Protein AF-A0A933AHL0-F1 (afdb_monomer)

Radius of gyration: 32.72 Å; Cα contacts (8 Å, |Δi|>4): 1959; chains: 1; bounding box: 80×84×87 Å

pLDDT: mean 86.95, std 14.96, range [24.86, 98.81]

Structure (mmCIF, N/CA/C/O backbone):
data_AF-A0A933AHL0-F1
#
_entry.id   AF-A0A933AHL0-F1
#
loop_
_atom_site.group_PDB
_atom_site.id
_atom_site.type_symbol
_atom_site.label_atom_id
_atom_site.label_alt_id
_atom_site.label_comp_id
_atom_site.label_asym_id
_atom_site.label_entity_id
_atom_site.label_seq_id
_atom_site.pdbx_PDB_ins_code
_atom_site.Cartn_x
_atom_site.Cartn_y
_atom_site.Cartn_z
_atom_site.occupancy
_atom_site.B_iso_or_equiv
_atom_site.auth_seq_id
_atom_site.auth_comp_id
_atom_site.auth_asym_id
_atom_site.auth_atom_id
_atom_site.pdbx_PDB_model_num
ATOM 1 N N . MET A 1 1 ? -32.641 -19.254 17.905 1.00 42.59 1 MET A N 1
ATOM 2 C CA . MET A 1 1 ? -33.053 -20.597 18.393 1.00 42.59 1 MET A CA 1
ATOM 3 C C . MET A 1 1 ? -31.867 -21.463 18.837 1.00 42.59 1 MET A C 1
ATOM 5 O O . MET A 1 1 ? -31.943 -22.029 19.916 1.00 42.59 1 MET A O 1
ATOM 9 N N . PHE A 1 2 ? -30.758 -21.534 18.083 1.00 40.25 2 PHE A N 1
ATOM 10 C CA . PHE A 1 2 ? -29.580 -22.344 18.461 1.00 40.25 2 PHE A CA 1
ATOM 11 C C . PHE A 1 2 ? -28.801 -21.797 19.683 1.00 40.25 2 PHE A C 1
ATOM 13 O O . PHE A 1 2 ? -28.411 -22.573 20.548 1.00 40.25 2 PHE A O 1
ATOM 20 N N . ALA A 1 3 ? -28.643 -20.470 19.808 1.00 43.44 3 ALA A N 1
ATOM 21 C CA . ALA A 1 3 ? -27.989 -19.831 20.963 1.00 43.44 3 ALA A CA 1
ATOM 22 C C . ALA A 1 3 ? -28.758 -20.047 22.284 1.00 43.44 3 ALA A C 1
ATOM 24 O O . ALA A 1 3 ? -28.163 -20.340 23.315 1.00 43.44 3 ALA A O 1
ATOM 25 N N . VAL A 1 4 ? -30.094 -20.005 22.220 1.00 49.50 4 VAL A N 1
ATOM 26 C CA . VAL A 1 4 ? -30.985 -20.259 23.365 1.00 49.50 4 VAL A CA 1
ATOM 27 C C . VAL A 1 4 ? -30.885 -21.716 23.829 1.00 49.50 4 VAL A C 1
ATOM 29 O O . VAL A 1 4 ? -30.822 -21.974 25.027 1.00 49.50 4 VAL A O 1
ATOM 32 N N . LEU A 1 5 ? -30.792 -22.675 22.897 1.00 46.22 5 LEU A N 1
ATOM 33 C CA . LEU A 1 5 ? -30.590 -24.086 23.245 1.00 46.22 5 LEU A CA 1
ATOM 34 C C . LEU A 1 5 ? -29.243 -24.320 23.955 1.00 46.22 5 LEU A C 1
ATOM 36 O O . LEU A 1 5 ? -29.169 -25.133 24.872 1.00 46.22 5 LEU A O 1
ATOM 40 N N . LEU A 1 6 ? -28.190 -23.594 23.556 1.00 47.06 6 LEU A N 1
ATOM 41 C CA . LEU A 1 6 ? -26.853 -23.707 24.146 1.00 47.06 6 LEU A CA 1
ATOM 42 C C . LEU A 1 6 ? -26.770 -23.073 25.547 1.00 47.06 6 LEU A C 1
ATOM 44 O O . LEU A 1 6 ? -26.137 -23.642 26.432 1.00 47.06 6 LEU A O 1
ATOM 48 N N . ALA A 1 7 ? -27.447 -21.940 25.768 1.00 47.94 7 ALA A N 1
ATOM 49 C CA . ALA A 1 7 ? -27.526 -21.275 27.072 1.00 47.94 7 ALA A CA 1
ATOM 50 C C . ALA A 1 7 ? -28.228 -22.148 28.127 1.00 47.94 7 ALA A C 1
ATOM 52 O O . ALA A 1 7 ? -27.748 -22.282 29.254 1.00 47.94 7 ALA A O 1
ATOM 53 N N . VAL A 1 8 ? -29.314 -22.820 27.727 1.00 50.75 8 VAL A N 1
ATOM 54 C CA . VAL A 1 8 ? -30.048 -23.767 28.582 1.00 50.75 8 VAL A CA 1
ATOM 55 C C . VAL A 1 8 ? -29.207 -25.015 28.894 1.00 50.75 8 VAL A C 1
ATOM 57 O O . VAL A 1 8 ? -29.270 -25.526 30.009 1.00 50.75 8 VAL A O 1
ATOM 60 N N . LEU A 1 9 ? -28.371 -25.479 27.957 1.00 49.38 9 LEU A N 1
ATOM 61 C CA . LEU A 1 9 ? -27.470 -26.624 28.162 1.00 49.38 9 LEU A CA 1
ATOM 62 C C . LEU A 1 9 ? -26.278 -26.322 29.094 1.00 49.38 9 LEU A C 1
ATOM 64 O O . LEU A 1 9 ? -25.719 -27.254 29.666 1.00 49.38 9 LEU A O 1
ATOM 68 N N . LEU A 1 10 ? -25.900 -25.049 29.270 1.00 53.22 10 LEU A N 1
ATOM 69 C CA . LEU A 1 10 ? -24.775 -24.610 30.115 1.00 53.22 10 LEU A CA 1
ATOM 70 C C . LEU A 1 10 ? -25.203 -24.039 31.482 1.00 53.22 10 LEU A C 1
ATOM 72 O O . LEU A 1 10 ? -24.352 -23.587 32.246 1.00 53.22 10 LEU A O 1
ATOM 76 N N . GLY A 1 11 ? -26.498 -24.069 31.815 1.00 60.56 11 GLY A N 1
ATOM 77 C CA . GLY A 1 11 ? -27.016 -23.589 33.104 1.00 60.56 11 GLY A CA 1
ATOM 78 C C . GLY A 1 11 ? -27.098 -22.062 33.243 1.00 60.56 11 GLY A C 1
ATOM 79 O O . GLY A 1 11 ? -27.248 -21.566 34.360 1.00 60.56 11 GLY A O 1
ATOM 80 N N . GLY A 1 12 ? -27.005 -21.322 32.133 1.00 73.81 12 GLY A N 1
ATOM 81 C CA . GLY A 1 12 ? -27.154 -19.867 32.099 1.00 73.81 12 GLY A CA 1
ATOM 82 C C . GLY A 1 12 ? -28.617 -19.424 32.151 1.00 73.81 12 GLY A C 1
ATOM 83 O O . GLY A 1 12 ? -29.501 -20.059 31.573 1.00 73.81 12 GLY A O 1
ATOM 84 N N . SER A 1 13 ? -28.880 -18.312 32.834 1.00 89.75 13 SER A N 1
ATOM 85 C CA . SER A 1 13 ? -30.179 -17.633 32.826 1.00 89.75 13 SER A CA 1
ATOM 86 C C . SER A 1 13 ? -30.333 -16.713 31.609 1.00 89.75 13 SER A C 1
ATOM 88 O O . SER A 1 13 ? -29.354 -16.191 31.075 1.00 89.75 13 SER A O 1
ATOM 90 N N . VAL A 1 14 ? -31.580 -16.504 31.173 1.00 94.94 14 VAL A N 1
ATOM 91 C CA . VAL A 1 14 ? -31.922 -15.555 30.103 1.00 94.94 14 VAL A CA 1
ATOM 92 C C . VAL A 1 14 ? -32.441 -14.260 30.724 1.00 94.94 14 VAL A C 1
ATOM 94 O O . VAL A 1 14 ? -33.446 -14.273 31.435 1.00 94.94 14 VAL A O 1
ATOM 97 N N . LEU A 1 15 ? -31.765 -13.144 30.455 1.00 95.88 15 LEU A N 1
ATOM 98 C CA . LEU A 1 15 ? -32.191 -11.800 30.844 1.00 95.88 15 LEU A CA 1
ATOM 99 C C . LEU A 1 15 ? -32.808 -11.113 29.624 1.00 95.88 15 LEU A C 1
ATOM 101 O O . LEU A 1 15 ? -32.186 -11.049 28.567 1.00 95.88 15 LEU A O 1
ATOM 105 N N . VAL A 1 16 ? -34.020 -10.577 29.770 1.00 96.50 16 VAL A N 1
ATOM 106 C CA . VAL A 1 16 ? -34.742 -9.917 28.673 1.00 96.50 16 VAL A CA 1
ATOM 107 C C . VAL A 1 16 ? -34.689 -8.404 28.850 1.00 96.50 16 VAL A C 1
ATOM 109 O O . VAL A 1 16 ? -35.237 -7.862 29.811 1.00 96.50 16 VAL A O 1
ATOM 112 N N . VAL A 1 17 ? -34.057 -7.726 27.897 1.00 96.69 17 VAL A N 1
ATOM 113 C CA . VAL A 1 17 ? -34.006 -6.269 27.804 1.00 96.69 17 VAL A CA 1
ATOM 114 C C . VAL A 1 17 ? -35.026 -5.810 26.771 1.00 96.69 17 VAL A C 1
ATOM 116 O O . VAL A 1 17 ? -34.912 -6.135 25.593 1.00 96.69 17 VAL A O 1
ATOM 119 N N . SER A 1 18 ? -36.023 -5.032 27.185 1.00 95.25 18 SER A N 1
ATOM 120 C CA . SER A 1 18 ? -37.007 -4.431 26.277 1.00 95.25 18 SER A CA 1
ATOM 121 C C . SER A 1 18 ? -37.560 -3.132 26.873 1.00 95.25 18 SER A C 1
ATOM 123 O O . SER A 1 18 ? -37.516 -2.962 28.092 1.00 95.25 18 SER A O 1
ATOM 125 N N . PRO A 1 19 ? -38.095 -2.195 26.068 1.00 88.81 19 PRO A N 1
ATOM 126 C CA . PRO A 1 19 ? -38.595 -0.924 26.601 1.00 88.81 19 PRO A CA 1
ATOM 127 C C . PRO A 1 19 ? -39.720 -1.073 27.645 1.00 88.81 19 PRO A C 1
ATOM 129 O O . PRO A 1 19 ? -39.952 -0.154 28.425 1.00 88.81 19 PRO A O 1
ATOM 132 N N . GLN A 1 20 ? -40.406 -2.221 27.671 1.00 88.94 20 GLN A N 1
ATOM 133 C CA . GLN A 1 20 ? -41.449 -2.577 28.643 1.00 88.94 20 GLN A CA 1
ATOM 134 C C . GLN A 1 20 ? -41.121 -3.865 29.427 1.00 88.94 20 GLN A C 1
ATOM 136 O O . GLN A 1 20 ? -42.011 -4.478 30.013 1.00 88.94 20 GLN A O 1
ATOM 141 N N . GLY A 1 21 ? -39.867 -4.316 29.390 1.00 87.06 21 GLY A N 1
ATOM 142 C CA . GLY A 1 21 ? -39.430 -5.601 29.932 1.00 87.06 21 GLY A CA 1
ATOM 143 C C . GLY A 1 21 ? -38.942 -5.533 31.378 1.00 87.06 21 GLY A C 1
ATOM 144 O O . GLY A 1 21 ? -38.949 -4.465 31.990 1.00 87.06 21 GLY A O 1
ATOM 145 N N . PRO A 1 22 ? -38.475 -6.671 31.925 1.00 87.38 22 PRO A N 1
ATOM 146 C CA . PRO A 1 22 ? -37.912 -6.726 33.274 1.00 87.38 22 PRO A CA 1
ATOM 147 C C . PRO A 1 22 ? -36.630 -5.890 33.404 1.00 87.38 22 PRO A C 1
ATOM 149 O O . PRO A 1 22 ? -36.366 -5.347 34.472 1.00 87.38 22 PRO A O 1
ATOM 152 N N . TYR A 1 23 ? -35.876 -5.736 32.310 1.00 93.31 23 TYR A N 1
ATOM 153 C CA . TYR A 1 23 ? -34.793 -4.765 32.190 1.00 93.31 23 TYR A CA 1
ATOM 154 C C . TYR A 1 23 ? -35.135 -3.752 31.094 1.00 93.31 23 TYR A C 1
ATOM 156 O O . TYR A 1 23 ? -35.268 -4.110 29.924 1.00 93.31 23 TYR A O 1
ATOM 164 N N . THR A 1 24 ? -35.255 -2.474 31.453 1.00 91.88 24 THR A N 1
ATOM 165 C CA . THR A 1 24 ? -35.494 -1.378 30.494 1.00 91.88 24 THR A CA 1
ATOM 166 C C . THR A 1 24 ? -34.197 -0.767 29.957 1.00 91.88 24 THR A C 1
ATOM 168 O O . THR A 1 24 ? -34.206 -0.075 28.940 1.00 91.88 24 THR A O 1
ATOM 171 N N . SER A 1 25 ? -33.068 -1.065 30.606 1.00 93.81 25 SER A N 1
ATOM 172 C CA . SER A 1 25 ? -31.720 -0.632 30.245 1.00 93.81 25 SER A CA 1
ATOM 173 C C . SER A 1 25 ? -30.812 -1.838 30.028 1.00 93.81 25 SER A C 1
ATOM 175 O O . SER A 1 25 ? -30.794 -2.774 30.830 1.00 93.81 25 SER A O 1
ATOM 177 N N . LEU A 1 26 ? -30.002 -1.792 28.967 1.00 95.88 26 LEU A N 1
ATOM 178 C CA . LEU A 1 26 ? -28.972 -2.804 28.734 1.00 95.88 26 LEU A CA 1
ATOM 179 C C . LEU A 1 26 ? -27.873 -2.755 29.809 1.00 95.88 26 LEU A C 1
ATOM 181 O O . LEU A 1 26 ? -27.342 -3.797 30.181 1.00 95.88 26 LEU A O 1
ATOM 185 N N . ALA A 1 27 ? -27.553 -1.573 30.343 1.00 94.69 27 ALA A N 1
ATOM 186 C CA . ALA A 1 27 ? -26.543 -1.442 31.393 1.00 94.69 27 ALA A CA 1
ATOM 187 C C . ALA A 1 27 ? -26.950 -2.195 32.672 1.00 94.69 27 ALA A C 1
ATOM 189 O O . ALA A 1 27 ? -26.117 -2.863 33.282 1.00 94.69 27 ALA A O 1
ATOM 190 N N . ASP A 1 28 ? -28.237 -2.155 33.026 1.00 94.62 28 ASP A N 1
ATOM 191 C CA . ASP A 1 28 ? -28.757 -2.831 34.218 1.00 94.62 28 ASP A CA 1
ATOM 192 C C . ASP A 1 28 ? -28.736 -4.355 34.047 1.00 94.62 28 ASP A C 1
ATOM 194 O O . ASP A 1 28 ? -28.360 -5.084 34.966 1.00 94.62 28 ASP A O 1
ATOM 198 N N . ALA A 1 29 ? -29.072 -4.847 32.849 1.00 96.25 29 ALA A N 1
ATOM 199 C CA . ALA A 1 29 ? -28.972 -6.270 32.538 1.00 96.25 29 ALA A CA 1
ATOM 200 C C . ALA A 1 29 ? -27.517 -6.759 32.531 1.00 96.25 29 ALA A C 1
ATOM 202 O O . ALA A 1 29 ? -27.233 -7.818 33.084 1.00 96.25 29 ALA A O 1
ATOM 203 N N . LEU A 1 30 ? -26.583 -5.981 31.971 1.00 96.75 30 LEU A N 1
ATOM 204 C CA . LEU A 1 30 ? -25.150 -6.300 32.005 1.00 96.75 30 LEU A CA 1
ATOM 205 C C . LEU A 1 30 ? -24.609 -6.348 33.441 1.00 96.75 30 LEU A C 1
ATOM 207 O O . LEU A 1 30 ? -23.836 -7.245 33.773 1.00 96.75 30 LEU A O 1
ATOM 211 N N . ALA A 1 31 ? -25.044 -5.427 34.306 1.00 95.75 31 ALA A N 1
ATOM 212 C CA . ALA A 1 31 ? -24.665 -5.421 35.717 1.00 95.75 31 ALA A CA 1
ATOM 213 C C . ALA A 1 31 ? -25.210 -6.641 36.486 1.00 95.75 31 ALA A C 1
ATOM 215 O O . ALA A 1 31 ? -24.523 -7.160 37.370 1.00 95.75 31 ALA A O 1
ATOM 216 N N . ALA A 1 32 ? -26.420 -7.100 36.146 1.00 95.62 32 ALA A N 1
ATOM 217 C CA . ALA A 1 32 ? -27.078 -8.242 36.783 1.00 95.62 32 ALA A CA 1
ATOM 218 C C . ALA A 1 32 ? -26.631 -9.612 36.239 1.00 95.62 32 ALA A C 1
ATOM 220 O O . ALA A 1 32 ? -26.791 -10.620 36.929 1.00 95.62 32 ALA A O 1
ATOM 221 N N . ALA A 1 33 ? -26.089 -9.660 35.021 1.00 96.12 33 ALA A N 1
ATOM 222 C CA . ALA A 1 33 ? -25.689 -10.901 34.374 1.00 96.12 33 ALA A CA 1
ATOM 223 C C . ALA A 1 33 ? -24.543 -11.613 35.113 1.00 96.12 33 ALA A C 1
ATOM 225 O O . ALA A 1 33 ? -23.715 -11.013 35.808 1.00 96.12 33 ALA A O 1
ATOM 226 N N . ARG A 1 34 ? -24.475 -12.928 34.926 1.00 96.38 34 ARG A N 1
ATOM 227 C CA . ARG A 1 34 ? -23.420 -13.829 35.398 1.00 96.38 34 ARG A CA 1
ATOM 228 C C . ARG A 1 34 ? -22.787 -14.538 34.205 1.00 96.38 34 ARG A C 1
ATOM 230 O O . ARG A 1 34 ? -23.361 -14.594 33.122 1.00 96.38 34 ARG A O 1
ATOM 237 N N . ASN A 1 35 ? -21.595 -15.097 34.399 1.00 95.44 35 ASN A N 1
ATOM 238 C CA . ASN A 1 35 ? -20.953 -15.901 33.359 1.00 95.44 35 ASN A CA 1
ATOM 239 C C . ASN A 1 35 ? -21.874 -17.056 32.928 1.00 95.44 35 ASN A C 1
ATOM 241 O O . ASN A 1 35 ? -22.434 -17.748 33.777 1.00 95.44 35 ASN A O 1
ATOM 245 N N . GLY A 1 36 ? -22.004 -17.256 31.619 1.00 93.19 36 GLY A N 1
ATOM 246 C CA . GLY A 1 36 ? -22.899 -18.229 30.994 1.00 93.19 36 GLY A CA 1
ATOM 247 C C . GLY A 1 36 ? -24.290 -17.686 30.654 1.00 93.19 36 GLY A C 1
ATOM 248 O O . GLY A 1 36 ? -25.002 -18.329 29.885 1.00 93.19 36 GLY A O 1
ATOM 249 N N . ASP A 1 37 ? -24.678 -16.515 31.169 1.00 96.31 37 ASP A N 1
ATOM 250 C CA . ASP A 1 37 ? -25.995 -15.939 30.888 1.00 96.31 37 ASP A CA 1
ATOM 251 C C . ASP A 1 37 ? -26.133 -15.478 29.429 1.00 96.31 37 ASP A C 1
ATOM 253 O O . ASP A 1 37 ? -25.166 -15.140 28.737 1.00 96.31 37 ASP A O 1
ATOM 257 N N . THR A 1 38 ? -27.382 -15.436 28.967 1.00 97.19 38 THR A N 1
ATOM 258 C CA . THR A 1 38 ? -27.762 -14.819 27.692 1.00 97.19 38 THR A CA 1
ATOM 259 C C . THR A 1 38 ? -28.614 -13.589 27.955 1.00 97.19 38 THR A C 1
ATOM 261 O O . THR A 1 38 ? -29.608 -13.661 28.671 1.00 97.19 38 THR A O 1
ATOM 264 N N . ILE A 1 39 ? -28.244 -12.460 27.363 1.00 97.69 39 ILE A N 1
ATOM 265 C CA . ILE A 1 39 ? -29.034 -11.234 27.367 1.00 97.69 39 ILE A CA 1
ATOM 266 C C . ILE A 1 39 ? -29.710 -11.107 26.004 1.00 97.69 39 ILE A C 1
ATOM 268 O O . ILE A 1 39 ? -29.047 -10.872 24.993 1.00 97.69 39 ILE A O 1
ATOM 272 N N . GLU A 1 40 ? -31.032 -11.236 25.981 1.00 97.50 40 GLU A N 1
ATOM 273 C CA . GLU A 1 40 ? -31.845 -10.939 24.806 1.00 97.50 40 GLU A CA 1
ATOM 274 C C . GLU A 1 40 ? -32.213 -9.457 24.794 1.00 97.50 40 GLU A C 1
ATOM 276 O O . GLU A 1 40 ? -32.929 -8.977 25.673 1.00 97.50 40 GLU A O 1
ATOM 281 N N . VAL A 1 41 ? -31.760 -8.729 23.780 1.00 97.56 41 VAL A N 1
ATOM 282 C CA . VAL A 1 41 ? -32.111 -7.325 23.566 1.00 97.56 41 VAL A CA 1
ATOM 283 C C . VAL A 1 41 ? -33.198 -7.258 22.507 1.00 97.56 41 VAL A C 1
ATOM 285 O O . VAL A 1 41 ? -32.961 -7.535 21.336 1.00 97.56 41 VAL A O 1
ATOM 288 N N . HIS A 1 42 ? -34.412 -6.917 22.913 1.00 96.69 42 HIS A N 1
ATOM 289 C CA . HIS A 1 42 ? -35.562 -6.822 22.018 1.00 96.69 42 HIS A CA 1
ATOM 290 C C . HIS A 1 42 ? -35.629 -5.442 21.355 1.00 96.69 42 HIS A C 1
ATOM 292 O O . HIS A 1 42 ? -35.000 -4.489 21.810 1.00 96.69 42 HIS A O 1
ATOM 298 N N . GLY A 1 43 ? -36.386 -5.337 20.260 1.00 91.44 43 GLY A N 1
ATOM 299 C CA . GLY A 1 43 ? -36.513 -4.121 19.455 1.00 91.44 43 GLY A CA 1
ATOM 300 C C . GLY A 1 43 ? -36.694 -2.847 20.293 1.00 91.44 43 GLY A C 1
ATOM 301 O O . GLY A 1 43 ? -37.598 -2.737 21.121 1.00 91.44 43 GLY A O 1
ATOM 302 N N . GLY A 1 44 ? -35.814 -1.874 20.067 1.00 93.25 44 GLY A N 1
ATOM 303 C CA . GLY A 1 44 ? -35.711 -0.659 20.869 1.00 93.25 44 GLY A CA 1
ATOM 304 C C . GLY A 1 44 ? -34.422 0.101 20.567 1.00 93.25 44 GLY A C 1
ATOM 305 O O . GLY A 1 44 ? -33.568 -0.379 19.819 1.00 93.25 44 GLY A O 1
ATOM 306 N N . ARG A 1 45 ? -34.282 1.301 21.141 1.00 95.56 45 ARG A N 1
ATOM 307 C CA . ARG A 1 45 ? -33.053 2.104 21.070 1.00 95.56 45 ARG A CA 1
ATOM 308 C C . ARG A 1 45 ? -32.451 2.231 22.463 1.00 95.56 45 ARG A C 1
ATOM 310 O O . ARG A 1 45 ? -33.071 2.819 23.345 1.00 95.56 45 ARG A O 1
ATOM 317 N N . TYR A 1 46 ? -31.231 1.735 22.624 1.00 96.62 46 TYR A N 1
ATOM 318 C CA . TYR A 1 46 ? -30.484 1.711 23.875 1.00 96.62 46 TYR A CA 1
ATOM 319 C C . TYR A 1 46 ? -29.274 2.619 23.742 1.00 96.62 46 TYR A C 1
ATOM 321 O O . TYR A 1 46 ? -28.362 2.367 22.957 1.00 96.62 46 TYR A O 1
ATOM 329 N N . VAL A 1 47 ? -29.304 3.720 24.479 1.00 96.25 47 VAL A N 1
ATOM 330 C CA . VAL A 1 47 ? -28.310 4.783 24.373 1.00 96.25 47 VAL A CA 1
ATOM 331 C C . VAL A 1 47 ? -27.213 4.558 25.407 1.00 96.25 47 VAL A C 1
ATOM 333 O O . VAL A 1 47 ? -27.511 4.422 26.591 1.00 96.25 47 VAL A O 1
ATOM 336 N N . GLY A 1 48 ? -25.957 4.539 24.966 1.00 95.06 48 GLY A N 1
ATOM 337 C CA . GLY A 1 48 ? -24.797 4.412 25.838 1.00 95.06 48 GLY A CA 1
ATOM 338 C C . GLY A 1 48 ? -23.607 3.726 25.177 1.00 95.06 48 GLY A C 1
ATOM 339 O O . GLY A 1 48 ? -23.662 3.270 24.036 1.00 95.06 48 GLY A O 1
ATOM 340 N N . ASN A 1 49 ? -22.525 3.645 25.945 1.00 96.94 49 ASN A N 1
ATOM 341 C CA . ASN A 1 49 ? -21.343 2.857 25.631 1.00 96.94 49 ASN A CA 1
ATOM 342 C C . ASN A 1 49 ? -21.321 1.666 26.594 1.00 96.94 49 ASN A C 1
ATOM 344 O O . ASN A 1 49 ? -21.387 1.848 27.811 1.00 96.94 49 ASN A O 1
ATOM 348 N N . PHE A 1 50 ? -21.248 0.455 26.057 1.00 98.00 50 PHE A N 1
ATOM 349 C CA . PHE A 1 50 ? -21.465 -0.774 26.808 1.00 98.00 50 PHE A CA 1
ATOM 350 C C . PHE A 1 50 ? -20.162 -1.555 26.941 1.00 98.00 50 PHE A C 1
ATOM 352 O O . PHE A 1 50 ? -19.469 -1.804 25.954 1.00 98.00 50 PHE A O 1
ATOM 359 N N . VAL A 1 51 ? -19.838 -1.963 28.165 1.00 98.25 51 VAL A N 1
ATOM 360 C CA . VAL A 1 51 ? -18.699 -2.838 28.458 1.00 98.25 51 VAL A CA 1
ATOM 361 C C . VAL A 1 51 ? -19.242 -4.198 28.874 1.00 98.25 51 VAL A C 1
ATOM 363 O O . VAL A 1 51 ? -20.052 -4.285 29.792 1.00 98.25 51 VAL A O 1
ATOM 366 N N . ILE A 1 52 ? -18.798 -5.245 28.186 1.00 98.19 52 ILE A N 1
ATOM 367 C CA . ILE A 1 52 ? -19.137 -6.637 28.472 1.00 98.19 52 ILE A CA 1
ATOM 368 C C . ILE A 1 52 ? -17.915 -7.274 29.134 1.00 98.19 52 ILE A C 1
ATOM 370 O O . ILE A 1 52 ? -16.966 -7.679 28.464 1.00 98.19 52 ILE A O 1
ATOM 374 N N . ASP A 1 53 ? -17.924 -7.298 30.460 1.00 97.81 53 ASP A N 1
ATOM 375 C CA . ASP A 1 53 ? -16.840 -7.759 31.339 1.00 97.81 53 ASP A CA 1
ATOM 376 C C . ASP A 1 53 ? -17.089 -9.160 31.929 1.00 97.81 53 ASP A C 1
ATOM 378 O O . ASP A 1 53 ? -16.326 -9.638 32.769 1.00 97.81 53 ASP A O 1
ATOM 382 N N . ARG A 1 54 ? -18.141 -9.837 31.462 1.00 97.38 54 ARG A N 1
ATOM 383 C CA . ARG A 1 54 ? -18.530 -11.203 31.831 1.00 97.38 54 ARG A CA 1
ATOM 384 C C . ARG A 1 54 ? -18.689 -12.054 30.581 1.00 97.38 54 ARG A C 1
ATOM 386 O O . ARG A 1 54 ? -19.081 -11.543 29.534 1.00 97.38 54 ARG A O 1
ATOM 393 N N . SER A 1 55 ? -18.427 -13.351 30.697 1.00 97.62 55 SER A N 1
ATOM 394 C CA . SER A 1 55 ? -18.579 -14.315 29.601 1.00 97.62 55 SER A CA 1
ATOM 395 C C . SER A 1 55 ? -20.060 -14.595 29.348 1.00 97.62 55 SER A C 1
ATOM 397 O O . SER A 1 55 ? -20.627 -15.501 29.954 1.00 97.62 55 SER A O 1
ATOM 399 N N . ILE A 1 56 ? -20.696 -13.786 28.502 1.00 97.56 56 ILE A N 1
ATOM 400 C CA . ILE A 1 56 ? -22.136 -13.841 28.210 1.00 97.56 56 ILE A CA 1
ATOM 401 C C . ILE A 1 56 ? -22.418 -13.857 26.705 1.00 97.56 56 ILE A C 1
ATOM 403 O O . ILE A 1 56 ? -21.566 -13.498 25.892 1.00 97.56 56 ILE A O 1
ATOM 407 N N . SER A 1 57 ? -23.649 -14.207 26.335 1.00 97.69 57 SER A N 1
ATOM 408 C CA . SER A 1 57 ? -24.164 -14.007 24.975 1.00 97.69 57 SER A CA 1
ATOM 409 C C . SER A 1 57 ? -25.127 -12.824 24.927 1.00 97.69 57 SER A C 1
ATOM 411 O O . SER A 1 57 ? -26.163 -12.849 25.579 1.00 97.69 57 SER A O 1
ATOM 413 N N . LEU A 1 58 ? -24.808 -11.794 24.150 1.00 97.94 58 LEU A N 1
ATOM 414 C CA . LEU A 1 58 ? -25.670 -10.646 23.881 1.00 97.94 58 LEU A CA 1
ATOM 415 C C . LEU A 1 58 ? -26.325 -10.818 22.504 1.00 97.94 58 LEU A C 1
ATOM 417 O O . LEU A 1 58 ? -25.632 -10.767 21.488 1.00 97.94 58 LEU A O 1
ATOM 421 N N . VAL A 1 59 ? -27.643 -11.029 22.471 1.00 98.12 59 VAL A N 1
ATOM 422 C CA . VAL A 1 59 ? -28.388 -11.422 21.261 1.00 98.12 59 VAL A CA 1
ATOM 423 C C . VAL A 1 59 ? -29.506 -10.426 20.965 1.00 98.12 59 VAL A C 1
ATOM 425 O O . VAL A 1 59 ? -30.347 -10.158 21.821 1.00 98.12 59 VAL A O 1
ATOM 428 N N . GLY A 1 60 ? -29.544 -9.892 19.746 1.00 97.38 60 GLY A N 1
ATOM 429 C CA . GLY A 1 60 ? -30.589 -8.984 19.288 1.00 97.38 60 GLY A CA 1
ATOM 430 C C . GLY A 1 60 ? -31.817 -9.697 18.722 1.00 97.38 60 GLY A C 1
ATOM 431 O O . GLY A 1 60 ? -31.712 -10.570 17.867 1.00 97.38 60 GLY A O 1
ATOM 432 N N . ILE A 1 61 ? -33.009 -9.279 19.152 1.00 96.19 61 ILE A N 1
ATOM 433 C CA . ILE A 1 61 ? -34.306 -9.770 18.671 1.00 96.19 61 ILE A CA 1
ATOM 434 C C . ILE A 1 61 ? -35.092 -8.599 18.074 1.00 96.19 61 ILE A C 1
ATOM 436 O O . ILE A 1 61 ? -35.435 -7.643 18.765 1.00 96.19 61 ILE A O 1
ATOM 440 N N . GLY A 1 62 ? -35.390 -8.660 16.773 1.00 92.75 62 GLY A N 1
ATOM 441 C CA . GLY A 1 62 ? -36.109 -7.582 16.081 1.00 92.75 62 GLY A CA 1
ATOM 442 C C . GLY A 1 62 ? -35.259 -6.334 15.806 1.00 92.75 62 GLY A C 1
ATOM 443 O O . GLY A 1 62 ? -35.788 -5.226 15.809 1.00 92.75 62 GLY A O 1
ATOM 444 N N . SER A 1 63 ? -33.952 -6.508 15.567 1.00 91.62 63 SER A N 1
ATOM 445 C CA . SER A 1 63 ? -32.996 -5.440 15.213 1.00 91.62 63 SER A CA 1
ATOM 446 C C . SER A 1 63 ? -32.920 -4.278 16.223 1.00 91.62 63 SER A C 1
ATOM 448 O O . SER A 1 63 ? -33.113 -3.119 15.840 1.00 91.62 63 SER A O 1
ATOM 450 N N . PRO A 1 64 ? -32.627 -4.546 17.508 1.00 97.19 64 PRO A N 1
ATOM 451 C CA . PRO A 1 64 ? -32.387 -3.488 18.489 1.00 97.19 64 PRO A CA 1
ATOM 452 C C . PRO A 1 64 ? -31.180 -2.620 18.107 1.00 97.19 64 PRO A C 1
ATOM 454 O O . PRO A 1 64 ? -30.221 -3.094 17.495 1.00 97.19 64 PRO A O 1
ATOM 457 N N . VAL A 1 65 ? -31.215 -1.351 18.511 1.00 98.06 65 VAL A N 1
ATOM 458 C CA . VAL A 1 65 ? -30.176 -0.361 18.211 1.00 98.06 65 VAL A CA 1
ATOM 459 C C . VAL A 1 65 ? -29.404 0.005 19.474 1.00 98.06 65 VAL A C 1
ATOM 461 O O . VAL A 1 65 ? -29.989 0.548 20.410 1.00 98.06 65 VAL A O 1
ATOM 464 N N . LEU A 1 66 ? -28.091 -0.219 19.470 1.00 98.12 66 LEU A N 1
ATOM 465 C CA . LEU A 1 66 ? -27.142 0.317 20.445 1.00 98.12 66 LEU A CA 1
ATOM 466 C C . LEU A 1 66 ? -26.530 1.612 19.891 1.00 98.12 66 LEU A C 1
ATOM 468 O O . LEU A 1 66 ? -25.912 1.611 18.826 1.00 98.12 66 LEU A O 1
ATOM 472 N N . GLU A 1 67 ? -26.733 2.725 20.593 1.00 97.19 67 GLU A N 1
ATOM 473 C CA . GLU A 1 67 ? -26.400 4.078 20.131 1.00 97.19 67 GLU A CA 1
ATOM 474 C C . GLU A 1 67 ? -25.329 4.735 21.015 1.00 97.19 67 GLU A C 1
ATOM 476 O O . GLU A 1 67 ? -25.611 5.103 22.157 1.00 97.19 67 GLU A O 1
ATOM 481 N N . GLY A 1 68 ? -24.137 4.960 20.454 1.00 95.75 68 GLY A N 1
ATOM 482 C CA . GLY A 1 68 ? -22.993 5.582 21.137 1.00 95.75 68 GLY A CA 1
ATOM 483 C C . GLY A 1 68 ? -22.981 7.116 21.152 1.00 95.75 68 GLY A C 1
ATOM 484 O O . GLY A 1 68 ? -22.047 7.718 21.680 1.00 95.75 68 GLY A O 1
ATOM 485 N N . GLN A 1 69 ? -23.993 7.779 20.576 1.00 94.38 69 GLN A N 1
ATOM 486 C CA . GLN A 1 69 ? -24.164 9.244 20.602 1.00 94.38 69 GLN A CA 1
ATOM 487 C C . GLN A 1 69 ? -23.001 10.056 20.002 1.00 94.38 69 GLN A C 1
ATOM 489 O O . GLN A 1 69 ? -22.784 11.213 20.375 1.00 94.38 69 GLN A O 1
ATOM 494 N N . GLY A 1 70 ? -22.233 9.466 19.089 1.00 93.94 70 GLY A N 1
ATOM 495 C CA . GLY A 1 70 ? -21.075 10.115 18.482 1.00 93.94 70 GLY A CA 1
ATOM 496 C C . GLY A 1 70 ? -19.893 10.267 19.440 1.00 93.94 70 GLY A C 1
ATOM 497 O O . GLY A 1 70 ? -19.081 11.176 19.261 1.00 93.94 70 GLY A O 1
ATOM 498 N N . LYS A 1 71 ? -19.794 9.434 20.486 1.00 93.31 71 LYS A N 1
ATOM 499 C CA . LYS A 1 71 ? -18.716 9.503 21.482 1.00 93.31 71 LYS A CA 1
ATOM 500 C C . LYS A 1 71 ? -18.151 8.121 21.784 1.00 93.31 71 LYS A C 1
ATOM 502 O O . LYS A 1 71 ? -18.878 7.233 22.212 1.00 93.31 71 LYS A O 1
ATOM 507 N N . GLY A 1 72 ? -16.833 7.972 21.662 1.00 95.62 72 GLY A N 1
ATOM 508 C CA . GLY A 1 72 ? -16.142 6.765 22.108 1.00 95.62 72 GLY A CA 1
ATOM 509 C C . GLY A 1 72 ? -16.523 5.505 21.331 1.00 95.62 72 GLY A C 1
ATOM 510 O O . GLY A 1 72 ? -17.133 5.555 20.260 1.00 95.62 72 GLY A O 1
ATOM 511 N N . THR A 1 73 ? -16.168 4.365 21.918 1.00 98.00 73 THR A N 1
ATOM 512 C CA . THR A 1 73 ? -16.484 3.032 21.396 1.00 98.00 73 THR A CA 1
ATOM 513 C C . THR A 1 73 ? -17.829 2.534 21.912 1.00 98.00 73 THR A C 1
ATOM 515 O O . THR A 1 73 ? -18.067 2.598 23.118 1.00 98.00 73 THR A O 1
ATOM 518 N N . VAL A 1 74 ? -18.704 2.033 21.035 1.00 98.31 74 VAL A N 1
ATOM 519 C CA . VAL A 1 74 ? -20.093 1.688 21.402 1.00 98.31 74 VAL A CA 1
ATOM 520 C C . VAL A 1 74 ? -20.162 0.408 22.235 1.00 98.31 74 VAL A C 1
ATOM 522 O O . VAL A 1 74 ? -20.803 0.402 23.282 1.00 98.31 74 VAL A O 1
ATOM 525 N N . VAL A 1 75 ? -19.485 -0.661 21.809 1.00 98.62 75 VAL A N 1
ATOM 526 C CA . VAL A 1 75 ? -19.437 -1.945 22.525 1.00 98.62 75 VAL A CA 1
ATOM 527 C C . VAL A 1 75 ? -17.987 -2.366 22.748 1.00 98.62 75 VAL A C 1
ATOM 529 O O . VAL A 1 75 ? -17.203 -2.467 21.806 1.00 98.62 75 VAL A O 1
ATOM 532 N N . ARG A 1 76 ? -17.625 -2.649 24.001 1.00 98.62 76 ARG A N 1
ATOM 533 C CA . ARG A 1 76 ? -16.319 -3.191 24.392 1.00 98.62 76 ARG A CA 1
ATOM 534 C C . ARG A 1 76 ? -16.481 -4.581 24.991 1.00 98.62 76 ARG A C 1
ATOM 536 O O . ARG A 1 76 ? -17.004 -4.722 26.090 1.00 98.62 76 ARG A O 1
ATOM 543 N N . VAL A 1 77 ? -15.974 -5.591 24.295 1.00 98.69 77 VAL A N 1
ATOM 544 C CA . VAL A 1 77 ? -15.869 -6.972 24.771 1.00 98.69 77 VAL A CA 1
ATOM 545 C C . VAL A 1 77 ? -14.567 -7.121 25.557 1.00 98.69 77 VAL A C 1
ATOM 547 O O . VAL A 1 77 ? -13.480 -7.101 24.979 1.00 98.69 77 VAL A O 1
ATOM 550 N N . ALA A 1 78 ? -14.684 -7.221 26.880 1.00 98.31 78 ALA A N 1
ATOM 551 C CA . ALA A 1 78 ? -13.571 -7.263 27.831 1.00 98.31 78 ALA A CA 1
ATOM 552 C C . ALA A 1 78 ? -13.423 -8.613 28.558 1.00 98.31 78 ALA A C 1
ATOM 554 O O . ALA A 1 78 ? -12.471 -8.790 29.314 1.00 98.31 78 ALA A O 1
ATOM 555 N N . ALA A 1 79 ? -14.330 -9.561 28.318 1.00 98.12 79 ALA A N 1
ATOM 556 C CA . ALA A 1 79 ? -14.276 -10.922 28.842 1.00 98.12 79 ALA A CA 1
ATOM 557 C C . ALA A 1 79 ? -14.161 -11.962 27.719 1.00 98.12 79 ALA A C 1
ATOM 559 O O . ALA A 1 79 ? -14.585 -11.696 26.590 1.00 98.12 79 ALA A O 1
ATOM 560 N N . PRO A 1 80 ? -13.583 -13.142 28.008 1.00 98.12 80 PRO A N 1
ATOM 561 C CA . PRO A 1 80 ? -13.482 -14.209 27.029 1.00 98.12 80 PRO A CA 1
ATOM 562 C C . PRO A 1 80 ? -14.848 -14.833 26.735 1.00 98.12 80 PRO A C 1
ATOM 564 O O . PRO A 1 80 ? -15.768 -14.735 27.549 1.00 98.12 80 PRO A O 1
ATOM 567 N N . ASP A 1 81 ? -14.954 -15.526 25.601 1.00 97.50 81 ASP A N 1
ATOM 568 C CA . ASP A 1 81 ? -16.131 -16.338 25.241 1.00 97.50 81 ASP A CA 1
ATOM 569 C C . ASP A 1 81 ? -17.444 -15.532 25.158 1.00 97.50 81 ASP A C 1
ATOM 571 O O . ASP A 1 81 ? -18.539 -16.066 25.334 1.00 97.50 81 ASP A O 1
ATOM 575 N N . VAL A 1 82 ? -17.335 -14.229 24.885 1.00 98.38 82 VAL A N 1
ATOM 576 C CA . VAL A 1 82 ? -18.484 -13.338 24.700 1.00 98.38 82 VAL A CA 1
ATOM 577 C C . VAL A 1 82 ? -19.027 -13.460 23.283 1.00 98.38 82 VAL A C 1
ATOM 579 O O . VAL A 1 82 ? -18.273 -13.356 22.313 1.00 98.38 82 VAL A O 1
ATOM 582 N N . ALA A 1 83 ? -20.345 -13.598 23.155 1.00 98.31 83 ALA A N 1
ATOM 583 C CA . ALA A 1 83 ? -21.037 -13.486 21.876 1.00 98.31 83 ALA A CA 1
ATOM 584 C C . ALA A 1 83 ? -21.780 -12.145 21.769 1.00 98.31 83 ALA A C 1
ATOM 586 O O . ALA A 1 83 ? -22.436 -11.720 22.714 1.00 98.31 83 ALA A O 1
ATOM 587 N N . VAL A 1 84 ? -21.684 -11.484 20.617 1.00 98.56 84 VAL A N 1
ATOM 588 C CA . VAL A 1 84 ? -22.400 -10.252 20.256 1.00 98.56 84 VAL A CA 1
ATOM 589 C C . VAL A 1 84 ? -23.069 -10.506 18.909 1.00 98.56 84 VAL A C 1
ATOM 591 O O . VAL A 1 84 ? -22.376 -10.620 17.892 1.00 98.56 84 VAL A O 1
ATOM 594 N N . GLN A 1 85 ? -24.393 -10.668 18.912 1.00 98.38 85 GLN A N 1
ATOM 595 C CA . GLN A 1 85 ? -25.134 -11.216 17.777 1.00 98.38 85 GLN A CA 1
ATOM 596 C C . GLN A 1 85 ? -26.378 -10.406 17.414 1.00 98.38 85 GLN A C 1
ATOM 598 O O . GLN A 1 85 ? -27.145 -10.030 18.296 1.00 98.38 85 GLN A O 1
ATOM 603 N N . ASP A 1 86 ? -26.615 -10.215 16.115 1.00 98.00 86 ASP A N 1
ATOM 604 C CA . ASP A 1 86 ? -27.873 -9.693 15.552 1.00 98.00 86 ASP A CA 1
ATOM 605 C C . ASP A 1 86 ? -28.299 -8.292 16.061 1.00 98.00 86 ASP A C 1
ATOM 607 O O . ASP A 1 86 ? -29.488 -7.958 16.134 1.00 98.00 86 ASP A O 1
ATOM 611 N N . LEU A 1 87 ? -27.329 -7.435 16.401 1.00 98.38 87 LEU A N 1
ATOM 612 C CA . LEU A 1 87 ? -27.556 -6.061 16.870 1.00 98.38 87 LEU A CA 1
ATOM 613 C C . LEU A 1 87 ? -27.307 -5.029 15.764 1.00 98.38 87 LEU A C 1
ATOM 615 O O . LEU A 1 87 ? -26.465 -5.218 14.883 1.00 98.38 87 LEU A O 1
ATOM 619 N N . VAL A 1 88 ? -27.976 -3.878 15.861 1.00 98.56 88 VAL A N 1
ATOM 620 C CA . VAL A 1 88 ? -27.583 -2.660 15.141 1.00 98.56 88 VAL A CA 1
ATOM 621 C C . VAL A 1 88 ? -26.718 -1.814 16.069 1.00 98.56 88 VAL A C 1
ATOM 623 O O . VAL A 1 88 ? -27.147 -1.470 17.166 1.00 98.56 88 VAL A O 1
ATOM 626 N N . ILE A 1 89 ? -25.513 -1.454 15.643 1.00 98.38 89 ILE A N 1
ATOM 627 C CA . ILE A 1 89 ? -24.560 -0.671 16.438 1.00 98.38 89 ILE A CA 1
ATOM 628 C C . ILE A 1 89 ? -24.214 0.585 15.662 1.00 98.38 89 ILE A C 1
ATOM 630 O O . ILE A 1 89 ? -23.760 0.506 14.520 1.00 98.38 89 ILE A O 1
ATOM 634 N N . ARG A 1 90 ? -24.434 1.751 16.270 1.00 97.56 90 ARG A N 1
ATOM 635 C CA . ARG A 1 90 ? -24.241 3.021 15.572 1.00 97.56 90 ARG A CA 1
ATOM 636 C C . ARG A 1 90 ? -23.758 4.156 16.450 1.00 97.56 90 ARG A C 1
ATOM 638 O O . ARG A 1 90 ? -23.886 4.116 17.673 1.00 97.56 90 ARG A O 1
ATOM 645 N N . GLY A 1 91 ? -23.231 5.182 15.788 1.00 95.75 91 GLY A N 1
ATOM 646 C CA . GLY A 1 91 ? -22.863 6.438 16.425 1.00 95.75 91 GLY A CA 1
ATOM 647 C C . GLY A 1 91 ? -21.632 6.308 17.313 1.00 95.75 91 GLY A C 1
ATOM 648 O O . GLY A 1 91 ? -21.635 6.811 18.435 1.00 95.75 91 GLY A O 1
ATOM 649 N N . SER A 1 92 ? -20.571 5.652 16.828 1.00 97.00 92 SER A N 1
ATOM 650 C CA . SER A 1 92 ? -19.263 5.764 17.488 1.00 97.00 92 SER A CA 1
ATOM 651 C C . SER A 1 92 ? -18.753 7.207 17.401 1.00 97.00 92 SER A C 1
ATOM 653 O O . SER A 1 92 ? -19.208 7.998 16.564 1.00 97.00 92 SER A O 1
ATOM 655 N N . GLY A 1 93 ? -17.764 7.546 18.224 1.00 95.50 93 GLY A N 1
ATOM 656 C CA . GLY A 1 93 ? -17.043 8.809 18.085 1.00 95.50 93 GLY A CA 1
ATOM 657 C C . GLY A 1 93 ? -16.195 8.911 16.813 1.00 95.50 93 GLY A C 1
ATOM 658 O O . GLY A 1 93 ? -16.190 8.017 15.963 1.00 95.50 93 GLY A O 1
ATOM 659 N N . GLU A 1 94 ? -15.515 10.049 16.671 1.00 93.94 94 GLU A N 1
ATOM 660 C CA . GLU A 1 94 ? -14.701 10.415 15.501 1.00 93.94 94 GLU A CA 1
ATOM 661 C C . GLU A 1 94 ? -13.208 10.584 15.831 1.00 93.94 94 GLU A C 1
ATOM 663 O O . GLU A 1 94 ? -12.441 11.097 15.012 1.00 93.94 94 GLU A O 1
ATOM 668 N N . ASN A 1 95 ? -12.771 10.179 17.027 1.00 92.19 95 ASN A N 1
ATOM 669 C CA . ASN A 1 95 ? -11.379 10.321 17.425 1.00 92.19 95 ASN A CA 1
ATOM 670 C C . ASN A 1 95 ? -10.522 9.178 16.849 1.00 92.19 95 ASN A C 1
ATOM 672 O O . ASN A 1 95 ? -10.617 8.031 17.282 1.00 92.19 95 ASN A O 1
ATOM 676 N N . LEU A 1 96 ? -9.658 9.515 15.886 1.00 89.00 96 LEU A N 1
ATOM 677 C CA . LEU A 1 96 ? -8.719 8.577 15.261 1.00 89.00 96 LEU A CA 1
ATOM 678 C C . LEU A 1 96 ? -7.620 8.092 16.214 1.00 89.00 96 LEU A C 1
ATOM 680 O O . LEU A 1 96 ? -7.190 6.954 16.082 1.00 89.00 96 LEU A O 1
ATOM 684 N N . GLU A 1 97 ? -7.173 8.921 17.160 1.00 88.12 97 GLU A N 1
ATOM 685 C CA . GLU A 1 97 ? -6.120 8.555 18.123 1.00 88.12 97 GLU A CA 1
ATOM 686 C C . GLU A 1 97 ? -6.626 7.559 19.167 1.00 88.12 97 GLU A C 1
ATOM 688 O O . GLU A 1 97 ? -5.891 6.677 19.600 1.00 88.12 97 GLU A O 1
ATOM 693 N N . ARG A 1 98 ? -7.892 7.703 19.579 1.00 90.00 98 ARG A N 1
ATOM 694 C CA . ARG A 1 98 ? -8.559 6.770 20.502 1.00 90.00 98 ARG A CA 1
ATOM 695 C C . ARG A 1 98 ? -9.160 5.559 19.801 1.00 90.00 98 ARG A C 1
ATOM 697 O O . ARG A 1 98 ? -9.600 4.642 20.487 1.00 90.00 98 ARG A O 1
ATOM 704 N N . GLU A 1 99 ? -9.183 5.583 18.470 1.00 93.62 99 GLU A N 1
ATOM 705 C CA . GLU A 1 99 ? -9.748 4.532 17.629 1.00 93.62 99 GLU A CA 1
ATOM 706 C C . GLU A 1 99 ? -11.207 4.232 18.001 1.00 93.62 99 GLU A C 1
ATOM 708 O O . GLU A 1 99 ? -11.583 3.091 18.266 1.00 93.62 99 GLU A O 1
ATOM 713 N N . ASP A 1 100 ? -12.043 5.274 18.053 1.00 96.50 100 ASP A N 1
ATOM 714 C CA . ASP A 1 100 ? -13.462 5.128 18.397 1.00 96.50 100 ASP A CA 1
ATOM 715 C C . ASP A 1 100 ? -14.136 4.089 17.476 1.00 96.50 100 ASP A C 1
ATOM 717 O O . ASP A 1 100 ? -14.216 4.264 16.257 1.00 96.50 100 ASP A O 1
ATOM 721 N N . THR A 1 101 ? -14.604 2.982 18.056 1.00 97.56 101 THR A N 1
ATOM 722 C CA . THR A 1 101 ? -15.005 1.777 17.310 1.00 97.56 101 THR A CA 1
ATOM 723 C C . THR A 1 101 ? -16.479 1.423 17.552 1.00 97.56 101 THR A C 1
ATOM 725 O O . THR A 1 101 ? -17.040 1.712 18.606 1.00 97.56 101 THR A O 1
ATOM 728 N N . GLY A 1 102 ? -17.141 0.770 16.598 1.00 98.19 102 GLY A N 1
ATOM 729 C CA . GLY A 1 102 ? -18.438 0.134 16.833 1.00 98.19 102 GLY A CA 1
ATOM 730 C C . GLY A 1 102 ? -18.328 -0.975 17.884 1.00 98.19 102 GLY A C 1
ATOM 731 O O . GLY A 1 102 ? -18.893 -0.858 18.970 1.00 98.19 102 GLY A O 1
ATOM 732 N N . ILE A 1 103 ? -17.551 -2.019 17.585 1.00 98.69 103 ILE A N 1
ATOM 733 C CA . ILE A 1 103 ? -17.237 -3.113 18.515 1.00 98.69 103 ILE A CA 1
ATOM 734 C C . ILE A 1 103 ? -15.722 -3.273 18.651 1.00 98.69 103 ILE A C 1
ATOM 736 O O . ILE A 1 103 ? -15.043 -3.551 17.666 1.00 98.69 103 ILE A O 1
ATOM 740 N N . VAL A 1 104 ? -15.187 -3.181 19.868 1.00 98.69 104 VAL A N 1
ATOM 741 C CA . VAL A 1 104 ? -13.805 -3.592 20.159 1.00 98.69 104 VAL A CA 1
ATOM 742 C C . VAL A 1 104 ? -13.795 -4.848 21.023 1.00 98.69 104 VAL A C 1
ATOM 744 O O . VAL A 1 104 ? -14.495 -4.904 22.033 1.00 98.69 104 VAL A O 1
ATOM 747 N N . ALA A 1 105 ? -12.988 -5.839 20.656 1.00 98.69 105 ALA A N 1
ATOM 748 C CA . ALA A 1 105 ? -12.697 -7.005 21.477 1.00 98.69 105 ALA A CA 1
ATOM 749 C C . ALA A 1 105 ? -11.248 -6.962 21.958 1.00 98.69 105 ALA A C 1
ATOM 751 O O . ALA A 1 105 ? -10.323 -6.826 21.159 1.00 98.69 105 ALA A O 1
ATOM 752 N N . VAL A 1 106 ? -11.078 -7.085 23.275 1.00 98.50 106 VAL A N 1
ATOM 753 C CA . VAL A 1 106 ? -9.775 -7.087 23.964 1.00 98.50 106 VAL A CA 1
ATOM 754 C C . VAL A 1 106 ? -9.561 -8.357 24.794 1.00 98.50 106 VAL A C 1
ATOM 756 O O . VAL A 1 106 ? -8.764 -8.383 25.726 1.00 98.50 106 VAL A O 1
ATOM 759 N N . ALA A 1 107 ? -10.337 -9.399 24.496 1.00 98.19 107 ALA A N 1
ATOM 760 C CA . ALA A 1 107 ? -10.342 -10.677 25.190 1.00 98.19 107 ALA A CA 1
ATOM 761 C C . ALA A 1 107 ? -10.554 -11.819 24.177 1.00 98.19 107 ALA A C 1
ATOM 763 O O . ALA A 1 107 ? -11.139 -11.592 23.115 1.00 98.19 107 ALA A O 1
ATOM 764 N N . PRO A 1 108 ? -10.062 -13.036 24.463 1.00 98.31 108 PRO A N 1
ATOM 765 C CA . PRO A 1 108 ? -10.022 -14.117 23.484 1.00 98.31 108 PRO A CA 1
ATOM 766 C C . PRO A 1 108 ? -11.394 -14.759 23.236 1.00 98.31 108 PRO A C 1
ATOM 768 O O . PRO A 1 108 ? -12.282 -14.719 24.088 1.00 98.31 108 PRO A O 1
ATOM 771 N N . ARG A 1 109 ? -11.523 -15.45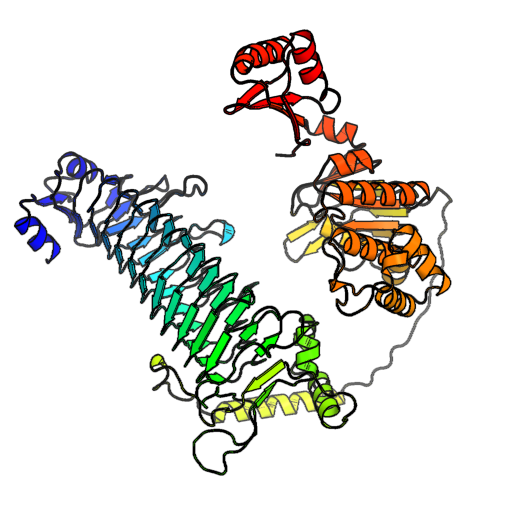4 22.099 1.00 98.25 109 ARG A N 1
ATOM 772 C CA . ARG A 1 109 ? -12.677 -16.304 21.742 1.00 98.25 109 ARG A CA 1
ATOM 773 C C . ARG A 1 109 ? -14.017 -15.566 21.679 1.00 98.25 109 ARG A C 1
ATOM 775 O O . ARG A 1 109 ? -15.068 -16.158 21.925 1.00 98.25 109 ARG A O 1
ATOM 782 N N . ALA A 1 110 ? -13.999 -14.281 21.332 1.00 98.50 110 ALA A N 1
ATOM 783 C CA . ALA A 1 110 ? -15.234 -13.554 21.081 1.00 98.50 110 ALA A CA 1
ATOM 784 C C . ALA A 1 110 ? -15.930 -14.077 19.807 1.00 98.50 110 ALA A C 1
ATOM 786 O O . ALA A 1 110 ? -15.289 -14.567 18.872 1.00 98.50 110 ALA A O 1
ATOM 787 N N . ARG A 1 111 ? -17.255 -13.954 19.751 1.00 98.69 111 ARG A N 1
ATOM 788 C CA . ARG A 1 111 ? -18.067 -14.228 18.559 1.00 98.69 111 ARG A CA 1
ATOM 789 C C . ARG A 1 111 ? -18.870 -12.988 18.215 1.00 98.69 111 ARG A C 1
ATOM 791 O O . ARG A 1 111 ? -19.779 -12.620 18.946 1.00 98.69 111 ARG A O 1
ATOM 798 N N . ILE A 1 112 ? -18.521 -12.333 17.120 1.00 98.81 112 ILE A N 1
ATOM 799 C CA . ILE A 1 112 ? -19.156 -11.102 16.655 1.00 98.81 112 ILE A CA 1
ATOM 800 C C . ILE A 1 112 ? -19.852 -11.429 15.338 1.00 98.81 112 ILE A C 1
ATOM 802 O O . ILE A 1 112 ? -19.203 -11.507 14.289 1.00 98.81 112 ILE A O 1
ATOM 806 N N . GLU A 1 113 ? -21.156 -11.702 15.396 1.00 98.56 113 GLU A N 1
ATOM 807 C CA . GLU A 1 113 ? -21.869 -12.358 14.294 1.00 98.56 113 GLU A CA 1
ATOM 808 C C . GLU A 1 113 ? -23.176 -11.653 13.910 1.00 98.56 113 GLU A C 1
ATOM 810 O O . GLU A 1 113 ? -23.954 -11.270 14.773 1.00 98.56 113 GLU A O 1
ATOM 815 N N . GLY A 1 114 ? -23.448 -11.486 12.615 1.00 98.06 114 GLY A N 1
ATOM 816 C CA . GLY A 1 114 ? -24.751 -10.988 12.141 1.00 98.06 114 GLY A CA 1
ATOM 817 C C . GLY A 1 114 ? -25.080 -9.533 12.509 1.00 98.06 114 GLY A C 1
ATOM 818 O O . GLY A 1 114 ? -26.219 -9.098 12.353 1.00 98.06 114 GLY A O 1
ATOM 819 N N . ASN A 1 115 ? -24.110 -8.752 12.995 1.00 98.62 115 ASN A N 1
ATOM 820 C CA . ASN A 1 115 ? -24.355 -7.374 13.417 1.00 98.62 115 ASN A CA 1
ATOM 821 C C . ASN A 1 115 ? -24.380 -6.413 12.224 1.00 98.62 115 ASN A C 1
ATOM 823 O O . ASN A 1 115 ? -23.675 -6.597 11.226 1.00 98.62 115 ASN A O 1
ATOM 827 N N . ARG A 1 116 ? -25.142 -5.326 12.362 1.00 98.44 116 ARG A N 1
ATOM 828 C CA . ARG A 1 116 ? -25.155 -4.203 11.422 1.00 98.44 116 ARG A CA 1
ATOM 829 C C . ARG A 1 116 ? -24.528 -2.977 12.072 1.00 98.44 116 ARG A C 1
ATOM 831 O O . ARG A 1 116 ? -25.091 -2.408 13.001 1.00 98.44 116 ARG A O 1
ATOM 838 N N . LEU A 1 117 ? -23.357 -2.583 11.591 1.00 98.38 117 LEU A N 1
ATOM 839 C CA . LEU A 1 117 ? -22.617 -1.429 12.079 1.00 98.38 117 LEU A CA 1
ATOM 840 C C . LEU A 1 117 ? -22.810 -0.260 11.112 1.00 98.38 117 LEU A C 1
ATOM 842 O O . LEU A 1 117 ? -22.478 -0.371 9.932 1.00 98.38 117 LEU A O 1
ATOM 846 N N . GLU A 1 118 ? -23.332 0.855 11.611 1.00 96.19 118 GLU A N 1
ATOM 847 C CA . GLU A 1 118 ? -23.672 2.041 10.819 1.00 96.19 118 GLU A CA 1
ATOM 848 C C . GLU A 1 118 ? -23.082 3.292 11.467 1.00 96.19 118 GLU A C 1
ATOM 850 O O . GLU A 1 118 ? -23.124 3.429 12.685 1.00 96.19 118 GLU A O 1
ATOM 855 N N . ASP A 1 119 ? -22.588 4.250 10.680 1.00 95.12 119 ASP A N 1
ATOM 856 C CA . ASP A 1 119 ? -22.090 5.526 11.226 1.00 95.12 119 ASP A CA 1
ATOM 857 C C . ASP A 1 119 ? -20.994 5.318 12.298 1.00 95.12 119 ASP A C 1
ATOM 859 O O . ASP A 1 119 ? -20.967 5.946 13.362 1.00 95.12 119 ASP A O 1
ATOM 863 N N . VAL A 1 120 ? -20.079 4.388 12.010 1.00 96.38 120 VAL A N 1
ATOM 864 C CA . VAL A 1 120 ? -18.932 4.049 12.862 1.00 96.38 120 VAL A CA 1
ATOM 865 C C . VAL A 1 120 ? -17.618 4.485 12.213 1.00 96.38 120 VAL A C 1
ATOM 867 O O . VAL A 1 120 ? -17.448 4.375 10.997 1.00 96.38 120 VAL A O 1
ATOM 870 N N . LEU A 1 121 ? -16.692 5.029 13.006 1.00 95.75 121 LEU A N 1
ATOM 871 C CA . LEU A 1 121 ? -15.368 5.426 12.522 1.00 95.75 121 LEU A CA 1
ATOM 872 C C . LEU A 1 121 ? -14.535 4.179 12.215 1.00 95.75 121 LEU A C 1
ATOM 874 O O . LEU A 1 121 ? -14.109 4.010 11.074 1.00 95.75 121 LEU A O 1
ATOM 878 N N . PHE A 1 122 ? -14.356 3.312 13.214 1.00 97.38 122 PHE A N 1
ATOM 879 C CA . PHE A 1 122 ? -13.860 1.946 13.054 1.00 97.38 122 PHE A CA 1
ATOM 880 C C . PHE A 1 122 ? -15.013 0.959 13.246 1.00 97.38 122 PHE A C 1
ATOM 882 O O . PHE A 1 122 ? -15.843 1.143 14.135 1.00 97.38 122 PHE A O 1
ATOM 889 N N . GLY A 1 123 ? -15.090 -0.085 12.423 1.00 97.88 123 GLY A N 1
ATOM 890 C CA . GLY A 1 123 ? -16.166 -1.075 12.518 1.00 97.88 123 GLY A CA 1
ATOM 891 C C . GLY A 1 123 ? -15.959 -2.044 13.680 1.00 97.88 123 GLY A C 1
ATOM 892 O O . GLY A 1 123 ? -16.535 -1.869 14.756 1.00 97.88 123 GLY A O 1
ATOM 893 N N . ILE A 1 124 ? -15.148 -3.073 13.442 1.00 98.69 124 ILE A N 1
ATOM 894 C CA . ILE A 1 124 ? -14.830 -4.129 14.406 1.00 98.69 124 ILE A CA 1
ATOM 895 C C . ILE A 1 124 ? -13.316 -4.192 14.599 1.00 98.69 124 ILE A C 1
ATOM 897 O O . ILE A 1 124 ? -12.577 -4.440 13.648 1.00 98.69 124 ILE A O 1
ATOM 901 N N . THR A 1 125 ? -12.853 -4.024 15.832 1.00 98.62 125 THR A N 1
ATOM 902 C CA . THR A 1 125 ? -11.425 -4.062 16.164 1.00 98.62 125 THR A CA 1
ATOM 903 C C . THR A 1 125 ? -11.140 -5.208 17.127 1.00 98.62 125 THR A C 1
ATOM 905 O O . THR A 1 125 ? -11.731 -5.284 18.201 1.00 98.62 125 THR A O 1
ATOM 908 N N . LEU A 1 126 ? -10.218 -6.091 16.757 1.00 98.56 126 LEU A N 1
ATOM 909 C CA . LEU A 1 126 ? -9.654 -7.139 17.601 1.00 98.56 126 LEU A CA 1
ATOM 910 C C . LEU A 1 126 ? -8.265 -6.694 18.048 1.00 98.56 126 LEU A C 1
ATOM 912 O O . LEU A 1 126 ? -7.379 -6.492 17.214 1.00 98.56 126 LEU A O 1
ATOM 916 N N . GLN A 1 127 ? -8.084 -6.529 19.352 1.00 97.31 127 GLN A N 1
ATOM 917 C CA . GLN A 1 127 ? -6.844 -6.051 19.944 1.00 97.31 127 GLN A CA 1
ATOM 918 C C . GLN A 1 127 ? -6.387 -7.068 20.989 1.00 97.31 127 GLN A C 1
ATOM 920 O O . GLN A 1 127 ? -6.925 -7.099 22.091 1.00 97.31 127 GLN A O 1
ATOM 925 N N . GLN A 1 128 ? -5.422 -7.921 20.629 1.00 97.75 128 GLN A N 1
ATOM 926 C CA . GLN A 1 128 ? -4.976 -9.035 21.480 1.00 97.75 128 GLN A CA 1
ATOM 927 C C . GLN A 1 128 ? -6.126 -9.985 21.873 1.00 97.75 128 GLN A C 1
ATOM 929 O O . GLN A 1 128 ? -6.219 -10.474 22.998 1.00 97.75 128 GLN A O 1
ATOM 934 N N . ALA A 1 129 ? -7.018 -10.255 20.917 1.00 98.38 129 ALA A N 1
ATOM 935 C CA . ALA A 1 129 ? -8.228 -11.057 21.075 1.00 98.38 129 ALA A CA 1
ATOM 936 C C . ALA A 1 129 ? -8.163 -12.320 20.190 1.00 98.38 129 ALA A C 1
ATOM 938 O O . ALA A 1 129 ? -8.882 -12.414 19.189 1.00 98.38 129 ALA A O 1
ATOM 939 N N . PRO A 1 130 ? -7.287 -13.293 20.509 1.00 98.31 130 PRO A N 1
ATOM 940 C CA . PRO A 1 130 ? -7.075 -14.473 19.676 1.00 98.31 130 PRO A CA 1
ATOM 941 C C . PRO A 1 130 ? -8.327 -15.346 19.583 1.00 98.31 130 PRO A C 1
ATOM 943 O O . PRO A 1 130 ? -9.191 -15.310 20.461 1.00 98.31 130 PRO A O 1
ATOM 946 N N . GLU A 1 131 ? -8.388 -16.172 18.537 1.00 98.38 131 GLU A N 1
ATOM 947 C CA . GLU A 1 131 ? -9.477 -17.136 18.300 1.00 98.38 131 GLU A CA 1
ATOM 948 C C . GLU A 1 131 ? -10.865 -16.485 18.187 1.00 98.38 131 GLU A C 1
ATOM 950 O O . GLU A 1 131 ? -11.888 -17.122 18.434 1.00 98.38 131 GLU A O 1
ATOM 955 N N . THR A 1 132 ? -10.909 -15.203 17.825 1.00 98.69 132 THR A N 1
ATOM 956 C CA . THR A 1 132 ? -12.163 -14.471 17.656 1.00 98.69 132 THR A CA 1
ATOM 957 C C . THR A 1 132 ? -12.765 -14.740 16.281 1.00 98.69 132 THR A C 1
ATOM 959 O O . THR A 1 132 ? -12.063 -14.781 15.267 1.00 98.69 132 THR A O 1
ATOM 962 N N . VAL A 1 133 ? -14.087 -14.889 16.241 1.00 98.81 133 VAL A N 1
ATOM 963 C CA . VAL A 1 133 ? -14.861 -15.063 15.010 1.00 98.81 133 VAL A CA 1
ATOM 964 C C . VAL A 1 133 ? -15.628 -13.780 14.707 1.00 98.81 133 VAL A C 1
ATOM 966 O O . VAL A 1 133 ? -16.430 -13.327 15.519 1.00 98.81 133 VAL A O 1
ATOM 969 N N . VAL A 1 134 ? -15.411 -13.220 13.519 1.00 98.81 134 VAL A N 1
ATOM 970 C CA . VAL A 1 134 ? -16.138 -12.074 12.963 1.00 98.81 134 VAL A CA 1
ATOM 971 C C . VAL A 1 134 ? -16.871 -12.542 11.709 1.00 98.81 134 VAL A C 1
ATOM 973 O O . VAL A 1 134 ? -16.262 -12.701 10.647 1.00 98.81 134 VAL A O 1
ATOM 976 N N . ARG A 1 135 ? -18.175 -12.808 11.830 1.00 98.69 135 ARG A N 1
ATOM 977 C CA . ARG A 1 135 ? -18.952 -13.505 10.795 1.00 98.69 135 ARG A CA 1
ATOM 978 C C . ARG A 1 135 ? -20.217 -12.767 10.379 1.00 98.69 135 ARG A C 1
ATOM 980 O O . ARG A 1 135 ? -21.032 -12.412 11.219 1.00 98.69 135 ARG A O 1
ATOM 987 N N . GLY A 1 136 ? -20.460 -12.644 9.077 1.00 98.31 136 GLY A N 1
ATOM 988 C CA . GLY A 1 136 ? -21.775 -12.232 8.572 1.00 98.31 136 GLY A CA 1
ATOM 989 C C . GLY A 1 136 ? -22.198 -10.819 8.982 1.00 98.31 136 GLY A C 1
ATOM 990 O O . GLY A 1 136 ? -23.390 -10.526 9.000 1.00 98.31 136 GLY A O 1
ATOM 991 N N . ASN A 1 137 ? -21.254 -9.950 9.355 1.00 98.75 137 ASN A N 1
ATOM 992 C CA . ASN A 1 137 ? -21.563 -8.582 9.754 1.00 98.75 137 ASN A CA 1
ATOM 993 C C . ASN A 1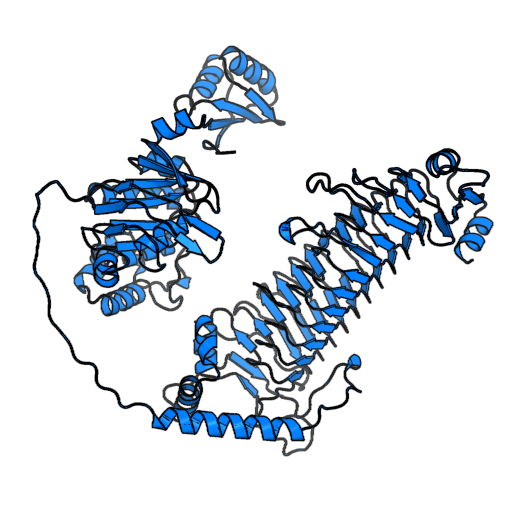 137 ? -21.669 -7.682 8.519 1.00 98.75 137 ASN A C 1
ATOM 995 O O . ASN A 1 137 ? -20.957 -7.865 7.529 1.00 98.75 137 ASN A O 1
ATOM 999 N N . THR A 1 138 ? -22.525 -6.667 8.596 1.00 98.50 138 THR A N 1
ATOM 1000 C CA . THR A 1 138 ? -22.580 -5.580 7.612 1.00 98.50 138 THR A CA 1
ATOM 1001 C C . THR A 1 138 ? -21.990 -4.327 8.235 1.00 98.50 138 THR A C 1
ATOM 1003 O O . THR A 1 138 ? -22.466 -3.890 9.278 1.00 98.50 138 THR A O 1
ATOM 1006 N N . ILE A 1 139 ? -20.964 -3.745 7.614 1.00 98.06 139 ILE A N 1
ATOM 1007 C CA . ILE A 1 139 ? -20.258 -2.574 8.143 1.00 98.06 139 ILE A CA 1
ATOM 1008 C C . ILE A 1 139 ? -20.326 -1.442 7.126 1.00 98.06 139 ILE A C 1
ATOM 1010 O O . ILE A 1 139 ? -19.829 -1.560 6.003 1.00 98.06 139 ILE A O 1
ATOM 1014 N N . HIS A 1 140 ? -20.911 -0.331 7.559 1.00 95.19 140 HIS A N 1
ATOM 1015 C CA . HIS A 1 140 ? -20.960 0.918 6.825 1.00 95.19 140 HIS A CA 1
ATOM 1016 C C . HIS A 1 140 ? -20.329 2.030 7.667 1.00 95.19 140 HIS A C 1
ATOM 1018 O O . HIS A 1 140 ? -20.889 2.471 8.675 1.00 95.19 140 HIS A O 1
ATOM 1024 N N . GLY A 1 141 ? -19.137 2.466 7.254 1.00 92.62 141 GLY A N 1
ATOM 1025 C CA . GLY A 1 141 ? -18.379 3.495 7.964 1.00 92.62 141 GLY A CA 1
ATOM 1026 C C . GLY A 1 141 ? -19.031 4.882 7.909 1.00 92.62 141 GLY A C 1
ATOM 1027 O O . GLY A 1 141 ? -20.015 5.108 7.200 1.00 92.62 141 GLY A O 1
ATOM 1028 N N . LYS A 1 142 ? -18.457 5.837 8.647 1.00 91.94 142 LYS A N 1
ATOM 1029 C CA . LYS A 1 142 ? -18.833 7.258 8.565 1.00 91.94 142 LYS A CA 1
ATOM 1030 C C . LYS A 1 142 ? -18.589 7.839 7.168 1.00 91.94 142 LYS A C 1
ATOM 1032 O O . LYS A 1 142 ? -17.596 7.515 6.501 1.00 91.94 142 LYS A O 1
ATOM 1037 N N . ASP A 1 143 ? -19.450 8.771 6.761 1.00 90.81 143 ASP A N 1
ATOM 1038 C CA . ASP A 1 143 ? -19.288 9.536 5.521 1.00 90.81 143 ASP A CA 1
ATOM 1039 C C . ASP A 1 143 ? -18.219 10.631 5.686 1.00 90.81 143 ASP A C 1
ATOM 1041 O O . ASP A 1 143 ? -18.491 11.812 5.894 1.00 90.81 143 ASP A O 1
ATOM 1045 N N . LEU A 1 144 ? -16.960 10.198 5.674 1.00 89.56 144 LEU A N 1
ATOM 1046 C CA . LEU A 1 144 ? -15.777 11.045 5.804 1.00 89.56 144 LEU A CA 1
ATOM 1047 C C . LEU A 1 144 ? -14.875 10.904 4.568 1.00 89.56 144 LEU A C 1
ATOM 1049 O O . LEU A 1 144 ? -14.892 9.872 3.898 1.00 89.56 144 LEU A O 1
ATOM 1053 N N . PRO A 1 145 ? -14.010 11.884 4.258 1.00 87.12 145 PRO A N 1
ATOM 1054 C CA . PRO A 1 145 ? -12.947 11.685 3.276 1.00 87.12 145 PRO A CA 1
ATOM 1055 C C . PRO A 1 145 ? -12.067 10.483 3.650 1.00 87.12 145 PRO A C 1
ATOM 1057 O O . PRO A 1 145 ? -11.791 10.275 4.829 1.00 87.12 145 PRO A O 1
ATOM 1060 N N . LEU A 1 146 ? -11.562 9.735 2.660 1.00 83.94 146 LEU A N 1
ATOM 1061 C CA . LEU A 1 146 ? -10.809 8.483 2.863 1.00 83.94 146 LEU A CA 1
ATOM 1062 C C . LEU A 1 146 ? -9.678 8.585 3.906 1.00 83.94 146 LEU A C 1
ATOM 1064 O O . LEU A 1 146 ? -9.494 7.672 4.701 1.00 83.94 146 LEU A O 1
ATOM 1068 N N . ALA A 1 147 ? -8.957 9.710 3.947 1.00 83.00 147 ALA A N 1
ATOM 1069 C CA . ALA A 1 147 ? -7.874 9.948 4.909 1.00 83.00 147 ALA A CA 1
ATOM 1070 C C . ALA A 1 147 ? -8.341 10.059 6.375 1.00 83.00 147 ALA A C 1
ATOM 1072 O O . ALA A 1 147 ? -7.538 9.883 7.284 1.00 83.00 147 ALA A O 1
ATOM 1073 N N . ARG A 1 148 ? -9.625 10.362 6.603 1.00 89.00 148 ARG A N 1
ATOM 1074 C CA . ARG A 1 148 ? -10.253 10.478 7.927 1.00 89.00 148 ARG A CA 1
ATOM 1075 C C . ARG A 1 148 ? -11.112 9.268 8.297 1.00 89.00 148 ARG A C 1
ATOM 1077 O O . ARG A 1 148 ? -11.623 9.230 9.410 1.00 89.00 148 ARG A O 1
ATOM 1084 N N . LYS A 1 149 ? -11.298 8.306 7.388 1.00 90.81 149 LYS A N 1
ATOM 1085 C CA . LYS A 1 149 ? -12.015 7.062 7.686 1.00 90.81 149 LYS A CA 1
ATOM 1086 C C . LYS A 1 149 ? -11.144 6.140 8.541 1.00 90.81 149 LYS A C 1
ATOM 1088 O O . LYS A 1 149 ? -9.931 6.072 8.333 1.00 90.81 149 LYS A O 1
ATOM 1093 N N . GLY A 1 150 ? -11.775 5.432 9.472 1.00 94.00 150 GLY A N 1
ATOM 1094 C CA . GLY A 1 150 ? -11.167 4.300 10.159 1.00 94.00 150 GLY A CA 1
ATOM 1095 C C . GLY A 1 150 ? -11.330 3.005 9.364 1.00 94.00 150 GLY A C 1
ATOM 1096 O O . GLY A 1 150 ? -11.901 2.971 8.266 1.00 94.00 150 GLY A O 1
ATOM 1097 N N . ASP A 1 151 ? -10.785 1.935 9.928 1.00 96.38 151 ASP A N 1
ATOM 1098 C CA . ASP A 1 151 ? -10.783 0.609 9.318 1.00 96.38 151 ASP A CA 1
ATOM 1099 C C . ASP A 1 151 ? -12.108 -0.113 9.584 1.00 96.38 151 ASP A C 1
ATOM 1101 O O . ASP A 1 151 ? -12.720 0.033 10.644 1.00 96.38 151 ASP A O 1
ATOM 1105 N N . ALA A 1 152 ? -12.573 -0.896 8.611 1.00 96.56 152 ALA A N 1
ATOM 1106 C CA . ALA A 1 152 ? -13.821 -1.642 8.757 1.00 96.56 152 ALA A CA 1
ATOM 1107 C C . ALA A 1 152 ? -13.645 -2.785 9.754 1.00 96.56 152 ALA A C 1
ATOM 1109 O O . ALA A 1 152 ? -14.445 -2.958 10.668 1.00 96.56 152 ALA A O 1
ATOM 1110 N N . ILE A 1 153 ? -12.581 -3.560 9.551 1.00 98.12 153 ILE A N 1
ATOM 1111 C CA . ILE A 1 153 ? -12.167 -4.641 10.431 1.00 98.12 153 ILE A CA 1
ATOM 1112 C C . ILE A 1 153 ? -10.672 -4.490 10.647 1.00 98.12 153 ILE A C 1
ATOM 1114 O O . ILE A 1 153 ? -9.909 -4.422 9.683 1.00 98.12 153 ILE A O 1
ATOM 1118 N N . ARG A 1 154 ? -10.254 -4.454 11.907 1.00 97.88 154 ARG A N 1
ATOM 1119 C CA . ARG A 1 154 ? -8.846 -4.421 12.285 1.00 97.88 154 ARG A CA 1
ATOM 1120 C C . ARG A 1 154 ? -8.539 -5.590 13.201 1.00 97.88 154 ARG A C 1
ATOM 1122 O O . ARG A 1 154 ? -9.173 -5.742 14.234 1.00 97.88 154 ARG A O 1
ATOM 1129 N N . VAL A 1 155 ? -7.554 -6.392 12.831 1.00 98.44 155 VAL A N 1
ATOM 1130 C CA . VAL A 1 155 ? -7.082 -7.552 13.584 1.00 98.44 155 VAL A CA 1
ATOM 1131 C C . VAL A 1 155 ? -5.630 -7.306 13.957 1.00 98.44 155 VAL A C 1
ATOM 1133 O O . VAL A 1 155 ? -4.761 -7.268 13.088 1.00 98.44 155 VAL A O 1
ATOM 1136 N N . TRP A 1 156 ? -5.366 -7.087 15.241 1.00 97.62 156 TRP A N 1
ATOM 1137 C CA . TRP A 1 156 ? -4.034 -6.792 15.758 1.00 97.62 156 TRP A CA 1
ATOM 1138 C C . TRP A 1 156 ? -3.667 -7.771 16.870 1.00 97.62 156 TRP A C 1
ATOM 1140 O O . TRP A 1 156 ? -4.421 -7.928 17.834 1.00 97.62 156 TRP A O 1
ATOM 1150 N N . GLU A 1 157 ? -2.531 -8.456 16.707 1.00 97.62 157 GLU A N 1
ATOM 1151 C CA . GLU A 1 157 ? -2.009 -9.456 17.656 1.00 97.62 157 GLU A CA 1
ATOM 1152 C C . GLU A 1 157 ? -3.064 -10.491 18.092 1.00 97.62 157 GLU A C 1
ATOM 1154 O O . GLU A 1 157 ? -3.141 -10.902 19.247 1.00 97.62 157 GLU A O 1
ATOM 1159 N N . SER A 1 158 ? -3.929 -10.899 17.162 1.00 98.31 158 SER A N 1
ATOM 1160 C CA . SER A 1 158 ? -5.094 -11.745 17.434 1.00 98.31 158 SER A CA 1
ATOM 1161 C C . SER A 1 158 ? -5.029 -13.014 16.573 1.00 98.31 158 SER A C 1
ATOM 1163 O O . SER A 1 158 ? -5.787 -13.152 15.606 1.00 98.31 158 SER A O 1
ATOM 1165 N N . PRO A 1 159 ? -4.099 -13.942 16.868 1.00 97.88 159 PRO A N 1
ATOM 1166 C CA . PRO A 1 159 ? -3.891 -15.147 16.071 1.00 97.88 159 PRO A CA 1
ATOM 1167 C C . PRO A 1 159 ? -5.122 -16.057 16.054 1.00 97.88 159 PRO A C 1
ATOM 1169 O O . PRO A 1 159 ? -5.962 -16.024 16.956 1.00 97.88 159 PRO A O 1
ATOM 1172 N N . ARG A 1 160 ? -5.202 -16.908 15.026 1.00 98.12 160 ARG A N 1
ATOM 1173 C CA . ARG A 1 160 ? -6.275 -17.890 14.800 1.00 98.12 160 ARG A CA 1
ATOM 1174 C C . ARG A 1 160 ? -7.674 -17.269 14.707 1.00 98.12 160 ARG A C 1
ATOM 1176 O O . ARG A 1 160 ? -8.669 -17.941 14.956 1.00 98.12 160 ARG A O 1
ATOM 1183 N N . SER A 1 161 ? -7.752 -15.986 14.352 1.00 98.38 161 SER A N 1
ATOM 1184 C CA . SER A 1 161 ? -9.022 -15.292 14.138 1.00 98.38 161 SER A CA 1
ATOM 1185 C C . SER A 1 161 ? -9.633 -15.644 12.782 1.00 98.38 161 SER A C 1
ATOM 1187 O O . SER A 1 161 ? -8.926 -15.854 11.790 1.00 98.38 161 SER A O 1
ATOM 1189 N N . VAL A 1 162 ? -10.962 -15.662 12.731 1.00 98.75 162 VAL A N 1
ATOM 1190 C CA . VAL A 1 162 ? -11.740 -15.965 11.526 1.00 98.75 162 VAL A CA 1
ATOM 1191 C C . VAL A 1 162 ? -12.558 -14.740 11.144 1.00 98.75 162 VAL A C 1
ATOM 1193 O O . VAL A 1 162 ? -13.352 -14.256 11.946 1.00 98.75 162 VAL A O 1
ATOM 1196 N N . VAL A 1 163 ? -12.386 -14.248 9.919 1.00 98.75 163 VAL A N 1
ATOM 1197 C CA . VAL A 1 163 ? -13.151 -13.128 9.357 1.00 98.75 163 VAL A CA 1
ATOM 1198 C C . VAL A 1 163 ? -13.871 -13.619 8.110 1.00 98.75 163 VAL A C 1
ATOM 1200 O O . VAL A 1 163 ? -13.247 -13.821 7.066 1.00 98.75 163 VAL A O 1
ATOM 1203 N N . GLU A 1 164 ? -15.182 -13.843 8.207 1.00 98.19 164 GLU A N 1
ATOM 1204 C CA . GLU A 1 164 ? -15.924 -14.500 7.130 1.00 98.19 164 GLU A CA 1
ATOM 1205 C C . GLU A 1 164 ? -17.311 -13.945 6.814 1.00 98.19 164 GLU A C 1
ATOM 1207 O O . GLU A 1 164 ? -18.071 -13.562 7.698 1.00 98.19 164 GLU A O 1
ATOM 1212 N N . GLY A 1 165 ? -17.678 -13.945 5.532 1.00 97.94 165 GLY A N 1
ATOM 1213 C CA . GLY A 1 165 ? -19.032 -13.588 5.100 1.00 97.94 165 GLY A CA 1
ATOM 1214 C C . GLY A 1 165 ? -19.443 -12.144 5.409 1.00 97.94 165 GLY A C 1
ATOM 1215 O O . GLY A 1 165 ? -20.635 -11.852 5.429 1.00 97.94 165 GLY A O 1
ATOM 1216 N N . ASN A 1 166 ? -18.499 -11.245 5.706 1.00 98.69 166 ASN A N 1
ATOM 1217 C CA . ASN A 1 166 ? -18.817 -9.861 6.054 1.00 98.69 166 ASN A CA 1
ATOM 1218 C C . ASN A 1 166 ? -19.022 -9.015 4.790 1.00 98.69 166 ASN A C 1
ATOM 1220 O O . ASN A 1 166 ? -18.324 -9.196 3.791 1.00 98.69 166 ASN A O 1
ATOM 1224 N N . THR A 1 167 ? -19.951 -8.060 4.847 1.00 98.25 167 THR A N 1
ATOM 1225 C CA . THR A 1 167 ? -20.201 -7.083 3.777 1.00 98.25 167 THR A CA 1
ATOM 1226 C C . THR A 1 167 ? -19.760 -5.703 4.232 1.00 98.25 167 THR A C 1
ATOM 1228 O O . THR A 1 167 ? -20.238 -5.195 5.245 1.00 98.25 167 THR A O 1
ATOM 1231 N N . ILE A 1 168 ? -18.842 -5.087 3.491 1.00 96.12 168 ILE A N 1
ATOM 1232 C CA . ILE A 1 168 ? -18.173 -3.853 3.898 1.00 96.12 168 ILE A CA 1
ATOM 1233 C C . ILE A 1 168 ? -18.266 -2.821 2.785 1.00 96.12 168 ILE A C 1
ATOM 1235 O O . ILE A 1 168 ? -17.880 -3.069 1.639 1.00 96.12 168 ILE A O 1
ATOM 1239 N N . GLN A 1 169 ? -18.752 -1.638 3.151 1.00 90.69 169 GLN A N 1
ATOM 1240 C CA . GLN A 1 169 ? -18.836 -0.480 2.273 1.00 90.69 169 GLN A CA 1
ATOM 1241 C C . GLN A 1 169 ? -18.376 0.773 3.014 1.00 90.69 169 GLN A C 1
ATOM 1243 O O . GLN A 1 169 ? -18.562 0.911 4.223 1.00 90.69 169 GLN A O 1
ATOM 1248 N N . GLN A 1 170 ? -17.799 1.718 2.272 1.00 80.69 170 GLN A N 1
ATOM 1249 C CA . GLN A 1 170 ? -17.457 3.040 2.798 1.00 80.69 170 GLN A CA 1
ATOM 1250 C C . GLN A 1 170 ? -16.510 3.032 4.016 1.00 80.69 170 GLN A C 1
ATOM 1252 O O . GLN A 1 170 ? -16.583 3.931 4.853 1.00 80.69 170 GLN A O 1
ATOM 1257 N N . ALA A 1 171 ? -15.574 2.093 4.088 1.00 88.25 171 ALA A N 1
ATOM 1258 C CA . ALA A 1 171 ? -14.539 2.043 5.121 1.00 88.25 171 ALA A CA 1
ATOM 1259 C C . ALA A 1 171 ? -13.136 2.175 4.508 1.00 88.25 171 ALA A C 1
ATOM 1261 O O . ALA A 1 171 ? -12.986 2.081 3.290 1.00 88.25 171 ALA A O 1
ATOM 1262 N N . ARG A 1 172 ? -12.111 2.440 5.329 1.00 93.62 172 ARG A N 1
ATOM 1263 C CA . ARG A 1 172 ? -10.747 2.649 4.827 1.00 93.62 172 ARG A CA 1
ATOM 1264 C C . ARG A 1 172 ? -10.086 1.339 4.408 1.00 93.62 172 ARG A C 1
ATOM 1266 O O . ARG A 1 172 ? -9.859 1.159 3.217 1.00 93.62 172 ARG A O 1
ATOM 1273 N N . ASP A 1 173 ? -9.794 0.463 5.365 1.00 94.94 173 ASP A N 1
ATOM 1274 C CA . ASP A 1 173 ? -9.068 -0.790 5.145 1.00 94.94 173 ASP A CA 1
ATOM 1275 C C . ASP A 1 173 ? -9.730 -1.959 5.906 1.00 94.94 173 ASP A C 1
ATOM 1277 O O . ASP A 1 173 ? -10.451 -1.748 6.888 1.00 94.94 173 ASP A O 1
ATOM 1281 N N . LEU A 1 174 ? -9.454 -3.195 5.479 1.00 97.25 174 LEU A N 1
ATOM 1282 C CA . LEU A 1 174 ? -9.447 -4.357 6.376 1.00 97.25 174 LEU A CA 1
ATOM 1283 C C . LEU A 1 174 ? -7.991 -4.695 6.684 1.00 97.25 174 LEU A C 1
ATOM 1285 O O . LEU A 1 174 ? -7.223 -5.006 5.771 1.00 97.25 174 LEU A O 1
ATOM 1289 N N . LEU A 1 175 ? -7.613 -4.630 7.955 1.00 97.44 175 LEU A N 1
ATOM 1290 C CA . LEU A 1 175 ? -6.221 -4.660 8.389 1.00 97.44 175 LEU A CA 1
ATOM 1291 C C . LEU A 1 175 ? -5.938 -5.886 9.260 1.00 97.44 175 LEU A C 1
ATOM 1293 O O . LEU A 1 175 ? -6.649 -6.113 10.234 1.00 97.44 175 LEU A O 1
ATOM 1297 N N . PHE A 1 176 ? -4.877 -6.631 8.953 1.00 98.25 176 PHE A N 1
ATOM 1298 C CA . PHE A 1 176 ? -4.432 -7.799 9.720 1.00 98.25 176 PHE A CA 1
ATOM 1299 C C . PHE A 1 176 ? -2.940 -7.697 10.013 1.00 98.25 176 PHE A C 1
ATOM 1301 O O . PHE A 1 176 ? -2.112 -7.810 9.107 1.00 98.25 176 PHE A O 1
ATOM 1308 N N . TRP A 1 177 ? -2.596 -7.474 11.276 1.00 96.38 177 TRP A N 1
ATOM 1309 C CA . TRP A 1 177 ? -1.228 -7.276 11.738 1.00 96.38 177 TRP A CA 1
ATOM 1310 C C . TRP A 1 177 ? -0.865 -8.291 12.813 1.00 96.38 177 TRP A C 1
ATOM 1312 O O . TRP A 1 177 ? -1.622 -8.487 13.769 1.00 96.38 177 TRP A O 1
ATOM 1322 N N . TYR A 1 178 ? 0.311 -8.904 12.669 1.00 96.69 178 TYR A N 1
ATOM 1323 C CA . TYR A 1 178 ? 0.901 -9.797 13.674 1.00 96.69 178 TYR A CA 1
ATOM 1324 C C . TYR A 1 178 ? -0.056 -10.913 14.140 1.00 96.69 178 TYR A C 1
ATOM 1326 O O . TYR A 1 178 ? -0.094 -11.262 15.317 1.00 96.69 178 TYR A O 1
ATOM 1334 N N . SER A 1 179 ? -0.891 -11.439 13.235 1.00 96.50 179 SER A N 1
ATOM 1335 C CA . SER A 1 179 ? -1.979 -12.365 13.575 1.00 96.50 179 SER A CA 1
ATOM 1336 C C . SER A 1 179 ? -1.857 -13.666 12.783 1.00 96.50 179 SER A C 1
ATOM 1338 O O . SER A 1 179 ? -2.431 -13.842 11.714 1.00 96.50 179 SER A O 1
ATOM 1340 N N . GLU A 1 180 ? -1.078 -14.604 13.308 1.00 95.69 180 GLU A N 1
ATOM 1341 C CA . GLU A 1 180 ? -0.822 -15.892 12.659 1.00 95.69 180 GLU A CA 1
ATOM 1342 C C . GLU A 1 180 ? -2.057 -16.808 12.625 1.00 95.69 180 GLU A C 1
ATOM 1344 O O . GLU A 1 180 ? -2.855 -16.826 13.562 1.00 95.69 180 GLU A O 1
ATOM 1349 N N . GLY A 1 181 ? -2.204 -17.609 11.567 1.00 97.25 181 GLY A N 1
ATOM 1350 C CA . GLY A 1 181 ? -3.244 -18.636 11.483 1.00 97.25 181 GLY A CA 1
ATOM 1351 C C . GLY A 1 181 ? -4.635 -18.095 11.155 1.00 97.25 181 GLY A C 1
ATOM 1352 O O . GLY A 1 181 ? -5.629 -18.719 11.522 1.00 97.25 181 GLY A O 1
ATOM 1353 N N . THR A 1 182 ? -4.742 -16.911 10.545 1.00 97.81 182 THR A N 1
ATOM 1354 C CA . THR A 1 182 ? -6.044 -16.301 10.252 1.00 97.81 182 THR A CA 1
ATOM 1355 C C . THR A 1 182 ? -6.710 -16.906 9.019 1.00 97.81 182 THR A C 1
ATOM 1357 O O . THR A 1 182 ? -6.065 -17.292 8.040 1.00 97.81 182 THR A O 1
ATOM 1360 N N . THR A 1 183 ? -8.041 -16.959 9.062 1.00 98.50 183 THR A N 1
ATOM 1361 C CA . THR A 1 183 ? -8.882 -17.359 7.926 1.00 98.50 183 THR A CA 1
ATOM 1362 C C . THR A 1 183 ? -9.742 -16.180 7.497 1.00 98.50 183 THR A C 1
ATOM 1364 O O . THR A 1 183 ? -10.518 -15.658 8.296 1.00 98.50 183 THR A O 1
ATOM 1367 N N . ILE A 1 184 ? -9.612 -15.763 6.239 1.00 98.62 184 ILE A N 1
ATOM 1368 C CA . ILE A 1 184 ? -10.340 -14.639 5.648 1.00 98.62 184 ILE A CA 1
ATOM 1369 C C . ILE A 1 184 ? -11.135 -15.169 4.459 1.00 98.62 184 ILE A C 1
ATOM 1371 O O . ILE A 1 184 ? -10.561 -15.407 3.394 1.00 98.62 184 ILE A O 1
ATOM 1375 N N . ARG A 1 185 ? -12.447 -15.376 4.617 1.00 98.06 185 ARG A N 1
ATOM 1376 C CA . ARG A 1 185 ? -13.231 -16.062 3.579 1.00 98.06 185 ARG A CA 1
ATOM 1377 C C . ARG A 1 185 ? -14.592 -15.464 3.254 1.00 98.06 185 ARG A C 1
ATOM 1379 O O . ARG A 1 185 ? -15.337 -15.075 4.145 1.00 98.06 185 ARG A O 1
ATOM 1386 N N . GLY A 1 186 ? -14.959 -15.442 1.976 1.00 97.31 186 GLY A N 1
ATOM 1387 C CA . GLY A 1 186 ? -16.309 -15.063 1.545 1.00 97.31 186 GLY A CA 1
ATOM 1388 C C . GLY A 1 186 ? -16.724 -13.629 1.897 1.00 97.31 186 GLY A C 1
ATOM 1389 O O . GLY A 1 186 ? -17.917 -13.354 1.985 1.00 97.31 186 GLY A O 1
ATOM 1390 N N . ASN A 1 187 ? -15.779 -12.721 2.157 1.00 98.50 187 ASN A N 1
ATOM 1391 C CA . ASN A 1 187 ? -16.092 -11.325 2.460 1.00 98.50 187 ASN A CA 1
ATOM 1392 C C . ASN A 1 187 ? -16.306 -10.531 1.166 1.00 98.50 187 ASN A C 1
ATOM 1394 O O . ASN A 1 187 ? -15.618 -10.760 0.169 1.00 98.50 187 ASN A O 1
ATOM 1398 N N . HIS A 1 188 ? -17.217 -9.561 1.200 1.00 97.81 188 HIS A N 1
ATOM 1399 C CA . HIS A 1 188 ? -17.441 -8.604 0.121 1.00 97.81 188 HIS A CA 1
ATOM 1400 C C . HIS A 1 188 ? -16.975 -7.220 0.575 1.00 97.81 188 HIS A C 1
ATOM 1402 O O . HIS A 1 188 ? -17.568 -6.631 1.479 1.00 97.81 188 HIS A O 1
ATOM 1408 N N . VAL A 1 189 ? -15.934 -6.684 -0.064 1.00 96.56 189 VAL A N 1
ATOM 1409 C CA . VAL A 1 189 ? -15.345 -5.385 0.287 1.00 96.56 189 VAL A CA 1
ATOM 1410 C C . VAL A 1 189 ? -15.343 -4.455 -0.914 1.00 96.56 189 VAL A C 1
ATOM 1412 O O . VAL A 1 189 ? -14.772 -4.783 -1.960 1.00 96.56 189 VAL A O 1
ATOM 1415 N N . ARG A 1 190 ? -15.945 -3.272 -0.747 1.00 93.75 190 ARG A N 1
ATOM 1416 C CA . ARG A 1 190 ? -16.054 -2.280 -1.817 1.00 93.75 190 ARG A CA 1
ATOM 1417 C C . ARG A 1 190 ? -15.761 -0.852 -1.369 1.00 93.75 190 ARG A C 1
ATOM 1419 O O . ARG A 1 190 ? -16.236 -0.404 -0.324 1.00 93.75 190 ARG A O 1
ATOM 1426 N N . GLY A 1 191 ? -15.076 -0.100 -2.232 1.00 87.19 191 GLY A N 1
ATOM 1427 C CA . GLY A 1 191 ? -14.940 1.353 -2.101 1.00 87.19 191 GLY A CA 1
ATOM 1428 C C . GLY A 1 191 ? -13.985 1.805 -0.997 1.00 87.19 191 GLY A C 1
ATOM 1429 O O . GLY A 1 191 ? -14.154 2.908 -0.472 1.00 87.19 191 GLY A O 1
ATOM 1430 N N . GLY A 1 192 ? -13.021 0.957 -0.628 1.00 89.50 192 GLY A N 1
ATOM 1431 C CA . GLY A 1 192 ? -11.959 1.259 0.331 1.00 89.50 192 GLY A CA 1
ATOM 1432 C C . GLY A 1 192 ? -10.604 1.537 -0.322 1.00 89.50 192 GLY A C 1
ATOM 1433 O O . GLY A 1 192 ? -10.445 1.550 -1.547 1.00 89.50 192 GLY A O 1
ATOM 1434 N N . ARG A 1 193 ? -9.586 1.766 0.511 1.00 92.50 193 ARG A N 1
ATOM 1435 C CA . ARG A 1 193 ? -8.192 1.847 0.068 1.00 92.50 193 ARG A CA 1
ATOM 1436 C C . ARG A 1 193 ? -7.636 0.438 -0.116 1.00 92.50 193 ARG A C 1
ATOM 1438 O O . ARG A 1 193 ? -7.388 0.060 -1.257 1.00 92.50 193 ARG A O 1
ATOM 1445 N N . TYR A 1 194 ? -7.479 -0.329 0.958 1.00 94.44 194 TYR A N 1
ATOM 1446 C CA . TYR A 1 194 ? -7.091 -1.736 0.880 1.00 94.44 194 TYR A CA 1
ATOM 1447 C C . TYR A 1 194 ? -8.288 -2.644 1.157 1.00 94.44 194 TYR A C 1
ATOM 1449 O O . TYR A 1 194 ? -8.837 -2.631 2.259 1.00 94.44 194 TYR A O 1
ATOM 1457 N N . GLY A 1 195 ? -8.656 -3.469 0.174 1.00 95.50 195 GLY A N 1
ATOM 1458 C CA . GLY A 1 195 ? -9.653 -4.521 0.359 1.00 95.50 195 GLY A CA 1
ATOM 1459 C C . GLY A 1 195 ? -9.232 -5.490 1.463 1.00 95.5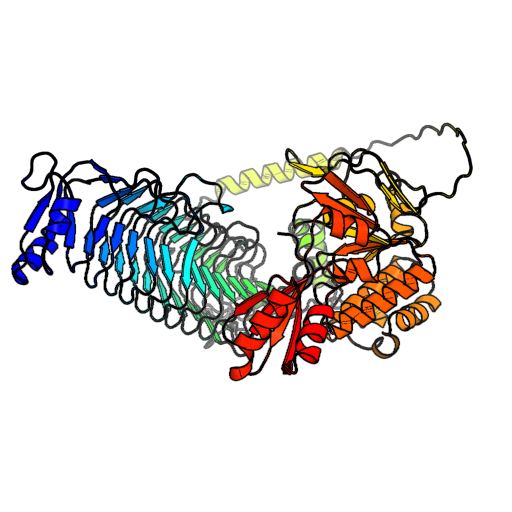0 195 GLY A C 1
ATOM 1460 O O . GLY A 1 195 ? -10.019 -5.771 2.356 1.00 95.50 195 GLY A O 1
ATOM 1461 N N . LEU A 1 196 ? -7.973 -5.934 1.431 1.00 97.56 196 LEU A N 1
ATOM 1462 C CA . LEU A 1 196 ? -7.285 -6.673 2.488 1.00 97.56 196 LEU A CA 1
ATOM 1463 C C . LEU A 1 196 ? -5.830 -6.197 2.581 1.00 97.56 196 LEU A C 1
ATOM 1465 O O . LEU A 1 196 ? -5.098 -6.228 1.590 1.00 97.56 196 LEU A O 1
ATOM 1469 N N . HIS A 1 197 ? -5.396 -5.788 3.770 1.00 97.50 197 HIS A N 1
ATOM 1470 C CA . HIS A 1 197 ? -4.021 -5.385 4.050 1.00 97.50 197 HIS A CA 1
ATOM 1471 C C . HIS A 1 197 ? -3.439 -6.223 5.184 1.00 97.50 197 HIS A C 1
ATOM 1473 O O . HIS A 1 197 ? -3.914 -6.169 6.318 1.00 97.50 197 HIS A O 1
ATOM 1479 N N . LEU A 1 198 ? -2.402 -6.994 4.873 1.00 97.94 198 LEU A N 1
ATOM 1480 C CA . LEU A 1 198 ? -1.788 -7.944 5.788 1.00 97.94 198 LEU A CA 1
ATOM 1481 C C . LEU A 1 198 ? -0.302 -7.624 5.960 1.00 97.94 198 LEU A C 1
ATOM 1483 O O . LEU A 1 198 ? 0.433 -7.529 4.976 1.00 97.94 198 LEU A O 1
ATOM 1487 N N . MET A 1 199 ? 0.148 -7.487 7.209 1.00 96.19 199 MET A N 1
ATOM 1488 C CA . MET A 1 199 ? 1.557 -7.257 7.543 1.00 96.19 199 MET A CA 1
ATOM 1489 C C . MET A 1 199 ? 1.991 -8.206 8.656 1.00 96.19 199 MET A C 1
ATOM 1491 O O . MET A 1 199 ? 1.339 -8.268 9.699 1.00 96.19 199 MET A O 1
ATOM 1495 N N . PHE A 1 200 ? 3.096 -8.928 8.444 1.00 95.44 200 PHE A N 1
ATOM 1496 C CA . PHE A 1 200 ? 3.586 -9.939 9.393 1.00 95.44 200 PHE A CA 1
ATOM 1497 C C . PHE A 1 200 ? 2.512 -10.980 9.746 1.00 95.44 200 PHE A C 1
ATOM 1499 O O . PHE A 1 200 ? 2.348 -11.369 10.902 1.00 95.44 200 PHE A O 1
ATOM 1506 N N . ASN A 1 201 ? 1.738 -11.398 8.742 1.00 95.25 201 ASN A N 1
ATOM 1507 C CA . ASN A 1 201 ? 0.653 -12.352 8.906 1.00 95.25 201 ASN A CA 1
ATOM 1508 C C . ASN A 1 201 ? 1.081 -13.692 8.306 1.00 95.25 201 ASN A C 1
ATOM 1510 O O . ASN A 1 201 ? 1.491 -13.765 7.149 1.00 95.25 201 ASN A O 1
ATOM 1514 N N . HIS A 1 202 ? 1.091 -14.749 9.108 1.00 96.56 202 HIS A N 1
ATOM 1515 C CA . HIS A 1 202 ? 1.649 -16.042 8.706 1.00 96.56 202 HIS A CA 1
ATOM 1516 C C . HIS A 1 202 ? 0.572 -17.120 8.696 1.00 96.56 202 HIS A C 1
ATOM 1518 O O . HIS A 1 202 ? -0.448 -16.964 9.373 1.00 96.56 202 HIS A O 1
ATOM 1524 N N . ASN A 1 203 ? 0.786 -18.205 7.946 1.00 97.75 203 ASN A N 1
ATOM 1525 C CA . ASN A 1 203 ? -0.115 -19.364 7.927 1.00 97.75 203 ASN A CA 1
ATOM 1526 C C . ASN A 1 203 ? -1.573 -18.954 7.644 1.00 97.75 203 ASN A C 1
ATOM 1528 O O . ASN A 1 203 ? -2.489 -19.270 8.398 1.00 97.75 203 ASN A O 1
ATOM 1532 N N . THR A 1 204 ? -1.769 -18.138 6.608 1.00 98.00 204 THR A N 1
ATOM 1533 C CA . THR A 1 204 ? -3.029 -17.417 6.361 1.00 98.00 204 THR A CA 1
ATOM 1534 C C . THR A 1 204 ? -3.747 -17.942 5.130 1.00 98.00 204 THR A C 1
ATOM 1536 O O . THR A 1 204 ? -3.127 -18.151 4.088 1.00 98.00 204 THR A O 1
ATOM 1539 N N . THR A 1 205 ? -5.068 -18.082 5.229 1.00 98.44 205 THR A N 1
ATOM 1540 C CA . THR A 1 205 ? -5.925 -18.455 4.094 1.00 98.44 205 THR A CA 1
ATOM 1541 C C . THR A 1 205 ? -6.840 -17.297 3.715 1.00 98.44 205 THR A C 1
ATOM 1543 O O . THR A 1 205 ? -7.572 -16.783 4.561 1.00 98.44 205 THR A O 1
ATOM 1546 N N . ILE A 1 206 ? -6.804 -16.897 2.443 1.00 98.56 206 ILE A N 1
ATOM 1547 C CA . ILE A 1 206 ? -7.651 -15.865 1.837 1.00 98.56 206 ILE A CA 1
ATOM 1548 C C . ILE A 1 206 ? -8.470 -16.520 0.725 1.00 98.56 206 ILE A C 1
ATOM 1550 O O . ILE A 1 206 ? -7.949 -16.779 -0.361 1.00 98.56 206 ILE A O 1
ATOM 1554 N N . GLU A 1 207 ? -9.746 -16.797 0.981 1.00 97.50 207 GLU A N 1
ATOM 1555 C CA . GLU A 1 207 ? -10.560 -17.647 0.106 1.00 97.50 207 GLU A CA 1
ATOM 1556 C C . GLU A 1 207 ? -11.904 -17.029 -0.298 1.00 97.50 207 GLU A C 1
ATOM 1558 O O . GLU A 1 207 ? -12.671 -16.569 0.544 1.00 97.50 207 GLU A O 1
ATOM 1563 N N . GLY A 1 208 ? -12.249 -17.077 -1.587 1.00 96.56 208 GLY A N 1
ATOM 1564 C CA . GLY A 1 208 ? -13.618 -16.794 -2.036 1.00 96.56 208 GLY A CA 1
ATOM 1565 C C . GLY A 1 208 ? -14.118 -15.372 -1.751 1.00 96.56 208 GLY A C 1
ATOM 1566 O O . GLY A 1 208 ? -15.324 -15.149 -1.688 1.00 96.56 208 GLY A O 1
ATOM 1567 N N . ASN A 1 209 ? -13.222 -14.409 -1.524 1.00 98.38 209 ASN A N 1
ATOM 1568 C CA . ASN A 1 209 ? -13.585 -13.020 -1.256 1.00 98.38 209 ASN A CA 1
ATOM 1569 C C . ASN A 1 209 ? -13.879 -12.270 -2.563 1.00 98.38 209 ASN A C 1
ATOM 1571 O O . ASN A 1 209 ? -13.286 -12.545 -3.609 1.00 98.38 209 ASN A O 1
ATOM 1575 N N . VAL A 1 210 ? -14.762 -11.276 -2.482 1.00 97.62 210 VAL A N 1
ATOM 1576 C CA . VAL A 1 210 ? -15.096 -10.353 -3.572 1.00 97.62 210 VAL A CA 1
ATOM 1577 C C . VAL A 1 210 ? -14.589 -8.966 -3.193 1.00 97.62 210 VAL A C 1
ATOM 1579 O O . VAL A 1 210 ? -15.132 -8.310 -2.305 1.00 97.62 210 VAL A O 1
ATOM 1582 N N . LEU A 1 211 ? -13.515 -8.531 -3.849 1.00 97.19 211 LEU A N 1
ATOM 1583 C CA . LEU A 1 211 ? -12.822 -7.274 -3.582 1.00 97.19 211 LEU A CA 1
ATOM 1584 C C . LEU A 1 211 ? -12.922 -6.397 -4.828 1.00 97.19 211 LEU A C 1
ATOM 1586 O O . LEU A 1 211 ? -12.173 -6.575 -5.791 1.00 97.19 211 LEU A O 1
ATOM 1590 N N . GLU A 1 212 ? -13.858 -5.453 -4.818 1.00 94.31 212 GLU A N 1
ATOM 1591 C CA . GLU A 1 212 ? -14.165 -4.640 -5.994 1.00 94.31 212 GLU A CA 1
ATOM 1592 C C . GLU A 1 212 ? -14.076 -3.140 -5.717 1.00 94.31 212 GLU A C 1
ATOM 1594 O O . GLU A 1 212 ? -14.395 -2.677 -4.628 1.00 94.31 212 GLU A O 1
ATOM 1599 N N . ASP A 1 213 ? -13.674 -2.359 -6.721 1.00 93.12 213 ASP A N 1
ATOM 1600 C CA . ASP A 1 213 ? -13.652 -0.888 -6.652 1.00 93.12 213 ASP A CA 1
ATOM 1601 C C . ASP A 1 213 ? -12.847 -0.339 -5.450 1.00 93.12 213 ASP A C 1
ATOM 1603 O O . ASP A 1 213 ? -13.182 0.698 -4.874 1.00 93.12 213 ASP A O 1
ATOM 1607 N N . ASN A 1 214 ? -11.795 -1.055 -5.043 1.00 92.81 214 ASN A N 1
ATOM 1608 C CA . ASN A 1 214 ? -10.853 -0.621 -4.010 1.00 92.81 214 ASN A CA 1
ATOM 1609 C C . ASN A 1 214 ? -9.635 0.065 -4.653 1.00 92.81 214 ASN A C 1
ATOM 1611 O O . ASN A 1 214 ? -9.396 -0.060 -5.852 1.00 92.81 214 ASN A O 1
ATOM 1615 N N . SER A 1 215 ? -8.807 0.776 -3.884 1.00 93.69 215 SER A N 1
ATOM 1616 C CA . SER A 1 215 ? -7.520 1.256 -4.430 1.00 93.69 215 SER A CA 1
ATOM 1617 C C . SER A 1 215 ? -6.522 0.114 -4.645 1.00 93.69 215 SER A C 1
ATOM 1619 O O . SER A 1 215 ? -5.694 0.181 -5.556 1.00 93.69 215 SER A O 1
ATOM 1621 N N . VAL A 1 216 ? -6.594 -0.916 -3.802 1.00 95.81 216 VAL A N 1
ATOM 1622 C CA . VAL A 1 216 ? -5.827 -2.162 -3.851 1.00 95.81 216 VAL A CA 1
ATOM 1623 C C . VAL A 1 216 ? -6.734 -3.299 -3.373 1.00 95.81 216 VAL A C 1
ATOM 1625 O O . VAL A 1 216 ? -7.445 -3.128 -2.384 1.00 95.81 216 VAL A O 1
ATOM 1628 N N . GLY A 1 217 ? -6.711 -4.445 -4.054 1.00 96.50 217 GLY A N 1
ATOM 1629 C CA . GLY A 1 217 ? -7.455 -5.644 -3.662 1.00 96.50 217 GLY A CA 1
ATOM 1630 C C . GLY A 1 217 ? -6.862 -6.283 -2.406 1.00 96.50 217 GLY A C 1
ATOM 1631 O O . GLY A 1 217 ? -7.335 -6.031 -1.303 1.00 96.50 217 GLY A O 1
ATOM 1632 N N . VAL A 1 218 ? -5.806 -7.077 -2.571 1.00 97.81 218 VAL A N 1
ATOM 1633 C CA . VAL A 1 218 ? -5.036 -7.718 -1.496 1.00 97.81 218 VAL A CA 1
ATOM 1634 C C . VAL A 1 218 ? -3.606 -7.200 -1.519 1.00 97.81 218 VAL A C 1
ATOM 1636 O O . VAL A 1 218 ? -2.968 -7.186 -2.572 1.00 97.81 218 VAL A O 1
ATOM 1639 N N . TYR A 1 219 ? -3.083 -6.815 -0.359 1.00 97.62 219 TYR A N 1
ATOM 1640 C CA . TYR A 1 219 ? -1.678 -6.457 -0.193 1.00 97.62 219 TYR A CA 1
ATOM 1641 C C . TYR A 1 219 ? -1.056 -7.224 0.974 1.00 97.62 219 TYR A C 1
ATOM 1643 O O . TYR A 1 219 ? -1.506 -7.092 2.113 1.00 97.62 219 TYR A O 1
ATOM 1651 N N . LEU A 1 220 ? -0.030 -8.022 0.676 1.00 96.75 220 LEU A N 1
ATOM 1652 C CA . LEU A 1 220 ? 0.728 -8.822 1.635 1.00 96.75 220 LEU A CA 1
ATOM 1653 C C . LEU A 1 220 ? 2.125 -8.239 1.817 1.00 96.75 220 LEU A C 1
ATOM 1655 O O . LEU A 1 220 ? 2.836 -8.014 0.838 1.00 96.75 220 LEU A O 1
ATOM 1659 N N . MET A 1 221 ? 2.530 -8.044 3.071 1.00 95.56 221 MET A N 1
ATOM 1660 C CA . MET A 1 221 ? 3.862 -7.563 3.430 1.00 95.56 221 MET A CA 1
ATOM 1661 C C . MET A 1 221 ? 4.486 -8.452 4.503 1.00 95.56 221 MET A C 1
ATOM 1663 O O . MET A 1 221 ? 3.827 -8.766 5.501 1.00 95.56 221 MET A O 1
ATOM 1667 N N . TYR A 1 222 ? 5.753 -8.836 4.330 1.00 95.12 222 TYR A N 1
ATOM 1668 C CA . TYR A 1 222 ? 6.537 -9.535 5.363 1.00 95.12 222 TYR A CA 1
ATOM 1669 C C . TYR A 1 222 ? 5.845 -10.798 5.894 1.00 95.12 222 TYR A C 1
ATOM 1671 O O . TYR A 1 222 ? 5.851 -11.084 7.089 1.00 95.12 222 TYR A O 1
ATOM 1679 N N . SER A 1 223 ? 5.143 -11.504 5.012 1.00 94.75 223 SER A N 1
ATOM 1680 C CA . SER A 1 223 ? 4.207 -12.576 5.351 1.00 94.75 223 SER A CA 1
ATOM 1681 C C . SER A 1 223 ? 4.664 -13.887 4.724 1.00 94.75 223 SER A C 1
ATOM 1683 O O . SER A 1 223 ? 5.267 -13.880 3.651 1.00 94.75 223 SER A O 1
ATOM 1685 N N . ARG A 1 224 ? 4.395 -15.014 5.387 1.00 96.06 224 ARG A N 1
ATOM 1686 C CA . ARG A 1 224 ? 4.834 -16.332 4.922 1.00 96.06 224 ARG A CA 1
ATOM 1687 C C . ARG A 1 224 ? 3.743 -17.377 5.039 1.00 96.06 224 ARG A C 1
ATOM 1689 O O . ARG A 1 224 ? 2.895 -17.260 5.923 1.00 96.06 224 ARG A O 1
ATOM 1696 N N . ASP A 1 225 ? 3.800 -18.390 4.180 1.00 97.69 225 ASP A N 1
ATOM 1697 C CA . ASP A 1 225 ? 2.840 -19.498 4.177 1.00 97.69 225 ASP A CA 1
ATOM 1698 C C . ASP A 1 225 ? 1.402 -18.977 3.996 1.00 97.69 225 ASP A C 1
ATOM 1700 O O . ASP A 1 225 ? 0.530 -19.151 4.850 1.00 97.69 225 ASP A O 1
ATOM 1704 N N . VAL A 1 226 ? 1.169 -18.247 2.899 1.00 98.12 226 VAL A N 1
ATOM 1705 C CA . VAL A 1 226 ? -0.130 -17.616 2.608 1.00 98.12 226 VAL A CA 1
ATOM 1706 C C . VAL A 1 226 ? -0.745 -18.214 1.352 1.00 98.12 226 VAL A C 1
ATOM 1708 O O . VAL A 1 226 ? -0.097 -18.278 0.309 1.00 98.12 226 VAL A O 1
ATOM 1711 N N . THR A 1 227 ? -2.015 -18.606 1.441 1.00 98.38 227 THR A N 1
ATOM 1712 C CA . THR A 1 227 ? -2.795 -19.120 0.309 1.00 98.38 227 THR A CA 1
ATOM 1713 C C . THR A 1 227 ? -3.903 -18.139 -0.059 1.00 98.38 227 THR A C 1
ATOM 1715 O O . THR A 1 227 ? -4.724 -17.784 0.784 1.00 98.38 227 THR A O 1
ATOM 1718 N N . ILE A 1 228 ? -3.938 -17.711 -1.321 1.00 98.25 228 ILE A N 1
ATOM 1719 C CA . ILE A 1 228 ? -4.973 -16.861 -1.915 1.00 98.25 228 ILE A CA 1
ATOM 1720 C C . ILE A 1 228 ? -5.710 -17.689 -2.967 1.00 98.25 228 ILE A C 1
ATOM 1722 O O . ILE A 1 228 ? -5.167 -17.940 -4.044 1.00 98.25 228 ILE A O 1
ATOM 1726 N N . PHE A 1 229 ? -6.937 -18.112 -2.670 1.00 96.25 229 PHE A N 1
ATOM 1727 C CA . PHE A 1 229 ? -7.673 -19.057 -3.507 1.00 96.25 229 PHE A CA 1
ATOM 1728 C C . PHE A 1 229 ? -9.088 -18.596 -3.875 1.00 96.25 229 PHE A C 1
ATOM 1730 O O . PHE A 1 229 ? -9.861 -18.174 -3.019 1.00 96.25 229 PHE A O 1
ATOM 1737 N N . GLY A 1 230 ? -9.459 -18.697 -5.154 1.00 95.75 230 GLY A N 1
ATOM 1738 C CA . GLY A 1 230 ? -10.857 -18.533 -5.578 1.00 95.75 230 GLY A CA 1
ATOM 1739 C C . GLY A 1 230 ? -11.461 -17.138 -5.364 1.00 95.75 230 GLY A C 1
ATOM 1740 O O . GLY A 1 230 ? -12.680 -17.004 -5.295 1.00 95.75 230 GLY A O 1
ATOM 1741 N N . ASN A 1 231 ? -10.644 -16.092 -5.221 1.00 98.06 231 ASN A N 1
ATOM 1742 C CA . ASN A 1 231 ? -11.117 -14.728 -4.980 1.00 98.06 231 ASN A CA 1
ATOM 1743 C C . ASN A 1 231 ? -11.439 -14.006 -6.298 1.00 98.06 231 ASN A C 1
ATOM 1745 O O . ASN A 1 231 ? -10.818 -14.257 -7.332 1.00 98.06 231 ASN A O 1
ATOM 1749 N N . THR A 1 232 ? -12.369 -13.052 -6.247 1.00 97.31 232 THR A N 1
ATOM 1750 C CA . THR A 1 232 ? -12.636 -12.100 -7.335 1.00 97.31 232 THR A CA 1
ATOM 1751 C C . THR A 1 232 ? -12.077 -10.735 -6.958 1.00 97.31 232 THR A C 1
ATOM 1753 O O . THR A 1 232 ? -12.557 -10.106 -6.018 1.00 97.31 232 THR A O 1
ATOM 1756 N N . LEU A 1 233 ? -11.072 -10.269 -7.700 1.00 97.56 233 LEU A N 1
ATOM 1757 C CA . LEU A 1 233 ? -10.412 -8.983 -7.502 1.00 97.56 233 LEU A CA 1
ATOM 1758 C C . LEU A 1 233 ? -10.595 -8.131 -8.754 1.00 97.56 233 LEU A C 1
ATOM 1760 O O . LEU A 1 233 ? -10.016 -8.422 -9.809 1.00 97.56 233 LEU A O 1
ATOM 1764 N N . ALA A 1 234 ? -11.420 -7.092 -8.654 1.00 96.00 234 ALA A N 1
ATOM 1765 C CA . ALA A 1 234 ? -11.799 -6.313 -9.822 1.00 96.00 234 ALA A CA 1
ATOM 1766 C C . ALA A 1 234 ? -11.744 -4.806 -9.605 1.00 96.00 234 ALA A C 1
ATOM 1768 O O . ALA A 1 234 ? -12.075 -4.297 -8.535 1.00 96.00 234 ALA A O 1
ATOM 1769 N N . ARG A 1 235 ? -11.401 -4.082 -10.675 1.00 95.12 235 ARG A N 1
ATOM 1770 C CA . ARG A 1 235 ? -11.500 -2.615 -10.725 1.00 95.12 235 ARG A CA 1
ATOM 1771 C C . ARG A 1 235 ? -10.695 -1.919 -9.628 1.00 95.12 235 ARG A C 1
ATOM 1773 O O . ARG A 1 235 ? -11.094 -0.872 -9.121 1.00 95.12 235 ARG A O 1
ATOM 1780 N N . SER A 1 236 ? -9.531 -2.474 -9.286 1.00 95.00 236 SER A N 1
ATOM 1781 C CA . SER A 1 236 ? -8.602 -1.831 -8.360 1.00 95.00 236 SER A CA 1
ATOM 1782 C C . SER A 1 236 ? -7.946 -0.632 -9.039 1.00 95.00 236 SER A C 1
ATOM 1784 O O . SER A 1 236 ? -7.082 -0.786 -9.911 1.00 95.00 236 SER A O 1
ATOM 1786 N N . ARG A 1 237 ? -8.377 0.579 -8.674 1.00 85.88 237 ARG A N 1
ATOM 1787 C CA . ARG A 1 237 ? -7.963 1.833 -9.320 1.00 85.88 237 ARG A CA 1
ATOM 1788 C C . ARG A 1 237 ? -7.495 2.828 -8.252 1.00 85.88 237 ARG A C 1
ATOM 1790 O O . ARG A 1 237 ? -8.218 3.174 -7.328 1.00 85.88 237 ARG A O 1
ATOM 1797 N N . GLY A 1 238 ? -6.251 3.283 -8.367 1.00 77.12 238 GLY A N 1
ATOM 1798 C CA . GLY A 1 238 ? -5.595 4.189 -7.420 1.00 77.12 238 GLY A CA 1
ATOM 1799 C C . GLY A 1 238 ? -4.124 4.395 -7.801 1.00 77.12 238 GLY A C 1
ATOM 1800 O O . GLY A 1 238 ? -3.694 3.862 -8.829 1.00 77.12 238 GLY A O 1
ATOM 1801 N N . PRO A 1 239 ? -3.324 5.120 -6.992 1.00 72.75 239 PRO A N 1
ATOM 1802 C CA . PRO A 1 239 ? -1.893 5.304 -7.258 1.00 72.75 239 PRO A CA 1
ATOM 1803 C C . PRO A 1 239 ? -1.164 3.965 -7.473 1.00 72.75 239 PRO A C 1
ATOM 1805 O O . PRO A 1 239 ? -0.397 3.812 -8.427 1.00 72.75 239 PRO A O 1
ATOM 1808 N N . SER A 1 240 ? -1.499 2.957 -6.657 1.00 82.44 240 SER A N 1
ATOM 1809 C CA . SER A 1 240 ? -1.027 1.574 -6.804 1.00 82.44 240 SER A CA 1
ATOM 1810 C C . SER A 1 240 ? -1.964 0.715 -7.662 1.00 82.44 240 SER A C 1
ATOM 1812 O O . SER A 1 240 ? -1.497 0.134 -8.630 1.00 82.44 240 SER A O 1
ATOM 1814 N N . GLY A 1 241 ? -3.279 0.668 -7.421 1.00 92.38 241 GLY A N 1
ATOM 1815 C CA . GLY A 1 241 ? -4.215 -0.036 -8.320 1.00 92.38 241 GLY A CA 1
ATOM 1816 C C . GLY A 1 241 ? -3.917 -1.532 -8.510 1.00 92.38 241 GLY A C 1
ATOM 1817 O O . GLY A 1 241 ? -4.126 -2.062 -9.600 1.00 92.38 241 GLY A O 1
ATOM 1818 N N . TYR A 1 242 ? -3.351 -2.184 -7.492 1.00 97.19 242 TYR A N 1
ATOM 1819 C CA . TYR A 1 242 ? -2.957 -3.593 -7.544 1.00 97.19 242 TYR A CA 1
ATOM 1820 C C . TYR A 1 242 ? -4.137 -4.478 -7.156 1.00 97.19 242 TYR A C 1
ATOM 1822 O O . TYR A 1 242 ? -4.781 -4.204 -6.145 1.00 97.19 242 TYR A O 1
ATOM 1830 N N . ALA A 1 243 ? -4.404 -5.545 -7.904 1.00 97.50 243 ALA A N 1
ATOM 1831 C CA . ALA A 1 243 ? -5.361 -6.552 -7.459 1.00 97.50 243 ALA A CA 1
ATOM 1832 C C . ALA A 1 243 ? -4.730 -7.419 -6.364 1.00 97.50 243 ALA A C 1
ATOM 1834 O O . ALA A 1 243 ? -5.259 -7.478 -5.262 1.00 97.50 243 ALA A O 1
ATOM 1835 N N . VAL A 1 244 ? -3.566 -8.014 -6.633 1.00 98.12 244 VAL A N 1
ATOM 1836 C CA . VAL A 1 244 ? -2.743 -8.727 -5.646 1.00 98.12 244 VAL A CA 1
ATOM 1837 C C . VAL A 1 244 ? -1.360 -8.091 -5.618 1.00 98.12 244 VAL A C 1
ATOM 1839 O O . VAL A 1 244 ? -0.698 -8.019 -6.648 1.00 98.12 244 VAL A O 1
ATOM 1842 N N . GLY A 1 245 ? -0.913 -7.624 -4.456 1.00 97.56 245 GLY A N 1
ATOM 1843 C CA . GLY A 1 245 ? 0.442 -7.120 -4.254 1.00 97.56 245 GLY A CA 1
ATOM 1844 C C . GLY A 1 245 ? 1.189 -7.926 -3.202 1.00 97.56 245 GLY A C 1
ATOM 1845 O O . GLY A 1 245 ? 0.679 -8.124 -2.100 1.00 97.56 245 GLY A O 1
ATOM 1846 N N . LEU A 1 246 ? 2.392 -8.371 -3.549 1.00 97.19 246 LEU A N 1
ATOM 1847 C CA . LEU A 1 246 ? 3.281 -9.141 -2.687 1.00 97.19 246 LEU A CA 1
ATOM 1848 C C . LEU A 1 246 ? 4.561 -8.345 -2.449 1.00 97.19 246 LEU A C 1
ATOM 1850 O O . LEU A 1 246 ? 5.264 -8.016 -3.407 1.00 97.19 246 LEU A O 1
ATOM 1854 N N . LYS A 1 247 ? 4.853 -8.043 -1.183 1.00 94.62 247 LYS A N 1
ATOM 1855 C CA . LYS A 1 247 ? 6.095 -7.398 -0.770 1.00 94.62 247 LYS A CA 1
ATOM 1856 C C . LYS A 1 247 ? 6.814 -8.211 0.299 1.00 94.62 247 LYS A C 1
ATOM 1858 O O . LYS A 1 247 ? 6.263 -8.418 1.379 1.00 94.62 247 LYS A O 1
ATOM 1863 N N . ASP A 1 248 ? 8.042 -8.634 0.015 1.00 92.81 248 ASP A N 1
ATOM 1864 C CA . ASP A 1 248 ? 8.881 -9.397 0.947 1.00 92.81 248 ASP A CA 1
ATOM 1865 C C . ASP A 1 248 ? 8.133 -10.594 1.568 1.00 92.81 248 ASP A C 1
ATOM 1867 O O . ASP A 1 248 ? 8.075 -10.768 2.786 1.00 92.81 248 ASP A O 1
ATOM 1871 N N . THR A 1 249 ? 7.479 -11.392 0.720 1.00 94.38 249 THR A N 1
ATOM 1872 C CA . THR A 1 249 ? 6.676 -12.553 1.132 1.00 94.38 249 THR A CA 1
ATOM 1873 C C . THR A 1 249 ? 7.343 -13.873 0.779 1.00 94.38 249 THR A C 1
ATOM 1875 O O . THR A 1 249 ? 7.962 -13.966 -0.274 1.00 94.38 249 THR A O 1
ATOM 1878 N N . GLU A 1 250 ? 7.104 -14.914 1.576 1.00 94.31 250 GLU A N 1
ATOM 1879 C CA . GLU A 1 250 ? 7.712 -16.241 1.415 1.00 94.31 250 GLU A CA 1
ATOM 1880 C C . GLU A 1 250 ? 6.657 -17.354 1.310 1.00 94.31 250 GLU A C 1
ATOM 1882 O O . GLU A 1 250 ? 5.696 -17.366 2.075 1.00 94.31 250 GLU A O 1
ATOM 1887 N N . ARG A 1 251 ? 6.837 -18.334 0.414 1.00 96.12 251 ARG A N 1
ATOM 1888 C CA . ARG A 1 251 ? 5.902 -19.466 0.219 1.00 96.12 251 ARG A CA 1
ATOM 1889 C C . ARG A 1 251 ? 4.442 -19.014 0.080 1.00 96.12 251 ARG A C 1
ATOM 1891 O O . ARG A 1 251 ? 3.570 -19.396 0.862 1.00 96.12 251 ARG A O 1
ATOM 1898 N N . VAL A 1 252 ? 4.183 -18.177 -0.922 1.00 97.81 252 VAL A N 1
ATOM 1899 C CA . VAL A 1 252 ? 2.826 -17.711 -1.250 1.00 97.81 252 VAL A CA 1
ATOM 1900 C C . VAL A 1 252 ? 2.248 -18.537 -2.394 1.00 97.81 252 VAL A C 1
ATOM 1902 O O . VAL A 1 252 ? 2.888 -18.691 -3.431 1.00 97.81 252 VAL A O 1
ATOM 1905 N N . THR A 1 253 ? 1.023 -19.032 -2.229 1.00 98.38 253 THR A N 1
ATOM 1906 C CA . THR A 1 253 ? 0.266 -19.710 -3.291 1.00 98.38 253 THR A CA 1
ATOM 1907 C C . THR A 1 253 ? -0.926 -18.855 -3.692 1.00 98.38 253 THR A C 1
ATOM 1909 O O . THR A 1 253 ? -1.748 -18.501 -2.851 1.00 98.38 253 THR A O 1
ATOM 1912 N N . VAL A 1 254 ? -1.036 -18.524 -4.974 1.00 98.12 254 VAL A N 1
ATOM 1913 C CA . VAL A 1 254 ? -2.154 -17.780 -5.559 1.00 98.12 254 VAL A CA 1
ATOM 1914 C C . VAL A 1 254 ? -2.789 -18.668 -6.622 1.00 98.12 254 VAL A C 1
ATOM 1916 O O . VAL A 1 254 ? -2.206 -18.876 -7.687 1.00 98.12 254 VAL A O 1
ATOM 1919 N N . GLU A 1 255 ? -3.964 -19.224 -6.337 1.00 96.94 255 GLU A N 1
ATOM 1920 C CA . GLU A 1 255 ? -4.603 -20.212 -7.210 1.00 96.94 255 GLU A CA 1
ATOM 1921 C C . GLU A 1 255 ? -6.079 -19.913 -7.501 1.00 96.94 255 GLU A C 1
ATOM 1923 O O . GLU A 1 255 ? -6.842 -19.528 -6.621 1.00 96.94 255 GLU A O 1
ATOM 1928 N N . GLY A 1 256 ? -6.517 -20.110 -8.746 1.00 96.44 256 GLY A N 1
ATOM 1929 C CA . GLY A 1 256 ? -7.947 -20.090 -9.071 1.00 96.44 256 GLY A CA 1
ATOM 1930 C C . GLY A 1 256 ? -8.628 -18.724 -8.933 1.00 96.44 256 GLY A C 1
ATOM 1931 O O . GLY A 1 256 ? -9.850 -18.672 -8.810 1.00 96.44 256 GLY A O 1
ATOM 1932 N N . ASN A 1 257 ? -7.880 -17.617 -8.905 1.00 98.06 257 ASN A N 1
ATOM 1933 C CA . ASN A 1 257 ? -8.448 -16.282 -8.705 1.00 98.06 257 ASN A CA 1
ATOM 1934 C C . ASN A 1 257 ? -8.871 -15.637 -10.030 1.00 98.06 257 ASN A C 1
ATOM 1936 O O . ASN A 1 257 ? -8.250 -15.841 -11.075 1.00 98.06 257 ASN A O 1
ATOM 1940 N N . VAL A 1 258 ? -9.901 -14.794 -9.968 1.00 97.44 258 VAL A N 1
ATOM 1941 C CA . VAL A 1 258 ? -10.323 -13.922 -11.067 1.00 97.44 258 VAL A CA 1
ATOM 1942 C C . VAL A 1 258 ? -9.806 -12.519 -10.806 1.00 97.44 258 VAL A C 1
ATOM 1944 O O . VAL A 1 258 ? -10.263 -11.839 -9.890 1.00 97.44 258 VAL A O 1
ATOM 1947 N N . VAL A 1 259 ? -8.872 -12.072 -11.636 1.00 97.88 259 VAL A N 1
ATOM 1948 C CA . VAL A 1 259 ? -8.196 -10.782 -11.524 1.00 97.88 259 VAL A CA 1
ATOM 1949 C C . VAL A 1 259 ? -8.492 -9.967 -12.775 1.00 97.88 259 VAL A C 1
ATOM 1951 O O . VAL A 1 259 ? -7.874 -10.178 -13.820 1.00 97.88 259 VAL A O 1
ATOM 1954 N N . ARG A 1 260 ? -9.459 -9.044 -12.689 1.00 95.69 260 ARG A N 1
ATOM 1955 C CA . ARG A 1 260 ? -9.966 -8.340 -13.877 1.00 95.69 260 ARG A CA 1
ATOM 1956 C C . ARG A 1 260 ? -10.068 -6.824 -13.772 1.00 95.69 260 ARG A C 1
ATOM 1958 O O . ARG A 1 260 ? -10.483 -6.298 -12.744 1.00 95.69 260 ARG A O 1
ATOM 1965 N N . ASP A 1 261 ? -9.796 -6.132 -14.875 1.00 94.38 261 ASP A N 1
ATOM 1966 C CA . ASP A 1 261 ? -10.011 -4.679 -15.003 1.00 94.38 261 ASP A CA 1
ATOM 1967 C C . ASP A 1 261 ? -9.281 -3.846 -13.923 1.00 94.38 261 ASP A C 1
ATOM 1969 O O . ASP A 1 261 ? -9.745 -2.801 -13.462 1.00 94.38 261 ASP A O 1
ATOM 1973 N N . ASN A 1 262 ? -8.126 -4.327 -13.459 1.00 97.19 262 ASN A N 1
ATOM 1974 C CA . ASN A 1 262 ? -7.275 -3.615 -12.508 1.00 97.19 262 ASN A CA 1
ATOM 1975 C C . ASN A 1 262 ? -6.187 -2.830 -13.249 1.00 97.19 262 ASN A C 1
ATOM 1977 O O . ASN A 1 262 ? -5.825 -3.152 -14.381 1.00 97.19 262 ASN A O 1
ATOM 1981 N N . ARG A 1 263 ? -5.589 -1.832 -12.585 1.00 94.75 263 ARG A N 1
ATOM 1982 C CA . ARG A 1 263 ? -4.389 -1.173 -13.132 1.00 94.75 263 ARG A CA 1
ATOM 1983 C C . ARG A 1 263 ? -3.212 -2.150 -13.227 1.00 94.75 263 ARG A C 1
ATOM 1985 O O . ARG A 1 263 ? -2.444 -2.115 -14.178 1.00 94.75 263 ARG A O 1
ATOM 1992 N N . VAL A 1 264 ? -3.042 -3.004 -12.223 1.00 97.00 264 VAL A N 1
ATOM 1993 C CA . VAL A 1 264 ? -2.087 -4.118 -12.255 1.00 97.00 264 VAL A CA 1
ATOM 1994 C C . VAL A 1 264 ? -2.762 -5.328 -11.628 1.00 97.00 264 VAL A C 1
ATOM 1996 O O . VAL A 1 264 ? -3.259 -5.228 -10.507 1.00 97.00 264 VAL A O 1
ATOM 1999 N N . GLY A 1 265 ? -2.780 -6.461 -12.325 1.00 97.75 265 GLY A N 1
ATOM 2000 C CA . GLY A 1 265 ? -3.349 -7.696 -11.796 1.00 97.75 265 GLY A CA 1
ATOM 2001 C C . GLY A 1 265 ? -2.528 -8.237 -10.625 1.00 97.75 265 GLY A C 1
ATOM 2002 O O . GLY A 1 265 ? -3.015 -8.309 -9.498 1.00 97.75 265 GLY A O 1
ATOM 2003 N N . LEU A 1 266 ? -1.258 -8.542 -10.876 1.00 98.00 266 LEU A N 1
ATOM 2004 C CA . LEU A 1 266 ? -0.296 -9.000 -9.874 1.00 98.00 266 LEU A CA 1
ATOM 2005 C C . LEU A 1 266 ? 0.893 -8.039 -9.777 1.00 98.00 266 LEU A C 1
ATOM 2007 O O . LEU A 1 266 ? 1.506 -7.728 -10.790 1.00 98.00 266 LEU A O 1
ATOM 2011 N N . TYR A 1 267 ? 1.260 -7.606 -8.576 1.00 97.69 267 TYR A N 1
ATOM 2012 C CA . TYR A 1 267 ? 2.504 -6.890 -8.297 1.00 97.69 267 TYR A CA 1
ATOM 2013 C C . TYR A 1 267 ? 3.399 -7.723 -7.379 1.00 97.69 267 TYR A C 1
ATOM 2015 O O . TYR A 1 267 ? 2.923 -8.210 -6.352 1.00 97.69 267 TYR A O 1
ATOM 2023 N N . MET A 1 268 ? 4.685 -7.856 -7.716 1.00 95.88 268 MET A N 1
ATOM 2024 C CA . MET A 1 268 ? 5.657 -8.549 -6.865 1.00 95.88 268 MET A CA 1
ATOM 2025 C C . MET A 1 268 ? 6.948 -7.755 -6.679 1.00 95.88 268 MET A C 1
ATOM 2027 O O . MET A 1 268 ? 7.597 -7.344 -7.644 1.00 95.88 268 MET A O 1
ATOM 2031 N N . ASP A 1 269 ? 7.320 -7.623 -5.411 1.00 92.88 269 ASP A N 1
ATOM 2032 C CA . ASP A 1 269 ? 8.558 -7.049 -4.895 1.00 92.88 269 ASP A CA 1
ATOM 2033 C C . ASP A 1 269 ? 9.048 -7.952 -3.758 1.00 92.88 269 ASP A C 1
ATOM 2035 O O . ASP A 1 269 ? 8.746 -7.730 -2.589 1.00 92.88 269 ASP A O 1
ATOM 2039 N N . THR A 1 270 ? 9.680 -9.067 -4.111 1.00 84.62 270 THR A N 1
ATOM 2040 C CA . THR A 1 270 ? 10.099 -10.089 -3.147 1.00 84.62 270 THR A CA 1
ATOM 2041 C C . THR A 1 270 ? 11.591 -10.341 -3.241 1.00 84.62 270 THR A C 1
ATOM 2043 O O . THR A 1 270 ? 12.219 -10.105 -4.276 1.00 84.62 270 THR A O 1
ATOM 2046 N N . SER A 1 271 ? 12.148 -10.869 -2.154 1.00 76.62 271 SER A N 1
ATOM 2047 C CA . SER A 1 271 ? 13.536 -11.312 -2.125 1.00 76.62 271 SER A CA 1
ATOM 2048 C C . SER A 1 271 ? 13.778 -12.445 -3.143 1.00 76.62 271 SER A C 1
ATOM 2050 O O . SER A 1 271 ? 12.872 -13.248 -3.380 1.00 76.62 271 SER A O 1
ATOM 2052 N N . PRO A 1 272 ? 14.986 -12.560 -3.729 1.00 77.56 272 PRO A N 1
ATOM 2053 C CA . PRO A 1 272 ? 15.307 -13.594 -4.722 1.00 77.56 272 PRO A CA 1
ATOM 2054 C C . PRO A 1 272 ? 15.121 -15.039 -4.236 1.00 77.56 272 PRO A C 1
ATOM 2056 O O . PRO A 1 272 ? 14.872 -15.948 -5.024 1.00 77.56 272 PRO A O 1
ATOM 2059 N N . ASP A 1 273 ? 15.246 -15.282 -2.934 1.00 80.88 273 ASP A N 1
ATOM 2060 C CA . ASP A 1 273 ? 15.076 -16.625 -2.379 1.00 80.88 273 ASP A CA 1
ATOM 2061 C C . ASP A 1 273 ? 13.614 -17.029 -2.196 1.00 80.88 273 ASP A C 1
ATOM 2063 O O . ASP A 1 273 ? 13.338 -18.202 -1.926 1.00 80.88 273 ASP A O 1
ATOM 2067 N N . SER A 1 274 ? 12.690 -16.085 -2.380 1.00 88.69 274 SER A N 1
ATOM 2068 C CA . SER A 1 274 ? 11.295 -16.291 -2.052 1.00 88.69 274 SER A CA 1
ATOM 2069 C C . SER A 1 274 ? 10.541 -17.126 -3.063 1.00 88.69 274 SER A C 1
ATOM 2071 O O . SER A 1 274 ? 10.542 -16.865 -4.262 1.00 88.69 274 SER A O 1
ATOM 2073 N N . ILE A 1 275 ? 9.843 -18.136 -2.550 1.00 93.94 275 ILE A N 1
ATOM 2074 C CA . ILE A 1 275 ? 9.056 -19.048 -3.373 1.00 93.94 275 ILE A CA 1
ATOM 2075 C C . ILE A 1 275 ? 7.623 -18.527 -3.489 1.00 93.94 275 ILE A C 1
ATOM 2077 O O . ILE A 1 275 ? 6.956 -18.278 -2.482 1.00 93.94 275 ILE A O 1
ATOM 2081 N N . ALA A 1 276 ? 7.123 -18.427 -4.718 1.00 96.69 276 ALA A N 1
ATOM 2082 C CA . ALA A 1 276 ? 5.720 -18.131 -4.989 1.00 96.69 276 ALA A CA 1
ATOM 2083 C C . ALA A 1 276 ? 5.174 -19.026 -6.107 1.00 96.69 276 ALA A C 1
ATOM 2085 O O . ALA A 1 276 ? 5.875 -19.327 -7.074 1.00 96.69 276 ALA A O 1
ATOM 2086 N N . VAL A 1 277 ? 3.918 -19.449 -5.985 1.00 98.12 277 VAL A N 1
ATOM 2087 C CA . VAL A 1 277 ? 3.239 -20.310 -6.961 1.00 98.12 277 VAL A CA 1
ATOM 2088 C C . VAL A 1 277 ? 1.956 -19.635 -7.423 1.00 98.12 277 VAL A C 1
ATOM 2090 O O . VAL A 1 277 ? 1.100 -19.295 -6.612 1.00 98.12 277 VAL A O 1
ATOM 2093 N N . PHE A 1 278 ? 1.815 -19.477 -8.735 1.00 98.12 278 PHE A N 1
ATOM 2094 C CA . PHE A 1 278 ? 0.651 -18.904 -9.397 1.00 98.12 278 PHE A CA 1
ATOM 2095 C C . PHE A 1 278 ? 0.065 -19.942 -10.340 1.00 98.12 278 PHE A C 1
ATOM 2097 O O . PHE A 1 278 ? 0.705 -20.315 -11.330 1.00 98.12 278 PHE A O 1
ATOM 2104 N N . ARG A 1 279 ? -1.150 -20.407 -10.048 1.00 97.38 279 ARG A N 1
ATOM 2105 C CA . ARG A 1 279 ? -1.783 -21.468 -10.829 1.00 97.38 279 ARG A CA 1
ATOM 2106 C C . ARG A 1 279 ? -3.245 -21.192 -11.145 1.00 97.38 279 ARG A C 1
ATOM 2108 O O . ARG A 1 279 ? -3.991 -20.777 -10.269 1.00 97.38 279 ARG A O 1
ATOM 2115 N N . ARG A 1 280 ? -3.695 -21.465 -12.375 1.00 96.62 280 ARG A N 1
ATOM 2116 C CA . ARG A 1 280 ? -5.131 -21.404 -12.741 1.00 96.62 280 ARG A CA 1
ATOM 2117 C C . ARG A 1 280 ? -5.811 -20.069 -12.423 1.00 96.62 280 ARG A C 1
ATOM 2119 O O . ARG A 1 280 ? -7.006 -20.036 -12.150 1.00 96.62 280 ARG A O 1
ATOM 2126 N N . ASN A 1 281 ? -5.070 -18.964 -12.423 1.00 98.19 281 ASN A N 1
ATOM 2127 C CA . ASN A 1 281 ? -5.652 -17.635 -12.262 1.00 98.19 281 ASN A CA 1
ATOM 2128 C C . ASN A 1 281 ? -6.047 -17.069 -13.627 1.00 98.19 281 ASN A C 1
ATOM 2130 O O . ASN A 1 281 ? -5.341 -17.280 -14.611 1.00 98.19 281 ASN A O 1
ATOM 2134 N N . ALA A 1 282 ? -7.130 -16.299 -13.678 1.00 97.69 282 ALA A N 1
ATOM 2135 C CA . ALA A 1 282 ? -7.501 -15.515 -14.851 1.00 97.69 282 ALA A CA 1
ATOM 2136 C C . ALA A 1 282 ? -7.114 -14.045 -14.638 1.00 97.69 282 ALA A C 1
ATOM 2138 O O . ALA A 1 282 ? -7.790 -13.332 -13.897 1.00 97.69 282 ALA A O 1
ATOM 2139 N N . PHE A 1 283 ? -6.050 -13.594 -15.302 1.00 97.94 283 PHE A N 1
ATOM 2140 C CA . PHE A 1 283 ? -5.634 -12.193 -15.373 1.00 97.94 283 PHE A CA 1
ATOM 2141 C C . PHE A 1 283 ? -6.203 -11.577 -16.652 1.00 97.94 283 PHE A C 1
ATOM 2143 O O . PHE A 1 283 ? -5.623 -11.742 -17.725 1.00 97.94 283 PHE A O 1
ATOM 2150 N N . ALA A 1 284 ? -7.347 -10.898 -16.549 1.00 95.75 284 ALA A N 1
ATOM 2151 C CA . ALA A 1 284 ? -8.116 -10.455 -17.708 1.00 95.75 284 ALA A CA 1
ATOM 2152 C C . ALA A 1 284 ? -8.342 -8.937 -17.768 1.00 95.75 284 ALA A C 1
ATOM 2154 O O . ALA A 1 284 ? -8.792 -8.337 -16.794 1.00 95.75 284 ALA A O 1
ATOM 2155 N N . PHE A 1 285 ? -8.125 -8.316 -18.927 1.00 94.31 285 PHE A N 1
ATOM 2156 C CA . PHE A 1 285 ? -8.455 -6.903 -19.179 1.00 94.31 285 PHE A CA 1
ATOM 2157 C C . PHE A 1 285 ? -7.793 -5.907 -18.212 1.00 94.31 285 PHE A C 1
ATOM 2159 O O . PHE A 1 285 ? -8.326 -4.826 -17.964 1.00 94.31 285 PHE A O 1
ATOM 2166 N N . ASN A 1 286 ? -6.659 -6.266 -17.611 1.00 94.94 286 ASN A N 1
ATOM 2167 C CA . ASN A 1 286 ? -5.907 -5.354 -16.755 1.00 94.94 286 ASN A CA 1
ATOM 2168 C C . ASN A 1 286 ? -5.031 -4.434 -17.620 1.00 94.94 286 ASN A C 1
ATOM 2170 O O . ASN A 1 286 ? -4.629 -4.810 -18.725 1.00 94.94 286 ASN A O 1
ATOM 2174 N N . ASP A 1 287 ? -4.662 -3.253 -17.108 1.00 92.56 287 ASP A N 1
ATOM 2175 C CA . ASP A 1 287 ? -3.663 -2.426 -17.808 1.00 92.56 287 ASP A CA 1
ATOM 2176 C C . ASP A 1 287 ? -2.316 -3.175 -17.866 1.00 92.56 287 ASP A C 1
ATOM 2178 O O . ASP A 1 287 ? -1.590 -3.102 -18.850 1.00 92.56 287 ASP A O 1
ATOM 2182 N N . ILE A 1 288 ? -1.997 -3.938 -16.816 1.00 93.81 288 ILE A N 1
ATOM 2183 C CA . ILE A 1 288 ? -0.880 -4.885 -16.787 1.00 93.81 288 ILE A CA 1
ATOM 2184 C C . ILE A 1 288 ? -1.356 -6.175 -16.116 1.00 93.81 288 ILE A C 1
ATOM 2186 O O . ILE A 1 288 ? -1.844 -6.116 -14.984 1.00 93.81 288 ILE A O 1
ATOM 2190 N N . GLY A 1 289 ? -1.190 -7.332 -16.761 1.00 96.12 289 GLY A N 1
ATOM 2191 C CA . GLY A 1 289 ? -1.536 -8.633 -16.175 1.00 96.12 289 GLY A CA 1
ATOM 2192 C C . GLY A 1 289 ? -0.710 -8.927 -14.919 1.00 96.12 289 GLY A C 1
ATOM 2193 O O . GLY A 1 289 ? -1.261 -9.089 -13.828 1.00 96.12 289 GLY A O 1
ATOM 2194 N N . ALA A 1 290 ? 0.618 -8.891 -15.045 1.00 97.06 290 ALA A N 1
ATOM 2195 C CA . ALA A 1 290 ? 1.553 -8.984 -13.925 1.00 97.06 290 ALA A CA 1
ATOM 2196 C C . ALA A 1 290 ? 2.717 -7.986 -14.057 1.00 97.06 290 ALA A C 1
ATOM 2198 O O . ALA A 1 290 ? 3.265 -7.794 -15.134 1.00 97.06 290 ALA A O 1
ATOM 2199 N N . ALA A 1 291 ? 3.117 -7.347 -12.961 1.00 95.25 291 ALA A N 1
ATOM 2200 C CA . ALA A 1 291 ? 4.253 -6.438 -12.888 1.00 95.25 291 ALA A CA 1
ATOM 2201 C C . ALA A 1 291 ? 5.225 -6.911 -11.802 1.00 95.25 291 ALA A C 1
ATOM 2203 O O . ALA A 1 291 ? 4.922 -6.830 -10.611 1.00 95.25 291 ALA A O 1
ATOM 2204 N N . LEU A 1 292 ? 6.394 -7.389 -12.215 1.00 95.38 292 LEU A N 1
ATOM 2205 C CA . LEU A 1 292 ? 7.407 -7.943 -11.318 1.00 95.38 292 LEU A CA 1
ATOM 2206 C C . LEU A 1 292 ? 8.639 -7.034 -11.304 1.00 95.38 292 LEU A C 1
ATOM 2208 O O . LEU A 1 292 ? 8.987 -6.438 -12.328 1.00 95.38 292 LEU A O 1
ATOM 2212 N N . LEU A 1 293 ? 9.311 -6.929 -10.158 1.00 92.50 293 LEU A N 1
ATOM 2213 C CA . LEU A 1 293 ? 10.673 -6.397 -10.113 1.00 92.50 293 LEU A CA 1
ATOM 2214 C C . LEU A 1 293 ? 11.683 -7.446 -10.620 1.00 92.50 293 LEU A C 1
ATOM 2216 O O . LEU A 1 293 ? 11.459 -8.641 -10.434 1.00 92.50 293 LEU A O 1
ATOM 2220 N N . PRO A 1 294 ? 12.833 -7.037 -11.189 1.00 85.44 294 PRO A N 1
ATOM 2221 C CA . PRO A 1 294 ? 13.851 -7.962 -11.710 1.00 85.44 294 PRO A CA 1
ATOM 2222 C C . PRO A 1 294 ? 14.450 -8.876 -10.636 1.00 85.44 294 PRO A C 1
ATOM 2224 O O . PRO A 1 294 ? 14.942 -9.962 -10.930 1.00 85.44 294 PRO A O 1
ATOM 2227 N N . GLY A 1 295 ? 14.419 -8.426 -9.377 1.00 87.50 295 GLY A N 1
ATOM 2228 C CA . GLY A 1 295 ? 14.872 -9.201 -8.223 1.00 87.50 295 GLY A CA 1
ATOM 2229 C C . GLY A 1 295 ? 13.956 -10.371 -7.860 1.00 87.50 295 GLY A C 1
ATOM 2230 O O . GLY A 1 295 ? 14.374 -11.226 -7.088 1.00 87.50 295 GLY A O 1
ATOM 2231 N N . VAL A 1 296 ? 12.746 -10.445 -8.427 1.00 92.00 296 VAL A N 1
ATOM 2232 C CA . VAL A 1 296 ? 11.841 -11.577 -8.216 1.00 92.00 296 VAL A CA 1
ATOM 2233 C C . VAL A 1 296 ? 12.397 -12.786 -8.955 1.00 92.00 296 VAL A C 1
ATOM 2235 O O . VAL A 1 296 ? 12.488 -12.803 -10.185 1.00 92.00 296 VAL A O 1
ATOM 2238 N N . GLN A 1 297 ? 12.767 -13.797 -8.184 1.00 91.31 297 GLN A N 1
ATOM 2239 C CA . GLN A 1 297 ? 13.260 -15.078 -8.667 1.00 91.31 297 GLN A CA 1
ATOM 2240 C C . GLN A 1 297 ? 12.418 -16.182 -8.014 1.00 91.31 297 GLN A C 1
ATOM 2242 O O . GLN A 1 297 ? 11.750 -15.943 -7.012 1.00 91.31 297 GLN A O 1
ATOM 2247 N N . ARG A 1 298 ? 12.453 -17.398 -8.570 1.00 94.38 298 ARG A N 1
ATOM 2248 C CA . ARG A 1 298 ? 11.814 -18.601 -8.001 1.00 94.38 298 ARG A CA 1
ATOM 2249 C C . ARG A 1 298 ? 10.284 -18.529 -7.870 1.00 94.38 298 ARG A C 1
ATOM 2251 O O . ARG A 1 298 ? 9.692 -19.350 -7.165 1.00 94.38 298 ARG A O 1
ATOM 2258 N N . ALA A 1 299 ? 9.627 -17.631 -8.604 1.00 96.94 299 ALA A N 1
ATOM 2259 C CA . ALA A 1 299 ? 8.187 -17.705 -8.825 1.00 96.94 299 ALA A CA 1
ATOM 2260 C C . ALA A 1 299 ? 7.863 -18.729 -9.927 1.00 96.94 299 ALA A C 1
ATOM 2262 O O . ALA A 1 299 ? 8.584 -18.832 -10.920 1.00 96.94 299 ALA A O 1
ATOM 2263 N N . THR A 1 300 ? 6.778 -19.485 -9.760 1.00 98.06 300 THR A N 1
ATOM 2264 C CA . THR A 1 300 ? 6.287 -20.458 -10.748 1.00 98.06 300 THR A CA 1
ATOM 2265 C C . THR A 1 300 ? 4.901 -20.061 -11.239 1.00 98.06 300 THR A C 1
ATOM 2267 O O . THR A 1 300 ? 3.976 -19.955 -10.439 1.00 98.06 300 THR A O 1
ATOM 2270 N N . PHE A 1 301 ? 4.747 -19.891 -12.549 1.00 98.19 301 PHE A N 1
ATOM 2271 C CA . PHE A 1 301 ? 3.496 -19.581 -13.234 1.00 98.19 301 PHE A CA 1
ATOM 2272 C C . PHE A 1 301 ? 3.115 -20.753 -14.137 1.00 98.19 301 PHE A C 1
ATOM 2274 O O . PHE A 1 301 ? 3.844 -21.067 -15.075 1.00 98.19 301 PHE A O 1
ATOM 2281 N N . SER A 1 302 ? 1.982 -21.401 -13.875 1.00 97.88 302 SER A N 1
ATOM 2282 C CA . SER A 1 302 ? 1.470 -22.488 -14.719 1.00 97.88 302 SER A CA 1
ATOM 2283 C C . SER A 1 302 ? -0.053 -22.481 -14.790 1.00 97.88 302 SER A C 1
ATOM 2285 O O . SER A 1 302 ? -0.735 -22.122 -13.835 1.00 97.88 302 SER A O 1
ATOM 2287 N N . GLU A 1 303 ? -0.614 -22.881 -15.926 1.00 97.44 303 GLU A N 1
ATOM 2288 C CA . GLU A 1 303 ? -2.058 -22.956 -16.171 1.00 97.44 303 GLU A CA 1
ATOM 2289 C C . GLU A 1 303 ? -2.817 -21.638 -15.917 1.00 97.44 303 GLU A C 1
ATOM 2291 O O . GLU A 1 303 ? -4.028 -21.666 -15.735 1.00 97.44 303 GLU A O 1
ATOM 2296 N N . ASN A 1 304 ? -2.154 -20.478 -15.879 1.00 98.25 304 ASN A N 1
ATOM 2297 C CA . ASN A 1 304 ? -2.849 -19.193 -15.771 1.00 98.25 304 ASN A CA 1
ATOM 2298 C C . ASN A 1 304 ? -3.352 -18.748 -17.148 1.00 98.25 304 ASN A C 1
ATOM 2300 O O . ASN A 1 304 ? -2.767 -19.097 -18.170 1.00 98.25 304 ASN A O 1
ATOM 2304 N N . ALA A 1 305 ? -4.409 -17.944 -17.174 1.00 97.69 305 ALA A N 1
ATOM 2305 C CA . ALA A 1 305 ? -4.919 -17.311 -18.380 1.00 97.69 305 ALA A CA 1
ATOM 2306 C C . ALA A 1 305 ? -4.636 -15.804 -18.345 1.00 97.69 305 ALA A C 1
ATOM 2308 O O . ALA A 1 305 ? -5.244 -15.072 -17.562 1.00 97.69 305 ALA A O 1
ATOM 2309 N N . PHE A 1 306 ? -3.727 -15.344 -19.205 1.00 97.56 306 PHE A N 1
ATOM 2310 C CA . PHE A 1 306 ? -3.456 -13.932 -19.464 1.00 97.56 306 PHE A CA 1
ATOM 2311 C C . PHE A 1 306 ? -4.282 -13.483 -20.676 1.00 97.56 306 PHE A C 1
ATOM 2313 O O . PHE A 1 306 ? -3.997 -13.845 -21.818 1.00 97.56 306 PHE A O 1
ATOM 2320 N N . LEU A 1 307 ? -5.365 -12.755 -20.405 1.00 94.12 307 LEU A N 1
ATOM 2321 C CA . LEU A 1 307 ? -6.444 -12.486 -21.354 1.00 94.12 307 LEU A CA 1
ATOM 2322 C C . LEU A 1 307 ? -6.573 -10.991 -21.623 1.00 94.12 307 LEU A C 1
ATOM 2324 O O . LEU A 1 307 ? -7.032 -10.251 -20.757 1.00 94.12 307 LEU A O 1
ATOM 2328 N N . GLU A 1 308 ? -6.227 -10.554 -22.831 1.00 91.25 308 GLU A N 1
ATOM 2329 C CA . GLU A 1 308 ? -6.506 -9.196 -23.322 1.00 91.25 308 GLU A CA 1
ATOM 2330 C C . GLU A 1 308 ? -6.056 -8.093 -22.343 1.00 91.25 308 GLU A C 1
ATOM 2332 O O . GLU A 1 308 ? -6.729 -7.076 -22.164 1.00 91.25 308 GLU A O 1
ATOM 2337 N N . ASN A 1 309 ? -4.933 -8.307 -21.647 1.00 91.56 309 ASN A N 1
ATOM 2338 C CA . ASN A 1 309 ? -4.303 -7.244 -20.872 1.00 91.56 309 ASN A CA 1
ATOM 2339 C C . ASN A 1 309 ? -3.597 -6.292 -21.844 1.00 91.56 309 ASN A C 1
ATOM 2341 O O . ASN A 1 309 ? -3.101 -6.730 -22.880 1.00 91.56 309 ASN A O 1
ATOM 2345 N N . GLN A 1 310 ? -3.505 -5.001 -21.508 1.00 87.00 310 GLN A N 1
ATOM 2346 C CA . GLN A 1 310 ? -2.783 -4.062 -22.384 1.00 87.00 310 GLN A CA 1
ATOM 2347 C C . GLN A 1 310 ? -1.294 -4.422 -22.486 1.00 87.00 310 GLN A C 1
ATOM 2349 O O . GLN A 1 310 ? -0.677 -4.237 -23.528 1.00 87.00 310 GLN A O 1
ATOM 2354 N N . GLU A 1 311 ? -0.737 -4.944 -21.395 1.00 90.00 311 GLU A N 1
ATOM 2355 C CA . GLU A 1 311 ? 0.571 -5.585 -21.323 1.00 90.00 311 GLU A CA 1
ATOM 2356 C C . GLU A 1 311 ? 0.420 -6.861 -20.482 1.00 90.00 311 GLU A C 1
ATOM 2358 O O . GLU A 1 311 ? -0.066 -6.800 -19.349 1.00 90.00 311 GLU A O 1
ATOM 2363 N N . GLN A 1 312 ? 0.806 -8.028 -21.008 1.00 93.38 312 GLN A N 1
ATOM 2364 C CA . GLN A 1 312 ? 0.635 -9.288 -20.268 1.00 93.38 312 GLN A CA 1
ATOM 2365 C C . GLN A 1 312 ? 1.519 -9.315 -19.018 1.00 93.38 312 GLN A C 1
ATOM 2367 O O . GLN A 1 312 ? 1.030 -9.533 -17.906 1.00 93.38 312 GLN A O 1
ATOM 2372 N N . VAL A 1 313 ? 2.818 -9.042 -19.196 1.00 94.94 313 VAL A N 1
ATOM 2373 C CA . VAL A 1 313 ? 3.813 -9.008 -18.119 1.00 94.94 313 VAL A CA 1
ATOM 2374 C C . VAL A 1 313 ? 4.786 -7.846 -18.321 1.00 94.94 313 VAL A C 1
ATOM 2376 O O . VAL A 1 313 ? 5.439 -7.730 -19.358 1.00 94.94 313 VAL A O 1
ATOM 2379 N N . ALA 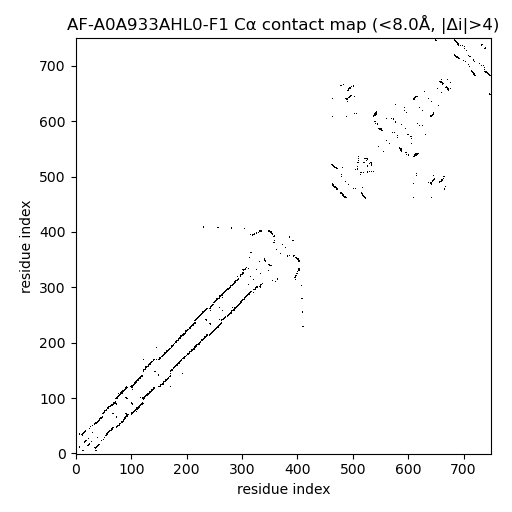A 1 314 ? 4.912 -7.015 -17.290 1.00 92.06 314 ALA A N 1
ATOM 2380 C CA . ALA A 1 314 ? 5.828 -5.883 -17.228 1.00 92.06 314 ALA A CA 1
ATOM 2381 C C . ALA A 1 314 ? 6.990 -6.164 -16.266 1.00 92.06 314 ALA A C 1
ATOM 2383 O O . ALA A 1 314 ? 6.786 -6.711 -15.175 1.00 92.06 314 ALA A O 1
ATOM 2384 N N . VAL A 1 315 ? 8.192 -5.702 -16.617 1.00 90.00 315 VAL A N 1
ATOM 2385 C CA . VAL A 1 315 ? 9.360 -5.721 -15.723 1.00 90.00 315 VAL A CA 1
ATOM 2386 C C . VAL A 1 315 ? 9.595 -4.316 -15.186 1.00 90.00 315 VAL A C 1
ATOM 2388 O O . VAL A 1 315 ? 10.098 -3.427 -15.876 1.00 90.00 315 VAL A O 1
ATOM 2391 N N . ARG A 1 316 ? 9.231 -4.083 -13.926 1.00 81.25 316 ARG A N 1
ATOM 2392 C CA . ARG A 1 316 ? 9.343 -2.764 -13.293 1.00 81.25 316 ARG A CA 1
ATOM 2393 C C . ARG A 1 316 ? 10.814 -2.378 -13.131 1.00 81.25 316 ARG A C 1
ATOM 2395 O O . ARG A 1 316 ? 11.532 -2.993 -12.360 1.00 81.25 316 ARG A O 1
ATOM 2402 N N . GLY A 1 317 ? 11.255 -1.342 -13.845 1.00 72.06 317 GLY A N 1
ATOM 2403 C CA . GLY A 1 317 ? 12.664 -0.922 -13.858 1.00 72.06 317 GLY A CA 1
ATOM 2404 C C . GLY A 1 317 ? 13.509 -1.575 -14.962 1.00 72.06 317 GLY A C 1
ATOM 2405 O O . GLY A 1 317 ? 14.676 -1.221 -15.109 1.00 72.06 317 GLY A O 1
ATOM 2406 N N . GLY A 1 318 ? 12.914 -2.449 -15.788 1.00 76.81 318 GLY A N 1
ATOM 2407 C CA . GLY A 1 318 ? 13.577 -3.163 -16.885 1.00 76.81 318 GLY A CA 1
ATOM 2408 C C . GLY A 1 318 ? 14.419 -4.361 -16.430 1.00 76.81 318 GLY A C 1
ATOM 2409 O O . GLY A 1 318 ? 14.653 -4.545 -15.247 1.00 76.81 318 GLY A O 1
ATOM 2410 N N . GLY A 1 319 ? 14.879 -5.186 -17.374 1.00 83.50 319 GLY A N 1
ATOM 2411 C CA . GLY A 1 319 ? 15.608 -6.429 -17.090 1.00 83.50 319 GLY A CA 1
ATOM 2412 C C . GLY A 1 319 ? 14.893 -7.634 -17.695 1.00 83.50 319 GLY A C 1
ATOM 2413 O O . GLY A 1 319 ? 14.179 -7.488 -18.685 1.00 83.50 319 GLY A O 1
ATOM 2414 N N . ASP A 1 320 ? 15.083 -8.812 -17.106 1.00 86.81 320 ASP A N 1
ATOM 2415 C CA . ASP A 1 320 ? 14.330 -10.017 -17.453 1.00 86.81 320 ASP A CA 1
ATOM 2416 C C . ASP A 1 320 ? 13.849 -10.757 -16.197 1.00 86.81 320 ASP A C 1
ATOM 2418 O O . ASP A 1 320 ? 14.184 -10.392 -15.072 1.00 86.81 320 ASP A O 1
ATOM 2422 N N . LEU A 1 321 ? 13.008 -11.766 -16.408 1.00 91.25 321 LEU A N 1
ATOM 2423 C CA . LEU A 1 321 ? 12.369 -12.591 -15.386 1.00 91.25 321 LEU A CA 1
ATOM 2424 C C . LEU A 1 321 ? 12.767 -14.064 -15.552 1.00 91.25 321 LEU A C 1
ATOM 2426 O O . LEU A 1 321 ? 11.977 -14.952 -15.227 1.00 91.25 321 LEU A O 1
ATOM 2430 N N . LYS A 1 322 ? 13.970 -14.341 -16.077 1.00 88.56 322 LYS A N 1
ATOM 2431 C CA . LYS A 1 322 ? 14.406 -15.703 -16.440 1.00 88.56 322 LYS A CA 1
ATOM 2432 C C . LYS A 1 322 ? 14.604 -16.647 -15.263 1.00 88.56 322 LYS A C 1
ATOM 2434 O O . LYS A 1 322 ? 14.547 -17.854 -15.460 1.00 88.56 322 LYS A O 1
ATOM 2439 N N . GLY A 1 323 ? 14.840 -16.137 -14.057 1.00 90.06 323 GLY A N 1
ATOM 2440 C CA . GLY A 1 323 ? 14.895 -16.999 -12.873 1.00 90.06 323 GLY A CA 1
ATOM 2441 C C . GLY A 1 323 ? 13.530 -17.340 -12.285 1.00 90.06 323 GLY A C 1
ATOM 2442 O O . GLY A 1 323 ? 13.462 -17.868 -11.178 1.00 90.06 323 GLY A O 1
ATOM 2443 N N . ASN A 1 324 ? 12.451 -17.059 -13.017 1.00 95.38 324 ASN A N 1
ATOM 2444 C CA . ASN A 1 324 ? 11.111 -17.550 -12.730 1.00 95.38 324 ASN A CA 1
ATOM 2445 C C . ASN A 1 324 ? 10.742 -18.650 -13.732 1.00 95.38 324 ASN A C 1
ATOM 2447 O O . ASN A 1 324 ? 11.144 -18.610 -14.896 1.00 95.38 324 ASN A O 1
ATOM 2451 N N . ALA A 1 325 ? 9.954 -19.621 -13.283 1.00 96.75 325 ALA A N 1
ATOM 2452 C CA . ALA A 1 325 ? 9.428 -20.677 -14.132 1.00 96.75 325 ALA A CA 1
ATOM 2453 C C . ALA A 1 325 ? 8.070 -20.253 -14.701 1.00 96.75 325 ALA A C 1
ATOM 2455 O O . ALA A 1 325 ? 7.146 -19.962 -13.949 1.00 96.75 325 ALA A O 1
ATOM 2456 N N . TRP A 1 326 ? 7.939 -20.249 -16.025 1.00 97.31 326 TRP A N 1
ATOM 2457 C CA . TRP A 1 326 ? 6.687 -19.918 -16.726 1.00 97.31 326 TRP A CA 1
ATOM 2458 C C . TRP A 1 326 ? 5.951 -21.149 -17.258 1.00 97.31 326 TRP A C 1
ATOM 2460 O O . TRP A 1 326 ? 4.951 -21.032 -17.952 1.00 97.31 326 TRP A O 1
ATOM 2470 N N . SER A 1 327 ? 6.441 -22.334 -16.912 1.00 95.38 327 SER A N 1
ATOM 2471 C CA . SER A 1 327 ? 5.756 -23.604 -17.095 1.00 95.38 327 SER A CA 1
ATOM 2472 C C . SER A 1 327 ? 6.169 -24.560 -15.983 1.00 95.38 327 SER A C 1
ATOM 2474 O O . SER A 1 327 ? 7.247 -24.433 -15.395 1.00 95.38 327 SER A O 1
ATOM 2476 N N . GLN A 1 328 ? 5.304 -25.519 -15.672 1.00 95.56 328 GLN A N 1
ATOM 2477 C CA . GLN A 1 328 ? 5.585 -26.564 -14.698 1.00 95.56 328 GLN A CA 1
ATOM 2478 C C . GLN A 1 328 ? 5.065 -27.897 -15.228 1.00 95.56 328 GLN A C 1
ATOM 2480 O O . GLN A 1 328 ? 3.946 -27.974 -15.724 1.00 95.56 328 GLN A O 1
ATOM 2485 N N . ALA A 1 329 ? 5.889 -28.946 -15.136 1.00 92.12 329 ALA A N 1
ATOM 2486 C CA . ALA A 1 329 ? 5.542 -30.293 -15.600 1.00 92.12 329 ALA A CA 1
ATOM 2487 C C . ALA A 1 329 ? 4.996 -30.327 -17.048 1.00 92.12 329 ALA A C 1
ATOM 2489 O O . ALA A 1 329 ? 4.014 -31.005 -17.334 1.00 92.12 329 ALA A O 1
ATOM 2490 N N . GLY A 1 330 ? 5.622 -29.562 -17.953 1.00 92.25 330 GLY A N 1
ATOM 2491 C CA . GLY A 1 330 ? 5.238 -29.503 -19.368 1.00 92.25 330 GLY A CA 1
ATOM 2492 C C . GLY A 1 330 ? 3.965 -28.704 -19.655 1.00 92.25 330 GLY A C 1
ATOM 2493 O O . GLY A 1 330 ? 3.442 -28.796 -20.755 1.00 92.25 330 GLY A O 1
ATOM 2494 N N . ARG A 1 331 ? 3.445 -27.933 -18.692 1.00 96.56 331 ARG A N 1
ATOM 2495 C CA . ARG A 1 331 ? 2.267 -27.076 -18.883 1.00 96.56 331 ARG A CA 1
ATOM 2496 C C . ARG A 1 331 ? 2.581 -25.635 -18.501 1.00 96.56 331 ARG A C 1
ATOM 2498 O O . ARG A 1 331 ? 2.925 -25.348 -17.352 1.00 96.56 331 ARG A O 1
ATOM 2505 N N . GLY A 1 332 ? 2.482 -24.746 -19.477 1.00 97.19 332 GLY A N 1
ATOM 2506 C CA . GLY A 1 332 ? 2.650 -23.305 -19.343 1.00 97.19 332 GLY A CA 1
ATOM 2507 C C . GLY A 1 332 ? 1.341 -22.583 -19.076 1.00 97.19 332 GLY A C 1
ATOM 2508 O O . GLY A 1 332 ? 0.418 -23.127 -18.466 1.00 97.19 332 GLY A O 1
ATOM 2509 N N . ASN A 1 333 ? 1.273 -21.339 -19.521 1.00 98.12 333 ASN A N 1
ATOM 2510 C CA . ASN A 1 333 ? 0.139 -20.439 -19.374 1.00 98.12 333 ASN A CA 1
ATOM 2511 C C . ASN A 1 333 ? -0.535 -20.214 -20.732 1.00 98.12 333 ASN A C 1
ATOM 2513 O O . ASN A 1 333 ? 0.057 -20.429 -21.788 1.00 98.12 333 ASN A O 1
ATOM 2517 N N . TYR A 1 334 ? -1.788 -19.777 -20.706 1.00 97.62 334 TYR A N 1
ATOM 2518 C CA . TYR A 1 334 ? -2.466 -19.263 -21.887 1.00 97.62 334 TYR A CA 1
ATOM 2519 C C . TYR A 1 334 ? -2.189 -17.766 -22.035 1.00 97.62 334 TYR A C 1
ATOM 2521 O O . TYR A 1 334 ? -2.316 -17.013 -21.065 1.00 97.62 334 TYR A O 1
ATOM 2529 N N . TRP A 1 335 ? -1.896 -17.343 -23.261 1.00 96.62 335 TRP A N 1
ATOM 2530 C CA . TRP A 1 335 ? -1.578 -15.965 -23.622 1.00 96.62 335 TRP A CA 1
ATOM 2531 C C . TRP A 1 335 ? -2.449 -15.552 -24.808 1.00 96.62 335 TRP A C 1
ATOM 2533 O O . TRP A 1 335 ? -2.357 -16.155 -25.875 1.00 96.62 335 TRP A O 1
ATOM 2543 N N . SER A 1 336 ? -3.304 -14.540 -24.650 1.00 92.88 336 SER A N 1
ATOM 2544 C CA . SER A 1 336 ? -4.217 -14.122 -25.730 1.00 92.88 336 SER A CA 1
ATOM 2545 C C . SER A 1 336 ? -3.508 -13.556 -26.969 1.00 92.88 336 SER A C 1
ATOM 2547 O O . SER A 1 336 ? -4.093 -13.506 -28.044 1.00 92.88 336 SER A O 1
ATOM 2549 N N . ASP A 1 337 ? -2.253 -13.139 -26.824 1.00 88.00 337 ASP A N 1
ATOM 2550 C CA . ASP A 1 337 ? -1.367 -12.614 -27.865 1.00 88.00 337 ASP A CA 1
ATOM 2551 C C . ASP A 1 337 ? -0.420 -13.678 -28.458 1.00 88.00 337 ASP A C 1
ATOM 2553 O O . ASP A 1 337 ? 0.411 -13.359 -29.313 1.00 88.00 337 ASP A O 1
ATOM 2557 N N . TYR A 1 338 ? -0.519 -14.943 -28.033 1.00 90.38 338 TYR A N 1
ATOM 2558 C CA . TYR A 1 338 ? 0.271 -16.029 -28.612 1.00 90.38 338 TYR A CA 1
ATOM 2559 C C . TYR A 1 338 ? -0.248 -16.409 -30.005 1.00 90.38 338 TYR A C 1
ATOM 2561 O O . TYR A 1 338 ? -1.418 -16.721 -30.199 1.00 90.38 338 TYR A O 1
ATOM 2569 N N . VAL A 1 339 ? 0.659 -16.391 -30.984 1.00 86.12 339 VAL A N 1
ATOM 2570 C CA . VAL A 1 339 ? 0.372 -16.638 -32.411 1.00 86.12 339 VAL A CA 1
ATOM 2571 C C . VAL A 1 339 ? 0.949 -17.960 -32.925 1.00 86.12 339 VAL A C 1
ATOM 2573 O O . VAL A 1 339 ? 1.022 -18.170 -34.135 1.00 86.12 339 VAL A O 1
ATOM 2576 N N . GLY A 1 340 ? 1.440 -18.822 -32.030 1.00 86.75 340 GLY A N 1
ATOM 2577 C CA . GLY A 1 340 ? 1.979 -20.118 -32.429 1.00 86.75 340 GLY A CA 1
ATOM 2578 C C . GLY A 1 340 ? 0.890 -21.137 -32.767 1.00 86.75 340 GLY A C 1
ATOM 2579 O O . GLY A 1 340 ? -0.299 -20.824 -32.812 1.00 86.75 340 GLY A O 1
ATOM 2580 N N . TYR A 1 341 ? 1.320 -22.362 -33.046 1.00 86.25 341 TYR A N 1
ATOM 2581 C CA . TYR A 1 341 ? 0.463 -23.453 -33.502 1.00 86.25 341 TYR A CA 1
ATOM 2582 C C . TYR A 1 341 ? 0.702 -24.715 -32.670 1.00 86.25 341 TYR A C 1
ATOM 2584 O O . TYR A 1 341 ? 1.703 -24.812 -31.962 1.00 86.25 341 TYR A O 1
ATOM 2592 N N . ASP A 1 342 ? -0.232 -25.652 -32.777 1.00 93.06 342 ASP A N 1
ATOM 2593 C CA . ASP A 1 342 ? -0.207 -26.974 -32.152 1.00 93.06 342 ASP A CA 1
ATOM 2594 C C . ASP A 1 342 ? -0.476 -28.003 -33.259 1.00 93.06 342 ASP A C 1
ATOM 2596 O O . ASP A 1 342 ? -1.609 -28.163 -33.722 1.00 93.06 342 ASP A O 1
ATOM 2600 N N . ALA A 1 343 ? 0.591 -28.608 -33.779 1.00 90.69 343 ALA A N 1
ATOM 2601 C CA . ALA A 1 343 ? 0.522 -29.569 -34.872 1.00 90.69 343 ALA A CA 1
ATOM 2602 C C . ALA A 1 343 ? 0.211 -30.992 -34.387 1.00 90.69 343 ALA A C 1
ATOM 2604 O O . ALA A 1 343 ? -0.263 -31.806 -35.184 1.00 90.69 343 ALA A O 1
ATOM 2605 N N . ASN A 1 344 ? 0.492 -31.310 -33.119 1.00 92.44 344 ASN A N 1
ATOM 2606 C CA . ASN A 1 344 ? 0.305 -32.650 -32.558 1.00 92.44 344 ASN A CA 1
ATOM 2607 C C . ASN A 1 344 ? -1.073 -32.831 -31.875 1.00 92.44 344 ASN A C 1
ATOM 2609 O O . ASN A 1 344 ? -1.486 -33.967 -31.635 1.00 92.44 344 ASN A O 1
ATOM 2613 N N . GLY A 1 345 ? -1.803 -31.738 -31.636 1.00 91.94 345 GLY A N 1
ATOM 2614 C CA . GLY A 1 345 ? -3.143 -31.701 -31.060 1.00 91.94 345 GLY A CA 1
ATOM 2615 C C . GLY A 1 345 ? -3.195 -31.960 -29.552 1.00 91.94 345 GLY A C 1
ATOM 2616 O O . GLY A 1 345 ? -4.251 -32.363 -29.057 1.00 91.94 345 GLY A O 1
ATOM 2617 N N . ASP A 1 346 ? -2.091 -31.789 -28.821 1.00 92.56 346 ASP A N 1
ATOM 2618 C CA . ASP A 1 346 ? -2.027 -32.037 -27.373 1.00 92.56 346 ASP A CA 1
ATOM 2619 C C . ASP A 1 346 ? -2.507 -30.844 -26.514 1.00 92.56 346 ASP A C 1
ATOM 2621 O O . ASP A 1 346 ? -2.619 -30.949 -25.284 1.00 92.56 346 ASP A O 1
ATOM 2625 N N . GLY A 1 347 ? -2.867 -29.727 -27.159 1.00 92.56 347 GLY A N 1
ATOM 2626 C CA . GLY A 1 347 ? -3.332 -28.498 -26.525 1.00 92.56 347 GLY A CA 1
ATOM 2627 C C . GLY A 1 347 ? -2.206 -27.589 -26.024 1.00 92.56 347 GLY A C 1
ATOM 2628 O O . GLY A 1 347 ? -2.498 -26.610 -25.322 1.00 92.56 347 GLY A O 1
ATOM 2629 N N . ILE A 1 348 ? -0.951 -27.891 -26.359 1.00 95.31 348 ILE A N 1
ATOM 2630 C CA . ILE A 1 348 ? 0.254 -27.120 -26.048 1.00 95.31 348 ILE A CA 1
ATOM 2631 C C . ILE A 1 348 ? 0.843 -26.596 -27.363 1.00 95.31 348 ILE A C 1
ATOM 2633 O O . ILE A 1 348 ? 0.871 -27.272 -28.382 1.00 95.31 348 ILE A O 1
ATOM 2637 N N . GLY A 1 349 ? 1.307 -25.350 -27.360 1.00 93.88 349 GLY A N 1
ATOM 2638 C CA . GLY A 1 349 ? 1.962 -24.770 -28.520 1.00 93.88 349 GLY A CA 1
ATOM 2639 C C . GLY A 1 349 ? 3.340 -25.385 -28.777 1.00 93.88 349 GLY A C 1
ATOM 2640 O O . GLY A 1 349 ? 4.174 -25.433 -27.875 1.00 93.88 349 GLY A O 1
ATOM 2641 N N . ASP A 1 350 ? 3.616 -25.747 -30.031 1.00 89.38 350 ASP A N 1
ATOM 2642 C CA . ASP A 1 350 ? 4.908 -26.298 -30.474 1.00 89.38 350 ASP A CA 1
ATOM 2643 C C . ASP A 1 350 ? 6.050 -25.261 -30.437 1.00 89.38 350 ASP A C 1
ATOM 2645 O O . ASP A 1 350 ? 7.234 -25.607 -30.477 1.00 89.38 350 ASP A O 1
ATOM 2649 N N . ALA A 1 351 ? 5.707 -23.969 -30.395 1.00 91.44 351 ALA A N 1
ATOM 2650 C CA . ALA A 1 351 ? 6.650 -22.864 -30.286 1.00 91.44 351 ALA A CA 1
ATOM 2651 C C . ALA A 1 351 ? 6.572 -22.212 -28.894 1.00 91.44 351 ALA A C 1
ATOM 2653 O O . ALA A 1 351 ? 5.483 -22.006 -28.364 1.00 91.44 351 ALA A O 1
ATOM 2654 N N . PRO A 1 352 ? 7.703 -21.802 -28.296 1.00 92.94 352 PRO A N 1
ATOM 2655 C CA . PRO A 1 352 ? 7.664 -21.115 -27.014 1.00 92.94 352 PRO A CA 1
ATOM 2656 C C . PRO A 1 352 ? 7.023 -19.727 -27.153 1.00 92.94 352 PRO A C 1
ATOM 2658 O O . PRO A 1 352 ? 7.297 -18.992 -28.109 1.00 92.94 352 PRO A O 1
ATOM 2661 N N . TYR A 1 353 ? 6.230 -19.325 -26.160 1.00 92.38 353 TYR A N 1
ATOM 2662 C CA . TYR A 1 353 ? 5.798 -17.936 -26.030 1.00 92.38 353 TYR A CA 1
ATOM 2663 C C . TYR A 1 353 ? 6.949 -17.093 -25.474 1.00 92.38 353 TYR A C 1
ATOM 2665 O O . TYR A 1 353 ? 7.614 -17.467 -24.507 1.00 92.38 353 TYR A O 1
ATOM 2673 N N . ARG A 1 354 ? 7.191 -15.932 -26.087 1.00 89.81 354 ARG A N 1
ATOM 2674 C CA . ARG A 1 354 ? 8.244 -14.994 -25.686 1.00 89.81 354 ARG A CA 1
ATOM 2675 C C . ARG A 1 354 ? 7.684 -13.584 -25.634 1.00 89.81 354 ARG A C 1
ATOM 2677 O O . ARG A 1 354 ? 7.344 -13.023 -26.674 1.00 89.81 354 ARG A O 1
ATOM 2684 N N . SER A 1 355 ? 7.683 -12.980 -24.449 1.00 84.81 355 SER A N 1
ATOM 2685 C CA . SER A 1 355 ? 7.400 -11.548 -24.322 1.00 84.81 355 SER A CA 1
ATOM 2686 C C . SER A 1 355 ? 8.645 -10.759 -24.732 1.00 84.81 355 SER A C 1
ATOM 2688 O O . SER A 1 355 ? 9.669 -10.761 -24.039 1.00 84.81 355 SER A O 1
ATOM 2690 N N . ALA A 1 356 ? 8.582 -10.156 -25.920 1.00 73.00 356 ALA A N 1
ATOM 2691 C CA . ALA A 1 356 ? 9.709 -9.479 -26.555 1.00 73.00 356 ALA A CA 1
ATOM 2692 C C . ALA A 1 356 ? 9.271 -8.252 -27.384 1.00 73.00 356 ALA A C 1
ATOM 2694 O O . ALA A 1 356 ? 9.835 -7.996 -28.444 1.00 73.00 356 ALA A O 1
ATOM 2695 N N . GLY A 1 357 ? 8.271 -7.480 -26.944 1.00 75.75 357 GLY A N 1
ATOM 2696 C CA . GLY A 1 357 ? 7.935 -6.200 -27.580 1.00 75.75 357 GLY A CA 1
ATOM 2697 C C . GLY A 1 357 ? 9.050 -5.167 -27.380 1.00 75.75 357 GLY A C 1
ATOM 2698 O O . GLY A 1 357 ? 9.545 -4.985 -26.264 1.00 75.75 357 GLY A O 1
ATOM 2699 N N . LEU A 1 358 ? 9.478 -4.468 -28.437 1.00 76.88 358 LEU A N 1
ATOM 2700 C CA . LEU A 1 358 ? 10.481 -3.405 -28.301 1.00 76.88 358 LEU A CA 1
ATOM 2701 C C . LEU A 1 358 ? 9.862 -2.186 -27.615 1.00 76.88 358 LEU A C 1
ATOM 2703 O O . LEU A 1 358 ? 10.474 -1.612 -26.713 1.00 76.88 358 LEU A O 1
ATOM 2707 N N . PHE A 1 359 ? 8.645 -1.809 -28.007 1.00 79.94 359 PHE A N 1
ATOM 2708 C CA . PHE A 1 359 ? 7.922 -0.710 -27.384 1.00 79.94 359 PHE A CA 1
ATOM 2709 C C . PHE A 1 359 ? 7.573 -1.016 -25.922 1.00 79.94 359 PHE A C 1
ATOM 2711 O O . PHE A 1 359 ? 7.739 -0.152 -25.059 1.00 79.94 359 PHE A O 1
ATOM 2718 N N . GLU A 1 360 ? 7.181 -2.255 -25.618 1.00 77.81 360 GLU A N 1
ATOM 2719 C CA . GLU A 1 360 ? 6.960 -2.720 -24.243 1.00 77.81 360 GLU A CA 1
ATOM 2720 C C . GLU A 1 360 ? 8.241 -2.613 -23.403 1.00 77.81 360 GLU A C 1
ATOM 2722 O O . GLU A 1 360 ? 8.229 -2.007 -22.337 1.00 77.81 360 GLU A O 1
ATOM 2727 N N . ASN A 1 361 ? 9.378 -3.101 -23.911 1.00 78.62 361 ASN A N 1
ATOM 2728 C CA . ASN A 1 361 ? 10.678 -2.985 -23.237 1.00 78.62 361 ASN A CA 1
ATOM 2729 C C . ASN A 1 361 ? 11.089 -1.525 -22.972 1.00 78.62 361 ASN A C 1
ATOM 2731 O O . ASN A 1 361 ? 11.653 -1.198 -21.924 1.00 78.62 361 ASN A O 1
ATOM 2735 N N . ILE A 1 362 ? 10.814 -0.628 -23.921 1.00 79.88 362 ILE A N 1
ATOM 2736 C CA . ILE A 1 362 ? 11.048 0.812 -23.759 1.00 79.88 362 ILE A CA 1
ATOM 2737 C C . ILE A 1 362 ? 10.124 1.389 -22.673 1.00 79.88 362 ILE A C 1
ATOM 2739 O O . ILE A 1 362 ? 10.560 2.210 -21.857 1.00 79.88 362 ILE A O 1
ATOM 2743 N N . THR A 1 363 ? 8.870 0.945 -22.651 1.00 82.44 363 THR A N 1
ATOM 2744 C CA . THR A 1 363 ? 7.824 1.393 -21.726 1.00 82.44 363 THR A CA 1
ATOM 2745 C C . THR A 1 363 ? 8.038 0.884 -20.298 1.00 82.44 363 THR A C 1
ATOM 2747 O O . THR A 1 363 ? 7.765 1.616 -19.348 1.00 82.44 363 THR A O 1
ATOM 2750 N N . ASP A 1 364 ? 8.618 -0.301 -20.120 1.00 79.44 364 ASP A N 1
ATOM 2751 C CA . ASP A 1 364 ? 9.027 -0.834 -18.814 1.00 79.44 364 ASP A CA 1
ATOM 2752 C C . ASP A 1 364 ? 10.017 0.085 -18.091 1.00 79.44 364 ASP A C 1
ATOM 2754 O O . ASP A 1 364 ? 9.910 0.325 -16.884 1.00 79.44 364 ASP A O 1
ATOM 2758 N N . ARG A 1 365 ? 10.958 0.653 -18.853 1.00 77.19 365 ARG A N 1
ATOM 2759 C CA . ARG A 1 365 ? 11.960 1.608 -18.355 1.00 77.19 365 ARG A CA 1
ATOM 2760 C C . ARG A 1 365 ? 11.422 3.035 -18.279 1.00 77.19 365 ARG A C 1
ATOM 2762 O O . ARG A 1 365 ? 11.918 3.838 -17.496 1.00 77.19 365 ARG A O 1
ATOM 2769 N N . ASN A 1 366 ? 10.412 3.357 -19.087 1.00 80.06 366 ASN A N 1
ATOM 2770 C CA . ASN A 1 366 ? 9.820 4.689 -19.185 1.00 80.06 366 ASN A CA 1
ATOM 2771 C C . ASN A 1 366 ? 8.287 4.595 -19.133 1.00 80.06 366 ASN A C 1
ATOM 2773 O O . ASN A 1 366 ? 7.625 4.736 -20.166 1.00 80.06 366 ASN A O 1
ATOM 2777 N N . PRO A 1 367 ? 7.688 4.412 -17.942 1.00 74.75 367 PRO A N 1
ATOM 2778 C CA . PRO A 1 367 ? 6.252 4.158 -17.817 1.00 74.75 367 PRO A CA 1
ATOM 2779 C C . PRO A 1 367 ? 5.356 5.256 -18.406 1.00 74.75 367 PRO A C 1
ATOM 2781 O O . PRO A 1 367 ? 4.209 4.989 -18.755 1.00 74.75 367 PRO A O 1
ATOM 2784 N N . SER A 1 368 ? 5.863 6.486 -18.538 1.00 79.75 368 SER A N 1
ATOM 2785 C CA . SER A 1 368 ? 5.160 7.607 -19.175 1.00 79.75 368 SER A CA 1
ATOM 2786 C C . SER A 1 368 ? 4.869 7.375 -20.661 1.00 79.75 368 SER A C 1
ATOM 2788 O O . SER A 1 368 ? 3.920 7.955 -21.188 1.00 79.75 368 SER A O 1
ATOM 2790 N N . LEU A 1 369 ? 5.634 6.506 -21.330 1.00 83.31 369 LEU A N 1
ATOM 2791 C CA . LEU A 1 369 ? 5.417 6.162 -22.732 1.00 83.31 369 LEU A CA 1
ATOM 2792 C C . LEU A 1 369 ? 4.189 5.274 -22.948 1.00 83.31 369 LEU A C 1
ATOM 2794 O O . LEU A 1 369 ? 3.712 5.211 -24.078 1.00 83.31 369 LEU A O 1
ATOM 2798 N N . ARG A 1 370 ? 3.589 4.707 -21.886 1.00 78.06 370 ARG A N 1
ATOM 2799 C CA . ARG A 1 370 ? 2.305 3.981 -21.975 1.00 78.06 370 ARG A CA 1
ATOM 2800 C C . ARG A 1 370 ? 1.205 4.793 -22.651 1.00 78.06 370 ARG A C 1
ATOM 2802 O O . ARG A 1 370 ? 0.365 4.216 -23.331 1.00 78.06 370 ARG A O 1
ATOM 2809 N N . LEU A 1 371 ? 1.240 6.125 -22.531 1.00 80.69 371 LEU A N 1
ATOM 2810 C CA . LEU A 1 371 ? 0.301 7.019 -23.217 1.00 80.69 371 LEU A CA 1
ATOM 2811 C C . LEU A 1 371 ? 0.269 6.793 -24.741 1.00 80.69 371 LEU A C 1
ATOM 2813 O O . LEU A 1 371 ? -0.747 7.050 -25.381 1.00 80.69 371 LEU A O 1
ATOM 2817 N N . PHE A 1 372 ? 1.367 6.305 -25.321 1.00 82.00 372 PHE A N 1
ATOM 2818 C CA . PHE A 1 372 ? 1.513 6.066 -26.752 1.00 82.00 372 PHE A CA 1
ATOM 2819 C C . PHE A 1 372 ? 1.292 4.606 -27.163 1.00 82.00 372 PHE A C 1
ATOM 2821 O O . PHE A 1 372 ? 1.449 4.322 -28.348 1.00 82.00 372 PHE A O 1
ATOM 2828 N N . GLY A 1 373 ? 0.919 3.696 -26.252 1.00 75.94 373 GLY A N 1
ATOM 2829 C CA . GLY A 1 373 ? 0.848 2.248 -26.519 1.00 75.94 373 GLY A CA 1
ATOM 2830 C C . GLY A 1 373 ? -0.015 1.852 -27.719 1.00 75.94 373 GLY A C 1
ATOM 2831 O O . GLY A 1 373 ? 0.338 0.943 -28.459 1.00 75.94 373 GLY A O 1
ATOM 2832 N N . TYR A 1 374 ? -1.078 2.610 -27.991 1.00 75.44 374 TYR A N 1
ATOM 2833 C CA . TYR A 1 374 ? -1.963 2.394 -29.145 1.00 75.44 374 TYR A CA 1
ATOM 2834 C C . TYR A 1 374 ? -1.721 3.364 -30.304 1.00 75.44 374 TYR A C 1
ATOM 2836 O O . TYR A 1 374 ? -2.518 3.450 -31.236 1.00 75.44 374 TYR A O 1
ATOM 2844 N N . SER A 1 375 ? -0.645 4.146 -30.247 1.00 81.81 375 SER A N 1
ATOM 2845 C CA . SER A 1 375 ? -0.317 5.079 -31.318 1.00 81.81 375 SER A CA 1
ATOM 2846 C C . SER A 1 375 ? 0.277 4.339 -32.524 1.00 81.81 375 SER A C 1
ATOM 2848 O O . SER A 1 375 ? 1.005 3.357 -32.349 1.00 81.81 375 SER A O 1
ATOM 2850 N N . PRO A 1 376 ? 0.082 4.853 -33.752 1.00 77.94 376 PRO A N 1
ATOM 2851 C CA . PRO A 1 376 ? 0.781 4.342 -34.931 1.00 77.94 376 PRO A CA 1
ATOM 2852 C C . PRO A 1 376 ? 2.308 4.332 -34.769 1.00 77.94 376 PRO A C 1
ATOM 2854 O O . PRO A 1 376 ? 2.989 3.494 -35.350 1.00 77.94 376 PRO A O 1
ATOM 2857 N N . ALA A 1 377 ? 2.855 5.240 -33.951 1.00 80.00 377 ALA A N 1
ATOM 2858 C CA . ALA A 1 377 ? 4.283 5.292 -33.660 1.00 80.00 377 ALA A CA 1
ATOM 2859 C C . ALA A 1 377 ? 4.758 4.074 -32.851 1.00 80.00 377 ALA A C 1
ATOM 2861 O O . ALA A 1 377 ? 5.797 3.510 -33.182 1.00 80.00 377 ALA A O 1
ATOM 2862 N N . ALA A 1 378 ? 4.001 3.640 -31.838 1.00 82.19 378 ALA A N 1
ATOM 2863 C CA . ALA A 1 378 ? 4.328 2.435 -31.071 1.00 82.19 378 ALA A CA 1
ATOM 2864 C C . ALA A 1 378 ? 4.299 1.182 -31.958 1.00 82.19 378 ALA A C 1
ATOM 2866 O O . ALA A 1 378 ? 5.263 0.418 -31.981 1.00 82.19 378 ALA A O 1
ATOM 2867 N N . GLN A 1 379 ? 3.256 1.041 -32.784 1.00 79.56 379 GLN A N 1
ATOM 2868 C CA . GLN A 1 379 ? 3.141 -0.065 -33.743 1.00 79.56 379 GLN A CA 1
ATOM 2869 C C . GLN A 1 379 ? 4.291 -0.070 -34.763 1.00 79.56 379 GLN A C 1
ATOM 2871 O O . GLN A 1 379 ? 4.845 -1.124 -35.072 1.00 79.56 379 GLN A O 1
ATOM 2876 N N . ALA A 1 380 ? 4.689 1.105 -35.263 1.00 79.81 380 ALA A N 1
ATOM 2877 C CA . ALA A 1 380 ? 5.815 1.236 -36.183 1.00 79.81 380 ALA A CA 1
ATOM 2878 C C . ALA A 1 380 ? 7.150 0.830 -35.538 1.00 79.81 380 ALA A C 1
ATOM 2880 O O . ALA A 1 380 ? 7.981 0.215 -36.206 1.00 79.81 380 ALA A O 1
ATOM 2881 N N . VAL A 1 381 ? 7.353 1.138 -34.250 1.00 81.50 381 VAL A N 1
ATOM 2882 C CA . VAL A 1 381 ? 8.550 0.729 -33.497 1.00 81.50 381 VAL A CA 1
ATOM 2883 C C . VAL A 1 381 ? 8.629 -0.793 -33.383 1.00 81.50 381 VAL A C 1
ATOM 2885 O O . VAL A 1 381 ? 9.679 -1.361 -33.685 1.00 81.50 381 VAL A O 1
ATOM 2888 N N . ASP A 1 382 ? 7.537 -1.464 -33.016 1.00 77.38 382 ASP A N 1
ATOM 2889 C CA . ASP A 1 382 ? 7.529 -2.929 -32.911 1.00 77.38 382 ASP A CA 1
ATOM 2890 C C . ASP A 1 382 ? 7.666 -3.616 -34.273 1.00 77.38 382 ASP A C 1
ATOM 2892 O O . ASP A 1 382 ? 8.405 -4.596 -34.402 1.00 77.38 382 ASP A O 1
ATOM 2896 N N . LEU A 1 383 ? 7.027 -3.079 -35.317 1.00 75.62 383 LEU A N 1
ATOM 2897 C CA . LEU A 1 383 ? 7.193 -3.575 -36.684 1.00 75.62 383 LEU A CA 1
ATOM 2898 C C . LEU A 1 383 ? 8.650 -3.449 -37.152 1.00 75.62 383 LEU A C 1
ATOM 2900 O O . LEU A 1 383 ? 9.207 -4.403 -37.698 1.00 75.62 383 LEU A O 1
ATOM 2904 N N . ALA A 1 384 ? 9.285 -2.300 -36.905 1.00 74.69 384 ALA A N 1
ATOM 2905 C CA . ALA A 1 384 ? 10.689 -2.084 -37.238 1.00 74.69 384 ALA A CA 1
ATOM 2906 C C . ALA A 1 384 ? 11.607 -3.055 -36.476 1.00 74.69 384 ALA A C 1
ATOM 2908 O O . ALA A 1 384 ? 12.517 -3.626 -37.076 1.00 74.69 384 ALA A O 1
ATOM 2909 N N . ALA A 1 385 ? 11.345 -3.310 -35.191 1.00 71.88 385 ALA A N 1
ATOM 2910 C CA . ALA A 1 385 ? 12.124 -4.270 -34.403 1.00 71.88 385 ALA A CA 1
ATOM 2911 C C . ALA A 1 385 ? 12.050 -5.696 -34.973 1.00 71.88 385 ALA A C 1
ATOM 2913 O O . ALA A 1 385 ? 13.043 -6.422 -34.973 1.00 71.88 385 ALA A O 1
ATOM 2914 N N . ARG A 1 386 ? 10.881 -6.096 -35.493 1.00 71.25 386 ARG A N 1
ATOM 2915 C CA . ARG A 1 386 ? 10.688 -7.405 -36.140 1.00 71.25 386 ARG A CA 1
ATOM 2916 C C . ARG A 1 386 ? 11.376 -7.490 -37.505 1.00 71.25 386 ARG A C 1
ATOM 2918 O O . ARG A 1 386 ? 11.889 -8.548 -37.856 1.00 71.25 386 ARG A O 1
ATOM 2925 N N . ALA A 1 387 ? 11.397 -6.394 -38.264 1.00 72.56 387 ALA A N 1
ATOM 2926 C CA . ALA A 1 387 ? 11.963 -6.351 -39.613 1.00 72.56 387 ALA A CA 1
ATOM 2927 C C . ALA A 1 387 ? 13.504 -6.269 -39.642 1.00 72.56 387 ALA A C 1
ATOM 2929 O O . ALA A 1 387 ? 14.117 -6.722 -40.609 1.00 72.56 387 ALA A O 1
ATOM 2930 N N . PHE A 1 388 ? 14.142 -5.709 -38.605 1.00 71.88 388 PHE A N 1
ATOM 2931 C CA . PHE A 1 388 ? 15.587 -5.453 -38.586 1.00 71.88 388 PHE A CA 1
ATOM 2932 C C . PHE A 1 388 ? 16.322 -6.251 -37.486 1.00 71.88 388 PHE A C 1
ATOM 2934 O O . PHE A 1 388 ? 16.236 -5.905 -36.307 1.00 71.88 388 PHE A O 1
ATOM 2941 N N . PRO A 1 389 ? 17.156 -7.254 -37.843 1.00 58.31 389 PRO A N 1
ATOM 2942 C CA . PRO A 1 389 ? 17.866 -8.116 -36.884 1.00 58.31 389 PRO A CA 1
ATOM 2943 C C . PRO A 1 389 ? 18.847 -7.411 -35.931 1.00 58.31 389 PRO A C 1
ATOM 2945 O O . PRO A 1 389 ? 19.289 -8.024 -34.962 1.00 58.31 389 PRO A O 1
ATOM 2948 N N . LEU A 1 390 ? 19.213 -6.154 -36.204 1.00 60.25 390 LEU A N 1
ATOM 2949 C CA . LEU A 1 390 ? 20.151 -5.354 -35.405 1.00 60.25 390 LEU A CA 1
ATOM 2950 C C . LEU A 1 390 ? 19.549 -4.821 -34.093 1.00 60.25 390 LEU A C 1
ATOM 2952 O O . LEU A 1 390 ? 20.304 -4.435 -33.206 1.00 60.25 390 LEU A O 1
ATOM 2956 N N . VAL A 1 391 ? 18.218 -4.814 -33.948 1.00 61.72 391 VAL A N 1
ATOM 2957 C CA . VAL A 1 391 ? 17.515 -4.321 -32.750 1.00 61.72 391 VAL A CA 1
ATOM 2958 C C . VAL A 1 391 ? 16.633 -5.436 -32.191 1.00 61.72 391 VAL A C 1
ATOM 2960 O O . VAL A 1 391 ? 15.410 -5.328 -32.164 1.00 61.72 391 VAL A O 1
ATOM 2963 N N . ARG A 1 392 ? 17.246 -6.555 -31.781 1.00 63.41 392 ARG A N 1
ATOM 2964 C CA . ARG A 1 392 ? 16.494 -7.635 -31.129 1.00 63.41 392 ARG A CA 1
ATOM 2965 C C . ARG A 1 392 ? 16.099 -7.207 -29.709 1.00 63.41 392 ARG A C 1
ATOM 2967 O O . ARG A 1 392 ? 16.992 -6.944 -28.902 1.00 63.41 392 ARG A O 1
ATOM 2974 N N . PRO A 1 393 ? 14.798 -7.136 -29.390 1.00 68.56 393 PRO A N 1
ATOM 2975 C CA . PRO A 1 393 ? 14.342 -6.838 -28.040 1.00 68.56 393 PRO A CA 1
ATOM 2976 C C . PRO A 1 393 ? 14.808 -7.924 -27.062 1.00 68.56 393 PRO A C 1
ATOM 2978 O O . PRO A 1 393 ? 14.892 -9.104 -27.408 1.00 68.56 393 PRO A O 1
ATOM 2981 N N . GLN A 1 394 ? 15.125 -7.519 -25.832 1.00 74.19 394 GLN A N 1
ATOM 2982 C CA . GLN A 1 394 ? 15.426 -8.458 -24.757 1.00 74.19 394 GLN A CA 1
ATOM 2983 C C . GLN A 1 394 ? 14.161 -9.268 -24.460 1.00 74.19 394 GLN A C 1
ATOM 2985 O O . GLN A 1 394 ? 13.091 -8.696 -24.253 1.00 74.19 394 GLN A O 1
ATOM 2990 N N . VAL A 1 395 ? 14.285 -10.595 -24.467 1.00 84.00 395 VAL A N 1
ATOM 2991 C CA . VAL A 1 395 ? 13.203 -11.490 -24.049 1.00 84.00 395 VAL A CA 1
ATOM 2992 C C . VAL A 1 395 ? 13.038 -11.341 -22.540 1.00 84.00 395 VAL A C 1
ATOM 2994 O O . VAL A 1 395 ? 13.968 -11.664 -21.794 1.00 84.00 395 VAL A O 1
ATOM 2997 N N . LYS A 1 396 ? 11.879 -10.836 -22.106 1.00 88.62 396 LYS A N 1
ATOM 2998 C CA . LYS A 1 396 ? 11.560 -10.629 -20.686 1.00 88.62 396 LYS A CA 1
ATOM 2999 C C . LYS A 1 396 ? 11.328 -11.962 -19.985 1.00 88.62 396 LYS A C 1
ATOM 3001 O O . LYS A 1 396 ? 11.806 -12.180 -18.878 1.00 88.62 396 LYS A O 1
ATOM 3006 N N . LEU A 1 397 ? 10.600 -12.851 -20.651 1.00 93.00 397 LEU A N 1
ATOM 3007 C CA . LEU A 1 397 ? 10.261 -14.186 -20.182 1.00 93.00 397 LEU A CA 1
ATOM 3008 C C . LEU A 1 397 ? 10.049 -15.122 -21.368 1.00 93.00 397 LEU A C 1
ATOM 3010 O O . LEU A 1 397 ? 9.728 -14.674 -22.474 1.00 93.00 397 LEU A O 1
ATOM 3014 N N . GLU A 1 398 ? 10.199 -16.413 -21.107 1.00 94.56 398 GLU A N 1
ATOM 3015 C CA . GLU A 1 398 ? 9.902 -17.482 -22.051 1.00 94.56 398 GLU A CA 1
ATOM 3016 C C . GLU A 1 398 ? 9.036 -18.531 -21.358 1.00 94.56 398 GLU A C 1
ATOM 3018 O O . GLU A 1 398 ? 9.408 -19.051 -20.306 1.00 94.56 398 GLU A O 1
ATOM 3023 N N . ASP A 1 399 ? 7.892 -18.834 -21.960 1.00 96.19 399 ASP A N 1
ATOM 3024 C CA . ASP A 1 399 ? 7.055 -19.973 -21.605 1.00 96.19 399 ASP A CA 1
ATOM 3025 C C . ASP A 1 399 ? 7.259 -21.057 -22.667 1.00 96.19 399 ASP A C 1
ATOM 3027 O O . ASP A 1 399 ? 6.926 -20.872 -23.838 1.00 96.19 399 ASP A O 1
ATOM 3031 N N . ALA A 1 400 ? 7.866 -22.168 -22.253 1.00 95.69 400 ALA A N 1
ATOM 3032 C CA . ALA A 1 400 ? 8.246 -23.267 -23.132 1.00 95.69 400 ALA A CA 1
ATOM 3033 C C . ALA A 1 400 ? 7.074 -24.179 -23.533 1.00 95.69 400 ALA A C 1
ATOM 3035 O O . ALA A 1 400 ? 7.251 -25.004 -24.423 1.00 95.69 400 ALA A O 1
ATOM 3036 N N . ALA A 1 401 ? 5.916 -24.065 -22.875 1.00 96.75 401 ALA A N 1
ATOM 3037 C CA . ALA A 1 401 ? 4.761 -24.929 -23.111 1.00 96.75 401 ALA A CA 1
ATOM 3038 C C . ALA A 1 401 ? 3.443 -24.129 -23.055 1.00 96.75 401 ALA A C 1
ATOM 3040 O O . ALA A 1 401 ? 2.572 -24.448 -22.236 1.00 96.75 401 ALA A O 1
ATOM 3041 N N . PRO A 1 402 ? 3.285 -23.073 -23.879 1.00 97.12 402 PRO A N 1
ATOM 3042 C CA . PRO A 1 402 ? 2.107 -22.216 -23.828 1.00 97.12 402 PRO A CA 1
ATOM 3043 C C . PRO A 1 402 ? 0.844 -23.021 -24.148 1.00 97.12 402 PRO A C 1
ATOM 3045 O O . PRO A 1 402 ? 0.842 -23.874 -25.030 1.00 97.12 402 PRO A O 1
ATOM 3048 N N . LEU A 1 403 ? -0.246 -22.757 -23.435 1.00 96.75 403 LEU A N 1
ATOM 3049 C CA . LEU A 1 403 ? -1.512 -23.457 -23.646 1.00 96.75 403 LEU A CA 1
ATOM 3050 C C . LEU A 1 403 ? -2.268 -22.863 -24.837 1.00 96.75 403 LEU A C 1
ATOM 3052 O O . LEU A 1 403 ? -2.366 -21.643 -24.964 1.00 96.75 403 LEU A O 1
ATOM 3056 N N . MET A 1 404 ? -2.883 -23.723 -25.653 1.00 94.81 404 MET A N 1
ATOM 3057 C CA . MET A 1 404 ? -3.710 -23.305 -26.796 1.00 94.81 404 MET A CA 1
ATOM 3058 C C . MET A 1 404 ? -5.111 -22.831 -26.394 1.00 94.81 404 MET A C 1
ATOM 3060 O O . MET A 1 404 ? -5.787 -22.157 -27.168 1.00 94.81 404 MET A O 1
ATOM 3064 N N . GLN A 1 405 ? -5.564 -23.177 -25.186 1.00 93.12 405 GLN A N 1
ATOM 3065 C CA . GLN A 1 405 ? -6.848 -22.747 -24.632 1.00 93.12 405 GLN A CA 1
ATOM 3066 C C . GLN A 1 405 ? -6.689 -22.280 -23.182 1.00 93.12 405 GLN A C 1
ATOM 3068 O O . GLN A 1 405 ? -5.873 -22.838 -22.440 1.00 93.12 405 GLN A O 1
ATOM 3073 N N . PRO A 1 406 ? -7.466 -21.272 -22.749 1.00 93.62 406 PRO A N 1
ATOM 3074 C CA . PRO A 1 406 ? -7.375 -20.769 -21.390 1.00 93.62 406 PRO A CA 1
ATOM 3075 C C . PRO A 1 406 ? -7.960 -21.766 -20.391 1.00 93.62 406 PRO A C 1
ATOM 3077 O O . PRO A 1 406 ? -9.060 -22.284 -20.576 1.00 93.62 406 PRO A O 1
ATOM 3080 N N . VAL A 1 407 ? -7.261 -21.964 -19.272 1.00 90.94 407 VAL A N 1
ATOM 3081 C CA . VAL A 1 407 ? -7.816 -22.642 -18.095 1.00 90.94 407 VAL A CA 1
ATOM 3082 C C . VAL A 1 407 ? -8.456 -21.579 -17.210 1.00 90.94 407 VAL A C 1
ATOM 3084 O O . VAL A 1 407 ? -7.768 -20.800 -16.551 1.00 90.94 407 VAL A O 1
ATOM 3087 N N . LEU A 1 408 ? -9.786 -21.503 -17.238 1.00 88.62 408 LEU A N 1
ATOM 3088 C CA . LEU A 1 408 ? -10.536 -20.505 -16.479 1.00 88.62 408 LEU A CA 1
ATOM 3089 C C . LEU A 1 408 ? -10.930 -21.034 -15.091 1.00 88.62 408 LEU A C 1
ATOM 3091 O O . LEU A 1 408 ? -11.311 -22.200 -14.967 1.00 88.62 408 LEU A O 1
ATOM 3095 N N . PRO A 1 409 ? -10.913 -20.180 -14.051 1.00 85.12 409 PRO A N 1
ATOM 3096 C CA . PRO A 1 409 ? -11.475 -20.517 -12.752 1.00 85.12 409 PRO A CA 1
ATOM 3097 C C . PRO A 1 409 ? -12.952 -20.941 -12.848 1.00 85.12 409 PRO A C 1
ATOM 3099 O O . PRO A 1 409 ? -13.697 -20.346 -13.635 1.00 85.12 409 PRO A O 1
ATOM 3102 N N . PRO A 1 410 ? -13.427 -21.870 -11.994 1.00 73.00 410 PRO A N 1
ATOM 3103 C CA . PRO A 1 410 ? -14.819 -22.336 -11.995 1.00 73.00 410 PRO A CA 1
ATOM 3104 C C . PRO A 1 410 ? -15.859 -21.211 -11.913 1.00 73.00 410 PRO A C 1
ATOM 3106 O O . PRO A 1 410 ? -16.907 -21.294 -12.546 1.00 73.00 410 PRO A O 1
ATOM 3109 N N . VAL A 1 411 ? -15.544 -20.125 -11.196 1.00 66.94 411 VAL A N 1
ATOM 3110 C CA . VAL A 1 411 ? -16.401 -18.930 -11.074 1.00 66.94 411 VAL A CA 1
ATOM 3111 C C . VAL A 1 411 ? -16.746 -18.287 -12.429 1.00 66.94 411 VAL A C 1
ATOM 3113 O O . VAL A 1 411 ? -17.769 -17.616 -12.536 1.00 66.94 411 VAL A O 1
ATOM 3116 N N . LEU A 1 412 ? -15.925 -18.484 -13.468 1.00 58.56 412 LEU A N 1
ATOM 3117 C CA . LEU A 1 412 ? -16.134 -17.924 -14.809 1.00 58.56 412 LEU A CA 1
ATOM 3118 C C . LEU A 1 412 ? -16.702 -18.924 -15.825 1.00 58.56 412 LEU A C 1
ATOM 3120 O O . LEU A 1 412 ? -17.077 -18.503 -16.918 1.00 58.56 412 LEU A O 1
ATOM 3124 N N . ALA A 1 413 ? -16.814 -20.214 -15.493 1.00 50.94 413 ALA A N 1
ATOM 3125 C CA . ALA A 1 413 ? -17.140 -21.294 -16.435 1.00 50.94 413 ALA A CA 1
ATOM 3126 C C . ALA A 1 413 ? -18.601 -21.305 -16.963 1.00 50.94 413 ALA A C 1
ATOM 3128 O O . ALA A 1 413 ? -19.059 -22.310 -17.498 1.00 50.94 413 ALA A O 1
ATOM 3129 N N . GLY A 1 414 ? -19.339 -20.195 -16.849 1.00 40.41 414 GLY A N 1
ATOM 3130 C CA . GLY A 1 414 ? -20.729 -20.068 -17.309 1.00 40.41 414 GLY A CA 1
ATOM 3131 C C . GLY A 1 414 ? -21.179 -18.645 -17.664 1.00 40.41 414 GLY A C 1
ATOM 3132 O O . GLY A 1 414 ? -22.380 -18.403 -17.774 1.00 40.41 414 GLY A O 1
ATOM 3133 N N . ALA A 1 415 ? -20.260 -17.684 -17.817 1.00 41.34 415 ALA A N 1
ATOM 3134 C CA . ALA A 1 415 ? -20.626 -16.313 -18.181 1.00 41.34 415 ALA A CA 1
ATOM 3135 C C . ALA A 1 415 ? -20.940 -16.202 -19.693 1.00 41.34 415 ALA A C 1
ATOM 3137 O O . ALA A 1 415 ? -20.125 -16.640 -20.509 1.00 41.34 415 ALA A O 1
ATOM 3138 N N . PRO A 1 416 ? -22.084 -15.617 -20.101 1.00 36.09 416 PRO A N 1
ATOM 3139 C CA . PRO A 1 416 ? -22.418 -15.452 -21.514 1.00 36.09 416 PRO A CA 1
ATOM 3140 C C . PRO A 1 416 ? -21.441 -14.491 -22.204 1.00 36.09 416 PRO A C 1
ATOM 3142 O O . PRO A 1 416 ? -21.109 -13.430 -21.672 1.00 36.09 416 PRO A O 1
ATOM 3145 N N . SER A 1 417 ? -20.995 -14.844 -23.410 1.00 40.78 417 SER A N 1
ATOM 3146 C CA . SER A 1 417 ? -20.182 -13.970 -24.260 1.00 40.78 417 SER A CA 1
ATOM 3147 C C . SER A 1 417 ? -21.005 -12.746 -24.700 1.00 40.78 417 SER A C 1
ATOM 3149 O O . SER A 1 417 ? -22.160 -12.917 -25.104 1.00 40.78 417 SER A O 1
ATOM 3151 N N . PRO A 1 418 ? -20.465 -11.513 -24.664 1.00 43.78 418 PRO A N 1
ATOM 3152 C CA . PRO A 1 418 ? -21.168 -10.361 -25.218 1.00 43.78 418 PRO A CA 1
ATOM 3153 C C . PRO A 1 418 ? -21.324 -10.505 -26.747 1.00 43.78 418 PRO A C 1
ATOM 3155 O O . PRO A 1 418 ? -20.455 -11.083 -27.405 1.00 43.78 418 PRO A O 1
ATOM 3158 N N . PRO A 1 419 ? -22.415 -9.993 -27.347 1.00 40.28 419 PRO A N 1
ATOM 3159 C CA . PRO A 1 419 ? -22.658 -10.130 -28.779 1.00 40.28 419 PRO A CA 1
ATOM 3160 C C . PRO A 1 419 ? -21.647 -9.315 -29.603 1.00 40.28 419 PRO A C 1
ATOM 3162 O O . PRO A 1 419 ? -21.355 -8.165 -29.291 1.00 40.28 419 PRO A O 1
ATOM 3165 N N . VAL A 1 420 ? -21.147 -9.911 -30.691 1.00 50.19 420 VAL A N 1
ATOM 3166 C CA . VAL A 1 420 ? -20.059 -9.390 -31.549 1.00 50.19 420 VAL A CA 1
ATOM 3167 C C . VAL A 1 420 ? -20.523 -8.275 -32.510 1.00 50.19 420 VAL A C 1
ATOM 3169 O O . VAL A 1 420 ? -19.737 -7.421 -32.917 1.00 50.19 420 VAL A O 1
ATOM 3172 N N . LEU A 1 421 ? -21.814 -8.227 -32.856 1.00 47.34 421 LEU A N 1
ATOM 3173 C CA . LEU A 1 421 ? -22.355 -7.306 -33.871 1.00 47.34 421 LEU A CA 1
ATOM 3174 C C . LEU A 1 421 ? -22.293 -5.789 -33.550 1.00 47.34 421 LEU A C 1
ATOM 3176 O O . LEU A 1 421 ? -22.055 -5.022 -34.484 1.00 47.34 421 LEU A O 1
ATOM 3180 N N . PRO A 1 422 ? -22.455 -5.298 -32.302 1.00 50.47 422 PRO A N 1
ATOM 3181 C CA . PRO A 1 422 ? -22.399 -3.857 -32.011 1.00 50.47 422 PRO A CA 1
ATOM 3182 C C . PRO A 1 422 ? -20.983 -3.254 -32.124 1.00 50.47 422 PRO A C 1
ATOM 3184 O O . PRO A 1 422 ? -20.836 -2.061 -32.387 1.00 50.47 422 PRO A O 1
ATOM 3187 N N . LEU A 1 423 ? -19.934 -4.072 -31.956 1.00 45.06 423 LEU A N 1
ATOM 3188 C CA . LEU A 1 423 ? -18.521 -3.656 -31.972 1.00 45.06 423 LEU A CA 1
ATOM 3189 C C . LEU A 1 423 ? -17.986 -3.365 -33.386 1.00 45.06 423 LEU A C 1
ATOM 3191 O O . LEU A 1 423 ? -17.143 -2.481 -33.562 1.00 45.06 423 LEU A O 1
ATOM 3195 N N . LEU A 1 424 ? -18.521 -4.036 -34.410 1.00 46.97 424 LEU A N 1
ATOM 3196 C CA . LEU A 1 424 ? -18.155 -3.786 -35.810 1.00 46.97 424 LEU A CA 1
ATOM 3197 C C . LEU A 1 424 ? -18.688 -2.432 -36.310 1.00 46.97 424 LEU A C 1
ATOM 3199 O O . LEU A 1 424 ? -17.992 -1.722 -37.036 1.00 46.97 424 LEU A O 1
ATOM 3203 N N . GLY A 1 425 ? -19.882 -2.028 -35.859 1.00 53.66 425 GLY A N 1
ATOM 3204 C CA . GLY A 1 425 ? -20.478 -0.734 -36.208 1.00 53.66 425 GLY A CA 1
ATOM 3205 C C . GLY A 1 425 ? -19.714 0.462 -35.628 1.00 53.66 425 GLY A C 1
ATOM 3206 O O . GLY A 1 425 ? -19.480 1.445 -36.330 1.00 53.66 425 GLY A O 1
ATOM 3207 N N . ALA A 1 426 ? -19.257 0.367 -34.375 1.00 52.94 426 ALA A N 1
ATOM 3208 C CA . ALA A 1 426 ? -18.477 1.425 -33.724 1.00 52.94 426 ALA A CA 1
ATOM 3209 C C . ALA A 1 426 ? -17.084 1.610 -34.359 1.00 52.94 426 ALA A C 1
ATOM 3211 O O . ALA A 1 426 ? -16.611 2.736 -34.526 1.00 52.94 426 ALA A O 1
ATOM 3212 N N . SER A 1 427 ? -16.461 0.507 -34.781 1.00 51.91 427 SER A N 1
ATOM 3213 C CA . SER A 1 427 ? -15.162 0.503 -35.466 1.00 51.91 427 SER A CA 1
ATOM 3214 C C . SER A 1 427 ? -15.213 1.217 -36.825 1.00 51.91 427 SER A C 1
ATOM 3216 O O . SER A 1 427 ? -14.318 1.998 -37.150 1.00 51.91 427 SER A O 1
ATOM 3218 N N . ALA A 1 428 ? -16.289 1.026 -37.599 1.00 58.06 428 ALA A N 1
ATOM 3219 C CA . ALA A 1 428 ? -16.462 1.664 -38.909 1.00 58.06 428 ALA A CA 1
ATOM 3220 C C . ALA A 1 428 ? -16.601 3.199 -38.819 1.00 58.06 428 ALA A C 1
ATOM 3222 O O . ALA A 1 428 ? -16.070 3.928 -39.660 1.00 58.06 428 ALA A O 1
ATOM 3223 N N . VAL A 1 429 ? -17.258 3.703 -37.769 1.00 64.50 429 VAL A N 1
ATOM 3224 C CA . VAL A 1 429 ? -17.434 5.147 -37.529 1.00 64.50 429 VAL A CA 1
ATOM 3225 C C . VAL A 1 429 ? -16.106 5.826 -37.172 1.00 64.50 429 VAL A C 1
ATOM 3227 O O . VAL A 1 429 ? -15.819 6.922 -37.660 1.00 64.50 429 VAL A O 1
ATOM 3230 N N . LEU A 1 430 ? -15.260 5.167 -36.374 1.00 55.16 430 LEU A N 1
ATOM 3231 C CA . LEU A 1 430 ? -13.941 5.688 -35.993 1.00 55.16 430 LEU A CA 1
ATOM 3232 C C . LEU A 1 430 ? -12.971 5.763 -37.183 1.00 55.16 430 LEU A C 1
ATOM 3234 O O . LEU A 1 430 ? -12.237 6.745 -37.307 1.00 55.16 430 LEU A O 1
ATOM 3238 N N . VAL A 1 431 ? -13.015 4.787 -38.096 1.00 62.78 431 VAL A N 1
ATOM 3239 C CA . VAL A 1 431 ? -12.225 4.812 -39.342 1.00 62.78 431 VAL A CA 1
ATOM 3240 C C . VAL A 1 431 ? -12.668 5.963 -40.257 1.00 62.78 431 VAL A C 1
ATOM 3242 O O . VAL A 1 431 ? -11.822 6.670 -40.808 1.00 62.78 431 VAL A O 1
ATOM 3245 N N . GLY A 1 432 ? -13.977 6.219 -40.363 1.00 64.19 432 GLY A N 1
ATOM 3246 C CA . GLY A 1 432 ? -14.512 7.348 -41.135 1.00 64.19 432 GLY A CA 1
ATOM 3247 C C . GLY A 1 432 ? -14.085 8.720 -40.594 1.00 64.19 432 GLY A C 1
ATOM 3248 O O . GLY A 1 432 ? -13.716 9.607 -41.365 1.00 64.19 432 GLY A O 1
ATOM 3249 N N . LEU A 1 433 ? -14.062 8.888 -39.267 1.00 61.72 433 LEU A N 1
ATOM 3250 C CA . LEU A 1 433 ? -13.606 10.119 -38.604 1.00 61.72 433 LEU A CA 1
ATOM 3251 C C . LEU A 1 433 ? -12.096 10.359 -38.758 1.00 61.72 433 LEU A C 1
ATOM 3253 O O . LEU A 1 433 ? -11.673 11.499 -38.959 1.00 61.72 433 LEU A O 1
ATOM 3257 N N . ALA A 1 434 ? -11.286 9.298 -38.705 1.00 54.66 434 ALA A N 1
ATOM 3258 C CA . ALA A 1 434 ? -9.838 9.388 -38.893 1.00 54.66 434 ALA A CA 1
ATOM 3259 C C . ALA A 1 434 ? -9.462 9.831 -40.319 1.00 54.66 434 ALA A C 1
ATOM 3261 O O . ALA A 1 434 ? -8.557 10.648 -40.491 1.00 54.66 434 ALA A O 1
ATOM 3262 N N . LEU A 1 435 ? -10.197 9.363 -41.335 1.00 58.91 435 LEU A N 1
ATOM 3263 C CA . LEU A 1 435 ? -10.001 9.772 -42.731 1.00 58.91 435 LEU A CA 1
ATOM 3264 C C . LEU A 1 435 ? -10.380 11.244 -42.976 1.00 58.91 435 LEU A C 1
ATOM 3266 O O . LEU A 1 435 ? -9.702 11.926 -43.742 1.00 58.91 435 LEU A O 1
ATOM 3270 N N . GLY A 1 436 ? -11.397 11.771 -42.285 1.00 58.09 436 GLY A N 1
ATOM 3271 C CA . GLY A 1 436 ? -11.812 13.176 -42.410 1.00 58.09 436 GLY A CA 1
ATOM 3272 C C . GLY A 1 436 ? -10.805 14.191 -41.847 1.00 58.09 436 GLY A C 1
ATOM 3273 O O . GLY A 1 436 ? -10.663 15.289 -42.384 1.00 58.09 436 GLY A O 1
ATOM 3274 N N . LEU A 1 437 ? -10.060 13.827 -40.797 1.00 55.22 437 LEU A N 1
ATOM 3275 C CA . LEU A 1 437 ? -9.061 14.697 -40.153 1.00 55.22 437 LEU A CA 1
ATOM 3276 C C . LEU A 1 437 ? -7.779 14.880 -40.981 1.00 55.22 437 LEU A C 1
ATOM 3278 O O . LEU A 1 437 ? -7.113 15.910 -40.858 1.00 55.22 437 LEU A O 1
ATOM 3282 N N . VAL A 1 438 ? -7.454 13.931 -41.862 1.00 53.81 438 VAL A N 1
ATOM 3283 C CA . VAL A 1 438 ? -6.291 14.015 -42.765 1.00 53.81 438 VAL A CA 1
ATOM 3284 C C . VAL A 1 438 ? -6.506 15.055 -43.878 1.00 53.81 438 VAL A C 1
ATOM 3286 O O . VAL A 1 438 ? -5.539 15.575 -44.430 1.00 53.81 438 VAL A O 1
ATOM 3289 N N . CYS A 1 439 ? -7.752 15.455 -44.156 1.00 50.66 439 CYS A N 1
ATOM 3290 C CA . CYS A 1 439 ? -8.082 16.387 -45.237 1.00 50.66 439 CYS A CA 1
ATOM 3291 C C . CYS A 1 439 ? -8.047 17.887 -44.862 1.00 50.66 439 CYS A C 1
ATOM 3293 O O . CYS A 1 439 ? -8.247 18.717 -45.745 1.00 50.66 439 CYS A O 1
ATOM 3295 N N . ILE A 1 440 ? -7.801 18.274 -43.598 1.00 52.72 440 ILE A N 1
ATOM 3296 C CA . ILE A 1 440 ? -7.991 19.673 -43.128 1.00 52.72 440 ILE A CA 1
ATOM 3297 C C . ILE A 1 440 ? -6.669 20.438 -42.849 1.00 52.72 440 ILE A C 1
ATOM 3299 O O . ILE A 1 440 ? -6.673 21.598 -42.443 1.00 52.72 440 ILE A O 1
ATOM 3303 N N . SER A 1 441 ? -5.491 19.875 -43.113 1.00 41.28 441 SER A N 1
ATOM 3304 C CA . SER A 1 441 ? -4.214 20.498 -42.718 1.00 41.28 441 SER A CA 1
ATOM 3305 C C . SER A 1 441 ? -3.536 21.357 -43.802 1.00 41.28 441 SER A C 1
ATOM 3307 O O . SER A 1 441 ? -2.411 21.078 -44.206 1.00 41.28 441 SER A O 1
ATOM 3309 N N . HIS A 1 442 ? -4.146 22.480 -44.204 1.00 46.41 442 HIS A N 1
ATOM 3310 C CA . HIS A 1 442 ? -3.444 23.574 -44.905 1.00 46.41 442 HIS A CA 1
ATOM 3311 C C . HIS A 1 442 ? -3.901 24.960 -44.424 1.00 46.41 442 HIS A C 1
ATOM 3313 O O . HIS A 1 442 ? -4.863 25.527 -44.934 1.00 46.41 442 HIS A O 1
ATOM 3319 N N . VAL A 1 443 ? -3.165 25.548 -43.470 1.00 41.03 443 VAL A N 1
ATOM 3320 C CA . VAL A 1 443 ? -3.248 26.986 -43.152 1.00 41.03 443 VAL A CA 1
ATOM 3321 C C . VAL A 1 443 ? -1.838 27.532 -42.866 1.00 41.03 443 VAL A C 1
ATOM 3323 O O . VAL A 1 443 ? -1.145 26.970 -42.015 1.00 41.03 443 VAL A O 1
ATOM 3326 N N . PRO A 1 444 ? -1.379 28.614 -43.528 1.00 39.72 444 PRO A N 1
ATOM 3327 C CA . PRO A 1 444 ? -0.057 29.189 -43.294 1.00 39.72 444 PRO A CA 1
ATOM 3328 C C . PRO A 1 444 ? -0.102 30.311 -42.242 1.00 39.72 444 PRO A C 1
ATOM 3330 O O . PRO A 1 444 ? -1.006 31.147 -42.236 1.00 39.72 444 PRO A O 1
ATOM 3333 N N . PHE A 1 445 ? 0.910 30.375 -41.372 1.00 33.84 445 PHE A N 1
ATOM 3334 C CA . PHE A 1 445 ? 1.020 31.404 -40.332 1.00 33.84 445 PHE A CA 1
ATOM 3335 C C . PHE A 1 445 ? 1.908 32.573 -40.795 1.00 33.84 445 PHE A C 1
ATOM 3337 O O . PHE A 1 445 ? 3.074 32.383 -41.140 1.00 33.84 445 PHE A O 1
ATOM 3344 N N . ARG A 1 446 ? 1.360 33.798 -40.796 1.00 32.12 446 ARG A N 1
ATOM 3345 C CA . ARG A 1 446 ? 2.077 35.058 -41.077 1.00 32.12 446 ARG A CA 1
ATOM 3346 C C . ARG A 1 446 ? 2.609 35.690 -39.788 1.00 32.12 446 ARG A C 1
ATOM 3348 O O . ARG A 1 446 ? 1.902 35.763 -38.788 1.00 32.12 446 ARG A O 1
ATOM 3355 N N . SER A 1 447 ? 3.824 36.228 -39.843 1.00 39.06 447 SER A N 1
ATOM 3356 C CA . SER A 1 447 ? 4.467 36.999 -38.773 1.00 39.06 447 SER A CA 1
ATOM 3357 C C . SER A 1 447 ? 4.201 38.510 -38.898 1.00 39.06 447 SER A C 1
ATOM 3359 O O . SER A 1 447 ? 4.069 39.049 -39.998 1.00 39.06 447 SER A O 1
ATOM 3361 N N . ARG A 1 448 ? 4.142 39.215 -37.757 1.00 29.95 448 ARG A N 1
ATOM 3362 C CA . ARG A 1 448 ? 4.157 40.689 -37.659 1.00 29.95 448 ARG A CA 1
ATOM 3363 C C . ARG A 1 448 ? 5.010 41.166 -36.464 1.00 29.95 448 ARG A C 1
ATOM 3365 O O . ARG A 1 448 ? 5.286 40.363 -35.576 1.00 29.95 448 ARG A O 1
ATOM 3372 N N . PRO A 1 449 ? 5.494 42.427 -36.482 1.00 32.94 449 PRO A N 1
ATOM 3373 C CA . PRO A 1 449 ? 6.836 42.773 -36.010 1.00 32.94 449 PRO A CA 1
ATOM 3374 C C . PRO A 1 449 ? 6.911 43.325 -34.577 1.00 32.94 449 PRO A C 1
ATOM 3376 O O . PRO A 1 449 ? 5.916 43.697 -33.959 1.00 32.94 449 PRO A O 1
ATOM 3379 N N . ALA A 1 450 ? 8.150 43.395 -34.086 1.00 33.19 450 ALA A N 1
ATOM 3380 C CA . ALA A 1 450 ? 8.556 43.848 -32.760 1.00 33.19 450 ALA A CA 1
ATOM 3381 C C . ALA A 1 450 ? 8.407 45.367 -32.534 1.00 33.19 450 ALA A C 1
ATOM 3383 O O . ALA A 1 450 ? 8.671 46.174 -33.426 1.00 33.19 450 ALA A O 1
ATOM 3384 N N . ARG A 1 451 ? 8.096 45.754 -31.287 1.00 29.16 451 ARG A N 1
ATOM 3385 C CA . ARG A 1 451 ? 8.301 47.109 -30.744 1.00 29.16 451 ARG A CA 1
ATOM 3386 C C . ARG A 1 451 ? 9.390 47.097 -29.665 1.00 29.16 451 ARG A C 1
ATOM 3388 O O . ARG A 1 451 ? 9.511 46.139 -28.907 1.00 29.16 451 ARG A O 1
ATOM 3395 N N . ARG A 1 452 ? 10.196 48.165 -29.663 1.00 27.92 452 ARG A N 1
ATOM 3396 C CA . ARG A 1 452 ? 11.428 48.374 -28.885 1.00 27.92 452 ARG A CA 1
ATOM 3397 C C . ARG A 1 452 ? 11.200 48.891 -27.455 1.00 27.92 452 ARG A C 1
ATOM 3399 O O . ARG A 1 452 ? 10.251 49.621 -27.201 1.00 27.92 452 ARG A O 1
ATOM 3406 N N . CYS A 1 453 ? 12.178 48.518 -26.622 1.00 31.88 453 CYS A N 1
ATOM 3407 C CA . CYS A 1 453 ? 12.735 49.070 -25.377 1.00 31.88 453 CYS A CA 1
ATOM 3408 C C . CYS A 1 453 ? 12.087 50.268 -24.663 1.00 31.88 453 CYS A C 1
ATOM 3410 O O . CYS A 1 453 ? 11.918 51.338 -25.238 1.00 31.88 453 CYS A O 1
ATOM 3412 N N . GLY A 1 454 ? 12.020 50.133 -23.333 1.00 24.86 454 GLY A N 1
ATOM 3413 C CA . GLY A 1 454 ? 12.276 51.207 -22.370 1.00 24.86 454 GLY A CA 1
ATOM 3414 C C . GLY A 1 454 ? 13.320 50.735 -21.348 1.00 24.86 454 GLY A C 1
ATOM 3415 O O . GLY A 1 454 ? 13.190 49.645 -20.798 1.00 24.86 454 GLY A O 1
ATOM 3416 N N . ALA A 1 455 ? 14.378 51.522 -21.156 1.00 32.62 455 ALA A N 1
ATOM 3417 C CA . ALA A 1 455 ? 15.500 51.256 -20.257 1.00 32.62 455 ALA A CA 1
ATOM 3418 C C . ALA A 1 455 ? 15.255 51.805 -18.838 1.00 32.62 455 ALA A C 1
ATOM 3420 O O . ALA A 1 455 ? 14.641 52.860 -18.699 1.00 32.62 455 ALA A O 1
ATOM 3421 N N . ARG A 1 456 ? 15.809 51.140 -17.812 1.00 28.03 456 ARG A N 1
ATOM 3422 C CA . ARG A 1 456 ? 16.289 51.720 -16.534 1.00 28.03 456 ARG A CA 1
ATOM 3423 C C . ARG A 1 456 ? 17.109 50.646 -15.801 1.00 28.03 456 ARG A C 1
ATOM 3425 O O . ARG A 1 456 ? 16.631 49.537 -15.623 1.00 28.03 456 ARG A O 1
ATOM 3432 N N . ALA A 1 457 ? 18.414 50.862 -15.649 1.00 27.80 457 ALA A N 1
ATOM 3433 C CA . ALA A 1 457 ? 19.098 51.441 -14.482 1.00 27.80 457 ALA A CA 1
ATOM 3434 C C . ALA A 1 457 ? 19.814 50.332 -13.687 1.00 27.80 457 ALA A C 1
ATOM 3436 O O . ALA A 1 457 ? 19.185 49.439 -13.130 1.00 27.80 457 ALA A O 1
ATOM 3437 N N . TYR A 1 458 ? 21.147 50.387 -13.706 1.00 32.53 458 TYR A N 1
ATOM 3438 C CA . TYR A 1 458 ? 22.054 49.445 -13.058 1.00 32.53 458 TYR A CA 1
ATOM 3439 C C . TYR A 1 458 ? 21.911 49.508 -11.532 1.00 32.53 458 TYR A C 1
ATOM 3441 O O . TYR A 1 458 ? 22.372 50.447 -10.890 1.00 32.53 458 TYR A O 1
ATOM 3449 N N . ALA A 1 459 ? 21.325 48.464 -10.961 1.00 35.38 459 ALA A N 1
ATOM 3450 C CA . ALA A 1 459 ? 21.546 48.026 -9.591 1.00 35.38 459 ALA A CA 1
ATOM 3451 C C . ALA A 1 459 ? 21.776 46.513 -9.667 1.00 35.38 459 ALA A C 1
ATOM 3453 O O . ALA A 1 459 ? 21.118 45.853 -10.474 1.00 35.38 459 ALA A O 1
ATOM 3454 N N . ARG A 1 460 ? 22.749 45.988 -8.910 1.00 50.38 460 ARG A N 1
ATOM 3455 C CA . ARG A 1 460 ? 23.178 44.577 -8.954 1.00 50.38 460 ARG A CA 1
ATOM 3456 C C . ARG A 1 460 ? 21.961 43.649 -9.039 1.00 50.38 460 ARG A C 1
ATOM 3458 O O . ARG A 1 460 ? 21.176 43.573 -8.097 1.00 50.38 460 ARG A O 1
ATOM 3465 N N . THR A 1 461 ? 21.775 43.023 -10.198 1.00 67.19 461 THR A N 1
ATOM 3466 C CA . THR A 1 461 ? 20.596 42.207 -10.487 1.00 67.19 461 THR A CA 1
ATOM 3467 C C . THR A 1 461 ? 20.619 40.979 -9.577 1.00 67.19 461 THR A C 1
ATOM 3469 O O . THR A 1 461 ? 21.654 40.316 -9.506 1.00 67.19 461 THR A O 1
ATOM 3472 N N . PRO A 1 462 ? 19.535 40.687 -8.837 1.00 83.25 462 PRO A N 1
ATOM 3473 C CA . PRO A 1 462 ? 19.466 39.467 -8.047 1.00 83.25 462 PRO A CA 1
ATOM 3474 C C . PRO A 1 462 ? 19.499 38.250 -8.979 1.00 83.25 462 PRO A C 1
ATOM 3476 O O . PRO A 1 462 ? 18.894 38.272 -10.053 1.00 83.25 462 PRO A O 1
ATOM 3479 N N . ALA A 1 463 ? 20.178 37.188 -8.551 1.00 89.69 463 ALA A N 1
ATOM 3480 C CA . ALA A 1 463 ? 20.275 35.934 -9.289 1.00 89.69 463 ALA A CA 1
ATOM 3481 C C . ALA A 1 463 ? 18.891 35.291 -9.491 1.00 89.69 463 ALA A C 1
ATOM 3483 O O . ALA A 1 463 ? 18.599 34.723 -10.545 1.00 89.69 463 ALA A O 1
ATOM 3484 N N . ILE A 1 464 ? 18.000 35.453 -8.504 1.00 95.00 464 ILE A N 1
ATOM 3485 C CA . ILE A 1 464 ? 16.581 35.087 -8.591 1.00 95.00 464 ILE A CA 1
ATOM 3486 C C . ILE A 1 464 ? 15.724 36.263 -8.115 1.00 95.00 464 ILE A C 1
ATOM 3488 O O . ILE A 1 464 ? 15.961 36.808 -7.039 1.00 95.00 464 ILE A O 1
ATOM 3492 N N . SER A 1 465 ? 14.681 36.623 -8.863 1.00 95.19 465 SER A N 1
ATOM 3493 C CA . SER A 1 465 ? 13.651 37.577 -8.431 1.00 95.19 465 SER A CA 1
ATOM 3494 C C . SER A 1 465 ? 12.259 36.979 -8.592 1.00 95.19 465 SER A C 1
ATOM 3496 O O . SER A 1 465 ? 11.820 36.689 -9.702 1.00 95.19 465 SER A O 1
ATOM 3498 N N . VAL A 1 466 ? 11.540 36.821 -7.484 1.00 95.75 466 VAL A N 1
ATOM 3499 C CA . VAL A 1 466 ? 10.166 36.315 -7.448 1.00 95.75 466 VAL A CA 1
ATOM 3500 C C . VAL A 1 466 ? 9.247 37.417 -6.937 1.00 95.75 466 VAL A C 1
ATOM 3502 O O . VAL A 1 466 ? 9.489 37.969 -5.864 1.00 95.75 466 VAL A O 1
ATOM 3505 N N . ARG A 1 467 ? 8.194 37.751 -7.691 1.00 94.69 467 ARG A N 1
ATOM 3506 C CA . ARG A 1 467 ? 7.223 38.795 -7.318 1.00 94.69 467 ARG A CA 1
ATOM 3507 C C . ARG A 1 467 ? 5.794 38.305 -7.516 1.00 94.69 467 ARG A C 1
ATOM 3509 O O . ARG A 1 467 ? 5.402 37.949 -8.630 1.00 94.69 467 ARG A O 1
ATOM 3516 N N . GLY A 1 468 ? 5.026 38.312 -6.430 1.00 92.62 468 GLY A N 1
ATOM 3517 C CA . GLY A 1 468 ? 3.610 37.948 -6.391 1.00 92.62 468 GLY A CA 1
ATOM 3518 C C . GLY A 1 468 ? 3.300 36.566 -6.963 1.00 92.62 468 GLY A C 1
ATOM 3519 O O . GLY A 1 468 ? 2.271 36.363 -7.621 1.00 92.62 468 GLY A O 1
ATOM 3520 N N . LEU A 1 469 ? 4.216 35.611 -6.782 1.00 95.44 469 LEU A N 1
ATOM 3521 C CA . LEU A 1 469 ? 4.117 34.312 -7.424 1.00 95.44 469 LEU A CA 1
ATOM 3522 C C . LEU A 1 469 ? 2.969 33.511 -6.822 1.00 95.44 469 LEU A C 1
ATOM 3524 O O . LEU A 1 469 ? 2.959 33.173 -5.639 1.00 95.44 469 LEU A O 1
ATOM 3528 N N . THR A 1 470 ? 1.994 33.197 -7.671 1.00 94.19 470 THR A N 1
ATOM 3529 C CA . THR A 1 470 ? 0.771 32.499 -7.272 1.00 94.19 470 THR A CA 1
ATOM 3530 C C . THR A 1 470 ? 0.547 31.293 -8.169 1.00 94.19 470 THR A C 1
ATOM 3532 O O . THR A 1 470 ? 0.437 31.423 -9.393 1.00 94.19 470 THR A O 1
ATOM 3535 N N . LYS A 1 471 ? 0.421 30.110 -7.561 1.00 94.94 471 LYS A N 1
ATOM 3536 C CA . LYS A 1 471 ? 0.133 28.856 -8.257 1.00 94.94 471 LYS A CA 1
ATOM 3537 C C . LYS A 1 471 ? -1.180 28.254 -7.777 1.00 94.94 471 LYS A C 1
ATOM 3539 O O . LYS A 1 471 ? -1.324 27.904 -6.610 1.00 94.94 471 LYS A O 1
ATOM 3544 N N . ARG A 1 472 ? -2.103 28.043 -8.719 1.00 92.25 472 ARG A N 1
ATOM 3545 C CA . ARG A 1 472 ? -3.363 27.319 -8.505 1.00 92.25 472 ARG A CA 1
ATOM 3546 C C . ARG A 1 472 ? -3.402 26.047 -9.352 1.00 92.25 472 ARG A C 1
ATOM 3548 O O . ARG A 1 472 ? -3.003 26.070 -10.519 1.00 92.25 472 ARG A O 1
ATOM 3555 N N . PHE A 1 473 ? -3.883 24.959 -8.762 1.00 88.19 473 PHE A N 1
ATOM 3556 C CA . PHE A 1 473 ? -4.216 23.696 -9.418 1.00 88.19 473 PHE A CA 1
ATOM 3557 C C . PHE A 1 473 ? -5.723 23.472 -9.258 1.00 88.19 473 PHE A C 1
ATOM 3559 O O . PHE A 1 473 ? -6.199 23.070 -8.197 1.00 88.19 473 PHE A O 1
ATOM 3566 N N . GLY A 1 474 ? -6.499 23.817 -10.289 1.00 87.50 474 GLY A N 1
ATOM 3567 C CA . GLY A 1 474 ? -7.958 23.845 -10.184 1.00 87.50 474 GLY A CA 1
ATOM 3568 C C . GLY A 1 474 ? -8.421 24.788 -9.066 1.00 87.50 474 GLY A C 1
ATOM 3569 O O . GLY A 1 474 ? -8.136 25.988 -9.099 1.00 87.50 474 GLY A O 1
ATOM 3570 N N . ARG A 1 475 ? -9.126 24.243 -8.065 1.00 84.00 475 ARG A N 1
ATOM 3571 C CA . ARG A 1 475 ? -9.614 24.998 -6.895 1.00 84.00 475 ARG A CA 1
ATOM 3572 C C . ARG A 1 475 ? -8.559 25.187 -5.798 1.00 84.00 475 ARG A C 1
ATOM 3574 O O . ARG A 1 475 ? -8.703 26.107 -5.000 1.00 84.00 475 ARG A O 1
ATOM 3581 N N . PHE A 1 476 ? -7.504 24.373 -5.778 1.00 87.81 476 PHE A N 1
ATOM 3582 C CA . PHE A 1 476 ? -6.464 24.408 -4.751 1.00 87.81 476 PHE A CA 1
ATOM 3583 C C . PHE A 1 476 ? -5.389 25.457 -5.073 1.00 87.81 476 PHE A C 1
ATOM 3585 O O . PHE A 1 476 ? -4.873 25.506 -6.192 1.00 87.81 476 PHE A O 1
ATOM 3592 N N . THR A 1 477 ? -5.032 26.294 -4.098 1.00 90.88 477 THR A N 1
ATOM 3593 C CA . THR A 1 477 ? -3.958 27.290 -4.225 1.00 90.88 477 THR A CA 1
ATOM 3594 C C . THR A 1 477 ? -2.714 26.762 -3.522 1.00 90.88 477 THR A C 1
ATOM 3596 O O . THR A 1 477 ? -2.661 26.740 -2.302 1.00 90.88 477 THR A O 1
ATOM 3599 N N . ALA A 1 478 ? -1.725 26.327 -4.302 1.00 90.31 478 ALA A N 1
ATOM 3600 C CA . ALA A 1 478 ? -0.486 25.749 -3.787 1.00 90.31 478 ALA A CA 1
ATOM 3601 C C . ALA A 1 478 ? 0.557 26.807 -3.401 1.00 90.31 478 ALA A C 1
ATOM 3603 O O . ALA A 1 478 ? 1.406 26.539 -2.560 1.00 90.31 478 ALA A O 1
ATOM 3604 N N . LEU A 1 479 ? 0.515 27.982 -4.037 1.00 94.94 479 LEU A N 1
ATOM 3605 C CA . LEU A 1 479 ? 1.314 29.156 -3.677 1.00 94.94 479 LEU A CA 1
ATOM 3606 C C . LEU A 1 479 ? 0.442 30.400 -3.811 1.00 94.94 479 LEU A C 1
ATOM 3608 O O . LEU A 1 479 ? -0.262 30.534 -4.817 1.00 94.94 479 LEU A O 1
ATOM 3612 N N . ALA A 1 480 ? 0.506 31.300 -2.839 1.00 94.38 480 ALA A N 1
ATOM 3613 C CA . ALA A 1 480 ? -0.263 32.533 -2.802 1.00 94.38 480 ALA A CA 1
ATOM 3614 C C . ALA A 1 480 ? 0.660 33.719 -2.504 1.00 94.38 480 ALA A C 1
ATOM 3616 O O . ALA A 1 480 ? 1.139 33.863 -1.383 1.00 94.38 480 ALA A O 1
ATOM 3617 N N . ASP A 1 481 ? 0.861 34.564 -3.516 1.00 92.62 481 ASP A N 1
ATOM 3618 C CA . ASP A 1 481 ? 1.551 35.856 -3.413 1.00 92.62 481 ASP A CA 1
ATOM 3619 C C . ASP A 1 481 ? 2.977 35.794 -2.825 1.00 92.62 481 ASP A C 1
ATOM 3621 O O . ASP A 1 481 ? 3.386 36.611 -2.004 1.00 92.62 481 ASP A O 1
ATOM 3625 N N . VAL A 1 482 ? 3.764 34.799 -3.243 1.00 95.19 482 VAL A N 1
ATOM 3626 C CA . VAL A 1 482 ? 5.138 34.628 -2.750 1.00 95.19 482 VAL A CA 1
ATOM 3627 C C . VAL A 1 482 ? 6.071 35.641 -3.420 1.00 95.19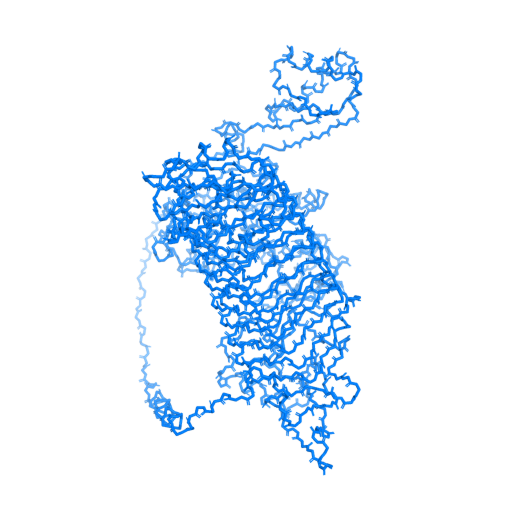 482 VAL A C 1
ATOM 3629 O O . VAL A 1 482 ? 6.144 35.703 -4.648 1.00 95.19 482 VAL A O 1
ATOM 3632 N N . THR A 1 483 ? 6.809 36.412 -2.615 1.00 94.50 483 THR A N 1
ATOM 3633 C CA . THR A 1 483 ? 7.752 37.440 -3.082 1.00 94.50 483 THR A CA 1
ATOM 3634 C C . THR A 1 483 ? 9.069 37.348 -2.316 1.00 94.50 483 THR A C 1
ATOM 3636 O O . THR A 1 483 ? 9.077 37.433 -1.093 1.00 94.50 483 THR A O 1
ATOM 3639 N N . PHE A 1 484 ? 10.181 37.187 -3.032 1.00 94.81 484 PHE A N 1
ATOM 3640 C CA . PHE A 1 484 ? 11.540 37.225 -2.484 1.00 94.81 484 PHE A CA 1
ATOM 3641 C C . PHE A 1 484 ? 12.562 37.430 -3.611 1.00 94.81 484 PHE A C 1
ATOM 3643 O O . PHE A 1 484 ? 12.248 37.295 -4.793 1.00 94.81 484 PHE A O 1
ATOM 3650 N N . ALA A 1 485 ? 13.800 37.746 -3.252 1.00 94.06 485 ALA A N 1
ATOM 3651 C CA . ALA A 1 485 ? 14.926 37.788 -4.179 1.00 94.06 485 ALA A CA 1
ATOM 3652 C C . ALA A 1 485 ? 16.113 37.037 -3.576 1.00 94.06 485 ALA A C 1
ATOM 3654 O O . ALA A 1 485 ? 16.182 36.942 -2.355 1.00 94.06 485 ALA A O 1
ATOM 3655 N N . VAL A 1 486 ? 17.009 36.523 -4.414 1.00 94.38 486 VAL A N 1
ATOM 3656 C CA . VAL A 1 486 ? 18.257 35.859 -4.009 1.00 94.38 486 VAL A CA 1
ATOM 3657 C C . VAL A 1 486 ? 19.413 36.571 -4.693 1.00 94.38 486 VAL A C 1
ATOM 3659 O O . VAL A 1 486 ? 19.386 36.752 -5.913 1.00 94.38 486 VAL A O 1
ATOM 3662 N N . ALA A 1 487 ? 20.398 37.016 -3.925 1.00 91.19 487 ALA A N 1
ATOM 3663 C CA . ALA A 1 487 ? 21.597 37.653 -4.441 1.00 91.19 487 ALA A CA 1
ATOM 3664 C C . ALA A 1 487 ? 22.588 36.613 -5.005 1.00 91.19 487 ALA A C 1
ATOM 3666 O O . ALA A 1 487 ? 22.583 35.453 -4.591 1.00 91.19 487 ALA A O 1
ATOM 3667 N N . PRO A 1 488 ? 23.467 37.001 -5.945 1.00 89.19 488 PRO A N 1
ATOM 3668 C CA . PRO A 1 488 ? 24.585 36.150 -6.349 1.00 89.19 488 PRO A CA 1
ATOM 3669 C C . PRO A 1 488 ? 25.441 35.746 -5.137 1.00 89.19 488 PRO A C 1
ATOM 3671 O O . PRO A 1 488 ? 25.771 36.599 -4.313 1.00 89.19 488 PRO A O 1
ATOM 3674 N N . GLY A 1 489 ? 25.786 34.460 -5.025 1.00 88.88 489 GLY A N 1
ATOM 3675 C CA . GLY A 1 489 ? 26.535 33.907 -3.887 1.00 88.88 489 GLY A CA 1
ATOM 3676 C C . GLY A 1 489 ? 25.744 33.741 -2.579 1.00 88.88 489 GLY A C 1
ATOM 3677 O O . GLY A 1 489 ? 26.317 33.275 -1.600 1.00 88.88 489 GLY A O 1
ATOM 3678 N N . GLU A 1 490 ? 24.453 34.098 -2.542 1.00 93.94 490 GLU A N 1
ATOM 3679 C CA . GLU A 1 490 ? 23.575 33.865 -1.383 1.00 93.94 490 GLU A CA 1
ATOM 3680 C C . GLU A 1 490 ? 23.026 32.431 -1.413 1.00 93.94 490 GLU A C 1
ATOM 3682 O O . GLU A 1 490 ? 22.586 31.939 -2.458 1.00 93.94 490 GLU A O 1
ATOM 3687 N N . ALA A 1 491 ? 23.010 31.772 -0.257 1.00 96.12 491 ALA A N 1
ATOM 3688 C CA . ALA A 1 491 ? 22.326 30.505 -0.045 1.00 96.12 491 ALA A CA 1
ATOM 3689 C C . ALA A 1 491 ? 21.057 30.722 0.784 1.00 96.12 491 ALA A C 1
ATOM 3691 O O . ALA A 1 491 ? 21.119 31.228 1.905 1.00 96.12 491 ALA A O 1
ATOM 3692 N N . ILE A 1 492 ? 19.905 30.309 0.251 1.00 96.00 492 ILE A N 1
ATOM 3693 C CA . ILE A 1 492 ? 18.623 30.402 0.950 1.00 96.00 492 ILE A CA 1
ATOM 3694 C C . ILE A 1 492 ? 17.966 29.037 1.157 1.00 96.00 492 ILE A C 1
ATOM 3696 O O . ILE A 1 492 ? 17.891 28.220 0.237 1.00 96.00 492 ILE A O 1
ATOM 3700 N N . ALA A 1 493 ? 17.419 28.816 2.350 1.00 94.81 493 ALA A N 1
ATOM 3701 C CA . ALA A 1 493 ? 16.593 27.652 2.648 1.00 94.81 493 ALA A CA 1
ATOM 3702 C C . ALA A 1 493 ? 15.109 27.966 2.443 1.00 94.81 493 ALA A C 1
ATOM 3704 O O . ALA A 1 493 ? 14.586 28.930 2.996 1.00 94.81 493 ALA A O 1
ATOM 3705 N N . LEU A 1 494 ? 14.406 27.118 1.703 1.00 94.12 494 LEU A N 1
ATOM 3706 C CA . LEU A 1 494 ? 12.952 27.028 1.714 1.00 94.12 494 LEU A CA 1
ATOM 3707 C C . LEU A 1 494 ? 12.558 26.027 2.801 1.00 94.12 494 LEU A C 1
ATOM 3709 O O . LEU A 1 494 ? 12.715 24.818 2.620 1.00 94.12 494 LEU A O 1
ATOM 3713 N N . TRP A 1 495 ? 12.041 26.523 3.919 1.00 88.50 495 TRP A N 1
ATOM 3714 C CA . TRP A 1 495 ? 11.745 25.714 5.101 1.00 88.50 495 TRP A CA 1
ATOM 3715 C C . TRP A 1 495 ? 10.249 25.727 5.431 1.00 88.50 495 TRP A C 1
ATOM 3717 O O . TRP A 1 495 ? 9.535 26.663 5.080 1.00 88.50 495 TRP A O 1
ATOM 3727 N N . GLY A 1 496 ? 9.742 24.667 6.055 1.00 83.12 496 GLY A N 1
ATOM 3728 C CA . GLY A 1 496 ? 8.323 24.521 6.398 1.00 83.12 496 GLY A CA 1
ATOM 3729 C C . GLY A 1 496 ? 7.819 23.082 6.254 1.00 83.12 496 GLY A C 1
ATOM 3730 O O . GLY A 1 496 ? 8.533 22.234 5.711 1.00 83.12 496 GLY A O 1
ATOM 3731 N N . PRO A 1 497 ? 6.584 22.783 6.691 1.00 78.62 497 PRO A N 1
ATOM 3732 C CA . PRO A 1 497 ? 6.056 21.422 6.738 1.00 78.62 497 PRO A CA 1
ATOM 3733 C C . PRO A 1 497 ? 5.857 20.811 5.342 1.00 78.62 497 PRO A C 1
ATOM 3735 O O . PRO A 1 497 ? 5.899 21.487 4.301 1.00 78.62 497 PRO A O 1
ATOM 3738 N N . ASN A 1 498 ? 5.625 19.499 5.298 1.00 80.31 498 ASN A N 1
ATOM 3739 C CA . ASN A 1 498 ? 5.234 18.822 4.064 1.00 80.31 498 ASN A CA 1
ATOM 3740 C C . ASN A 1 498 ? 3.915 19.405 3.543 1.00 80.31 498 ASN A C 1
ATOM 3742 O O . ASN A 1 498 ? 2.993 19.686 4.301 1.00 80.31 498 ASN A O 1
ATOM 3746 N N . GLY A 1 499 ? 3.851 19.659 2.235 1.00 81.00 499 GLY A N 1
ATOM 3747 C CA . GLY A 1 499 ? 2.703 20.333 1.619 1.00 81.00 499 GLY A CA 1
ATOM 3748 C C . GLY A 1 499 ? 2.707 21.867 1.706 1.00 81.00 499 GLY A C 1
ATOM 3749 O O . GLY A 1 499 ? 1.831 22.492 1.117 1.00 81.00 499 GLY A O 1
ATOM 3750 N N . ALA A 1 500 ? 3.711 22.505 2.323 1.00 85.75 500 ALA A N 1
ATOM 3751 C CA . ALA A 1 500 ? 3.801 23.972 2.410 1.00 85.75 500 ALA A CA 1
ATOM 3752 C C . ALA A 1 500 ? 4.005 24.706 1.066 1.00 85.75 500 ALA A C 1
ATOM 3754 O O . ALA A 1 500 ? 3.901 25.930 1.016 1.00 85.75 500 ALA A O 1
ATOM 3755 N N . GLY A 1 501 ? 4.307 23.982 -0.018 1.00 88.94 501 GLY A N 1
ATOM 3756 C CA . GLY A 1 501 ? 4.510 24.547 -1.358 1.00 88.94 501 GLY A CA 1
ATOM 3757 C C . GLY A 1 501 ? 5.971 24.638 -1.822 1.00 88.94 501 GLY A C 1
ATOM 3758 O O . GLY A 1 501 ? 6.203 25.090 -2.939 1.00 88.94 501 GLY A O 1
ATOM 3759 N N . LYS A 1 502 ? 6.943 24.156 -1.032 1.00 92.19 502 LYS A N 1
ATOM 3760 C CA . LYS A 1 502 ? 8.396 24.178 -1.322 1.00 92.19 502 LYS A CA 1
ATOM 3761 C C . LYS A 1 502 ? 8.757 23.653 -2.725 1.00 92.19 502 LYS A C 1
ATOM 3763 O O . LYS A 1 502 ? 9.206 24.407 -3.586 1.00 92.19 502 LYS A O 1
ATOM 3768 N N . THR A 1 503 ? 8.452 22.386 -3.003 1.00 90.25 503 THR A N 1
ATOM 3769 C CA . THR A 1 503 ? 8.697 21.751 -4.310 1.00 90.25 503 THR A CA 1
ATOM 3770 C C . THR A 1 503 ? 7.891 22.407 -5.437 1.00 90.25 503 THR A C 1
ATOM 3772 O O . THR A 1 503 ? 8.359 22.515 -6.570 1.00 90.25 503 THR A O 1
ATOM 3775 N N . THR A 1 504 ? 6.677 22.893 -5.150 1.00 92.81 504 THR A N 1
ATOM 3776 C CA . THR A 1 504 ? 5.873 23.643 -6.130 1.00 92.81 504 THR A CA 1
ATOM 3777 C C . THR A 1 504 ? 6.571 24.940 -6.533 1.00 92.81 504 THR A C 1
ATOM 3779 O O . THR A 1 504 ? 6.572 25.282 -7.714 1.00 92.81 504 THR A O 1
ATOM 3782 N N . LEU A 1 505 ? 7.193 25.641 -5.582 1.00 94.50 505 LEU A N 1
ATOM 3783 C CA . LEU A 1 505 ? 7.946 26.865 -5.839 1.00 94.50 505 LEU A CA 1
ATOM 3784 C C . LEU A 1 505 ? 9.178 26.581 -6.703 1.00 94.50 505 LEU A C 1
ATOM 3786 O O . LEU A 1 505 ? 9.354 27.252 -7.719 1.00 94.50 505 LEU A O 1
ATOM 3790 N N . LEU A 1 506 ? 9.954 25.536 -6.393 1.00 95.19 506 LEU A N 1
ATOM 3791 C CA . LEU A 1 506 ? 11.078 25.112 -7.240 1.00 95.19 506 LEU A CA 1
ATOM 3792 C C . LEU A 1 506 ? 10.630 24.778 -8.673 1.00 95.19 506 LEU A C 1
ATOM 3794 O O . LEU A 1 506 ? 11.240 25.230 -9.642 1.00 95.19 506 LEU A O 1
ATOM 3798 N N . LYS A 1 507 ? 9.514 24.055 -8.837 1.00 92.94 507 LYS A N 1
ATOM 3799 C CA . LYS A 1 507 ? 8.947 23.731 -10.161 1.00 92.94 507 LYS A CA 1
ATOM 3800 C C . LYS A 1 507 ? 8.507 24.970 -10.948 1.00 92.94 507 LYS A C 1
ATOM 3802 O O . LYS A 1 507 ? 8.612 24.970 -12.178 1.00 92.94 507 LYS A O 1
ATOM 3807 N N . CYS A 1 508 ? 8.034 26.017 -10.268 1.00 93.69 508 CYS A N 1
ATOM 3808 C CA . CYS A 1 508 ? 7.749 27.310 -10.892 1.00 93.69 508 CYS A CA 1
ATOM 3809 C C . CYS A 1 508 ? 9.040 28.004 -11.357 1.00 93.69 508 CYS A C 1
ATOM 3811 O O . CYS A 1 508 ? 9.090 28.451 -12.499 1.00 93.69 508 CYS A O 1
ATOM 3813 N N . LEU A 1 509 ? 10.101 28.021 -10.536 1.00 93.81 509 LEU A N 1
ATOM 3814 C CA . LEU A 1 509 ? 11.407 28.592 -10.911 1.00 93.81 509 LEU A CA 1
ATOM 3815 C C . LEU A 1 509 ? 12.045 27.869 -12.110 1.00 93.81 509 LEU A C 1
ATOM 3817 O O . LEU A 1 509 ? 12.626 28.505 -12.985 1.00 93.81 509 LEU A O 1
ATOM 3821 N N . LEU A 1 510 ? 11.875 26.547 -12.203 1.00 92.25 510 LEU A N 1
ATOM 3822 C CA . LEU A 1 510 ? 12.313 25.742 -13.352 1.00 92.25 510 LEU A CA 1
ATOM 3823 C C . LEU A 1 510 ? 11.467 25.976 -14.623 1.00 92.25 510 LEU A C 1
ATOM 3825 O O . LEU A 1 510 ? 11.806 25.488 -15.711 1.00 92.25 510 LEU A O 1
ATOM 3829 N N . GLY A 1 511 ? 10.339 26.681 -14.504 1.00 89.25 511 GLY A N 1
ATOM 3830 C CA . GLY A 1 511 ? 9.371 26.864 -15.583 1.00 89.25 511 GLY A CA 1
ATOM 3831 C C . GLY A 1 511 ? 8.692 25.558 -16.013 1.00 89.25 511 GLY A C 1
ATOM 3832 O O . GLY A 1 511 ? 8.290 25.436 -17.169 1.00 89.25 511 GLY A O 1
ATOM 3833 N N . LEU A 1 512 ? 8.605 24.562 -15.120 1.00 87.94 512 LEU A N 1
ATOM 3834 C CA . LEU A 1 512 ? 7.908 23.287 -15.364 1.00 87.94 512 LEU A CA 1
ATOM 3835 C C . LEU A 1 512 ? 6.404 23.397 -15.101 1.00 87.94 512 LEU A C 1
ATOM 3837 O O . LEU A 1 512 ? 5.618 22.582 -15.578 1.00 87.94 512 LEU A O 1
ATOM 3841 N N . VAL A 1 513 ? 6.003 24.400 -14.322 1.00 90.50 513 VAL A N 1
ATOM 3842 C CA . VAL A 1 513 ? 4.622 24.621 -13.909 1.00 90.50 513 VAL A CA 1
ATOM 3843 C C . VAL A 1 513 ? 4.263 26.091 -14.120 1.00 90.50 513 VAL A C 1
ATOM 3845 O O . VAL A 1 513 ? 4.978 26.984 -13.679 1.00 90.50 513 VAL A O 1
ATOM 3848 N N . SER A 1 514 ? 3.128 26.350 -14.774 1.00 89.44 514 SER A N 1
ATOM 3849 C CA . SER A 1 514 ? 2.634 27.712 -15.018 1.00 89.44 514 SER A CA 1
ATOM 3850 C C . SER A 1 514 ? 2.207 28.410 -13.727 1.00 89.44 514 SER A C 1
ATOM 3852 O O . SER A 1 514 ? 1.543 27.799 -12.890 1.00 89.44 514 SER A O 1
ATOM 3854 N N . HIS A 1 515 ? 2.507 29.697 -13.584 1.00 92.44 515 HIS A N 1
ATOM 3855 C CA . HIS A 1 515 ? 2.146 30.506 -12.418 1.00 92.44 515 HIS A CA 1
ATOM 3856 C C . HIS A 1 515 ? 1.697 31.916 -12.835 1.00 92.44 515 HIS A C 1
ATOM 3858 O O . HIS A 1 515 ? 1.911 32.342 -13.969 1.00 92.44 515 HIS A O 1
ATOM 3864 N N . ARG A 1 516 ? 1.042 32.631 -11.915 1.00 91.88 516 ARG A N 1
ATOM 3865 C CA . ARG A 1 516 ? 0.835 34.088 -11.991 1.00 91.88 516 ARG A CA 1
ATOM 3866 C C . ARG A 1 516 ? 1.970 34.802 -11.249 1.00 91.88 516 ARG A C 1
ATOM 3868 O O . ARG A 1 516 ? 2.681 34.158 -10.479 1.00 91.88 516 ARG A O 1
ATOM 3875 N N . GLY A 1 517 ? 2.132 36.102 -11.484 1.00 91.50 517 GLY A N 1
ATOM 3876 C CA . GLY A 1 517 ? 3.292 36.866 -11.008 1.00 91.50 517 GLY A CA 1
ATOM 3877 C C . GLY A 1 517 ? 4.509 36.690 -11.920 1.00 91.50 517 GLY A C 1
ATOM 3878 O O . GLY A 1 517 ? 4.364 36.212 -13.047 1.00 91.50 517 GLY A O 1
ATOM 3879 N N . SER A 1 518 ? 5.693 37.065 -11.438 1.00 91.06 518 SER A N 1
ATOM 3880 C CA . SER A 1 518 ? 6.959 36.938 -12.173 1.00 91.06 518 SER A CA 1
ATOM 3881 C C . SER A 1 518 ? 7.981 36.121 -11.385 1.00 91.06 518 SER A C 1
ATOM 3883 O O . SER A 1 518 ? 8.106 36.275 -10.170 1.00 91.06 518 SER A O 1
ATOM 3885 N N . ALA A 1 519 ? 8.726 35.276 -12.092 1.00 93.94 519 ALA A N 1
ATOM 3886 C CA . ALA A 1 519 ? 9.910 34.588 -11.589 1.00 93.94 519 ALA A CA 1
ATOM 3887 C C . ALA A 1 519 ? 11.023 34.785 -12.612 1.00 93.94 519 ALA A C 1
ATOM 3889 O O . ALA A 1 519 ? 10.931 34.261 -13.717 1.00 93.94 519 ALA A O 1
ATOM 3890 N N . GLU A 1 520 ? 12.040 35.559 -12.265 1.00 94.25 520 GLU A N 1
ATOM 3891 C CA . GLU A 1 520 ? 13.169 35.877 -13.132 1.00 94.25 520 GLU A CA 1
ATOM 3892 C C . GLU A 1 520 ? 14.439 35.226 -12.589 1.00 94.25 520 GLU A C 1
ATOM 3894 O O . GLU A 1 520 ? 14.722 35.323 -11.395 1.00 94.25 520 GLU A O 1
ATOM 3899 N N . ILE A 1 521 ? 15.199 34.579 -13.470 1.00 94.25 521 ILE A N 1
ATOM 3900 C CA . ILE A 1 521 ? 16.504 33.978 -13.185 1.00 94.25 521 ILE A CA 1
ATOM 3901 C C . ILE A 1 521 ? 17.533 34.724 -14.020 1.00 94.25 521 ILE A C 1
ATOM 3903 O O . ILE A 1 521 ? 17.438 34.697 -15.250 1.00 94.25 521 ILE A O 1
ATOM 3907 N N . GLU A 1 522 ? 18.476 35.415 -13.377 1.00 89.69 522 GLU A N 1
ATOM 3908 C CA . GLU A 1 522 ? 19.467 36.259 -14.067 1.00 89.69 522 GLU A CA 1
ATOM 3909 C C . GLU A 1 522 ? 18.799 37.221 -15.082 1.00 89.69 522 GLU A C 1
ATOM 3911 O O . GLU A 1 522 ? 19.255 37.407 -16.212 1.00 89.69 522 GLU A O 1
ATOM 3916 N N . GLY A 1 523 ? 17.636 37.771 -14.707 1.00 87.25 523 GLY A N 1
ATOM 3917 C CA . GLY A 1 523 ? 16.825 38.668 -15.541 1.00 87.25 523 GLY A CA 1
ATOM 3918 C C . GLY A 1 523 ? 15.975 37.999 -16.636 1.00 87.25 523 GLY A C 1
ATOM 3919 O O . GLY A 1 523 ? 15.300 38.703 -17.387 1.00 87.25 523 GLY A O 1
ATOM 3920 N N . TRP A 1 524 ? 15.970 36.665 -16.749 1.00 90.94 524 TRP A N 1
ATOM 3921 C CA . TRP A 1 524 ? 15.117 35.922 -17.687 1.00 90.94 524 TRP A CA 1
ATOM 3922 C C . TRP A 1 524 ? 13.882 35.352 -16.992 1.00 90.94 524 TRP A C 1
ATOM 3924 O O . TRP A 1 524 ? 14.000 34.560 -16.060 1.00 90.94 524 TRP A O 1
ATOM 3934 N N . ASP A 1 525 ? 12.690 35.686 -17.486 1.00 90.69 525 ASP A N 1
ATOM 3935 C CA . ASP A 1 525 ? 11.429 35.190 -16.921 1.00 90.69 525 ASP A CA 1
ATOM 3936 C C . ASP A 1 525 ? 11.260 33.677 -17.180 1.00 90.69 525 ASP A C 1
ATOM 3938 O O . ASP A 1 525 ? 11.283 33.215 -18.325 1.00 90.69 525 ASP A O 1
ATOM 3942 N N . ALA A 1 526 ? 11.072 32.888 -16.123 1.00 87.62 526 ALA A N 1
ATOM 3943 C CA . ALA A 1 526 ? 10.984 31.431 -16.175 1.00 87.62 526 ALA A CA 1
ATOM 3944 C C . ALA A 1 526 ? 9.759 30.919 -16.956 1.00 87.62 526 ALA A C 1
ATOM 3946 O O . ALA A 1 526 ? 9.828 29.854 -17.578 1.00 87.62 526 ALA A O 1
ATOM 3947 N N . ALA A 1 527 ? 8.657 31.675 -16.983 1.00 85.56 527 ALA A N 1
ATOM 3948 C CA . ALA A 1 527 ? 7.434 31.299 -17.687 1.00 85.56 527 ALA A CA 1
ATOM 3949 C C . ALA A 1 527 ? 7.490 31.677 -19.176 1.00 85.56 527 ALA A C 1
ATOM 3951 O O . ALA A 1 527 ? 7.110 30.883 -20.037 1.00 85.56 527 ALA A O 1
ATOM 3952 N N . ARG A 1 528 ? 7.981 32.877 -19.503 1.00 84.19 528 ARG A N 1
ATOM 3953 C CA . ARG A 1 528 ? 8.024 33.399 -20.884 1.00 84.19 528 ARG A CA 1
ATOM 3954 C C . ARG A 1 528 ? 9.289 32.999 -21.635 1.00 84.19 528 ARG A C 1
ATOM 3956 O O . ARG A 1 528 ? 9.266 32.836 -22.852 1.00 84.19 528 ARG A O 1
ATOM 3963 N N . GLN A 1 529 ? 10.404 32.869 -20.924 1.00 88.00 529 GLN A N 1
ATOM 3964 C CA . GLN A 1 529 ? 11.749 32.668 -21.470 1.00 88.00 529 GLN A CA 1
ATOM 3965 C C . GLN A 1 529 ? 12.421 31.430 -20.856 1.00 88.00 529 GLN A C 1
ATOM 3967 O O . GLN A 1 529 ? 13.648 31.346 -20.779 1.00 88.00 529 GLN A O 1
ATOM 3972 N N . GLY A 1 530 ? 11.621 30.422 -20.490 1.00 85.69 530 GLY A N 1
ATOM 3973 C CA . GLY A 1 530 ? 12.058 29.259 -19.714 1.00 85.69 530 GLY A CA 1
ATOM 3974 C C . GLY A 1 530 ? 13.263 28.496 -20.272 1.00 85.69 530 GLY A C 1
ATOM 3975 O O . GLY A 1 530 ? 14.046 27.963 -19.498 1.00 85.69 530 GLY A O 1
ATOM 3976 N N . LYS A 1 531 ? 13.491 28.467 -21.596 1.00 85.69 531 LYS A N 1
ATOM 3977 C CA . LYS A 1 531 ? 14.704 27.841 -22.169 1.00 85.69 531 LYS A CA 1
ATOM 3978 C C . LYS A 1 531 ? 15.988 28.575 -21.763 1.00 85.69 531 LYS A C 1
ATOM 3980 O O . LYS A 1 531 ? 16.986 27.915 -21.499 1.00 85.69 531 LYS A O 1
ATOM 3985 N N . LYS A 1 532 ? 15.965 29.912 -21.733 1.00 86.88 532 LYS A N 1
ATOM 3986 C CA . LYS A 1 532 ? 17.112 30.732 -21.320 1.00 86.88 532 LYS A CA 1
ATOM 3987 C C . LYS A 1 532 ? 17.311 30.652 -19.811 1.00 86.88 532 LYS A C 1
ATOM 3989 O O . LYS A 1 532 ? 18.415 30.352 -19.384 1.00 86.88 532 LYS A O 1
ATOM 3994 N N . ALA A 1 533 ? 16.228 30.790 -19.041 1.00 89.00 533 ALA A N 1
ATOM 3995 C CA . ALA A 1 533 ? 16.259 30.648 -17.586 1.00 89.00 533 ALA A CA 1
ATOM 3996 C C . ALA A 1 533 ? 16.804 29.273 -17.150 1.00 89.00 533 ALA A C 1
ATOM 3998 O O . ALA A 1 533 ? 17.739 29.203 -16.363 1.00 89.00 533 ALA A O 1
ATOM 3999 N N . ARG A 1 534 ? 16.318 28.166 -17.738 1.00 90.31 534 ARG A N 1
ATOM 4000 C CA . ARG A 1 534 ? 16.828 26.812 -17.442 1.00 90.31 534 ARG A CA 1
ATOM 4001 C C . ARG A 1 534 ? 18.282 26.585 -17.848 1.00 90.31 534 ARG A C 1
ATOM 4003 O O . ARG A 1 534 ? 18.916 25.704 -17.287 1.00 90.31 534 ARG A O 1
ATOM 4010 N N . GLY A 1 535 ? 18.807 27.338 -18.815 1.00 88.38 535 GLY A N 1
ATOM 4011 C CA . GLY A 1 535 ? 20.229 27.280 -19.166 1.00 88.38 535 GLY A CA 1
ATOM 4012 C C . GLY A 1 535 ? 21.144 27.832 -18.068 1.00 88.38 535 GLY A C 1
ATOM 4013 O O . GLY A 1 535 ? 22.329 27.527 -18.070 1.00 88.38 535 GLY A O 1
ATOM 4014 N N . LEU A 1 536 ? 20.589 28.614 -17.137 1.00 91.88 536 LEU A N 1
ATOM 4015 C CA . LEU A 1 536 ? 21.294 29.263 -16.030 1.00 91.88 536 LEU A CA 1
ATOM 4016 C C . LEU A 1 536 ? 21.023 28.575 -14.679 1.00 91.88 536 LEU A C 1
ATOM 4018 O O . LEU A 1 536 ? 21.516 29.027 -13.649 1.00 91.88 536 LEU A O 1
ATOM 4022 N N . LEU A 1 537 ? 20.254 27.479 -14.684 1.00 94.44 537 LEU A N 1
ATOM 4023 C CA . LEU A 1 537 ? 19.893 26.706 -13.499 1.00 94.44 537 LEU A CA 1
ATOM 4024 C C . LEU A 1 537 ? 20.537 25.321 -13.533 1.00 94.44 537 LEU A C 1
ATOM 4026 O O . LEU A 1 537 ? 20.382 24.575 -14.501 1.00 94.44 537 LEU A O 1
ATOM 4030 N N . GLY A 1 538 ? 21.179 24.946 -12.432 1.00 94.94 538 GLY A N 1
ATOM 4031 C CA . GLY A 1 538 ? 21.409 23.551 -12.078 1.00 94.94 538 GLY A CA 1
ATOM 4032 C C . GLY A 1 538 ? 20.307 23.091 -11.136 1.00 94.94 538 GLY A C 1
ATOM 4033 O O . GLY A 1 538 ? 19.877 23.852 -10.273 1.00 94.94 538 GLY A O 1
ATOM 4034 N N . TYR A 1 539 ? 19.830 21.862 -11.307 1.00 95.06 539 TYR A N 1
ATOM 4035 C CA . TYR A 1 539 ? 18.797 21.293 -10.447 1.00 95.06 539 TYR A CA 1
ATOM 4036 C C . TYR A 1 539 ? 19.219 19.920 -9.951 1.00 95.06 539 TYR A C 1
ATOM 4038 O O . TYR A 1 539 ? 19.554 19.057 -10.763 1.00 95.06 539 TYR A O 1
ATOM 4046 N N . VAL A 1 540 ? 19.170 19.737 -8.635 1.00 95.00 540 VAL A N 1
ATOM 4047 C CA . VAL A 1 540 ? 19.339 18.446 -7.972 1.00 95.00 540 VAL A CA 1
ATOM 4048 C C . VAL A 1 540 ? 17.984 18.059 -7.374 1.00 95.00 540 VAL A C 1
ATOM 4050 O O . VAL A 1 540 ? 17.503 18.765 -6.486 1.00 95.00 540 VAL A O 1
ATOM 4053 N N . PRO A 1 541 ? 17.326 17.005 -7.884 1.00 90.81 541 PRO A N 1
ATOM 4054 C CA . PRO A 1 541 ? 16.076 16.511 -7.314 1.00 90.81 541 PRO A CA 1
ATOM 4055 C C . PRO A 1 541 ? 16.314 15.752 -5.998 1.00 90.81 541 PRO A C 1
ATOM 4057 O O . PRO A 1 541 ? 17.424 15.292 -5.738 1.00 90.81 541 PRO A O 1
ATOM 4060 N N . GLN A 1 542 ? 15.239 15.566 -5.227 1.00 86.62 542 GLN A N 1
ATOM 4061 C CA . GLN A 1 542 ? 15.232 14.771 -3.990 1.00 86.62 542 GLN A CA 1
ATOM 4062 C C . GLN A 1 542 ? 15.603 13.305 -4.239 1.00 86.62 542 GLN A C 1
ATOM 4064 O O . GLN A 1 542 ? 16.354 12.707 -3.475 1.00 86.62 542 GLN A O 1
ATOM 4069 N N . GLU A 1 543 ? 15.100 12.745 -5.338 1.00 85.31 543 GLU A N 1
ATOM 4070 C CA . GLU A 1 543 ? 15.424 11.400 -5.806 1.00 85.31 543 GLU A CA 1
ATOM 4071 C C . GLU A 1 543 ? 15.998 11.519 -7.223 1.00 85.31 543 GLU A C 1
ATOM 4073 O O . GLU A 1 543 ? 15.244 11.687 -8.192 1.00 85.31 543 GLU A O 1
ATOM 4078 N N . PRO A 1 544 ? 17.334 11.525 -7.375 1.00 84.88 544 PRO A N 1
ATOM 4079 C CA . PRO A 1 544 ? 17.957 11.435 -8.683 1.00 84.88 544 PRO A CA 1
ATOM 4080 C C . PRO A 1 544 ? 17.566 10.136 -9.379 1.00 84.88 544 PRO A C 1
ATOM 4082 O O . PRO A 1 544 ? 17.452 9.089 -8.757 1.00 84.88 544 PRO A O 1
ATOM 4085 N N . ALA A 1 545 ? 17.375 10.213 -10.692 1.00 84.69 545 ALA A N 1
ATOM 4086 C CA . ALA A 1 545 ? 17.116 9.047 -11.518 1.00 84.69 545 ALA A CA 1
ATOM 4087 C C . ALA A 1 545 ? 18.073 9.069 -12.708 1.00 84.69 545 ALA A C 1
ATOM 4089 O O . ALA A 1 545 ? 18.024 9.969 -13.553 1.00 84.69 545 ALA A O 1
ATOM 4090 N N . PHE A 1 546 ? 18.943 8.067 -12.769 1.00 91.62 546 PHE A N 1
ATOM 4091 C CA . PHE A 1 546 ? 19.895 7.862 -13.854 1.00 91.62 546 PHE A CA 1
ATOM 4092 C C . PHE A 1 546 ? 19.664 6.517 -14.532 1.00 91.62 546 PHE A C 1
ATOM 4094 O O . PHE A 1 546 ? 18.956 5.652 -14.023 1.00 91.62 546 PHE A O 1
ATOM 4101 N N . TYR A 1 547 ? 20.295 6.324 -15.688 1.00 91.12 547 TYR A N 1
ATOM 4102 C CA . TYR A 1 547 ? 20.337 5.012 -16.324 1.00 91.12 547 TYR A CA 1
ATOM 4103 C C . TYR A 1 547 ? 21.302 4.100 -15.542 1.00 91.12 547 TYR A C 1
ATOM 4105 O O . TYR A 1 547 ? 22.503 4.375 -15.550 1.00 91.12 547 TYR A O 1
ATOM 4113 N N . PRO A 1 548 ? 20.822 3.018 -14.901 1.00 87.75 548 PRO A N 1
ATOM 4114 C CA . PRO A 1 548 ? 21.619 2.212 -13.967 1.00 87.75 548 PRO A CA 1
ATOM 4115 C C . PRO A 1 548 ? 22.815 1.506 -14.623 1.00 87.75 548 PRO A C 1
ATOM 4117 O O . PRO A 1 548 ? 23.840 1.289 -13.973 1.00 87.75 548 PRO A O 1
ATOM 4120 N N . ASP A 1 549 ? 22.683 1.166 -15.908 1.00 91.31 549 ASP A N 1
ATOM 4121 C CA . ASP A 1 549 ? 23.694 0.437 -16.681 1.00 91.31 549 ASP A CA 1
ATOM 4122 C C . ASP A 1 549 ? 24.780 1.341 -17.268 1.00 91.31 549 ASP A C 1
ATOM 4124 O O . ASP A 1 549 ? 25.845 0.853 -17.650 1.00 91.31 549 ASP A O 1
ATOM 4128 N N . LEU A 1 550 ? 24.533 2.653 -17.353 1.00 95.50 550 LEU A N 1
ATOM 4129 C CA . LEU A 1 550 ? 25.565 3.585 -17.789 1.00 95.50 550 LEU A CA 1
ATOM 4130 C C . LEU A 1 550 ? 26.595 3.746 -16.680 1.00 95.50 550 LEU A C 1
ATOM 4132 O O . LEU A 1 550 ? 26.263 3.758 -15.496 1.00 95.50 550 LEU A O 1
ATOM 4136 N N . THR A 1 551 ? 27.855 3.921 -17.057 1.00 97.38 551 THR A N 1
ATOM 4137 C CA . THR A 1 551 ? 28.861 4.368 -16.098 1.00 97.38 551 THR A CA 1
ATOM 4138 C C . THR A 1 551 ? 28.652 5.833 -15.725 1.00 97.38 551 THR A C 1
ATOM 4140 O O . THR A 1 551 ? 27.989 6.589 -16.444 1.00 97.38 551 THR A O 1
ATOM 4143 N N . VAL A 1 552 ? 29.250 6.268 -14.617 1.00 96.38 552 VAL A N 1
ATOM 4144 C CA . VAL A 1 552 ? 29.316 7.688 -14.233 1.00 96.38 552 VAL A CA 1
ATOM 4145 C C . VAL A 1 552 ? 29.817 8.547 -15.403 1.00 96.38 552 VAL A C 1
ATOM 4147 O O . VAL A 1 552 ? 29.182 9.534 -15.772 1.00 96.38 552 VAL A O 1
ATOM 4150 N N . GLY A 1 553 ? 30.906 8.135 -16.056 1.00 95.56 553 GLY A N 1
ATOM 4151 C CA . GLY A 1 553 ? 31.473 8.834 -17.209 1.00 95.56 553 GLY A CA 1
ATOM 4152 C C . GLY A 1 553 ? 30.544 8.839 -18.426 1.00 95.56 553 GLY A C 1
ATOM 4153 O O . GLY A 1 553 ? 30.376 9.877 -19.063 1.00 95.56 553 GLY A O 1
ATOM 4154 N N . GLN A 1 554 ? 29.884 7.715 -18.726 1.00 95.81 554 GLN A N 1
ATOM 4155 C CA . GLN A 1 554 ? 28.911 7.629 -19.822 1.00 95.81 554 GLN A CA 1
ATOM 4156 C C . GLN A 1 554 ? 27.673 8.495 -19.565 1.00 95.81 554 GLN A C 1
ATOM 4158 O O . GLN A 1 554 ? 27.175 9.143 -20.485 1.00 95.81 554 GLN A O 1
ATOM 4163 N N . THR A 1 555 ? 27.204 8.548 -18.319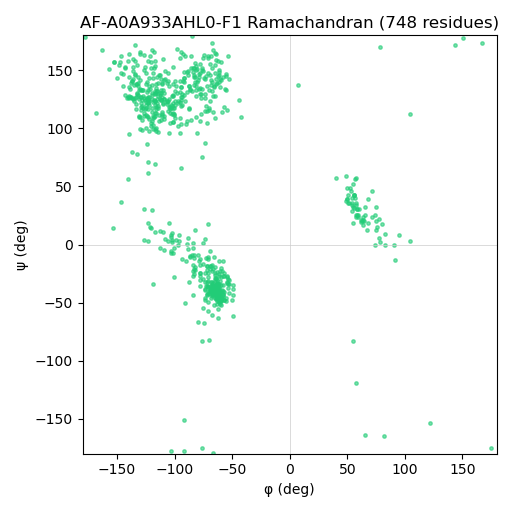 1.00 96.25 555 THR A N 1
ATOM 4164 C CA . THR A 1 555 ? 26.101 9.416 -17.895 1.00 96.25 555 THR A CA 1
ATOM 4165 C C . THR A 1 555 ? 26.475 10.880 -18.095 1.00 96.25 555 THR A C 1
ATOM 4167 O O . THR A 1 555 ? 25.729 11.631 -18.725 1.00 96.25 555 THR A O 1
ATOM 4170 N N . MET A 1 556 ? 27.667 11.280 -17.647 1.00 95.88 556 MET A N 1
ATOM 4171 C CA . MET A 1 556 ? 28.169 12.639 -17.851 1.00 95.88 556 MET A CA 1
ATOM 4172 C C . MET A 1 556 ? 28.316 12.985 -19.334 1.00 95.88 556 MET A C 1
ATOM 4174 O O . MET A 1 556 ? 27.904 14.067 -19.747 1.00 95.88 556 MET A O 1
ATOM 4178 N N . GLU A 1 557 ? 28.831 12.069 -20.155 1.00 94.06 557 GLU A N 1
ATOM 4179 C CA . GLU A 1 557 ? 28.979 12.272 -21.599 1.00 94.06 557 GLU A CA 1
ATOM 4180 C C . GLU A 1 557 ? 27.624 12.376 -22.318 1.00 94.06 557 GLU A C 1
ATOM 4182 O O . GLU A 1 557 ? 27.450 13.216 -23.206 1.00 94.06 557 GLU A O 1
ATOM 4187 N N . LEU A 1 558 ? 26.632 11.579 -21.911 1.00 93.19 558 LEU A N 1
ATOM 4188 C CA . LEU A 1 558 ? 25.265 11.669 -22.424 1.00 93.19 558 LEU A CA 1
ATOM 4189 C C . LEU A 1 558 ? 24.671 13.056 -22.151 1.00 93.19 558 LEU A C 1
ATOM 4191 O O . LEU A 1 558 ? 24.204 13.728 -23.076 1.00 93.19 558 LEU A O 1
ATOM 4195 N N . ILE A 1 559 ? 24.723 13.515 -20.897 1.00 91.62 559 ILE A N 1
ATOM 4196 C CA . ILE A 1 559 ? 24.211 14.840 -20.530 1.00 91.62 559 ILE A CA 1
ATOM 4197 C C . ILE A 1 559 ? 25.009 15.940 -21.230 1.00 91.62 559 ILE A C 1
ATOM 4199 O O . ILE A 1 559 ? 24.409 16.894 -21.731 1.00 91.62 559 ILE A O 1
ATOM 4203 N N . ARG A 1 560 ? 26.335 15.800 -21.338 1.00 93.19 560 ARG A N 1
ATOM 4204 C CA . ARG A 1 560 ? 27.200 16.746 -22.050 1.00 93.19 560 ARG A CA 1
ATOM 4205 C C . ARG A 1 560 ? 26.738 16.944 -23.490 1.00 93.19 560 ARG A C 1
ATOM 4207 O O . ARG A 1 560 ? 26.567 18.081 -23.929 1.00 93.19 560 ARG A O 1
ATOM 4214 N N . ARG A 1 561 ? 26.477 15.854 -24.219 1.00 91.06 561 ARG A N 1
ATOM 4215 C CA . ARG A 1 561 ? 25.972 15.904 -25.603 1.00 91.06 561 ARG A CA 1
ATOM 4216 C C . ARG A 1 561 ? 24.604 16.576 -25.693 1.00 91.06 561 ARG A C 1
ATOM 4218 O O . ARG A 1 561 ? 24.388 17.390 -26.588 1.00 91.06 561 ARG A O 1
ATOM 4225 N N . LEU A 1 562 ? 23.704 16.291 -24.749 1.00 87.62 562 LEU A N 1
ATOM 4226 C CA . LEU A 1 562 ? 22.370 16.903 -24.693 1.00 87.62 562 LEU A CA 1
ATOM 4227 C C . LEU A 1 562 ? 22.422 18.406 -24.386 1.00 87.62 562 LEU A C 1
ATOM 4229 O O . LEU A 1 562 ? 21.657 19.187 -24.954 1.00 87.62 562 LEU A O 1
ATOM 4233 N N . ARG A 1 563 ? 23.322 18.820 -23.490 1.00 83.38 563 ARG A N 1
ATOM 4234 C CA . ARG A 1 563 ? 23.521 20.219 -23.084 1.00 83.38 563 ARG A CA 1
ATOM 4235 C C . ARG A 1 563 ? 24.480 20.984 -23.997 1.00 83.38 563 ARG A C 1
ATOM 4237 O O . ARG A 1 563 ? 24.525 22.206 -23.914 1.00 83.38 563 ARG A O 1
ATOM 4244 N N . LYS A 1 564 ? 25.177 20.285 -24.898 1.00 87.50 564 LYS A N 1
ATOM 4245 C CA . LYS A 1 564 ? 26.205 20.821 -25.803 1.00 87.50 564 LYS A CA 1
ATOM 4246 C C . LYS A 1 564 ? 27.328 21.545 -25.050 1.00 87.50 564 LYS A C 1
ATOM 4248 O O . LYS A 1 564 ? 27.763 22.614 -25.466 1.00 87.50 564 LYS A O 1
ATOM 4253 N N . THR A 1 565 ? 27.773 20.967 -23.938 1.00 86.75 565 THR A N 1
ATOM 4254 C CA . THR A 1 565 ? 28.870 21.503 -23.120 1.00 86.75 565 THR A CA 1
ATOM 4255 C C . THR A 1 565 ? 30.227 20.942 -23.556 1.00 86.75 565 THR A C 1
ATOM 4257 O O . THR A 1 565 ? 30.309 19.938 -24.276 1.00 86.75 565 THR A O 1
ATOM 4260 N N . ASP A 1 566 ? 31.304 21.613 -23.148 1.00 85.44 566 ASP A N 1
ATOM 4261 C CA . ASP A 1 566 ? 32.676 21.223 -23.481 1.00 85.44 566 ASP A CA 1
ATOM 4262 C C . ASP A 1 566 ? 33.046 19.855 -22.872 1.00 85.44 566 ASP A C 1
ATOM 4264 O O . ASP A 1 566 ? 32.713 19.554 -21.724 1.00 85.44 566 ASP A O 1
ATOM 4268 N N . ALA A 1 567 ? 33.741 19.021 -23.648 1.00 84.88 567 ALA A N 1
ATOM 4269 C CA . ALA A 1 567 ? 34.240 17.714 -23.224 1.00 84.88 567 ALA A CA 1
ATOM 4270 C C . ALA A 1 567 ? 35.278 17.825 -22.103 1.00 84.88 567 ALA A C 1
ATOM 4272 O O . ALA A 1 567 ? 35.264 17.004 -21.184 1.00 84.88 567 ALA A O 1
ATOM 4273 N N . ALA A 1 568 ? 36.100 18.880 -22.109 1.00 86.31 568 ALA A N 1
ATOM 4274 C CA . ALA A 1 568 ? 37.086 19.126 -21.054 1.00 86.31 568 ALA A CA 1
ATOM 4275 C C . ALA A 1 568 ? 36.441 19.300 -19.663 1.00 86.31 568 ALA A C 1
ATOM 4277 O O . ALA A 1 568 ? 37.069 19.052 -18.631 1.00 86.31 568 ALA A O 1
ATOM 4278 N N . ARG A 1 569 ? 35.156 19.674 -19.629 1.00 87.50 569 ARG A N 1
ATOM 4279 C CA . ARG A 1 569 ? 34.423 19.988 -18.403 1.00 87.50 569 ARG A CA 1
ATOM 4280 C C . ARG A 1 569 ? 33.972 18.757 -17.620 1.00 87.50 569 ARG A C 1
ATOM 4282 O O . ARG A 1 569 ? 33.812 18.844 -16.407 1.00 87.50 569 ARG A O 1
ATOM 4289 N N . VAL A 1 570 ? 33.806 17.605 -18.277 1.00 92.06 570 VAL A N 1
ATOM 4290 C CA . VAL A 1 570 ? 33.357 16.365 -17.617 1.00 92.06 570 VAL A CA 1
ATOM 4291 C C . VAL A 1 570 ? 34.338 15.943 -16.524 1.00 92.06 570 VAL A C 1
ATOM 4293 O O . VAL A 1 570 ? 33.932 15.757 -15.379 1.00 92.06 570 VAL A O 1
ATOM 4296 N N . GLY A 1 571 ? 35.632 15.861 -16.850 1.00 91.44 571 GLY A N 1
ATOM 4297 C CA . GLY A 1 571 ? 36.664 15.477 -15.883 1.00 91.44 571 GLY A CA 1
ATOM 4298 C C . GLY A 1 571 ? 36.798 16.480 -14.736 1.00 91.44 571 GLY A C 1
ATOM 4299 O O . GLY A 1 571 ? 36.895 16.084 -13.579 1.00 91.44 571 GLY A O 1
ATOM 4300 N N . GLN A 1 572 ? 36.726 17.783 -15.034 1.00 91.69 572 GLN A N 1
ATOM 4301 C CA . GLN A 1 572 ? 36.768 18.827 -14.007 1.00 91.69 572 GLN A CA 1
ATOM 4302 C C . GLN A 1 572 ? 35.615 18.687 -13.007 1.00 91.69 572 GLN A C 1
ATOM 4304 O O . GLN A 1 572 ? 35.847 18.718 -11.804 1.00 91.69 572 GLN A O 1
ATOM 4309 N N . VAL A 1 573 ? 34.388 18.504 -13.497 1.00 95.00 573 VAL A N 1
ATOM 4310 C CA . VAL A 1 573 ? 33.202 18.393 -12.641 1.00 95.00 573 VAL A CA 1
ATOM 4311 C C . VAL A 1 573 ? 33.226 17.105 -11.819 1.00 95.00 573 VAL A C 1
ATOM 4313 O O . VAL A 1 573 ? 32.904 17.145 -10.634 1.00 95.00 573 VAL A O 1
ATOM 4316 N N . LEU A 1 574 ? 33.656 15.982 -12.406 1.00 95.81 574 LEU A N 1
ATOM 4317 C CA . LEU A 1 574 ? 33.818 14.726 -11.668 1.00 95.81 574 LEU A CA 1
ATOM 4318 C C . LEU A 1 574 ? 34.856 14.848 -10.550 1.00 95.81 574 LEU A C 1
ATOM 4320 O O . LEU A 1 574 ? 34.613 14.346 -9.457 1.00 95.81 574 LEU A O 1
ATOM 4324 N N . ARG A 1 575 ? 35.959 15.574 -10.773 1.00 94.38 575 ARG A N 1
ATOM 4325 C CA . ARG A 1 575 ? 36.906 15.914 -9.701 1.00 94.38 575 ARG A CA 1
ATOM 4326 C C . ARG A 1 575 ? 36.270 16.768 -8.617 1.00 94.38 575 ARG A C 1
ATOM 4328 O O . ARG A 1 575 ? 36.418 16.450 -7.444 1.00 94.38 575 ARG A O 1
ATOM 4335 N N . THR A 1 576 ? 35.529 17.810 -8.997 1.00 92.50 576 THR A N 1
ATOM 4336 C CA . THR A 1 576 ? 34.857 18.704 -8.042 1.00 92.50 576 THR A CA 1
ATOM 4337 C C . THR A 1 576 ? 33.913 17.949 -7.111 1.00 92.50 576 THR A C 1
ATOM 4339 O O . THR A 1 576 ? 33.901 18.232 -5.922 1.00 92.50 576 THR A O 1
ATOM 4342 N N . VAL A 1 577 ? 33.155 16.972 -7.618 1.00 94.12 577 VAL A N 1
ATOM 4343 C CA . VAL A 1 577 ? 32.236 16.179 -6.781 1.00 94.12 577 VAL A CA 1
ATOM 4344 C C . VAL A 1 577 ? 32.879 14.931 -6.154 1.00 94.12 577 VAL A C 1
ATOM 4346 O O . VAL A 1 577 ? 32.196 14.171 -5.468 1.00 94.12 577 VAL A O 1
ATOM 4349 N N . GLY A 1 578 ? 34.170 14.684 -6.399 1.00 93.50 578 GLY A N 1
ATOM 4350 C CA . GLY A 1 578 ? 34.893 13.516 -5.886 1.00 93.50 578 GLY A CA 1
ATOM 4351 C C . GLY A 1 578 ? 34.442 12.177 -6.484 1.00 93.50 578 GLY A C 1
ATOM 4352 O O . GLY A 1 578 ? 34.332 11.197 -5.753 1.00 93.50 578 GLY A O 1
ATOM 4353 N N . LEU A 1 579 ? 34.135 12.140 -7.787 1.00 95.69 579 LEU A N 1
ATOM 4354 C CA . LEU A 1 579 ? 33.717 10.943 -8.536 1.00 95.69 579 LEU A CA 1
ATOM 4355 C C . LEU A 1 579 ? 34.646 10.587 -9.716 1.00 95.69 579 LEU A C 1
ATOM 4357 O O . LEU A 1 579 ? 34.263 9.806 -10.589 1.00 95.69 579 LEU A O 1
ATOM 4361 N N . GLU A 1 580 ? 35.848 11.167 -9.791 1.00 93.94 580 GLU A N 1
ATOM 4362 C CA . GLU A 1 580 ? 36.784 10.928 -10.903 1.00 93.94 580 GLU A CA 1
ATOM 4363 C C . GLU A 1 580 ? 37.202 9.452 -11.015 1.00 93.94 580 GLU A C 1
ATOM 4365 O O . GLU A 1 580 ? 37.080 8.858 -12.086 1.00 93.94 580 GLU A O 1
ATOM 4370 N N . GLU A 1 581 ? 37.602 8.821 -9.911 1.00 93.25 581 GLU A N 1
ATOM 4371 C CA . GLU A 1 581 ? 38.010 7.404 -9.881 1.00 93.25 581 GLU A CA 1
ATOM 4372 C C . GLU A 1 581 ? 36.834 6.444 -10.146 1.00 93.25 581 GLU A C 1
ATOM 4374 O O . GLU A 1 581 ? 36.998 5.271 -10.480 1.00 93.25 581 GLU A O 1
ATOM 4379 N N . GLN A 1 582 ? 35.614 6.951 -10.004 1.00 94.62 582 GLN A N 1
ATOM 4380 C CA . GLN A 1 582 ? 34.357 6.235 -10.121 1.00 94.62 582 GLN A CA 1
ATOM 4381 C C . GLN A 1 582 ? 33.752 6.413 -11.518 1.00 94.62 582 GLN A C 1
ATOM 4383 O O . GLN A 1 582 ? 32.723 5.806 -11.804 1.00 94.62 582 GLN A O 1
ATOM 4388 N N . ALA A 1 583 ? 34.403 7.163 -12.419 1.00 93.88 583 ALA A N 1
ATOM 4389 C CA . ALA A 1 583 ? 33.947 7.405 -13.788 1.00 93.88 583 ALA A CA 1
ATOM 4390 C C . ALA A 1 583 ? 33.647 6.110 -14.570 1.00 93.88 583 ALA A C 1
ATOM 4392 O O . ALA A 1 583 ? 32.727 6.076 -15.390 1.00 93.88 583 ALA A O 1
ATOM 4393 N N . GLY A 1 584 ? 34.398 5.035 -14.308 1.00 94.06 584 GLY A N 1
ATOM 4394 C CA . GLY A 1 584 ? 34.199 3.718 -14.923 1.00 94.06 584 GLY A CA 1
ATOM 4395 C C . GLY A 1 584 ? 33.134 2.842 -14.255 1.00 94.06 584 GLY A C 1
ATOM 4396 O O . GLY A 1 584 ? 32.790 1.797 -14.801 1.00 94.06 584 GLY A O 1
ATOM 4397 N N . LYS A 1 585 ? 32.601 3.233 -13.091 1.00 94.50 585 LYS A N 1
ATOM 4398 C CA . LYS A 1 585 ? 31.628 2.425 -12.344 1.00 94.50 585 LYS A CA 1
ATOM 4399 C C . LYS A 1 585 ? 30.213 2.603 -12.908 1.00 94.50 585 LYS A C 1
ATOM 4401 O O . LYS A 1 585 ? 29.822 3.747 -13.157 1.00 94.50 585 LYS A O 1
ATOM 4406 N N . PRO A 1 586 ? 29.431 1.518 -13.081 1.00 95.81 586 PRO A N 1
ATOM 4407 C CA . PRO A 1 586 ? 28.005 1.599 -13.401 1.00 95.81 586 PRO A CA 1
ATOM 4408 C C . PRO A 1 586 ? 27.225 2.350 -12.320 1.00 95.81 586 PRO A C 1
ATOM 4410 O O . PRO A 1 586 ? 27.488 2.151 -11.129 1.00 95.81 586 PRO A O 1
ATOM 4413 N N . VAL A 1 587 ? 26.238 3.159 -12.711 1.00 93.19 587 VAL A N 1
ATOM 4414 C CA . VAL A 1 587 ? 25.462 3.978 -11.767 1.00 93.19 587 VAL A CA 1
ATOM 4415 C C . VAL A 1 587 ? 24.739 3.119 -10.723 1.00 93.19 587 VAL A C 1
ATOM 4417 O O . VAL A 1 587 ? 24.740 3.470 -9.550 1.00 93.19 587 VAL A O 1
ATOM 4420 N N . ARG A 1 588 ? 24.260 1.920 -11.086 1.00 90.88 588 ARG A N 1
ATOM 4421 C CA . ARG A 1 588 ? 23.641 0.962 -10.142 1.00 90.88 588 ARG A CA 1
ATOM 4422 C C . ARG A 1 588 ? 24.524 0.514 -8.971 1.00 90.88 588 ARG A C 1
ATOM 4424 O O . ARG A 1 588 ? 24.038 -0.151 -8.067 1.00 90.88 588 ARG A O 1
ATOM 4431 N N . THR A 1 589 ? 25.831 0.768 -9.036 1.00 92.44 589 THR A N 1
ATOM 4432 C CA . THR A 1 589 ? 26.796 0.382 -7.989 1.00 92.44 589 THR A CA 1
ATOM 4433 C C . THR A 1 589 ? 27.172 1.540 -7.067 1.00 92.44 589 THR A C 1
ATOM 4435 O O . THR A 1 589 ? 27.967 1.355 -6.146 1.00 92.44 589 THR A O 1
ATOM 4438 N N . LEU A 1 590 ? 26.652 2.741 -7.329 1.00 89.88 590 LEU A N 1
ATOM 4439 C CA . LEU A 1 590 ? 26.894 3.912 -6.498 1.00 89.88 590 LEU A CA 1
ATOM 4440 C C . LEU A 1 590 ? 26.095 3.793 -5.195 1.00 89.88 590 LEU A C 1
ATOM 4442 O O . LEU A 1 590 ? 24.962 3.321 -5.191 1.00 89.88 590 LEU A O 1
ATOM 4446 N N . SER A 1 591 ? 26.679 4.240 -4.082 1.00 89.19 591 SER A N 1
ATOM 4447 C CA . SER A 1 591 ? 25.902 4.497 -2.867 1.00 89.19 591 SER A CA 1
ATOM 4448 C C . SER A 1 591 ? 24.972 5.696 -3.082 1.00 89.19 591 SER A C 1
ATOM 4450 O O . SER A 1 591 ? 25.234 6.524 -3.957 1.00 89.19 591 SER A O 1
ATOM 4452 N N . GLY A 1 592 ? 23.946 5.863 -2.240 1.00 84.62 592 GLY A N 1
ATOM 4453 C CA . GLY A 1 592 ? 23.057 7.034 -2.312 1.00 84.62 592 GLY A CA 1
ATOM 4454 C C . GLY A 1 592 ? 23.815 8.372 -2.273 1.00 84.62 592 GLY A C 1
ATOM 4455 O O . GLY A 1 592 ? 23.509 9.285 -3.034 1.00 84.62 592 GLY A O 1
ATOM 4456 N N . GLY A 1 593 ? 24.894 8.467 -1.485 1.00 87.50 593 GLY A N 1
ATOM 4457 C CA . GLY A 1 593 ? 25.788 9.636 -1.476 1.00 87.50 593 GLY A CA 1
ATOM 4458 C C . GLY A 1 593 ? 26.549 9.861 -2.776 1.00 87.50 593 GLY A C 1
ATOM 4459 O O . GLY A 1 593 ? 26.690 10.999 -3.226 1.00 87.50 593 GLY A O 1
ATOM 4460 N N . MET A 1 594 ? 27.016 8.791 -3.415 1.00 92.19 594 MET A N 1
ATOM 4461 C CA . MET A 1 594 ? 27.691 8.875 -4.710 1.00 92.19 594 MET A CA 1
ATOM 4462 C C . MET A 1 594 ? 26.708 9.217 -5.836 1.00 92.19 594 MET A C 1
ATOM 4464 O O . MET A 1 594 ? 27.050 9.992 -6.728 1.00 92.19 594 MET A O 1
ATOM 4468 N N . GLU A 1 595 ? 25.480 8.708 -5.778 1.00 92.62 595 GLU A N 1
ATOM 4469 C CA . GLU A 1 595 ? 24.411 9.057 -6.714 1.00 92.62 595 GLU A CA 1
ATOM 4470 C C . GLU A 1 595 ? 23.996 10.529 -6.578 1.00 92.62 595 GLU A C 1
ATOM 4472 O O . GLU A 1 595 ? 23.867 11.242 -7.576 1.00 92.62 595 GLU A O 1
ATOM 4477 N N . GLN A 1 596 ? 23.911 11.038 -5.350 1.00 92.25 596 GLN A N 1
ATOM 4478 C CA . GLN A 1 596 ? 23.621 12.446 -5.097 1.00 92.25 596 GLN A CA 1
ATOM 4479 C C . GLN A 1 596 ? 24.740 13.375 -5.590 1.00 92.25 596 GLN A C 1
ATOM 4481 O O . GLN A 1 596 ? 24.484 14.426 -6.185 1.00 92.25 596 GLN A O 1
ATOM 4486 N N . ARG A 1 597 ? 26.004 12.966 -5.424 1.00 94.50 597 ARG A N 1
ATOM 4487 C CA . ARG A 1 597 ? 27.164 13.658 -6.011 1.00 94.50 597 ARG A CA 1
ATOM 4488 C C . ARG A 1 597 ? 27.135 13.631 -7.538 1.00 94.50 597 ARG A C 1
ATOM 4490 O O . ARG A 1 597 ? 27.489 14.630 -8.163 1.00 94.50 597 ARG A O 1
ATOM 4497 N N . LEU A 1 598 ? 26.666 12.542 -8.149 1.00 95.94 598 LEU A N 1
ATOM 4498 C CA . LEU A 1 598 ? 26.462 12.468 -9.596 1.00 95.94 598 LEU A CA 1
ATOM 4499 C C . LEU A 1 598 ? 25.351 13.423 -10.057 1.00 95.94 598 LEU A C 1
ATOM 4501 O O . LEU A 1 598 ? 25.511 14.102 -11.071 1.00 95.94 598 LEU A O 1
ATOM 4505 N N . ALA A 1 599 ? 24.262 13.553 -9.298 1.00 95.69 599 ALA A N 1
ATOM 4506 C CA . ALA A 1 599 ? 23.212 14.535 -9.571 1.00 95.69 599 ALA A CA 1
ATOM 4507 C C . ALA A 1 599 ? 23.722 15.970 -9.520 1.00 95.69 599 ALA A C 1
ATOM 4509 O O . ALA A 1 599 ? 23.445 16.762 -10.427 1.00 95.69 599 ALA A O 1
ATOM 4510 N N . LEU A 1 600 ? 24.547 16.282 -8.524 1.00 96.00 600 LEU A N 1
ATOM 4511 C CA . LEU A 1 600 ? 25.218 17.570 -8.452 1.00 96.00 600 LEU A CA 1
ATOM 4512 C C . LEU A 1 600 ? 26.198 17.774 -9.621 1.00 96.00 600 LEU A C 1
ATOM 4514 O O . LEU A 1 600 ? 26.213 18.850 -10.216 1.00 96.00 600 LEU A O 1
ATOM 4518 N N . ALA A 1 601 ? 26.952 16.750 -10.029 1.00 96.00 601 ALA A N 1
ATOM 4519 C CA . ALA A 1 601 ? 27.827 16.823 -11.202 1.00 96.00 601 ALA A CA 1
ATOM 4520 C C . ALA A 1 601 ? 27.049 17.132 -12.490 1.00 96.00 601 ALA A C 1
ATOM 4522 O O . ALA A 1 601 ? 27.420 18.019 -13.261 1.00 96.00 601 ALA A O 1
ATOM 4523 N N . VAL A 1 602 ? 25.923 16.454 -12.702 1.00 95.31 602 VAL A N 1
ATOM 4524 C CA . VAL A 1 602 ? 25.025 16.705 -13.835 1.00 95.31 602 VAL A CA 1
ATOM 4525 C C . VAL A 1 602 ? 24.487 18.139 -13.809 1.00 95.31 602 VAL A C 1
ATOM 4527 O O . VAL A 1 602 ? 24.468 18.802 -14.850 1.00 95.31 602 VAL A O 1
ATOM 4530 N N . ALA A 1 603 ? 24.106 18.645 -12.633 1.00 94.94 603 ALA A N 1
ATOM 4531 C CA . ALA A 1 603 ? 23.657 20.024 -12.461 1.00 94.94 603 ALA A CA 1
ATOM 4532 C C . ALA A 1 603 ? 24.769 21.046 -12.773 1.00 94.94 603 ALA A C 1
ATOM 4534 O O . ALA A 1 603 ? 24.507 22.065 -13.409 1.00 94.94 603 ALA A O 1
ATOM 4535 N N . LEU A 1 604 ? 26.016 20.760 -12.391 1.00 94.69 604 LEU A N 1
ATOM 4536 C CA . LEU A 1 604 ? 27.173 21.647 -12.570 1.00 94.69 604 LEU A CA 1
ATOM 4537 C C . LEU A 1 604 ? 27.761 21.650 -13.985 1.00 94.69 604 LEU A C 1
ATOM 4539 O O . LEU A 1 604 ? 28.549 22.538 -14.330 1.00 94.69 604 LEU A O 1
ATOM 4543 N N . LEU A 1 605 ? 27.386 20.684 -14.824 1.00 91.19 605 LEU A N 1
ATOM 4544 C CA . LEU A 1 605 ? 28.017 20.474 -16.125 1.00 91.19 605 LEU A CA 1
ATOM 4545 C C . LEU A 1 605 ? 27.908 21.685 -17.068 1.00 91.19 605 LEU A C 1
ATOM 4547 O O . LEU A 1 605 ? 28.786 21.885 -17.903 1.00 91.19 605 LEU A O 1
ATOM 4551 N N . SER A 1 606 ? 26.862 22.507 -16.918 1.00 86.69 606 SER A N 1
ATOM 4552 C CA . SER A 1 606 ? 26.642 23.731 -17.715 1.00 86.69 606 SER A CA 1
ATOM 4553 C C . SER A 1 606 ? 27.142 25.020 -17.048 1.00 86.69 606 SER A C 1
ATOM 4555 O O . SER A 1 606 ? 26.867 26.100 -17.552 1.00 86.69 606 SER A O 1
ATOM 4557 N N . ASP A 1 607 ? 27.861 24.921 -15.927 1.00 90.19 607 ASP A N 1
ATOM 4558 C CA . ASP A 1 607 ? 28.281 26.060 -15.093 1.00 90.19 607 ASP A CA 1
ATOM 4559 C C . ASP A 1 607 ? 27.177 27.025 -14.641 1.00 90.19 607 ASP A C 1
ATOM 4561 O O . ASP A 1 607 ? 27.337 28.245 -14.735 1.00 90.19 607 ASP A O 1
ATOM 4565 N N . PRO A 1 608 ? 26.032 26.535 -14.156 1.00 93.75 608 PRO A N 1
ATOM 4566 C CA . PRO A 1 608 ? 24.954 27.443 -13.813 1.00 93.75 608 PRO A CA 1
ATOM 4567 C C . PRO A 1 608 ? 25.376 28.396 -12.673 1.00 93.75 608 PRO A C 1
ATOM 4569 O O . PRO A 1 608 ? 26.027 27.951 -11.714 1.00 93.75 608 PRO A O 1
ATOM 4572 N N . PRO A 1 609 ? 25.020 29.693 -12.743 1.00 93.50 609 PRO A N 1
ATOM 4573 C CA . PRO A 1 609 ? 25.192 30.630 -11.630 1.00 93.50 609 PRO A CA 1
ATOM 4574 C C . PRO A 1 609 ? 24.250 30.330 -10.453 1.00 93.50 609 PRO A C 1
ATOM 4576 O O . PRO A 1 609 ? 24.539 30.728 -9.326 1.00 93.50 609 PRO A O 1
ATOM 4579 N N . VAL A 1 610 ? 23.151 29.606 -10.699 1.00 96.00 610 VAL A N 1
ATOM 4580 C CA . VAL A 1 610 ? 22.116 29.300 -9.706 1.00 96.00 610 VAL A CA 1
ATOM 4581 C C . VAL A 1 610 ? 21.905 27.790 -9.586 1.00 96.00 610 VAL A C 1
ATOM 4583 O O . VAL A 1 610 ? 21.701 27.103 -10.589 1.00 96.00 610 VAL A O 1
ATOM 4586 N N . LEU A 1 611 ? 21.900 27.273 -8.357 1.00 97.31 611 LEU A N 1
ATOM 4587 C CA . LEU A 1 611 ? 21.582 25.880 -8.047 1.00 97.31 611 LEU A CA 1
ATOM 4588 C C . LEU A 1 611 ? 20.291 25.785 -7.233 1.00 97.31 611 LEU A C 1
ATOM 4590 O O . LEU A 1 611 ? 20.149 26.418 -6.190 1.00 97.31 611 LEU A O 1
ATOM 4594 N N . LEU A 1 612 ? 19.366 24.957 -7.710 1.00 96.94 612 LEU A N 1
ATOM 4595 C CA . LEU A 1 612 ? 18.152 24.566 -7.003 1.00 96.94 612 LEU A CA 1
ATOM 4596 C C . LEU A 1 612 ? 18.333 23.135 -6.486 1.00 96.94 612 LEU A C 1
ATOM 4598 O O . LEU A 1 612 ? 18.634 22.232 -7.267 1.00 96.94 612 LEU A O 1
ATOM 4602 N N . LEU A 1 613 ? 18.157 22.924 -5.189 1.00 95.75 613 LEU A N 1
ATOM 4603 C CA . LEU A 1 613 ? 18.455 21.669 -4.505 1.00 95.75 613 LEU A CA 1
ATOM 4604 C C . LEU A 1 613 ? 17.205 21.227 -3.732 1.00 95.75 613 LEU A C 1
ATOM 4606 O O . LEU A 1 613 ? 16.806 21.884 -2.777 1.00 95.75 613 LEU A O 1
ATOM 4610 N N . ASP A 1 614 ? 16.543 20.157 -4.161 1.00 93.19 614 ASP A N 1
ATOM 4611 C CA . ASP A 1 614 ? 15.338 19.663 -3.485 1.00 93.19 614 ASP A CA 1
ATOM 4612 C C . ASP A 1 614 ? 15.726 18.558 -2.497 1.00 93.19 614 ASP A C 1
ATOM 4614 O O . ASP A 1 614 ? 16.145 17.496 -2.935 1.00 93.19 614 ASP A O 1
ATOM 4618 N N . GLU A 1 615 ? 15.660 18.828 -1.192 1.00 90.44 615 GLU A N 1
ATOM 4619 C CA . GLU A 1 615 ? 16.041 17.935 -0.086 1.00 90.44 615 GLU A CA 1
ATOM 4620 C C . GLU A 1 615 ? 17.320 17.128 -0.365 1.00 90.44 615 GLU A C 1
ATOM 4622 O O . GLU A 1 615 ? 17.314 15.893 -0.334 1.00 90.44 615 GLU A O 1
ATOM 4627 N N . PRO A 1 616 ? 18.445 17.812 -0.655 1.00 89.00 616 PRO A N 1
ATOM 4628 C CA . PRO A 1 616 ? 19.596 17.187 -1.295 1.00 89.00 616 PRO A CA 1
ATOM 4629 C C . PRO A 1 616 ? 20.346 16.178 -0.411 1.00 89.00 616 PRO A C 1
ATOM 4631 O O . PRO A 1 616 ? 21.277 15.541 -0.888 1.00 89.00 616 PRO A O 1
ATOM 4634 N N . THR A 1 617 ? 19.975 16.045 0.857 1.00 88.25 617 THR A N 1
ATOM 4635 C CA . THR A 1 617 ? 20.636 15.237 1.891 1.00 88.25 617 THR A CA 1
ATOM 4636 C C . THR A 1 617 ? 19.696 14.212 2.536 1.00 88.25 617 THR A C 1
ATOM 4638 O O . THR A 1 617 ? 20.112 13.500 3.452 1.00 88.25 617 THR A O 1
ATOM 4641 N N . ALA A 1 618 ? 18.439 14.109 2.079 1.00 79.88 618 ALA A N 1
ATOM 4642 C CA . ALA A 1 618 ? 17.405 13.291 2.723 1.00 79.88 618 ALA A CA 1
ATOM 4643 C C . ALA A 1 618 ? 17.783 11.803 2.841 1.00 79.88 618 ALA A C 1
ATOM 4645 O O . ALA A 1 618 ? 17.474 11.169 3.848 1.00 79.88 618 ALA A O 1
ATOM 4646 N N . ASN A 1 619 ? 18.507 11.277 1.848 1.00 76.25 619 ASN A N 1
ATOM 4647 C CA . ASN A 1 619 ? 18.871 9.861 1.733 1.00 76.25 619 ASN A CA 1
ATOM 4648 C C . ASN A 1 619 ? 20.346 9.575 2.080 1.00 76.25 619 ASN A C 1
ATOM 4650 O O . ASN A 1 619 ? 20.891 8.552 1.664 1.00 76.25 619 ASN A O 1
ATOM 4654 N N . LEU A 1 620 ? 21.017 10.489 2.794 1.00 84.50 620 LEU A N 1
ATOM 4655 C CA . LEU A 1 620 ? 22.439 10.376 3.136 1.00 84.50 620 LEU A CA 1
ATOM 4656 C C . LEU A 1 620 ? 22.649 10.017 4.610 1.00 84.50 620 LEU A C 1
ATOM 4658 O O . LEU A 1 620 ? 21.979 10.559 5.493 1.00 84.50 620 LEU A O 1
ATOM 4662 N N . ASP A 1 621 ? 23.629 9.147 4.870 1.00 82.25 621 ASP A N 1
ATOM 4663 C CA . ASP A 1 621 ? 24.192 8.967 6.209 1.00 82.25 621 ASP A CA 1
ATOM 4664 C C . ASP A 1 621 ? 24.910 10.247 6.683 1.00 82.25 621 ASP A C 1
ATOM 4666 O O . ASP A 1 621 ? 25.204 11.144 5.888 1.00 82.25 621 ASP A O 1
ATOM 4670 N N . ALA A 1 622 ? 25.190 10.341 7.986 1.00 76.06 622 ALA A N 1
ATOM 4671 C CA . ALA A 1 622 ? 25.742 11.552 8.595 1.00 76.06 622 ALA A CA 1
ATOM 4672 C C . ALA A 1 622 ? 27.077 11.994 7.966 1.00 76.06 622 ALA A C 1
ATOM 4674 O O . ALA A 1 622 ? 27.229 13.168 7.637 1.00 76.06 622 ALA A O 1
ATOM 4675 N N . ALA A 1 623 ? 28.008 11.066 7.724 1.00 78.19 623 ALA A N 1
ATOM 4676 C CA . ALA A 1 623 ? 29.319 11.397 7.166 1.00 78.19 623 ALA A CA 1
ATOM 4677 C C . ALA A 1 623 ? 29.217 11.830 5.693 1.00 78.19 623 ALA A C 1
ATOM 4679 O O . ALA A 1 623 ? 29.832 12.815 5.277 1.00 78.19 623 ALA A O 1
ATOM 4680 N N . SER A 1 624 ? 28.400 11.130 4.899 1.00 82.69 624 SER A N 1
ATOM 4681 C CA . SER A 1 624 ? 28.134 11.491 3.501 1.00 82.69 624 SER A CA 1
ATOM 4682 C C . SER A 1 624 ? 27.439 12.848 3.373 1.00 82.69 624 SER A C 1
ATOM 4684 O O . SER A 1 624 ? 27.739 13.598 2.440 1.00 82.69 624 SER A O 1
ATOM 4686 N N . ARG A 1 625 ? 26.526 13.171 4.300 1.00 88.25 625 ARG A N 1
ATOM 4687 C CA . ARG A 1 625 ? 25.834 14.462 4.371 1.00 88.25 625 ARG A CA 1
ATOM 4688 C C . ARG A 1 625 ? 26.810 15.599 4.630 1.00 88.25 625 ARG A C 1
ATOM 4690 O O . ARG A 1 625 ? 26.787 16.572 3.882 1.00 88.25 625 ARG A O 1
ATOM 4697 N N . ASP A 1 626 ? 27.661 15.476 5.642 1.00 85.44 626 ASP A N 1
ATOM 4698 C CA . ASP A 1 626 ? 28.579 16.550 6.032 1.00 85.44 626 ASP A CA 1
ATOM 4699 C C . ASP A 1 626 ? 29.549 16.869 4.880 1.00 85.44 626 ASP A C 1
ATOM 4701 O O . ASP A 1 626 ? 29.669 18.021 4.462 1.00 85.44 626 ASP A O 1
ATOM 4705 N N . ALA A 1 627 ? 30.103 15.836 4.236 1.00 86.19 627 ALA A N 1
ATOM 4706 C CA . ALA A 1 627 ? 30.938 16.002 3.045 1.00 86.19 627 ALA A CA 1
ATOM 4707 C C . ALA A 1 627 ? 30.182 16.610 1.842 1.00 86.19 627 ALA A C 1
ATOM 4709 O O . ALA A 1 627 ? 30.772 17.289 1.000 1.00 86.19 627 ALA A O 1
ATOM 4710 N N . PHE A 1 628 ? 28.873 16.364 1.719 1.00 92.50 628 PHE A N 1
ATOM 4711 C CA . PHE A 1 628 ? 28.049 16.986 0.679 1.00 92.50 628 PHE A CA 1
ATOM 4712 C C . PHE A 1 628 ? 27.775 18.468 0.980 1.00 92.50 628 PHE A C 1
ATOM 4714 O O . PHE A 1 628 ? 27.821 19.295 0.070 1.00 92.50 628 PHE A O 1
ATOM 4721 N N . LEU A 1 629 ? 27.540 18.826 2.245 1.00 92.56 629 LEU A N 1
ATOM 4722 C CA . LEU A 1 629 ? 27.377 20.218 2.673 1.00 92.56 629 LEU A CA 1
ATOM 4723 C C . LEU A 1 629 ? 28.665 21.026 2.474 1.00 92.56 629 LEU A C 1
ATOM 4725 O O . LEU A 1 629 ? 28.593 22.150 1.980 1.00 92.56 629 LEU A O 1
ATOM 4729 N N . GLU A 1 630 ? 29.837 20.451 2.756 1.00 91.81 630 GLU A N 1
ATOM 4730 C CA . GLU A 1 630 ? 31.136 21.074 2.456 1.00 91.81 630 GLU A CA 1
ATOM 4731 C C . GLU A 1 630 ? 31.291 21.389 0.961 1.00 91.81 630 GLU A C 1
ATOM 4733 O O . GLU A 1 630 ? 31.726 22.480 0.581 1.00 91.81 630 GLU A O 1
ATOM 4738 N N . LEU A 1 631 ? 30.871 20.462 0.094 1.00 93.19 631 LEU A N 1
ATOM 4739 C CA . LEU A 1 631 ? 30.874 20.663 -1.352 1.00 93.19 631 LEU A CA 1
ATOM 4740 C C . LEU A 1 631 ? 29.937 21.808 -1.771 1.00 93.19 631 LEU A C 1
ATOM 4742 O O . LEU A 1 631 ? 30.319 22.653 -2.584 1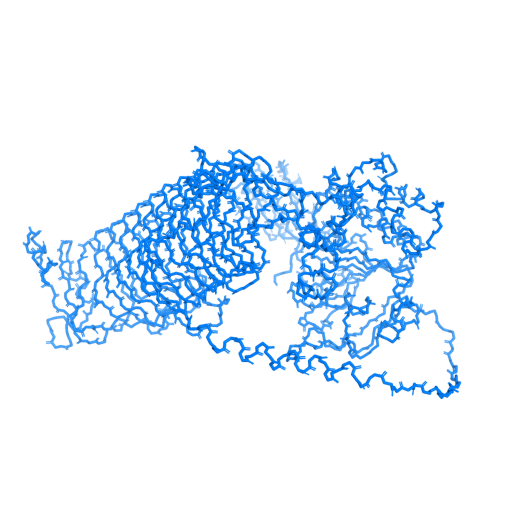.00 93.19 631 LEU A O 1
ATOM 4746 N N . LEU A 1 632 ? 28.730 21.880 -1.203 1.00 95.44 632 LEU A N 1
ATOM 4747 C CA . LEU A 1 632 ? 27.809 22.994 -1.448 1.00 95.44 632 LEU A CA 1
ATOM 4748 C C . LEU A 1 632 ? 28.376 24.327 -0.944 1.00 95.44 632 LEU A C 1
ATOM 4750 O O . LEU A 1 632 ? 28.277 25.336 -1.644 1.00 95.44 632 LEU A O 1
ATOM 4754 N N . GLN A 1 633 ? 29.021 24.331 0.221 1.00 94.19 633 GLN A N 1
ATOM 4755 C CA . GLN A 1 633 ? 29.670 25.512 0.779 1.00 94.19 633 GLN A CA 1
ATOM 4756 C C . GLN A 1 633 ? 30.809 26.001 -0.126 1.00 94.19 633 GLN A C 1
ATOM 4758 O O . GLN A 1 633 ? 30.926 27.201 -0.369 1.00 94.19 633 GLN A O 1
ATOM 4763 N N . ALA A 1 634 ? 31.610 25.097 -0.697 1.00 93.06 634 ALA A N 1
ATOM 4764 C CA . ALA A 1 634 ? 32.641 25.459 -1.668 1.00 93.06 634 ALA A CA 1
ATOM 4765 C C . ALA A 1 634 ? 32.044 26.105 -2.934 1.00 93.06 634 ALA A C 1
ATOM 4767 O O . ALA A 1 634 ? 32.566 27.108 -3.426 1.00 93.06 634 ALA A O 1
ATOM 4768 N N . LEU A 1 635 ? 30.918 25.583 -3.439 1.00 94.06 635 LEU A N 1
ATOM 4769 C CA . LEU A 1 635 ? 30.209 26.145 -4.597 1.00 94.06 635 LEU A CA 1
ATOM 4770 C C . LEU A 1 635 ? 29.613 27.530 -4.305 1.00 94.06 635 LEU A C 1
ATOM 4772 O O . LEU A 1 635 ? 29.683 28.417 -5.159 1.00 94.06 635 LEU A O 1
ATOM 4776 N N . LYS A 1 636 ? 29.070 27.725 -3.100 1.00 93.44 636 LYS A N 1
ATOM 4777 C CA . LYS A 1 636 ? 28.598 29.025 -2.606 1.00 93.44 636 LYS A CA 1
ATOM 4778 C C . LYS A 1 636 ? 29.742 30.037 -2.541 1.00 93.44 636 LYS A C 1
ATOM 4780 O O . LYS A 1 636 ? 29.629 31.122 -3.104 1.00 93.44 636 LYS A O 1
ATOM 4785 N N . THR A 1 637 ? 30.874 29.666 -1.935 1.00 91.94 637 THR A N 1
ATOM 4786 C CA . THR A 1 637 ? 32.079 30.513 -1.851 1.00 91.94 637 THR A CA 1
ATOM 4787 C C . THR A 1 637 ? 32.632 30.866 -3.236 1.00 91.94 637 THR A C 1
ATOM 4789 O O . THR A 1 637 ? 33.139 31.966 -3.438 1.00 91.94 637 THR A O 1
ATOM 4792 N N . ALA A 1 638 ? 32.470 29.978 -4.222 1.00 89.06 638 ALA A N 1
ATOM 4793 C CA . ALA A 1 638 ? 32.788 30.247 -5.626 1.00 89.06 638 ALA A CA 1
ATOM 4794 C C . ALA A 1 638 ? 31.785 31.191 -6.334 1.00 89.06 638 ALA A C 1
ATOM 4796 O O . ALA A 1 638 ? 31.908 31.428 -7.536 1.00 89.06 638 ALA A O 1
ATOM 4797 N N . GLY A 1 639 ? 30.800 31.738 -5.613 1.00 90.06 639 GLY A N 1
ATOM 4798 C CA . GLY A 1 639 ? 29.867 32.763 -6.087 1.00 90.06 639 GLY A CA 1
ATOM 4799 C C . GLY A 1 639 ? 28.536 32.240 -6.631 1.00 90.06 639 GLY A C 1
ATOM 4800 O O . GLY A 1 639 ? 27.766 33.030 -7.179 1.00 90.06 639 GLY A O 1
ATOM 4801 N N . LYS A 1 640 ? 28.234 30.940 -6.503 1.00 93.19 640 LYS A N 1
ATOM 4802 C CA . LYS A 1 640 ? 26.945 30.382 -6.948 1.00 93.19 640 LYS A CA 1
ATOM 4803 C C . LYS A 1 640 ? 25.841 30.687 -5.939 1.00 93.19 640 LYS A C 1
ATOM 4805 O O . LYS A 1 640 ? 26.029 30.496 -4.742 1.00 93.19 640 LYS A O 1
ATOM 4810 N N . ALA A 1 641 ? 24.682 31.123 -6.423 1.00 96.06 641 ALA A N 1
ATOM 4811 C CA . ALA A 1 641 ? 23.496 31.271 -5.584 1.00 96.06 641 ALA A CA 1
ATOM 4812 C C . ALA A 1 641 ? 22.834 29.902 -5.367 1.00 96.06 641 ALA A C 1
ATOM 4814 O O . ALA A 1 641 ? 22.642 29.151 -6.329 1.00 96.06 641 ALA A O 1
ATOM 4815 N N . LEU A 1 642 ? 22.473 29.578 -4.125 1.00 97.06 642 LEU A N 1
ATOM 4816 C CA . LEU A 1 642 ? 21.869 28.294 -3.761 1.00 97.06 642 LEU A CA 1
ATOM 4817 C C . LEU A 1 642 ? 20.442 28.500 -3.246 1.00 97.06 642 LEU A C 1
ATOM 4819 O O . LEU A 1 642 ? 20.191 29.358 -2.405 1.00 97.06 642 LEU A O 1
ATOM 4823 N N . VAL A 1 643 ? 19.508 27.673 -3.707 1.00 96.69 643 VAL A N 1
ATOM 4824 C CA . VAL A 1 643 ? 18.173 27.547 -3.115 1.00 96.69 643 VAL A CA 1
ATOM 4825 C C . VAL A 1 643 ? 17.961 26.090 -2.767 1.00 96.69 643 VAL A C 1
ATOM 4827 O O . VAL A 1 643 ? 17.834 25.268 -3.674 1.00 96.69 643 VAL A O 1
ATOM 4830 N N . LEU A 1 644 ? 17.907 25.770 -1.477 1.00 94.75 644 LEU A N 1
ATOM 4831 C CA . LEU A 1 644 ? 17.655 24.408 -1.020 1.00 94.75 644 LEU A CA 1
ATOM 4832 C C . LEU A 1 644 ? 16.340 24.278 -0.264 1.00 94.75 644 LEU A C 1
ATOM 4834 O O . LEU A 1 644 ? 15.947 25.177 0.472 1.00 94.75 644 LEU A O 1
ATOM 4838 N N . THR A 1 645 ? 15.661 23.149 -0.426 1.00 92.69 645 THR A N 1
ATOM 4839 C CA . THR A 1 645 ? 14.616 22.714 0.504 1.00 92.69 645 THR A CA 1
ATOM 4840 C C . THR A 1 645 ? 15.262 21.776 1.518 1.00 92.69 645 THR A C 1
ATOM 4842 O O . THR A 1 645 ? 16.071 20.923 1.165 1.00 92.69 645 THR A O 1
ATOM 4845 N N . SER A 1 646 ? 14.948 21.956 2.794 1.00 84.31 646 SER A N 1
ATOM 4846 C CA . SER A 1 646 ? 15.324 21.010 3.844 1.00 84.31 646 SER A CA 1
ATOM 4847 C C . SER A 1 646 ? 14.237 21.012 4.909 1.00 84.31 646 SER A C 1
ATOM 4849 O O . SER A 1 646 ? 13.458 21.963 5.021 1.00 84.31 646 SER A O 1
ATOM 4851 N N . HIS A 1 647 ? 14.157 19.928 5.666 1.00 76.50 647 HIS A N 1
ATOM 4852 C CA . HIS A 1 647 ? 13.378 19.834 6.895 1.00 76.50 647 HIS A CA 1
ATOM 4853 C C . HIS A 1 647 ? 14.287 19.760 8.136 1.00 76.50 647 HIS A C 1
ATOM 4855 O O . HIS A 1 647 ? 13.779 19.806 9.252 1.00 76.50 647 HIS A O 1
ATOM 4861 N N . ARG A 1 648 ? 15.614 19.695 7.952 1.00 76.25 648 ARG A N 1
ATOM 4862 C CA . ARG A 1 648 ? 16.626 19.613 9.012 1.00 76.25 648 ARG A CA 1
ATOM 4863 C C . ARG A 1 648 ? 17.255 20.979 9.229 1.00 76.25 648 ARG A C 1
ATOM 4865 O O . ARG A 1 648 ? 17.857 21.549 8.321 1.00 76.25 648 ARG A O 1
ATOM 4872 N N . PHE A 1 649 ? 17.085 21.521 10.426 1.00 79.25 649 PHE A N 1
ATOM 4873 C CA . PHE A 1 649 ? 17.504 22.885 10.716 1.00 79.25 649 PHE A CA 1
ATOM 4874 C C . PHE A 1 649 ? 19.031 23.031 10.771 1.00 79.25 649 PHE A C 1
ATOM 4876 O O . PHE A 1 649 ? 19.559 24.069 10.401 1.00 79.25 649 PHE A O 1
ATOM 4883 N N . GLU A 1 650 ? 19.756 21.975 11.131 1.00 76.44 650 GLU A N 1
ATOM 4884 C CA . GLU A 1 650 ? 21.221 21.967 11.210 1.00 76.44 650 GLU A CA 1
ATOM 4885 C C . GLU A 1 650 ? 21.879 22.183 9.844 1.00 76.44 650 GLU A C 1
ATOM 4887 O O . GLU A 1 650 ? 22.899 22.855 9.733 1.00 76.44 650 GLU A O 1
ATOM 4892 N N . GLU A 1 651 ? 21.277 21.651 8.779 1.00 83.00 651 GLU A N 1
ATOM 4893 C CA . GLU A 1 651 ? 21.745 21.866 7.404 1.00 83.00 651 GLU A CA 1
ATOM 4894 C C . GLU A 1 651 ? 21.538 23.322 6.978 1.00 83.00 651 GLU A C 1
ATOM 4896 O O . GLU A 1 651 ? 22.354 23.908 6.263 1.00 83.00 651 GLU A O 1
ATOM 4901 N N . VAL A 1 652 ? 20.434 23.910 7.443 1.00 86.25 652 VAL A N 1
ATOM 4902 C CA . VAL A 1 652 ? 20.093 25.310 7.207 1.00 86.25 652 VAL A CA 1
ATOM 4903 C C . VAL A 1 652 ? 21.064 26.223 7.954 1.00 86.25 652 VAL A C 1
ATOM 4905 O O . VAL A 1 652 ? 21.597 27.144 7.339 1.00 86.25 652 VAL A O 1
ATOM 4908 N N . GLU A 1 653 ? 21.349 25.939 9.227 1.00 84.12 653 GLU A N 1
ATOM 4909 C CA . GLU A 1 653 ? 22.342 26.662 10.033 1.00 84.12 653 GLU A CA 1
ATOM 4910 C C . GLU A 1 653 ? 23.750 26.581 9.429 1.00 84.12 653 GLU A C 1
ATOM 4912 O O . GLU A 1 653 ? 24.471 27.576 9.422 1.00 84.12 653 GLU A O 1
ATOM 4917 N N . ALA A 1 654 ? 24.143 25.418 8.903 1.00 84.62 654 ALA A N 1
ATOM 4918 C CA . ALA A 1 654 ? 25.491 25.206 8.384 1.00 84.62 654 ALA A CA 1
ATOM 4919 C C . ALA A 1 654 ? 25.761 25.912 7.041 1.00 84.62 654 ALA A C 1
ATOM 4921 O O . ALA A 1 654 ? 26.899 26.303 6.784 1.00 84.62 654 ALA A O 1
ATOM 4922 N N . LEU A 1 655 ? 24.749 26.055 6.174 1.00 89.62 655 LEU A N 1
ATOM 4923 C CA . LEU A 1 655 ? 24.942 26.473 4.775 1.00 89.62 655 LEU A CA 1
ATOM 4924 C C . LEU A 1 655 ? 24.244 27.794 4.403 1.00 89.62 655 LEU A C 1
ATOM 4926 O O . LEU A 1 655 ? 24.739 28.534 3.542 1.00 89.62 655 LEU A O 1
ATOM 4930 N N . CYS A 1 656 ? 23.080 28.093 4.987 1.00 92.81 656 CYS A N 1
ATOM 4931 C CA . CYS A 1 656 ? 22.179 29.130 4.478 1.00 92.81 656 CYS A CA 1
ATOM 4932 C C . CYS A 1 656 ? 22.398 30.486 5.152 1.00 92.81 656 CYS A C 1
ATOM 4934 O O . CYS A 1 656 ? 22.452 30.592 6.371 1.00 92.81 656 CYS A O 1
ATOM 4936 N N . ASP A 1 657 ? 22.427 31.549 4.350 1.00 92.62 657 ASP A N 1
ATOM 4937 C CA . ASP A 1 657 ? 22.466 32.932 4.840 1.00 92.62 657 ASP A CA 1
ATOM 4938 C C . ASP A 1 657 ? 21.083 33.396 5.310 1.00 92.62 657 ASP A C 1
ATOM 4940 O O . ASP A 1 657 ? 20.957 34.235 6.203 1.00 92.62 657 ASP A O 1
ATOM 4944 N N . ARG A 1 658 ? 20.024 32.854 4.695 1.00 94.31 658 ARG A N 1
ATOM 4945 C CA . ARG A 1 658 ? 18.642 33.235 4.982 1.00 94.31 658 ARG A CA 1
ATOM 4946 C C . ARG A 1 658 ? 17.683 32.063 4.835 1.00 94.31 658 ARG A C 1
ATOM 4948 O O . ARG A 1 658 ? 17.844 31.195 3.981 1.00 94.31 658 ARG A O 1
ATOM 4955 N N . VAL A 1 659 ? 16.640 32.067 5.648 1.00 93.44 659 VAL A N 1
ATOM 4956 C CA . VAL A 1 659 ? 15.589 31.054 5.682 1.00 93.44 659 VAL A CA 1
ATOM 4957 C C . VAL A 1 659 ? 14.273 31.710 5.303 1.00 93.44 659 VAL A C 1
ATOM 4959 O O . VAL A 1 659 ? 13.905 32.750 5.844 1.00 93.44 659 VAL A O 1
ATOM 4962 N N . LEU A 1 660 ? 13.566 31.102 4.358 1.00 93.94 660 LEU A N 1
ATOM 4963 C CA . LEU A 1 660 ? 12.237 31.480 3.907 1.00 93.94 660 LEU A CA 1
ATOM 4964 C C . LEU A 1 660 ? 11.249 30.422 4.394 1.00 93.94 660 LEU A C 1
ATOM 4966 O O . LEU A 1 660 ? 11.223 29.300 3.882 1.00 93.94 660 LEU A O 1
ATOM 4970 N N . VAL A 1 661 ? 10.433 30.777 5.380 1.00 91.69 661 VAL A N 1
ATOM 4971 C CA . VAL A 1 661 ? 9.461 29.863 5.980 1.00 91.69 661 VAL A CA 1
ATOM 4972 C C . VAL A 1 661 ? 8.157 29.921 5.196 1.00 91.69 661 VAL A C 1
ATOM 4974 O O . VAL A 1 661 ? 7.484 30.955 5.142 1.00 91.69 661 VAL A O 1
ATOM 4977 N N . LEU A 1 662 ? 7.794 28.798 4.586 1.00 90.44 662 LEU A N 1
ATOM 4978 C CA . LEU A 1 662 ? 6.547 28.608 3.862 1.00 90.44 662 LEU A CA 1
ATOM 4979 C C . LEU A 1 662 ? 5.533 27.874 4.742 1.00 90.44 662 LEU A C 1
ATOM 4981 O O . LEU A 1 662 ? 5.825 26.819 5.303 1.00 90.44 662 LEU A O 1
ATOM 4985 N N . LYS A 1 663 ? 4.306 28.394 4.799 1.00 88.19 663 LYS A N 1
ATOM 4986 C CA . LYS A 1 663 ? 3.156 27.733 5.427 1.00 88.19 663 LYS A CA 1
ATOM 4987 C C . LYS A 1 663 ? 1.934 27.929 4.538 1.00 88.19 663 LYS A C 1
ATOM 4989 O O . LYS A 1 663 ? 1.644 29.050 4.132 1.00 88.19 663 LYS A O 1
ATOM 4994 N N . GLU A 1 664 ? 1.257 26.833 4.193 1.00 87.19 664 GLU A N 1
ATOM 4995 C CA . GLU A 1 664 ? 0.045 26.848 3.349 1.00 87.19 664 GLU A CA 1
ATOM 4996 C C . GLU A 1 664 ? 0.210 27.657 2.042 1.00 87.19 664 GLU A C 1
ATOM 4998 O O . GLU A 1 664 ? -0.679 28.390 1.606 1.00 87.19 664 GLU A O 1
ATOM 5003 N N . GLY A 1 665 ? 1.385 27.556 1.412 1.00 87.00 665 GLY A N 1
ATOM 5004 C CA . GLY A 1 665 ? 1.689 28.243 0.158 1.00 87.00 665 GLY A CA 1
ATOM 5005 C C . GLY A 1 665 ? 2.018 29.733 0.288 1.00 87.00 665 GLY A C 1
ATOM 5006 O O . GLY A 1 665 ? 2.178 30.393 -0.739 1.00 87.00 665 GLY A O 1
ATOM 5007 N N . ARG A 1 666 ? 2.130 30.280 1.504 1.00 91.75 666 ARG A N 1
ATOM 5008 C CA . ARG A 1 666 ? 2.496 31.681 1.767 1.00 91.75 666 ARG A CA 1
ATOM 5009 C C . ARG A 1 666 ? 3.846 31.771 2.465 1.00 91.75 666 ARG A C 1
ATOM 5011 O O . ARG A 1 666 ? 4.180 30.917 3.285 1.00 91.75 666 ARG A O 1
ATOM 5018 N N . LEU A 1 667 ? 4.600 32.825 2.158 1.00 92.00 667 LEU A N 1
ATOM 5019 C CA . LEU A 1 667 ? 5.806 33.182 2.901 1.00 92.00 667 LEU A CA 1
ATOM 5020 C C . LEU A 1 667 ? 5.381 33.852 4.211 1.00 92.00 667 LEU A C 1
ATOM 5022 O O . LEU A 1 667 ? 4.798 34.933 4.177 1.00 92.00 667 LEU A O 1
ATOM 5026 N N . VAL A 1 668 ? 5.622 33.189 5.342 1.00 90.19 668 VAL A N 1
ATOM 5027 C CA . VAL A 1 668 ? 5.192 33.674 6.667 1.00 90.19 668 VAL A CA 1
ATOM 5028 C C . VAL A 1 668 ? 6.314 34.344 7.450 1.00 90.19 668 VAL A C 1
ATOM 5030 O O . VAL A 1 668 ? 6.044 35.230 8.253 1.00 90.19 668 VAL A O 1
ATOM 5033 N N . LEU A 1 669 ? 7.563 33.946 7.207 1.00 88.56 669 LEU A N 1
ATOM 5034 C CA . LEU A 1 669 ? 8.737 34.491 7.877 1.00 88.56 669 LEU A CA 1
ATOM 5035 C C . LEU A 1 669 ? 9.945 34.422 6.939 1.00 88.56 669 LEU A C 1
ATOM 5037 O O . LEU A 1 669 ? 10.089 33.467 6.174 1.00 88.56 669 LEU A O 1
ATOM 5041 N N . ALA A 1 670 ? 10.806 35.434 6.998 1.00 91.12 670 ALA A N 1
ATOM 5042 C CA . ALA A 1 670 ? 12.085 35.451 6.305 1.00 91.12 670 ALA A CA 1
ATOM 5043 C C . ALA A 1 670 ? 13.130 36.142 7.184 1.00 91.12 670 ALA A C 1
ATOM 5045 O O . ALA A 1 670 ? 12.887 37.253 7.647 1.00 91.12 670 ALA A O 1
ATOM 5046 N N . GLY A 1 671 ? 14.275 35.503 7.389 1.00 90.06 671 GLY A N 1
ATOM 5047 C CA . GLY A 1 671 ? 15.347 36.024 8.239 1.00 90.06 671 GLY A CA 1
ATOM 5048 C C . GLY A 1 671 ? 16.555 35.099 8.236 1.00 90.06 671 GLY A C 1
ATOM 5049 O O . GLY A 1 671 ? 16.536 34.055 7.583 1.00 90.06 671 GLY A O 1
ATOM 5050 N N . THR A 1 672 ? 17.612 35.476 8.940 1.00 89.38 672 THR A N 1
ATOM 5051 C CA . THR A 1 672 ? 18.754 34.581 9.186 1.00 89.38 672 THR A CA 1
ATOM 5052 C C . THR A 1 672 ? 18.295 33.315 9.930 1.00 89.38 672 THR A C 1
ATOM 5054 O O . THR A 1 672 ? 17.250 33.349 10.590 1.00 89.38 672 THR A O 1
ATOM 5057 N N . PRO A 1 673 ? 19.036 32.191 9.855 1.00 86.62 673 PRO A N 1
ATOM 5058 C CA . PRO A 1 673 ? 18.709 30.999 10.640 1.00 86.62 673 PRO A CA 1
ATOM 5059 C C . PRO A 1 673 ? 18.478 31.323 12.125 1.00 86.62 673 PRO A C 1
ATOM 5061 O O . PRO A 1 673 ? 17.463 30.927 12.689 1.00 86.62 673 PRO A O 1
ATOM 5064 N N . ASP A 1 674 ? 19.328 32.161 12.720 1.00 79.75 674 ASP A N 1
ATOM 5065 C CA . ASP A 1 674 ? 19.188 32.616 14.107 1.00 79.75 674 ASP A CA 1
ATOM 5066 C C . ASP A 1 674 ? 17.867 33.359 14.382 1.00 79.75 674 ASP A C 1
ATOM 5068 O O . ASP A 1 674 ? 17.166 33.057 15.350 1.00 79.75 674 ASP A O 1
ATOM 5072 N N . GLU A 1 675 ? 17.505 34.327 13.535 1.00 82.75 675 GLU A N 1
ATOM 5073 C CA . GLU A 1 675 ? 16.260 35.096 13.674 1.00 82.75 675 GLU A CA 1
ATOM 5074 C C . GLU A 1 675 ? 15.026 34.196 13.541 1.00 82.75 675 GLU A C 1
ATOM 5076 O O . GLU A 1 675 ? 14.041 34.370 14.266 1.00 82.75 675 GLU A O 1
ATOM 5081 N N . VAL A 1 676 ? 15.080 33.214 12.636 1.00 84.38 676 VAL A N 1
ATOM 5082 C CA . VAL A 1 676 ? 13.994 32.253 12.420 1.00 84.38 676 VAL A CA 1
ATOM 5083 C C . VAL A 1 676 ? 13.872 31.273 13.584 1.00 84.38 676 VAL A C 1
ATOM 5085 O O . VAL A 1 676 ? 12.754 31.038 14.045 1.00 84.38 676 VAL A O 1
ATOM 5088 N N . ALA A 1 677 ? 14.987 30.765 14.116 1.00 78.88 677 ALA A N 1
ATOM 5089 C CA . ALA A 1 677 ? 14.989 29.895 15.290 1.00 78.88 677 ALA A CA 1
ATOM 5090 C C . ALA A 1 677 ? 14.381 30.588 16.515 1.00 78.88 677 ALA A C 1
ATOM 5092 O O . ALA A 1 677 ? 13.508 30.023 17.178 1.00 78.88 677 ALA A O 1
ATOM 5093 N N . GLN A 1 678 ? 14.786 31.837 16.771 1.00 76.44 678 GLN A N 1
ATOM 5094 C CA . GLN A 1 678 ? 14.263 32.641 17.878 1.00 76.44 678 GLN A CA 1
ATOM 5095 C C . GLN A 1 678 ? 12.773 32.946 17.707 1.00 76.44 678 GLN A C 1
ATOM 5097 O O . GLN A 1 678 ? 11.994 32.758 18.640 1.00 76.44 678 GLN A O 1
ATOM 5102 N N . SER A 1 679 ? 12.359 33.366 16.508 1.00 77.75 679 SER A N 1
ATOM 5103 C CA . SER A 1 679 ? 10.962 33.725 16.221 1.00 77.75 679 SER A CA 1
ATOM 5104 C C . SER A 1 679 ? 10.002 32.539 16.333 1.00 77.75 679 SER A C 1
ATOM 5106 O O . SER A 1 679 ? 8.814 32.731 16.584 1.00 77.75 679 SER A O 1
ATOM 5108 N N . LEU A 1 680 ? 10.501 31.317 16.135 1.00 75.31 680 LEU A N 1
ATOM 5109 C CA . LEU A 1 680 ? 9.708 30.089 16.180 1.00 75.31 680 LEU A CA 1
ATOM 5110 C C . LEU A 1 680 ? 9.884 29.301 17.482 1.00 75.31 680 LEU A C 1
ATOM 5112 O O . LEU A 1 680 ? 9.282 28.241 17.625 1.00 75.31 680 LEU A O 1
ATOM 5116 N N . GLY A 1 681 ? 10.670 29.816 18.434 1.00 70.31 681 GLY A N 1
ATOM 5117 C CA . GLY A 1 681 ? 10.860 29.201 19.749 1.00 70.31 681 GLY A CA 1
ATOM 5118 C C . GLY A 1 681 ? 11.520 27.821 19.702 1.00 70.31 681 GLY A C 1
ATOM 5119 O O . GLY A 1 681 ? 11.329 27.030 20.624 1.00 70.31 681 GLY A O 1
ATOM 5120 N N . LEU A 1 682 ? 12.276 27.530 18.643 1.00 69.25 682 LEU A N 1
ATOM 5121 C CA . LEU A 1 682 ? 12.900 26.235 18.393 1.00 69.25 682 LEU A CA 1
ATOM 5122 C C . LEU A 1 682 ? 13.844 25.835 19.548 1.00 69.25 682 LEU A C 1
ATOM 5124 O O . LEU A 1 682 ? 14.865 26.481 19.774 1.00 69.25 682 LEU A O 1
ATOM 5128 N N . GLN A 1 683 ? 13.509 24.769 20.284 1.00 68.75 683 GLN A N 1
ATOM 5129 C CA . GLN A 1 683 ? 14.331 24.225 21.378 1.00 68.75 683 GLN A CA 1
ATOM 5130 C C . GLN A 1 683 ? 15.105 22.992 20.904 1.00 68.75 683 GLN A C 1
ATOM 5132 O O . GLN A 1 683 ? 14.543 22.141 20.223 1.00 68.75 683 GLN A O 1
ATOM 5137 N N . THR A 1 684 ? 16.376 22.867 21.288 1.00 68.88 684 THR A N 1
ATOM 5138 C CA . THR A 1 684 ? 17.170 21.645 21.070 1.00 68.88 684 THR A CA 1
ATOM 5139 C C . THR A 1 684 ? 16.968 20.689 22.248 1.00 68.88 684 THR A C 1
ATOM 5141 O O . THR A 1 684 ? 17.012 21.120 23.403 1.00 68.88 684 THR A O 1
ATOM 5144 N N . GLU A 1 685 ? 16.787 19.393 21.987 1.00 78.81 685 GLU A N 1
ATOM 5145 C CA . GLU A 1 685 ? 16.771 18.364 23.034 1.00 78.81 685 GLU A CA 1
ATOM 5146 C C . GLU A 1 685 ? 18.158 17.714 23.138 1.00 78.81 685 GLU A C 1
ATOM 5148 O O . GLU A 1 685 ? 18.671 17.147 22.181 1.00 78.81 685 GLU A O 1
ATOM 5153 N N . VAL A 1 686 ? 18.778 17.772 24.316 1.00 81.69 686 VAL A N 1
ATOM 5154 C CA . VAL A 1 686 ? 20.017 17.047 24.623 1.00 81.69 686 VAL A CA 1
ATOM 5155 C C . VAL A 1 686 ? 19.668 15.835 25.476 1.00 81.69 686 VAL A C 1
ATOM 5157 O O . VAL A 1 686 ? 19.120 15.971 26.573 1.00 81.69 686 VAL A O 1
ATOM 5160 N N . ARG A 1 687 ? 19.991 14.642 24.988 1.00 84.94 687 ARG A N 1
ATOM 5161 C CA . ARG A 1 687 ? 19.851 13.375 25.702 1.00 84.94 687 ARG A CA 1
ATOM 5162 C C . ARG A 1 687 ? 21.182 13.000 26.328 1.00 84.94 687 ARG A C 1
ATOM 5164 O O . ARG A 1 687 ? 22.191 12.888 25.646 1.00 84.94 687 ARG A O 1
ATOM 5171 N N . LEU A 1 688 ? 21.182 12.800 27.638 1.00 86.00 688 LEU A N 1
ATOM 5172 C CA . LEU A 1 688 ? 22.369 12.474 28.421 1.00 86.00 688 LEU A CA 1
ATOM 5173 C C . LEU A 1 688 ? 22.165 11.121 29.089 1.00 86.00 688 LEU A C 1
ATOM 5175 O O . LEU A 1 688 ? 21.191 10.924 29.821 1.00 86.00 688 LEU A O 1
ATOM 5179 N N . ARG A 1 689 ? 23.091 10.193 28.872 1.00 86.62 689 ARG A N 1
ATOM 5180 C CA . ARG A 1 689 ? 23.145 8.924 29.593 1.00 86.62 689 ARG A CA 1
ATOM 5181 C C . ARG A 1 689 ? 24.112 9.054 30.759 1.00 86.62 689 ARG A C 1
ATOM 5183 O O . ARG A 1 689 ? 25.233 9.529 30.602 1.00 86.62 689 ARG A O 1
ATOM 5190 N N . VAL A 1 690 ? 23.672 8.634 31.934 1.00 87.19 690 VAL A N 1
ATOM 5191 C CA . VAL A 1 690 ? 24.473 8.621 33.163 1.00 87.19 690 VAL A CA 1
ATOM 5192 C C . VAL A 1 690 ? 24.269 7.282 33.863 1.00 87.19 690 VAL A C 1
ATOM 5194 O O . VAL A 1 690 ? 23.236 6.637 33.667 1.00 87.19 690 VAL A O 1
ATOM 5197 N N . ALA A 1 691 ? 25.215 6.887 34.714 1.00 84.75 691 ALA A N 1
ATOM 5198 C CA . ALA A 1 691 ? 25.085 5.677 35.519 1.00 84.75 691 ALA A CA 1
ATOM 5199 C C . ALA A 1 691 ? 23.764 5.676 36.309 1.00 84.75 691 ALA A C 1
ATOM 5201 O O . ALA A 1 691 ? 23.347 6.710 36.838 1.00 84.75 691 ALA A O 1
ATOM 5202 N N . ALA A 1 692 ? 23.120 4.511 36.446 1.00 82.38 692 ALA A N 1
ATOM 5203 C CA . ALA A 1 692 ? 21.815 4.381 37.108 1.00 82.38 692 ALA A CA 1
ATOM 5204 C C . ALA A 1 692 ? 21.795 4.969 38.536 1.00 82.38 692 ALA A C 1
ATOM 5206 O O . ALA A 1 692 ? 20.798 5.552 38.958 1.00 82.38 692 ALA A O 1
ATOM 5207 N N . SER A 1 693 ? 22.920 4.880 39.254 1.00 85.00 693 SER A N 1
ATOM 5208 C CA . SER A 1 693 ? 23.116 5.448 40.594 1.00 85.00 693 SER A CA 1
ATOM 5209 C C . SER A 1 693 ? 23.225 6.979 40.622 1.00 85.00 693 SER A C 1
ATOM 5211 O O . SER A 1 693 ? 23.037 7.586 41.674 1.00 85.00 693 SER A O 1
ATOM 5213 N N . ALA A 1 694 ? 23.514 7.618 39.486 1.00 86.44 694 ALA A N 1
ATOM 5214 C CA . ALA A 1 694 ? 23.741 9.056 39.367 1.00 86.44 694 ALA A CA 1
ATOM 5215 C C . ALA A 1 694 ? 22.548 9.826 38.772 1.00 86.44 694 ALA A C 1
ATOM 5217 O O . ALA A 1 694 ? 22.570 11.056 38.780 1.00 86.44 694 ALA A O 1
ATOM 5218 N N . VAL A 1 695 ? 21.499 9.140 38.295 1.00 86.81 695 VAL A N 1
ATOM 5219 C CA . VAL A 1 695 ? 20.339 9.749 37.610 1.00 86.81 695 VAL A CA 1
ATOM 5220 C C . VAL A 1 695 ? 19.644 10.814 38.465 1.00 86.81 695 VAL A C 1
ATOM 5222 O O . VAL A 1 695 ? 19.406 11.921 37.986 1.00 86.81 695 VAL A O 1
ATOM 5225 N N . GLU A 1 696 ? 19.357 10.520 39.736 1.00 87.50 696 GLU A N 1
ATOM 5226 C CA . GLU A 1 696 ? 18.659 11.464 40.626 1.00 87.50 696 GLU A CA 1
ATOM 5227 C C . GLU A 1 696 ? 19.527 12.690 40.954 1.00 87.50 696 GLU A C 1
ATOM 5229 O O . GLU A 1 696 ? 19.054 13.829 40.925 1.00 87.50 696 GLU A O 1
ATOM 5234 N N . LYS A 1 697 ? 20.833 12.479 41.172 1.00 88.25 697 LYS A N 1
ATOM 5235 C CA . LYS A 1 697 ? 21.805 13.563 41.381 1.00 88.25 697 LYS A CA 1
ATOM 5236 C C . LYS A 1 697 ? 21.914 14.449 40.136 1.00 88.25 697 LYS A C 1
ATOM 5238 O O . LYS A 1 697 ? 21.900 15.672 40.244 1.00 88.25 697 LYS A O 1
ATOM 5243 N N . ALA A 1 698 ? 21.990 13.840 38.957 1.00 87.69 698 ALA A N 1
ATOM 5244 C CA . ALA A 1 698 ? 22.082 14.529 37.677 1.00 87.69 698 ALA A CA 1
ATOM 5245 C C . ALA A 1 698 ? 20.829 15.368 37.379 1.00 87.69 698 ALA A C 1
ATOM 5247 O O . ALA A 1 698 ? 20.938 16.530 36.988 1.00 87.69 698 ALA A O 1
ATOM 5248 N N . LEU A 1 699 ? 19.636 14.817 37.633 1.00 89.56 699 LEU A N 1
ATOM 5249 C CA . LEU A 1 699 ? 18.367 15.527 37.467 1.00 89.56 699 LEU A CA 1
ATOM 5250 C C . LEU A 1 699 ? 18.283 16.754 38.390 1.00 89.56 699 LEU A C 1
ATOM 5252 O O . LEU A 1 699 ? 17.855 17.824 37.953 1.00 89.56 699 LEU A O 1
ATOM 5256 N N . ALA A 1 700 ? 18.719 16.621 39.647 1.00 88.19 700 ALA A N 1
ATOM 5257 C CA . ALA A 1 700 ? 18.749 17.724 40.606 1.00 88.19 700 ALA A CA 1
ATOM 5258 C C . ALA A 1 700 ? 19.714 18.844 40.175 1.00 88.19 700 ALA A C 1
ATOM 5260 O O . ALA A 1 700 ? 19.345 20.017 40.217 1.00 88.19 700 ALA A O 1
ATOM 5261 N N . VAL A 1 701 ? 20.913 18.491 39.696 1.00 89.81 701 VAL A N 1
ATOM 5262 C CA . VAL A 1 701 ? 21.920 19.448 39.198 1.00 89.81 701 VAL A CA 1
ATOM 5263 C C . VAL A 1 701 ? 21.410 20.216 37.978 1.00 89.81 701 VAL A C 1
ATOM 5265 O O . VAL A 1 701 ? 21.551 21.436 37.913 1.00 89.81 701 VAL A O 1
ATOM 5268 N N . LEU A 1 702 ? 20.775 19.526 37.027 1.00 89.56 702 LEU A N 1
ATOM 5269 C CA . LEU A 1 702 ? 20.239 20.155 35.819 1.00 89.56 702 LEU A CA 1
ATOM 5270 C C . LEU A 1 702 ? 19.079 21.108 36.136 1.00 89.56 702 LEU A C 1
ATOM 5272 O O . LEU A 1 702 ? 19.056 22.232 35.635 1.00 89.56 702 LEU A O 1
ATOM 5276 N N . LYS A 1 703 ? 18.158 20.709 37.023 1.00 88.75 703 LYS A N 1
ATOM 5277 C CA . LYS A 1 703 ? 17.058 21.581 37.466 1.00 88.75 703 LYS A CA 1
ATOM 5278 C C . LYS A 1 703 ? 17.565 22.798 38.243 1.00 88.75 703 LYS A C 1
ATOM 5280 O O . LYS A 1 703 ? 17.098 23.906 37.997 1.00 88.75 703 LYS A O 1
ATOM 5285 N N . ALA A 1 704 ? 18.556 22.622 39.120 1.00 85.75 704 ALA A N 1
ATOM 5286 C CA . ALA A 1 704 ? 19.192 23.728 39.841 1.00 85.75 704 ALA A CA 1
ATOM 5287 C C . ALA A 1 704 ? 19.945 24.692 38.902 1.00 85.75 704 ALA A C 1
ATOM 5289 O O . ALA A 1 704 ? 20.006 25.889 39.166 1.00 85.75 704 ALA A O 1
ATOM 5290 N N . GLY A 1 705 ? 20.469 24.186 37.780 1.00 81.44 705 GLY A N 1
ATOM 5291 C CA . GLY A 1 705 ? 21.079 24.980 36.708 1.00 81.44 705 GLY A CA 1
ATOM 5292 C C . GLY A 1 705 ? 20.084 25.722 35.805 1.00 81.44 705 GLY A C 1
ATOM 5293 O O . GLY A 1 705 ? 20.514 26.388 34.863 1.00 81.44 705 GLY A O 1
ATOM 5294 N N . GLY A 1 706 ? 18.776 25.615 36.072 1.00 82.12 706 GLY A N 1
ATOM 5295 C CA . GLY A 1 706 ? 17.719 26.268 35.299 1.00 82.12 706 GLY A CA 1
ATOM 5296 C C . GLY A 1 706 ? 17.352 25.554 33.995 1.00 82.12 706 GLY A C 1
ATOM 5297 O O . GLY A 1 706 ? 16.743 26.170 33.124 1.00 82.12 706 GLY A O 1
ATOM 5298 N N . PHE A 1 707 ? 17.723 24.279 33.834 1.00 86.44 707 PHE A N 1
ATOM 5299 C CA . PHE A 1 707 ? 17.384 23.489 32.651 1.00 86.44 707 PHE A CA 1
ATOM 5300 C C . PHE A 1 707 ? 16.074 22.713 32.836 1.00 86.44 707 PHE A C 1
ATOM 5302 O O . PHE A 1 707 ? 15.803 22.158 33.905 1.00 86.44 707 PHE A O 1
ATOM 5309 N N . VAL A 1 708 ? 15.282 22.604 31.765 1.00 84.31 708 VAL A N 1
ATOM 5310 C CA . VAL A 1 708 ? 14.090 21.744 31.735 1.00 84.31 708 VAL A CA 1
ATOM 5311 C C . VAL A 1 708 ? 14.546 20.310 31.464 1.00 84.31 708 VAL A C 1
ATOM 5313 O O . VAL A 1 708 ? 14.787 19.937 30.319 1.00 84.31 708 VAL A O 1
ATOM 5316 N N . ALA A 1 709 ? 14.712 19.522 32.532 1.00 86.62 709 ALA A N 1
ATOM 5317 C CA . ALA A 1 709 ? 15.208 18.147 32.468 1.00 86.62 709 ALA A CA 1
ATOM 5318 C C . ALA A 1 709 ? 14.155 17.112 32.911 1.00 86.62 709 ALA A C 1
ATOM 5320 O O . ALA A 1 709 ? 13.552 17.244 33.983 1.00 86.62 709 ALA A O 1
ATOM 5321 N N . THR A 1 710 ? 13.969 16.054 32.116 1.00 85.00 710 THR A N 1
ATOM 5322 C CA . THR A 1 710 ? 13.062 14.924 32.395 1.00 85.00 710 THR A CA 1
ATOM 5323 C C . THR A 1 710 ? 13.795 13.583 32.318 1.00 85.00 710 THR A C 1
ATOM 5325 O O . THR A 1 710 ? 14.809 13.450 31.634 1.00 85.00 710 THR A O 1
ATOM 5328 N N . ARG A 1 711 ? 13.303 12.576 33.050 1.00 83.44 711 ARG A N 1
ATOM 5329 C CA . ARG A 1 711 ? 13.885 11.226 33.097 1.00 83.44 711 ARG A CA 1
ATOM 5330 C C . ARG A 1 711 ? 13.123 10.278 32.171 1.00 83.44 711 ARG A C 1
ATOM 5332 O O . ARG A 1 711 ? 11.899 10.227 32.230 1.00 83.44 711 ARG A O 1
ATOM 5339 N N . ASN A 1 712 ? 13.853 9.461 31.410 1.00 70.69 712 ASN A N 1
ATOM 5340 C CA . ASN A 1 712 ? 13.328 8.316 30.668 1.00 70.69 712 ASN A CA 1
ATOM 5341 C C . ASN A 1 712 ? 14.176 7.063 30.946 1.00 70.69 712 ASN A C 1
ATOM 5343 O O . ASN A 1 712 ? 15.255 6.910 30.378 1.00 70.69 712 ASN A O 1
ATOM 5347 N N . SER A 1 713 ? 13.710 6.190 31.845 1.00 65.38 713 SER A N 1
ATOM 5348 C CA . SER A 1 713 ? 14.394 4.963 32.304 1.00 65.38 713 SER A CA 1
ATOM 5349 C C . SER A 1 713 ? 15.821 5.213 32.844 1.00 65.38 713 SER A C 1
ATOM 5351 O O . SER A 1 713 ? 15.977 5.384 34.058 1.00 65.38 713 SER A O 1
ATOM 5353 N N . HIS A 1 714 ? 16.817 5.301 31.946 1.00 62.44 714 HIS A N 1
ATOM 5354 C CA . HIS A 1 714 ? 18.261 5.491 32.185 1.00 62.44 714 HIS A CA 1
ATOM 5355 C C . HIS A 1 714 ? 18.875 6.684 31.409 1.00 62.44 714 HIS A C 1
ATOM 5357 O O . HIS A 1 714 ? 20.084 6.893 31.464 1.00 62.44 714 HIS A O 1
ATOM 5363 N N . ALA A 1 715 ? 18.066 7.467 30.685 1.00 73.75 715 ALA A N 1
ATOM 5364 C CA . ALA A 1 715 ? 18.490 8.661 29.954 1.00 73.75 715 ALA A CA 1
ATOM 5365 C C . ALA A 1 715 ? 17.775 9.915 30.485 1.00 73.75 715 ALA A C 1
ATOM 5367 O O . ALA A 1 715 ? 16.598 9.872 30.858 1.00 73.75 715 ALA A O 1
ATOM 5368 N N . LEU A 1 716 ? 18.484 11.039 30.516 1.00 84.06 716 LEU A N 1
ATOM 5369 C CA . LEU A 1 716 ? 17.970 12.361 30.868 1.00 84.06 716 LEU A CA 1
ATOM 5370 C C . LEU A 1 716 ? 17.741 13.152 29.584 1.00 84.06 716 LEU A C 1
ATOM 5372 O O . LEU A 1 716 ? 18.651 13.250 28.770 1.00 84.06 716 LEU A O 1
ATOM 5376 N N . ARG A 1 717 ? 16.557 13.736 29.406 1.00 86.06 717 ARG A N 1
ATOM 5377 C CA . ARG A 1 717 ? 16.274 14.660 28.299 1.00 86.06 717 ARG A CA 1
ATOM 5378 C C . ARG A 1 717 ? 16.299 16.079 28.824 1.00 86.06 717 ARG A C 1
ATOM 5380 O O . ARG A 1 717 ? 15.609 16.364 29.802 1.00 86.06 717 ARG A O 1
ATOM 5387 N N . VAL A 1 718 ? 17.073 16.951 28.193 1.00 84.81 718 VAL A N 1
ATOM 5388 C CA . VAL A 1 718 ? 17.273 18.337 28.613 1.00 84.81 718 VAL A CA 1
ATOM 5389 C C . VAL A 1 718 ? 16.948 19.260 27.450 1.00 84.81 718 VAL A C 1
ATOM 5391 O O . VAL A 1 718 ? 17.634 19.227 26.434 1.00 84.81 718 VAL A O 1
ATOM 5394 N N . GLN A 1 719 ? 15.924 20.098 27.596 1.00 81.50 719 GLN A N 1
ATOM 5395 C CA . GLN A 1 719 ? 15.645 21.132 26.600 1.00 81.50 719 GLN A CA 1
ATOM 5396 C C . GLN A 1 719 ? 16.554 22.334 26.830 1.00 81.50 719 GLN A C 1
ATOM 5398 O O . GLN A 1 719 ? 16.635 22.867 27.943 1.00 81.50 719 GLN A O 1
ATOM 5403 N N . VAL A 1 720 ? 17.245 22.748 25.773 1.00 78.19 720 VAL A N 1
ATOM 5404 C CA . VAL A 1 720 ? 18.174 23.873 25.786 1.00 78.19 720 VAL A CA 1
ATOM 5405 C C . VAL A 1 720 ? 18.119 24.659 24.488 1.00 78.19 720 VAL A C 1
ATOM 5407 O O . VAL A 1 720 ? 17.878 24.126 23.407 1.00 78.19 720 VAL A O 1
ATOM 5410 N N . ASP A 1 721 ? 18.430 25.944 24.603 1.00 68.69 721 ASP A N 1
ATOM 5411 C CA . ASP A 1 721 ? 18.743 26.783 23.456 1.00 68.69 721 ASP A CA 1
ATOM 5412 C C . ASP A 1 721 ? 19.932 26.202 22.668 1.00 68.69 721 ASP A C 1
ATOM 5414 O O . ASP A 1 721 ? 20.889 25.678 23.258 1.00 68.69 721 ASP A O 1
ATOM 5418 N N . ALA A 1 722 ? 19.899 26.332 21.339 1.00 62.91 722 ALA A N 1
ATOM 5419 C CA . ALA A 1 722 ? 20.916 25.780 20.451 1.00 62.91 722 ALA A CA 1
ATOM 5420 C C . ALA A 1 722 ? 22.348 26.268 20.771 1.00 62.91 722 ALA A C 1
ATOM 5422 O O . ALA A 1 722 ? 23.316 25.532 20.574 1.00 62.91 722 ALA A O 1
ATOM 5423 N N . ARG A 1 723 ? 22.508 27.463 21.354 1.00 60.94 723 ARG A N 1
ATOM 5424 C CA . ARG A 1 723 ? 23.809 28.028 21.760 1.00 60.94 723 ARG A CA 1
ATOM 5425 C C . ARG A 1 723 ? 24.288 27.523 23.120 1.00 60.94 723 ARG A C 1
ATOM 5427 O O . ARG A 1 723 ? 25.436 27.741 23.507 1.00 60.94 723 ARG A O 1
ATOM 5434 N N . ARG A 1 724 ? 23.414 26.858 23.880 1.00 71.38 724 ARG A N 1
ATOM 5435 C CA . ARG A 1 724 ? 23.661 26.408 25.258 1.00 71.38 724 ARG A CA 1
ATOM 5436 C C . ARG A 1 724 ? 23.734 24.882 25.381 1.00 71.38 724 ARG A C 1
ATOM 5438 O O . ARG A 1 724 ? 23.807 24.393 26.506 1.00 71.38 724 ARG A O 1
ATOM 5445 N N . LYS A 1 725 ? 23.816 24.148 24.260 1.00 75.00 725 LYS A N 1
ATOM 5446 C CA . LYS A 1 725 ? 23.871 22.669 24.181 1.00 75.00 725 LYS A CA 1
ATOM 5447 C C . LYS A 1 725 ? 24.914 22.021 25.108 1.00 75.00 725 LYS A C 1
ATOM 5449 O O . LYS A 1 725 ? 24.652 20.977 25.689 1.00 75.00 725 LYS A O 1
ATOM 5454 N N . LEU A 1 726 ? 26.065 22.670 25.321 1.00 77.81 726 LEU A N 1
ATOM 5455 C CA . LEU A 1 726 ? 27.139 22.172 26.201 1.00 77.81 726 LEU A CA 1
ATOM 5456 C C . LEU A 1 726 ? 26.987 22.554 27.682 1.00 77.81 726 LEU A C 1
ATOM 5458 O O . LEU A 1 726 ? 27.734 22.064 28.529 1.00 77.81 726 LEU A O 1
ATOM 5462 N N . GLN A 1 727 ? 26.072 23.460 28.028 1.00 84.88 727 GLN A N 1
ATOM 5463 C CA . GLN A 1 727 ? 25.929 23.914 29.412 1.00 84.88 727 GLN A CA 1
ATOM 5464 C C . GLN A 1 727 ? 25.371 22.839 30.362 1.00 84.88 727 GLN A C 1
ATOM 5466 O O . GLN A 1 727 ? 25.894 22.760 31.474 1.00 84.88 727 GLN A O 1
ATOM 5471 N N . PRO A 1 728 ? 24.407 21.983 29.959 1.00 86.75 728 PRO A N 1
ATOM 5472 C CA . PRO A 1 728 ? 24.007 20.815 30.744 1.00 86.75 728 PRO A CA 1
ATOM 5473 C C . PRO A 1 728 ? 25.185 19.898 31.077 1.00 86.75 728 PRO A C 1
ATOM 5475 O O . PRO A 1 728 ? 25.368 19.524 32.233 1.00 86.75 728 PRO A O 1
ATOM 5478 N N . LEU A 1 729 ? 26.035 19.607 30.086 1.00 86.38 729 LEU A N 1
ATOM 5479 C CA . LEU A 1 729 ? 27.211 18.755 30.257 1.00 86.38 729 LEU A CA 1
ATOM 5480 C C . LEU A 1 729 ? 28.209 19.368 31.250 1.00 86.38 729 LEU A C 1
ATOM 5482 O O . LEU A 1 729 ? 28.605 18.715 32.211 1.00 86.38 729 LEU A O 1
ATOM 5486 N N . ARG A 1 730 ? 28.540 20.656 31.085 1.00 85.81 730 ARG A N 1
ATOM 5487 C CA . ARG A 1 730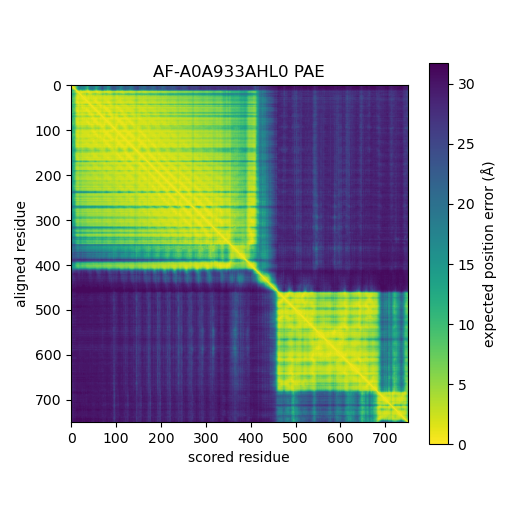 ? 29.426 21.383 32.014 1.00 85.81 730 ARG A CA 1
ATOM 5488 C C . ARG A 1 730 ? 28.856 21.467 33.432 1.00 85.81 730 ARG A C 1
ATOM 5490 O O . ARG A 1 730 ? 29.619 21.475 34.396 1.00 85.81 730 ARG A O 1
ATOM 5497 N N . ALA A 1 731 ? 27.535 21.571 33.578 1.00 86.69 731 ALA A N 1
ATOM 5498 C CA . ALA A 1 731 ? 26.882 21.584 34.884 1.00 86.69 731 ALA A CA 1
ATOM 5499 C C . ALA A 1 731 ? 27.012 20.224 35.590 1.00 86.69 731 ALA A C 1
ATOM 5501 O O . ALA A 1 731 ? 27.332 20.185 36.778 1.00 86.69 731 ALA A O 1
ATOM 5502 N N . LEU A 1 732 ? 26.832 19.121 34.855 1.00 88.69 732 LEU A N 1
ATOM 5503 C CA . LEU A 1 732 ? 27.018 17.763 35.374 1.00 88.69 732 LEU A CA 1
ATOM 5504 C C . LEU A 1 732 ? 28.483 17.465 35.718 1.00 88.69 732 LEU A C 1
ATOM 5506 O O . LEU A 1 732 ? 28.757 16.948 36.801 1.00 88.69 732 LEU A O 1
ATOM 5510 N N . GLU A 1 733 ? 29.420 17.868 34.859 1.00 87.00 733 GLU A N 1
ATOM 5511 C CA . GLU A 1 733 ? 30.861 17.702 35.077 1.00 87.00 733 GLU A CA 1
ATOM 5512 C C . GLU A 1 733 ? 31.324 18.417 36.357 1.00 87.00 733 GLU A C 1
ATOM 5514 O O . GLU A 1 733 ? 31.961 17.811 37.219 1.00 87.00 733 GLU A O 1
ATOM 5519 N N . ARG A 1 734 ? 30.910 19.677 36.558 1.00 87.94 734 ARG A N 1
ATOM 5520 C CA . ARG A 1 734 ? 31.202 20.440 37.789 1.00 87.94 734 ARG A CA 1
ATOM 5521 C C . ARG A 1 734 ? 30.619 19.804 39.050 1.00 87.94 734 ARG A C 1
ATOM 5523 O O . ARG A 1 734 ? 31.159 20.003 40.133 1.00 87.94 734 ARG A O 1
ATOM 5530 N N . ALA A 1 735 ? 29.528 19.053 38.923 1.00 87.06 735 ALA A N 1
ATOM 5531 C CA . ALA A 1 735 ? 28.900 18.332 40.027 1.00 87.06 735 ALA A CA 1
ATOM 5532 C C . ALA A 1 735 ? 29.474 16.914 40.236 1.00 87.06 735 ALA A C 1
ATOM 5534 O O . ALA A 1 735 ? 28.958 16.150 41.067 1.00 87.06 735 ALA A O 1
ATOM 5535 N N . GLY A 1 736 ? 30.520 16.543 39.489 1.00 87.31 736 GLY A N 1
ATOM 5536 C CA . GLY A 1 736 ? 31.146 15.224 39.545 1.00 87.31 736 GLY A CA 1
ATOM 5537 C C . GLY A 1 736 ? 30.219 14.103 39.072 1.00 87.31 736 GLY A C 1
ATOM 5538 O O . GLY A 1 736 ? 30.255 13.007 39.627 1.00 87.31 736 GLY A O 1
ATOM 5539 N N . VAL A 1 737 ? 29.324 14.387 38.121 1.00 88.06 737 VAL A N 1
ATOM 5540 C CA . VAL A 1 737 ? 28.472 13.387 37.470 1.00 88.06 737 VAL A CA 1
ATOM 5541 C C . VAL A 1 737 ? 29.074 13.063 36.109 1.00 88.06 737 VAL A C 1
ATOM 5543 O O . VAL A 1 737 ? 29.093 13.910 35.219 1.00 88.06 737 VAL A O 1
ATOM 5546 N N . ALA A 1 738 ? 29.553 11.830 35.949 1.00 85.56 738 ALA A N 1
ATOM 5547 C CA . ALA A 1 738 ? 30.056 11.347 34.670 1.00 85.56 738 ALA A CA 1
ATOM 5548 C C . ALA A 1 738 ? 28.895 11.084 33.697 1.00 85.56 738 ALA A C 1
ATOM 5550 O O . ALA A 1 738 ? 27.927 10.402 34.045 1.00 85.56 738 ALA A O 1
ATOM 5551 N N . VAL A 1 739 ? 29.009 11.627 32.485 1.00 87.25 739 VAL A N 1
ATOM 5552 C CA . VAL A 1 739 ? 28.105 11.348 31.364 1.00 87.25 739 VAL A CA 1
ATOM 5553 C C . VAL A 1 739 ? 28.721 10.221 30.543 1.00 87.25 739 VAL A C 1
ATOM 5555 O O . VAL A 1 739 ? 29.850 10.344 30.078 1.00 87.25 739 VAL A O 1
ATOM 5558 N N . GLU A 1 740 ? 27.998 9.110 30.426 1.00 84.94 740 GLU A N 1
ATOM 5559 C CA . GLU A 1 740 ? 28.427 7.914 29.692 1.00 84.94 740 GLU A CA 1
ATOM 5560 C C . GLU A 1 740 ? 28.270 8.096 28.181 1.00 84.94 740 GLU A C 1
ATOM 5562 O O . GLU A 1 740 ? 29.078 7.585 27.414 1.00 84.94 740 GLU A O 1
ATOM 5567 N N . ASP A 1 741 ? 27.216 8.802 27.769 1.00 80.38 741 ASP A N 1
ATOM 5568 C CA . ASP A 1 741 ? 26.871 9.025 26.367 1.00 80.38 741 ASP A CA 1
ATOM 5569 C C . ASP A 1 741 ? 26.012 10.292 26.221 1.00 80.38 741 ASP A C 1
ATOM 5571 O O . ASP A 1 741 ? 25.282 10.668 27.148 1.00 80.38 741 ASP A O 1
ATOM 5575 N N . MET A 1 742 ? 26.096 10.956 25.070 1.00 82.50 742 MET A N 1
ATOM 5576 C CA . MET A 1 742 ? 25.336 12.167 24.764 1.00 82.50 742 MET A CA 1
ATOM 5577 C C . MET A 1 742 ? 24.847 12.138 23.321 1.00 82.50 742 MET A C 1
ATOM 5579 O O . MET A 1 742 ? 25.640 12.030 22.391 1.00 82.50 742 MET A O 1
ATOM 5583 N N . ASP A 1 743 ? 23.549 12.356 23.156 1.00 76.62 743 ASP A N 1
ATOM 5584 C CA . ASP A 1 743 ? 22.902 12.535 21.863 1.00 76.62 743 ASP A CA 1
ATOM 5585 C C . ASP A 1 743 ? 22.194 13.895 21.836 1.00 76.62 743 ASP A C 1
ATOM 5587 O O . ASP A 1 743 ? 21.687 14.370 22.855 1.00 76.62 743 ASP A O 1
ATOM 5591 N N . VAL A 1 744 ? 22.202 14.569 20.692 1.00 73.56 744 VAL A N 1
ATOM 5592 C CA . VAL A 1 744 ? 21.627 15.908 20.540 1.00 73.56 744 VAL A CA 1
ATOM 5593 C C . VAL A 1 744 ? 20.661 15.869 19.377 1.00 73.56 744 VAL A C 1
ATOM 5595 O O . VAL A 1 744 ? 21.067 15.738 18.226 1.00 73.56 744 VAL A O 1
ATOM 5598 N N . GLU A 1 745 ? 19.382 16.031 19.684 1.00 63.38 745 GLU A N 1
ATOM 5599 C CA . GLU A 1 745 ? 18.337 16.108 18.680 1.00 63.38 745 GLU A CA 1
ATOM 5600 C C . GLU A 1 745 ? 18.063 17.576 18.352 1.00 63.38 745 GLU A C 1
ATOM 5602 O O . GLU A 1 745 ? 17.849 18.414 19.238 1.00 63.38 745 GLU A O 1
ATOM 5607 N N . GLY A 1 746 ? 18.129 17.884 17.059 1.00 57.53 746 GLY A N 1
ATOM 5608 C CA . GLY A 1 746 ? 17.934 19.215 16.516 1.00 57.53 746 GLY A CA 1
ATOM 5609 C C . GLY A 1 746 ? 16.644 19.895 16.932 1.00 57.53 746 GLY A C 1
ATOM 5610 O O . GLY A 1 746 ? 15.683 19.242 17.344 1.00 57.53 746 GLY A O 1
ATOM 5611 N N . PRO A 1 747 ? 16.579 21.222 16.765 1.00 59.22 747 PRO A N 1
ATOM 5612 C CA . PRO A 1 747 ? 15.326 21.929 16.925 1.00 59.22 747 PRO A CA 1
ATOM 5613 C C . PRO A 1 747 ? 14.256 21.377 15.976 1.00 59.22 747 PRO A C 1
ATOM 5615 O O . PRO A 1 747 ? 14.392 21.442 14.754 1.00 59.22 747 PRO A O 1
ATOM 5618 N N . SER A 1 748 ? 13.177 20.845 16.550 1.00 49.91 748 SER A N 1
ATOM 5619 C CA . SER A 1 748 ? 12.022 20.337 15.809 1.00 49.91 748 SER A CA 1
ATOM 5620 C C . SER A 1 748 ? 10.887 21.361 15.804 1.00 49.91 748 SER A C 1
ATOM 5622 O O . SER A 1 748 ? 10.643 22.066 16.783 1.00 49.91 748 SER A O 1
ATOM 5624 N N . TRP A 1 749 ? 10.206 21.467 14.663 1.00 46.88 749 TRP A N 1
ATOM 5625 C CA . TRP A 1 749 ? 9.027 22.311 14.489 1.00 46.88 749 TRP A CA 1
ATOM 5626 C C . TRP A 1 749 ? 7.790 21.426 14.674 1.00 46.88 749 TRP A C 1
ATOM 5628 O O . TRP A 1 749 ? 7.476 20.635 13.784 1.00 46.88 749 TRP A O 1
ATOM 5638 N N . THR A 1 750 ? 7.148 21.490 15.843 1.00 41.56 750 THR A N 1
ATOM 5639 C CA . THR A 1 750 ? 5.857 20.822 16.108 1.00 41.56 750 THR A CA 1
ATOM 5640 C C . THR A 1 750 ? 4.689 21.618 15.561 1.00 41.56 750 THR A C 1
ATOM 5642 O O . THR A 1 750 ? 4.624 22.829 15.886 1.00 41.56 750 THR A O 1
#

Solvent-accessible surface area (backbone atoms only — not comparable to full-atom values): 36981 Å² total; per-residue (Å²): 114,69,67,60,55,50,27,60,74,68,74,24,56,78,45,52,25,24,83,87,43,95,23,67,42,65,68,60,46,60,70,70,56,51,70,46,17,33,37,40,34,35,54,49,81,46,79,47,65,45,74,39,74,48,29,26,36,41,37,35,41,78,63,14,34,41,31,14,81,50,45,45,44,20,33,35,37,59,21,44,59,23,34,43,30,34,33,30,34,30,27,12,10,82,47,73,91,78,54,12,14,28,36,36,30,56,20,34,40,28,36,43,30,49,28,39,36,37,46,9,30,19,32,39,38,31,48,54,12,30,48,21,37,40,32,47,28,38,37,34,32,38,97,52,61,67,92,74,37,30,33,41,36,35,37,32,53,18,32,47,21,36,42,30,47,29,40,40,36,53,25,22,30,28,40,35,31,55,22,40,46,25,39,39,32,45,29,37,30,36,58,22,45,30,40,34,36,33,36,48,31,27,54,28,42,40,33,48,27,40,22,32,53,11,23,22,17,37,39,42,30,59,23,35,47,33,39,40,33,49,27,40,24,31,40,6,58,52,99,74,3,23,21,36,32,40,31,50,38,32,50,34,38,41,33,34,26,42,27,31,50,11,51,21,22,33,36,41,48,32,51,52,88,25,37,35,38,38,32,28,24,28,26,28,50,7,55,21,21,29,39,34,33,51,57,40,20,48,34,38,36,23,40,23,17,39,34,69,27,78,33,56,72,42,37,54,74,36,74,45,40,72,61,32,39,34,40,51,97,82,35,8,30,16,51,69,84,64,82,70,54,54,91,86,72,82,56,40,24,79,44,60,42,63,54,44,52,43,47,55,55,53,25,33,63,36,64,79,51,56,83,39,65,86,34,71,65,35,52,50,47,35,50,49,35,74,74,36,86,89,50,68,48,73,63,31,40,63,20,73,20,20,30,73,60,68,43,70,26,78,94,60,77,78,69,82,79,80,77,71,72,69,59,58,59,56,52,53,53,54,54,55,54,57,59,57,62,72,75,68,86,80,84,88,88,83,89,83,84,88,83,84,87,84,89,84,81,96,61,91,74,40,41,31,39,34,40,48,29,27,29,66,60,87,91,47,63,46,27,51,59,32,65,52,72,37,45,68,34,37,26,33,29,42,32,54,61,91,81,14,27,62,70,58,50,53,35,36,62,58,37,79,42,85,64,45,63,46,43,24,39,72,80,28,38,9,82,87,37,27,74,63,22,45,61,39,45,14,60,29,57,66,74,74,84,76,65,46,83,37,22,45,44,52,49,51,51,52,51,31,65,76,71,70,43,69,75,78,47,55,61,55,38,28,49,74,54,71,40,52,93,42,26,80,40,39,44,70,74,49,51,62,51,52,47,48,34,48,34,46,33,63,22,49,60,70,65,31,56,31,38,41,30,35,34,72,51,78,79,39,56,73,71,53,32,53,58,49,51,53,51,51,47,53,44,27,76,73,46,24,18,36,40,33,34,49,87,54,54,67,62,37,61,75,61,30,65,30,35,38,32,27,5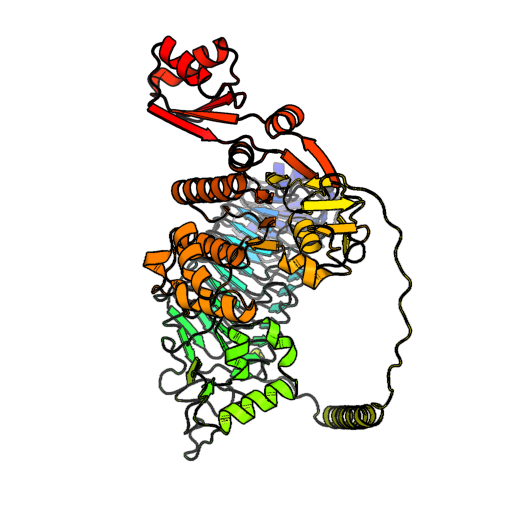1,78,14,24,73,77,47,74,38,37,46,67,56,47,38,62,76,66,65,45,45,20,40,37,38,38,28,38,55,81,91,43,46,68,61,48,52,51,52,36,45,75,71,73,38,58,63,48,83,54,101,61,36,37,41,30,52,32,51,77,92,44,67,62,51,63,55,54,53,33,50,77,69,74,43,70,70,79,45,77,49,73,47,70,52,62,90,130

Sequence (750 aa):
MFAVLLAVLLGGSVLVVSPQGPYTSLADALAAARNGDTIEVHGGRYVGNFVIDRSISLVGIGSPVLEGQGKGTVVRVAAPDVAVQDLVIRGSGENLEREDTGIVAVAPRARIEGNRLEDVLFGITLQQAPETVVRGNTIHGKDLPLARKGDAIRVWESPRSVVEGNTIQQARDLLFWYSEGTTIRGNHVRGGRYGLHLMFNHNTTIEGNVLEDNSVGVYLMYSRDVTIFGNTLARSRGPSGYAVGLKDTERVTVEGNVVRDNRVGLYMDTSPDSIAVFRRNAFAFNDIGAALLPGVQRATFSENAFLENQEQVAVRGGGDLKGNAWSQAGRGNYWSDYVGYDANGDGIGDAPYRSAGLFENITDRNPSLRLFGYSPAAQAVDLAARAFPLVRPQVKLEDAAPLMQPVLPPVLAGAPSPPVLPLLGASAVLVGLALGLVCISHVPFRSRPARRCGARAYARTPAISVRGLTKRFGRFTALADVTFAVAPGEAIALWGPNGAGKTTLLKCLLGLVSHRGSAEIEGWDAARQGKKARGLLGYVPQEPAFYPDLTVGQTMELIRRLRKTDAARVGQVLRTVGLEEQAGKPVRTLSGGMEQRLALAVALLSDPPVLLLDEPTANLDAASRDAFLELLQALKTAGKALVLTSHRFEEVEALCDRVLVLKEGRLVLAGTPDEVAQSLGLQTEVRLRVAASAVEKALAVLKAGGFVATRNSHALRVQVDARRKLQPLRALERAGVAVEDMDVEGPSWT

Mean predicted aligned error: 18.12 Å

Nearest PDB structures (foldseek):
  7osf-assembly1_B  TM=7.321E-01  e=4.729E-20  Stutzerimonas stutzeri ATCC 14405 = CCUG 16156
  5x40-assembly1_B  TM=8.957E-01  e=1.403E-16  Rhodobacter capsulatus
  8k1o-assembly1_B  TM=8.775E-01  e=1.540E-16  Mycobacterium tuberculosis H37Rv
  8f5b-assembly1_A  TM=8.077E-01  e=1.614E-16  Homo sapiens
  7lkp-assembly1_A  TM=6.293E-01  e=3.331E-18  Homo sapiens

Secondary structure (DSSP, 8-state):
-HHHHHHHHTTPPEEEE-TTSSBS-HHHHHHH--TT-EEEEESSEEES-EEE-SS-EEEEES--EEE-TTSS-SEEE-STT-EEES-EEE-----TTTT-EEEEE-STT-EEES-EEEEESEEEEEES-TT-EEES-EEEE-S--GGG---SEEEES-TT-EEES-EEES-SEEEEES-TT-EEES-EEESSSEEEEEES-EEEEEES-EEES-SEEEEEES-EEEEEES-EEE---SSS-EEEEEES-EEEEEES-EEES-SEEEEEE--TT--EEEES-EEES-SEEEEE-TT--SEEEES-EEES-SEEEEETTS---TTSBS-BTTB--EETT-----SS-SSB-SS-EEE--HHHHHHHH-GGGGGGTTSHHHHHHHHHHHH-TTSPPP--EEESS-BSS----GGGTTPPPPPSHHHHHHHHHHHHHHHHHTT----PPPP---------------SEEEEEEEEEETTEEEEEEEEEEE-TT-EEEEE-STTSSHHHHHHHHTTSS--EEEEEETTEETTTSHHHHHHTEEEE-SS----TTSBHHHHHHHHHHHHT--THHHHHHHHHTT-STTTTSBGGGS-HHHHHHHHHHHHHTT--SEEEEESTTTT--HHHHHHHHHHHHHHHHTT-EEEEE-S-HHHHHHH-SEEEEEETTEEEEEE-HHHHHHHTT-PEEEEEEE-GGGHHHHHHHHHHTT-EEEEETTEEEEEE-GGGTTHHHHHHHHTT--EEEEEEEPPP--

Foldseek 3Di:
DVLVVQLVVVVAEEAEDDCPGPHVAPQVVLVVGAASYEYEYEAEEHEDAEENQHQYEYEYHHAHEQEDQQEAARYEDNEANYEDYRYEFERFHQDPVRQGESYEYAAEHYEYENYEYEATQEYYEYALHANYEAYQYEHDYHPDPLVSGAAPYEAENHELYEHENYEYDHGAEHYHENYENYEAENYEYEDYAELYEYEQYELYEAYAYEAEHYLEQYAYECYENYEHEQYEFEDNHDPNQESYEYAQYAHYEYELYEQEHTQEDYEYHYAQVHAYEYAQYEQEQHCESYEYECRHANYEAFLYEQYPHLHDYAHAQADAHARYHQYDPLTGAADNPDPADDPPPPQWGPAKDWDFAPLRRVCNNVVVCSVCSVPPVSVVSRVVCVVDVVNGGDGRDIHNTHGNDHRHRPVCPDDDDDDPPVVVVVVVVVVVVVVVVVPPPDDDDDDDDDDDDDDDDDDQDFQKWFFQKWDDDVPATLAGGAGDTHHFLAEEEAEEDPSLNQVVVVCLQLLVGDIPGFMAGVRHTCVPRNVVSNLQEQEQAPDDDDSQAAFLLRRLVVLCVVNVFDPVLLCVLCVLLVCNVRRRPGNVPDDPLRSLSSSVSSSPRSPHLEYEYEQSCVRDDPVSSVSVLVSLQVSSVVGRYYYYYHHFLVSCLSHHQKYFYGGSNYGPDIDGSVVVCVVQVFWKKKKFFFPPVCVVVLQVLCVVVVWDWDDDNRIIITTDDPVCNCVSVVSCVVSVTDTPDMDMGGGHRD